Protein AF-A0A9P7U8S9-F1 (afdb_monomer_lite)

Structure (mmCIF, N/CA/C/O backbone):
data_AF-A0A9P7U8S9-F1
#
_entry.id   AF-A0A9P7U8S9-F1
#
loop_
_atom_site.group_PDB
_atom_site.id
_atom_site.type_symbol
_atom_site.label_atom_id
_atom_site.label_alt_id
_atom_site.label_comp_id
_atom_site.label_asym_id
_atom_site.label_entity_id
_atom_site.label_seq_id
_atom_site.pdbx_PDB_ins_code
_atom_site.Cartn_x
_atom_site.Cartn_y
_atom_site.Cartn_z
_atom_site.occupancy
_atom_site.B_iso_or_equiv
_atom_site.auth_seq_id
_atom_site.auth_comp_id
_atom_site.auth_asym_id
_atom_site.auth_atom_id
_atom_site.pdbx_PDB_model_num
ATOM 1 N N . MET A 1 1 ? -33.692 -39.526 -20.363 1.00 30.48 1 MET A N 1
ATOM 2 C CA . MET A 1 1 ? -33.691 -38.111 -20.797 1.00 30.48 1 MET A CA 1
ATOM 3 C C . MET A 1 1 ? -32.658 -37.377 -19.964 1.00 30.48 1 MET A C 1
ATOM 5 O O . MET A 1 1 ? -32.437 -37.771 -18.831 1.00 30.48 1 MET A O 1
ATOM 9 N N . ARG A 1 2 ? -31.960 -36.437 -20.600 1.00 28.38 2 ARG A N 1
ATOM 10 C CA . ARG A 1 2 ? -30.675 -35.831 -20.221 1.00 28.38 2 ARG A CA 1
ATOM 11 C C . ARG A 1 2 ? -30.671 -35.193 -18.822 1.00 28.38 2 ARG A C 1
ATOM 13 O O . ARG A 1 2 ? -31.485 -34.312 -18.577 1.00 28.38 2 ARG A O 1
ATOM 20 N N . SER A 1 3 ? -29.683 -35.543 -18.000 1.00 24.28 3 SER A N 1
ATOM 21 C CA . SER A 1 3 ? -29.198 -34.697 -16.903 1.00 24.28 3 SER A CA 1
ATOM 22 C C . SER A 1 3 ? -27.834 -34.163 -17.326 1.00 24.28 3 SER A C 1
ATOM 24 O O . SER A 1 3 ? -26.854 -34.904 -17.360 1.00 24.28 3 SER A O 1
ATOM 26 N N . ALA A 1 4 ? -27.807 -32.907 -17.765 1.00 25.34 4 ALA A N 1
ATOM 27 C CA . ALA A 1 4 ? -26.585 -32.183 -18.072 1.00 25.34 4 ALA A CA 1
ATOM 28 C C . ALA A 1 4 ? -25.946 -31.748 -16.746 1.00 25.34 4 ALA A C 1
ATOM 30 O O . ALA A 1 4 ? -26.486 -30.885 -16.058 1.00 25.34 4 ALA A O 1
ATOM 31 N N . GLY A 1 5 ? -24.830 -32.373 -16.373 1.00 25.77 5 GLY A N 1
ATOM 32 C CA . GLY A 1 5 ? -23.942 -31.833 -15.351 1.00 25.77 5 GLY A CA 1
ATOM 33 C C . GLY A 1 5 ? -23.186 -30.656 -15.953 1.00 25.77 5 GLY A C 1
ATOM 34 O O . GLY A 1 5 ? -22.409 -30.846 -16.889 1.00 25.77 5 GLY A O 1
ATOM 35 N N . LEU A 1 6 ? -23.451 -29.447 -15.458 1.00 26.16 6 LEU A N 1
ATOM 36 C CA . LEU A 1 6 ? -22.576 -28.305 -15.688 1.00 26.16 6 LEU A CA 1
ATOM 37 C C . LEU A 1 6 ? -21.214 -28.630 -15.068 1.00 26.16 6 LEU A C 1
ATOM 39 O O . LEU A 1 6 ? -21.082 -28.707 -13.849 1.00 26.16 6 LEU A O 1
ATOM 43 N N . ILE A 1 7 ? -20.209 -28.809 -15.916 1.00 27.00 7 ILE A N 1
ATOM 44 C CA . ILE A 1 7 ? -18.813 -28.663 -15.523 1.00 27.00 7 ILE A CA 1
ATOM 45 C C . ILE A 1 7 ? -18.611 -27.155 -15.345 1.00 27.00 7 ILE A C 1
ATOM 47 O O . ILE A 1 7 ? -18.515 -26.427 -16.333 1.00 27.00 7 ILE A O 1
ATOM 51 N N . LEU A 1 8 ? -18.617 -26.671 -14.100 1.00 26.03 8 LEU A N 1
ATOM 52 C CA . LEU A 1 8 ? -18.031 -25.368 -13.800 1.00 26.03 8 LEU A CA 1
ATOM 53 C C . LEU A 1 8 ? -16.528 -25.518 -14.044 1.00 26.03 8 LEU A C 1
ATOM 55 O O . LEU A 1 8 ? -15.816 -26.131 -13.250 1.00 26.03 8 LEU A O 1
ATOM 59 N N . ALA A 1 9 ? -16.052 -24.996 -15.170 1.00 24.78 9 ALA A N 1
ATOM 60 C CA . ALA A 1 9 ? -14.647 -24.675 -15.315 1.00 24.78 9 ALA A CA 1
ATOM 61 C C . ALA A 1 9 ? -14.346 -23.590 -14.276 1.00 24.78 9 ALA A C 1
ATOM 63 O O . ALA A 1 9 ? -14.748 -22.440 -14.444 1.00 24.78 9 ALA A O 1
ATOM 64 N N . ALA A 1 10 ? -13.704 -23.969 -13.171 1.00 24.03 10 ALA A N 1
ATOM 65 C CA . ALA A 1 10 ? -13.055 -23.007 -12.300 1.00 24.03 10 ALA A CA 1
ATOM 66 C C . ALA A 1 10 ? -11.969 -22.331 -13.145 1.00 24.03 10 ALA A C 1
ATOM 68 O O . ALA A 1 10 ? -10.931 -22.925 -13.435 1.00 24.03 10 ALA A O 1
ATOM 69 N N . ALA A 1 11 ? -12.257 -21.123 -13.627 1.00 23.42 11 ALA A N 1
ATOM 70 C CA . ALA A 1 11 ? -11.249 -20.257 -14.201 1.00 23.42 11 ALA A CA 1
ATOM 71 C C . ALA A 1 11 ? -10.262 -19.939 -13.074 1.00 23.42 11 ALA A C 1
ATOM 73 O O . ALA A 1 11 ? -10.564 -19.143 -12.188 1.00 23.42 11 ALA A O 1
ATOM 74 N N . ALA A 1 12 ? -9.117 -20.622 -13.065 1.00 23.94 12 ALA A N 1
ATOM 75 C CA . ALA A 1 12 ? -7.994 -20.213 -12.243 1.00 23.94 12 ALA A CA 1
ATOM 76 C C . ALA A 1 12 ? -7.646 -18.777 -12.652 1.00 23.94 12 ALA A C 1
ATOM 78 O O . ALA A 1 12 ? -7.358 -18.515 -13.823 1.00 23.94 12 ALA A O 1
ATOM 79 N N . SER A 1 13 ? -7.745 -17.844 -11.708 1.00 26.05 13 SER A N 1
ATOM 80 C CA . SER A 1 13 ? -7.310 -16.471 -11.911 1.00 26.05 13 SER A CA 1
ATOM 81 C C . SER A 1 13 ? -5.835 -16.484 -12.304 1.00 26.05 13 SER A C 1
ATOM 83 O O . SER A 1 13 ? -5.005 -17.133 -11.665 1.00 26.05 13 SER A O 1
ATOM 85 N N . VAL A 1 14 ? -5.503 -15.791 -13.392 1.00 31.30 14 VAL A N 1
ATOM 86 C CA . VAL A 1 14 ? -4.113 -15.537 -13.772 1.00 31.30 14 VAL A CA 1
ATOM 87 C C . VAL A 1 14 ? -3.509 -14.686 -12.650 1.00 31.30 14 VAL A C 1
ATOM 89 O O . VAL A 1 14 ? -3.779 -13.491 -12.555 1.00 31.30 14 VAL A O 1
ATOM 92 N N . ARG A 1 15 ? -2.772 -15.320 -11.727 1.00 36.66 15 ARG A N 1
ATOM 93 C CA . ARG A 1 15 ? -2.004 -14.623 -10.684 1.00 36.66 15 ARG A CA 1
ATOM 94 C C . ARG A 1 15 ? -0.980 -13.706 -11.359 1.00 36.66 15 ARG A C 1
ATOM 96 O O . ARG A 1 15 ? -0.396 -14.085 -12.374 1.00 36.66 15 ARG A O 1
ATOM 103 N N . ALA A 1 16 ? -0.763 -12.524 -10.780 1.00 42.53 16 ALA A N 1
ATOM 104 C CA . ALA A 1 16 ? 0.280 -11.595 -11.210 1.00 42.53 16 ALA A CA 1
ATOM 105 C C . ALA A 1 16 ? 1.638 -12.301 -11.318 1.00 42.53 16 ALA A C 1
ATOM 107 O O . ALA A 1 16 ? 1.977 -13.123 -10.465 1.00 42.53 16 ALA A O 1
ATOM 108 N N . ALA A 1 17 ? 2.431 -11.953 -12.333 1.00 53.47 17 ALA A N 1
ATOM 109 C CA . ALA A 1 17 ? 3.779 -12.493 -12.504 1.00 53.47 17 ALA A CA 1
ATOM 110 C C . ALA A 1 17 ? 4.745 -12.078 -11.369 1.00 53.47 17 ALA A C 1
ATOM 112 O O . ALA A 1 17 ? 5.824 -12.659 -11.246 1.00 53.47 17 ALA A O 1
ATOM 113 N N . CYS A 1 18 ? 4.365 -11.084 -10.550 1.00 68.81 18 CYS A N 1
ATOM 114 C CA . CYS A 1 18 ? 5.243 -10.376 -9.621 1.00 68.81 18 CYS A CA 1
ATOM 115 C C . CYS A 1 18 ? 4.547 -10.022 -8.297 1.00 68.81 18 CYS A C 1
ATOM 117 O O . CYS A 1 18 ? 3.346 -9.752 -8.268 1.00 68.81 18 CYS A O 1
ATOM 119 N N . SER A 1 19 ? 5.314 -9.993 -7.203 1.00 81.31 19 SER A N 1
ATOM 120 C CA . SER A 1 19 ? 4.889 -9.428 -5.916 1.00 81.31 19 SER A CA 1
ATOM 121 C C . SER A 1 19 ? 5.216 -7.937 -5.862 1.00 81.31 19 SER A C 1
ATOM 123 O O . SER A 1 19 ? 6.341 -7.555 -6.190 1.00 81.31 19 SER A O 1
ATOM 125 N N . TRP A 1 20 ? 4.267 -7.122 -5.410 1.00 90.31 20 TRP A N 1
ATOM 126 C CA . TRP A 1 20 ? 4.418 -5.673 -5.274 1.00 90.31 20 TRP A CA 1
ATOM 127 C C . TRP A 1 20 ? 4.599 -5.282 -3.808 1.00 90.31 20 TRP A C 1
ATOM 129 O O . TRP A 1 20 ? 3.991 -5.886 -2.924 1.00 90.31 20 TRP A O 1
ATOM 139 N N . LYS A 1 21 ? 5.448 -4.285 -3.564 1.00 91.56 21 LYS A N 1
ATOM 140 C CA . LYS A 1 21 ? 5.676 -3.662 -2.252 1.00 91.56 21 LYS A CA 1
ATOM 141 C C . LYS A 1 21 ? 5.685 -2.149 -2.404 1.00 91.56 21 LYS A C 1
ATOM 143 O O . LYS A 1 21 ? 5.786 -1.649 -3.521 1.00 91.56 21 LYS A O 1
ATOM 148 N N . ASN A 1 22 ? 5.621 -1.421 -1.298 1.00 95.12 22 ASN A N 1
ATOM 149 C CA . ASN A 1 22 ? 5.856 0.016 -1.301 1.00 95.12 22 ASN A CA 1
ATOM 150 C C . ASN A 1 22 ? 7.327 0.362 -1.084 1.00 95.12 22 ASN A C 1
ATOM 152 O O . ASN A 1 22 ? 8.010 -0.305 -0.314 1.00 95.12 22 ASN A O 1
ATOM 156 N N . VAL A 1 23 ? 7.774 1.450 -1.712 1.00 97.38 23 VAL A N 1
ATOM 157 C CA . VAL A 1 23 ? 8.944 2.200 -1.245 1.00 97.38 23 VAL A CA 1
ATOM 158 C C . VAL A 1 23 ? 8.620 2.727 0.149 1.00 97.38 23 VAL A C 1
ATOM 160 O O . VAL A 1 23 ? 7.564 3.326 0.353 1.00 97.38 23 VAL A O 1
ATOM 163 N N . HIS A 1 24 ? 9.511 2.482 1.099 1.00 95.75 24 HIS A N 1
ATOM 164 C CA . HIS A 1 24 ? 9.264 2.711 2.510 1.00 95.75 24 HIS A CA 1
ATOM 165 C C . HIS A 1 24 ? 9.544 4.166 2.903 1.00 95.75 24 HIS A C 1
ATOM 167 O O . HIS A 1 24 ? 10.698 4.584 2.991 1.00 95.75 24 HIS A O 1
ATOM 173 N N . THR A 1 25 ? 8.493 4.932 3.203 1.00 95.69 25 THR A N 1
ATOM 174 C CA . THR A 1 25 ? 8.615 6.262 3.828 1.00 95.69 25 THR A CA 1
ATOM 175 C C . THR A 1 25 ? 8.411 6.204 5.342 1.00 95.69 25 THR A C 1
ATOM 177 O O . THR A 1 25 ? 8.881 7.090 6.060 1.00 95.69 25 THR A O 1
ATOM 180 N N . GLY A 1 26 ? 7.724 5.162 5.826 1.00 89.44 26 GLY A N 1
ATOM 181 C CA . GLY A 1 26 ? 7.593 4.801 7.241 1.00 89.44 26 GLY A CA 1
ATOM 182 C C . GLY A 1 26 ? 6.595 5.625 8.063 1.00 89.44 26 GLY A C 1
ATOM 183 O O . GLY A 1 26 ? 6.438 5.363 9.257 1.00 89.44 26 GLY A O 1
ATOM 184 N N . GLY A 1 27 ? 5.921 6.617 7.468 1.00 83.69 27 GLY A N 1
ATOM 185 C CA . GLY A 1 27 ? 5.197 7.648 8.223 1.00 83.69 27 GLY A CA 1
ATOM 186 C C . GLY A 1 27 ? 3.850 8.106 7.666 1.00 83.69 27 GLY A C 1
ATOM 187 O O . GLY A 1 27 ? 3.391 9.167 8.079 1.00 83.69 27 GLY A O 1
ATOM 188 N N . GLY A 1 28 ? 3.212 7.375 6.748 1.00 90.50 28 GLY A N 1
ATOM 189 C CA . GLY A 1 28 ? 1.942 7.796 6.148 1.00 90.50 28 GLY A CA 1
ATOM 190 C C . GLY A 1 28 ? 2.132 8.778 4.990 1.00 90.50 28 GLY A C 1
ATOM 191 O O . GLY A 1 28 ? 2.250 8.370 3.836 1.00 90.50 28 GLY A O 1
ATOM 192 N N . GLY A 1 29 ? 2.134 10.077 5.293 1.00 95.44 29 GLY A N 1
ATOM 193 C CA . GLY A 1 29 ? 2.211 11.169 4.319 1.00 95.44 29 GLY A CA 1
ATOM 194 C C . GLY A 1 29 ? 0.863 11.672 3.786 1.00 95.44 29 GLY A C 1
ATOM 195 O O . GLY A 1 29 ? 0.858 12.455 2.839 1.00 95.44 29 GLY A O 1
ATOM 196 N N . GLY A 1 30 ? -0.257 11.244 4.369 1.00 97.25 30 GLY A N 1
ATOM 197 C CA . GLY A 1 30 ? -1.613 11.626 3.960 1.00 97.25 30 GLY A CA 1
ATOM 198 C C . GLY A 1 30 ? -2.580 11.714 5.141 1.00 97.25 30 GLY A C 1
ATOM 199 O O . GLY A 1 30 ? -2.155 11.747 6.301 1.00 97.25 30 GLY A O 1
ATOM 200 N N . PHE A 1 31 ? -3.880 11.820 4.848 1.00 98.75 31 PHE A N 1
ATOM 201 C CA . PHE A 1 31 ? -4.898 12.068 5.861 1.00 98.75 31 PHE A CA 1
ATOM 202 C C . PHE A 1 31 ? -5.607 10.783 6.292 1.00 98.75 31 PHE A C 1
ATOM 204 O O . PHE A 1 31 ? -6.346 10.170 5.529 1.00 98.75 31 PHE A O 1
ATOM 211 N N . VAL A 1 32 ? -5.516 10.474 7.589 1.00 98.81 32 VAL A N 1
ATOM 212 C CA . VAL A 1 32 ? -6.261 9.372 8.219 1.00 98.81 32 VAL A CA 1
ATOM 213 C C . VAL A 1 32 ? -7.530 9.901 8.923 1.00 98.81 32 VAL A C 1
ATOM 215 O O . VAL A 1 32 ? -7.489 10.220 10.116 1.00 98.81 32 VAL A O 1
ATOM 218 N N . PRO A 1 33 ? -8.688 10.011 8.236 1.00 98.44 33 PRO A N 1
ATOM 219 C CA . PRO A 1 33 ? -9.922 10.569 8.792 1.00 98.44 33 PRO A CA 1
ATOM 220 C C . PRO A 1 33 ? -10.562 9.733 9.901 1.00 98.44 33 PRO A C 1
ATOM 222 O O . PRO A 1 33 ? -11.353 10.277 10.679 1.00 98.44 33 PRO A O 1
ATOM 225 N N . SER A 1 34 ? -10.282 8.426 9.981 1.00 98.12 34 SER A N 1
ATOM 226 C CA . SER A 1 34 ? -10.847 7.578 11.036 1.00 98.12 34 SER A CA 1
ATOM 227 C C . SER A 1 34 ? -10.071 6.294 11.299 1.00 98.12 34 SER A C 1
ATOM 229 O O . SER A 1 34 ? -9.495 5.693 10.393 1.00 98.12 34 SER A O 1
ATOM 231 N N . ILE A 1 35 ? -10.103 5.874 12.562 1.00 98.62 35 ILE A N 1
ATOM 232 C CA . ILE A 1 35 ? -9.511 4.651 13.095 1.00 98.62 35 ILE A CA 1
ATOM 233 C C . ILE A 1 35 ? -10.600 3.962 13.916 1.00 98.62 35 ILE A C 1
ATOM 235 O O . ILE A 1 35 ? -11.214 4.595 14.772 1.00 98.62 35 ILE A O 1
ATOM 239 N N . VAL A 1 36 ? -10.849 2.680 13.661 1.00 98.75 36 VAL A N 1
ATOM 240 C CA . VAL A 1 36 ? -11.890 1.900 14.343 1.00 98.75 36 VAL A CA 1
ATOM 241 C C . VAL A 1 36 ? -11.262 0.645 14.933 1.00 98.75 36 VAL A C 1
ATOM 243 O O . VAL A 1 36 ? -10.803 -0.230 14.200 1.00 98.75 36 VAL A O 1
ATOM 246 N N . PHE A 1 37 ? -11.250 0.557 16.262 1.00 98.75 37 PHE A N 1
ATOM 247 C CA . PHE A 1 37 ? -10.904 -0.666 16.985 1.00 98.75 37 PHE A CA 1
ATOM 248 C C . PHE A 1 37 ? -12.094 -1.626 17.024 1.00 98.75 37 PHE A C 1
ATOM 250 O O . PHE A 1 37 ? -13.245 -1.197 17.124 1.00 98.75 37 PHE A O 1
ATOM 257 N N . HIS A 1 38 ? -11.816 -2.928 17.017 1.00 98.44 38 HIS A N 1
ATOM 258 C CA . HIS A 1 38 ? -12.820 -3.919 17.376 1.00 98.44 38 HIS A CA 1
ATOM 259 C C . HIS A 1 38 ? -13.217 -3.736 18.849 1.00 98.44 38 HIS A C 1
ATOM 261 O O . HIS A 1 38 ? -12.331 -3.627 19.698 1.00 98.44 38 HIS A O 1
ATOM 267 N N . PRO A 1 39 ? -14.517 -3.718 19.195 1.00 96.94 39 PRO A N 1
ATOM 268 C CA . PRO A 1 39 ? -14.962 -3.376 20.548 1.00 96.94 39 PRO A CA 1
ATOM 269 C C . PRO A 1 39 ? -14.501 -4.370 21.623 1.00 96.94 39 PRO A C 1
ATOM 271 O O . PRO A 1 39 ? -14.413 -4.008 22.794 1.00 96.94 39 PRO A O 1
ATOM 274 N N . THR A 1 40 ? -14.214 -5.619 21.246 1.00 94.44 40 THR A N 1
ATOM 275 C CA . THR A 1 40 ? -13.927 -6.710 22.195 1.00 94.44 40 THR A CA 1
ATOM 276 C C . THR A 1 40 ? -12.666 -7.520 21.887 1.00 94.44 40 THR A C 1
ATOM 278 O O . THR A 1 40 ? -12.184 -8.227 22.770 1.00 94.44 40 THR A O 1
ATOM 281 N N . GLU A 1 41 ? -12.104 -7.415 20.677 1.00 97.25 41 GLU A N 1
ATOM 282 C CA . GLU A 1 41 ? -10.998 -8.274 20.227 1.00 97.25 41 GLU A CA 1
ATOM 283 C C . GLU A 1 41 ? -9.707 -7.468 20.254 1.00 97.25 41 GLU A C 1
ATOM 285 O O . GLU A 1 41 ? -9.602 -6.413 19.626 1.00 97.25 41 GLU A O 1
ATOM 290 N N . LYS A 1 42 ? -8.719 -7.963 20.998 1.00 95.44 42 LYS A N 1
ATOM 291 C CA . LYS A 1 42 ? -7.452 -7.258 21.191 1.00 95.44 42 LYS A CA 1
ATOM 292 C C . LYS A 1 42 ? -6.655 -7.220 19.893 1.00 95.44 42 LYS A C 1
ATOM 294 O O . LYS A 1 42 ? -6.548 -8.221 19.194 1.00 95.44 42 LYS A O 1
ATOM 299 N N . GLY A 1 43 ? -6.039 -6.075 19.608 1.00 92.94 43 GLY A N 1
ATOM 300 C CA . GLY A 1 43 ? -5.135 -5.930 18.462 1.00 92.94 43 GLY A CA 1
ATOM 301 C C . GLY A 1 43 ? -5.823 -5.923 17.094 1.00 92.94 43 GLY A C 1
ATOM 302 O O . GLY A 1 43 ? -5.131 -5.948 16.083 1.00 92.94 43 GLY A O 1
ATOM 303 N N . VAL A 1 44 ? -7.157 -5.864 17.033 1.00 97.69 44 VAL A N 1
ATOM 304 C CA . VAL A 1 44 ? -7.890 -5.685 15.774 1.00 97.69 44 VAL A CA 1
ATOM 305 C C . VAL A 1 44 ? -8.329 -4.232 15.665 1.00 97.69 44 VAL A C 1
ATOM 307 O O . VAL A 1 44 ? -9.178 -3.766 16.423 1.00 97.69 44 VAL A O 1
ATOM 310 N N . ALA A 1 45 ? -7.756 -3.514 14.705 1.00 98.62 45 ALA A N 1
ATOM 311 C CA . ALA A 1 45 ? -8.176 -2.170 14.344 1.00 98.62 45 ALA A CA 1
ATOM 312 C C . ALA A 1 45 ? -7.969 -1.929 12.853 1.00 98.62 45 ALA A C 1
ATOM 314 O O . ALA A 1 45 ? -7.155 -2.597 12.212 1.00 98.62 45 ALA A O 1
ATOM 315 N N . TYR A 1 46 ? -8.687 -0.944 12.327 1.00 98.88 46 TYR A N 1
ATOM 316 C CA . TYR A 1 46 ? -8.573 -0.527 10.941 1.00 98.88 46 TYR A CA 1
ATOM 317 C C . TYR A 1 46 ? -8.465 0.992 10.843 1.00 98.88 46 TYR A C 1
ATOM 319 O O . TYR A 1 46 ? -9.135 1.709 11.587 1.00 98.88 46 TYR A O 1
ATOM 327 N N . ALA A 1 47 ? -7.647 1.475 9.914 1.00 98.75 47 ALA A N 1
ATOM 328 C CA . ALA A 1 47 ? -7.498 2.888 9.593 1.00 98.75 47 ALA A CA 1
ATOM 329 C C . ALA A 1 47 ? -7.964 3.115 8.154 1.00 98.75 47 ALA A C 1
ATOM 331 O O . ALA A 1 47 ? -7.442 2.496 7.223 1.00 98.75 47 ALA A O 1
ATOM 332 N N . ARG A 1 48 ? -8.973 3.972 7.977 1.00 98.56 48 ARG A N 1
ATOM 333 C CA . ARG A 1 48 ? -9.457 4.362 6.648 1.00 98.56 48 ARG A CA 1
ATOM 334 C C . ARG A 1 48 ? -8.815 5.673 6.222 1.00 98.56 48 ARG A C 1
ATOM 336 O O . ARG A 1 48 ? -8.658 6.571 7.048 1.00 98.56 48 ARG A O 1
ATOM 343 N N . THR A 1 49 ? -8.507 5.768 4.938 1.00 98.81 49 THR A N 1
ATOM 344 C CA . THR A 1 49 ? -7.892 6.941 4.309 1.00 98.81 49 THR A CA 1
ATOM 345 C C . THR A 1 49 ? -8.827 7.559 3.272 1.00 98.81 49 THR A C 1
ATOM 347 O O . THR A 1 49 ? -9.820 6.937 2.874 1.00 98.81 49 THR A O 1
ATOM 350 N N . ASP A 1 50 ? -8.561 8.802 2.871 1.00 98.62 50 ASP A N 1
ATOM 351 C CA . ASP A 1 50 ? -9.430 9.507 1.925 1.00 98.62 50 ASP A CA 1
ATOM 352 C C . ASP A 1 50 ? -9.136 9.172 0.454 1.00 98.62 50 ASP A C 1
ATOM 354 O O . ASP A 1 50 ? -10.067 9.170 -0.358 1.00 98.62 50 ASP A O 1
ATOM 358 N N . ILE A 1 51 ? -7.889 8.817 0.125 1.00 98.12 51 ILE A N 1
ATOM 359 C CA . ILE A 1 51 ? -7.463 8.424 -1.230 1.00 98.12 51 ILE A CA 1
ATOM 360 C C . ILE A 1 51 ? -6.671 7.112 -1.306 1.00 98.12 51 ILE A C 1
ATOM 362 O O . ILE A 1 51 ? -6.413 6.638 -2.410 1.00 98.12 51 ILE A O 1
ATOM 366 N N . GLY A 1 52 ? -6.282 6.528 -0.170 1.00 96.81 52 GLY A N 1
ATOM 367 C CA . GLY A 1 52 ? -5.298 5.443 -0.083 1.00 96.81 52 GLY A CA 1
ATOM 368 C C . GLY A 1 52 ? -5.817 4.102 0.428 1.00 96.81 52 GLY A C 1
ATOM 369 O O . GLY A 1 52 ? -5.034 3.275 0.892 1.00 96.81 52 GLY A O 1
ATOM 370 N N . GLY A 1 53 ? -7.131 3.880 0.404 1.00 97.81 53 GLY A N 1
ATOM 371 C CA . GLY A 1 53 ? -7.738 2.625 0.826 1.00 97.81 53 GLY A CA 1
ATOM 372 C C . GLY A 1 53 ? -7.830 2.410 2.341 1.00 97.81 53 GLY A C 1
ATOM 373 O O . GLY A 1 53 ? -7.963 3.347 3.137 1.00 97.81 53 GLY A O 1
ATOM 374 N N . LEU A 1 54 ? -7.848 1.134 2.733 1.00 98.62 54 LEU A N 1
ATOM 375 C CA . LEU A 1 54 ? -8.037 0.685 4.113 1.00 98.62 54 LEU A CA 1
ATOM 376 C C . LEU A 1 54 ? -6.815 -0.101 4.592 1.00 98.62 54 LEU A C 1
ATOM 378 O O . LEU A 1 54 ? -6.282 -0.936 3.858 1.00 98.62 54 LEU A O 1
ATOM 382 N N . TYR A 1 55 ? -6.439 0.113 5.850 1.00 98.81 55 TYR A N 1
ATOM 383 C CA . TYR A 1 55 ? -5.337 -0.581 6.502 1.00 98.81 55 TYR A CA 1
ATOM 384 C C . TYR A 1 55 ? -5.808 -1.338 7.740 1.00 98.81 55 TYR A C 1
ATOM 386 O O . TYR A 1 55 ? -6.674 -0.854 8.468 1.00 98.81 55 TYR A O 1
ATOM 394 N N . ARG A 1 56 ? -5.205 -2.498 8.004 1.00 98.62 56 ARG A N 1
ATOM 395 C CA . ARG A 1 56 ? -5.400 -3.302 9.218 1.00 98.62 56 ARG A CA 1
ATOM 396 C C . ARG A 1 56 ? -4.178 -3.200 10.129 1.00 98.62 56 ARG A C 1
ATOM 398 O O . ARG A 1 56 ? -3.055 -3.308 9.646 1.00 98.62 56 ARG A O 1
ATOM 405 N N . LEU A 1 57 ? -4.410 -3.041 11.429 1.00 98.50 57 LEU A N 1
ATOM 406 C CA . LEU A 1 57 ? -3.371 -3.028 12.459 1.00 98.50 57 LEU A CA 1
ATOM 407 C C . LEU A 1 57 ? -2.714 -4.410 12.603 1.00 98.50 57 LEU A C 1
ATOM 409 O O . LEU A 1 57 ? -3.402 -5.431 12.667 1.00 98.50 57 LEU A O 1
ATOM 413 N N . ASN A 1 58 ? -1.389 -4.425 12.700 1.00 96.25 58 ASN A N 1
ATOM 414 C CA . ASN A 1 58 ? -0.575 -5.601 12.981 1.00 96.25 58 ASN A CA 1
ATOM 415 C C . ASN A 1 58 ? -0.185 -5.659 14.471 1.00 96.25 58 ASN A C 1
ATOM 417 O O . ASN A 1 58 ? -0.328 -4.694 15.220 1.00 96.25 58 ASN A O 1
ATOM 421 N N . ALA A 1 59 ? 0.324 -6.808 14.920 1.00 91.69 59 ALA A N 1
ATOM 422 C CA . ALA A 1 59 ? 0.672 -7.028 16.328 1.00 91.69 59 ALA A CA 1
ATOM 423 C C . ALA A 1 59 ? 1.818 -6.131 16.844 1.00 91.69 59 ALA A C 1
ATOM 425 O O . ALA A 1 59 ? 1.939 -5.933 18.051 1.00 91.69 59 ALA A O 1
ATOM 426 N N . ASP A 1 60 ? 2.648 -5.608 15.942 1.00 91.25 60 ASP A N 1
ATOM 427 C CA . ASP A 1 60 ? 3.776 -4.709 16.208 1.00 91.25 60 ASP A CA 1
ATOM 428 C C . ASP A 1 60 ? 3.423 -3.219 16.033 1.00 91.25 60 ASP A C 1
ATOM 430 O O . ASP A 1 60 ? 4.315 -2.375 15.992 1.00 91.25 60 ASP A O 1
ATOM 434 N N . ASP A 1 61 ? 2.131 -2.895 15.925 1.00 93.12 61 ASP A N 1
ATOM 435 C CA . ASP A 1 61 ? 1.595 -1.558 15.645 1.00 93.12 61 ASP A CA 1
ATOM 436 C C . ASP A 1 61 ? 1.939 -0.983 14.256 1.00 93.12 61 ASP A C 1
ATOM 438 O O . ASP A 1 61 ? 1.689 0.196 13.997 1.00 93.12 61 ASP A O 1
ATOM 442 N N . SER A 1 62 ? 2.446 -1.810 13.334 1.00 95.94 62 SER A N 1
ATOM 443 C CA . SER A 1 62 ? 2.473 -1.486 11.903 1.00 95.94 62 SER A CA 1
ATOM 444 C C . SER A 1 62 ? 1.116 -1.749 11.234 1.00 95.94 62 SER A C 1
ATOM 446 O O . SER A 1 62 ? 0.185 -2.278 11.848 1.00 95.94 62 SER A O 1
ATOM 448 N N . TRP A 1 63 ? 0.992 -1.385 9.959 1.00 98.31 63 TRP A N 1
ATOM 449 C CA . TRP A 1 63 ? -0.257 -1.454 9.208 1.00 98.31 63 TRP A CA 1
ATOM 450 C C . TRP A 1 63 ? -0.102 -2.209 7.891 1.00 98.31 63 TRP A C 1
ATOM 452 O O . TRP A 1 63 ? 0.864 -2.020 7.158 1.00 98.31 63 TRP A O 1
ATOM 462 N N . THR A 1 64 ? -1.097 -3.029 7.561 1.00 96.38 64 THR A N 1
ATOM 463 C CA . THR A 1 64 ? -1.165 -3.764 6.292 1.00 96.38 64 THR A CA 1
ATOM 464 C C . THR A 1 64 ? -2.270 -3.181 5.405 1.00 96.38 64 THR A C 1
ATOM 466 O O . THR A 1 64 ? -3.417 -3.143 5.861 1.00 96.38 64 THR A O 1
ATOM 469 N N . PRO A 1 65 ? -1.987 -2.753 4.159 1.00 97.00 65 PRO A N 1
ATOM 470 C CA . PRO A 1 65 ? -3.021 -2.348 3.208 1.00 97.00 65 PRO A CA 1
ATOM 471 C C . PRO A 1 65 ? -3.854 -3.564 2.783 1.00 97.00 65 PRO A C 1
ATOM 473 O O . PRO A 1 65 ? -3.311 -4.597 2.399 1.00 97.00 65 PRO A O 1
ATOM 476 N N . ILE A 1 66 ? -5.178 -3.441 2.819 1.00 96.94 66 ILE A N 1
ATOM 477 C CA . ILE A 1 66 ? -6.115 -4.552 2.555 1.00 96.94 66 ILE A CA 1
ATOM 478 C C . ILE A 1 66 ? -7.076 -4.255 1.394 1.00 96.94 66 ILE A C 1
ATOM 480 O O . ILE A 1 66 ? -8.116 -4.887 1.242 1.00 96.94 66 ILE A O 1
ATOM 484 N N . THR A 1 67 ? -6.731 -3.284 0.545 1.00 96.69 67 THR A N 1
ATOM 485 C CA . THR A 1 67 ? -7.527 -2.875 -0.633 1.00 96.69 67 THR A CA 1
ATOM 486 C C . THR A 1 67 ? -6.737 -2.868 -1.945 1.00 96.69 67 THR A C 1
ATOM 488 O O . THR A 1 67 ? -7.253 -2.424 -2.970 1.00 96.69 67 THR A O 1
ATOM 491 N N . ASP A 1 68 ? -5.497 -3.363 -1.933 1.00 92.06 68 ASP A N 1
ATOM 492 C CA . ASP A 1 68 ? -4.592 -3.299 -3.090 1.00 92.06 68 ASP A CA 1
ATOM 493 C C . ASP A 1 68 ? -4.603 -4.571 -3.943 1.00 92.06 68 ASP A C 1
ATOM 495 O O . ASP A 1 68 ? -4.216 -4.548 -5.108 1.00 92.06 68 ASP A O 1
ATOM 499 N N . ALA A 1 69 ? -5.040 -5.697 -3.383 1.00 85.56 69 ALA A N 1
ATOM 500 C CA . ALA A 1 69 ? -4.975 -6.995 -4.040 1.00 85.56 69 ALA A CA 1
ATOM 501 C C . ALA A 1 69 ? -6.306 -7.396 -4.700 1.00 85.56 69 ALA A C 1
ATOM 503 O O . ALA A 1 69 ? -7.339 -6.736 -4.565 1.00 85.56 69 ALA A O 1
ATOM 504 N N . ASN A 1 70 ? -6.273 -8.528 -5.410 1.00 84.50 70 ASN A N 1
ATOM 505 C CA . ASN A 1 70 ? -7.450 -9.226 -5.939 1.00 84.50 70 ASN A CA 1
ATOM 506 C C . ASN A 1 70 ? -8.365 -8.371 -6.842 1.00 84.50 70 ASN A C 1
ATOM 508 O O . ASN A 1 70 ? -9.555 -8.652 -6.964 1.00 84.50 70 ASN A O 1
ATOM 512 N N . GLY A 1 71 ? -7.816 -7.336 -7.488 1.00 84.12 71 GLY A N 1
ATOM 513 C CA . GLY A 1 71 ? -8.561 -6.442 -8.375 1.00 84.12 71 GLY A CA 1
ATOM 514 C C . GLY A 1 71 ? -9.598 -5.571 -7.659 1.00 84.12 71 GLY A C 1
ATOM 515 O O . GLY A 1 71 ? -10.530 -5.099 -8.305 1.00 84.12 71 GLY A O 1
ATOM 516 N N . PHE A 1 72 ? -9.477 -5.362 -6.340 1.00 93.31 72 PHE A N 1
ATOM 517 C CA . PHE A 1 72 ? -10.490 -4.627 -5.578 1.00 93.31 72 PHE A CA 1
ATOM 518 C C . PHE A 1 72 ? -10.658 -3.182 -6.064 1.00 93.31 72 PHE A C 1
ATOM 520 O O . PHE A 1 72 ? -11.790 -2.777 -6.329 1.00 93.31 72 PHE A O 1
ATOM 527 N N . ALA A 1 73 ? -9.558 -2.438 -6.220 1.00 94.31 73 ALA A N 1
ATOM 528 C CA . ALA A 1 73 ? -9.539 -1.025 -6.612 1.00 94.31 73 ALA A CA 1
ATOM 529 C C . ALA A 1 73 ? -8.782 -0.770 -7.934 1.00 94.31 73 ALA A C 1
ATOM 531 O O . ALA A 1 73 ? -8.041 0.201 -8.023 1.00 94.31 73 ALA A O 1
ATOM 532 N N . ASP A 1 74 ? -8.913 -1.661 -8.925 1.00 92.38 74 ASP A N 1
ATOM 533 C CA . ASP A 1 74 ? -8.239 -1.575 -10.238 1.00 92.38 74 ASP A CA 1
ATOM 534 C C . ASP A 1 74 ? -8.523 -0.274 -11.028 1.00 92.38 74 ASP A C 1
ATOM 536 O O . ASP A 1 74 ? -9.314 0.558 -10.599 1.00 92.38 74 ASP A O 1
ATOM 540 N N . ASP A 1 75 ? -7.924 -0.094 -12.214 1.00 94.19 75 ASP A N 1
ATOM 541 C CA . ASP A 1 75 ? -8.105 1.125 -13.034 1.00 94.19 75 ASP A CA 1
ATOM 542 C C . ASP A 1 75 ? -9.574 1.488 -13.264 1.00 94.19 75 ASP A C 1
ATOM 544 O O . ASP A 1 75 ? -9.949 2.656 -13.217 1.00 94.19 75 ASP A O 1
ATOM 548 N N . ALA A 1 76 ? -10.437 0.493 -13.468 1.00 93.75 76 ALA A N 1
ATOM 549 C CA . ALA A 1 76 ? -11.852 0.751 -13.648 1.00 93.75 76 ALA A CA 1
ATOM 550 C C . ALA A 1 76 ? -12.505 1.201 -12.334 1.00 93.75 76 ALA A C 1
ATOM 552 O O . ALA A 1 76 ? -13.432 2.009 -12.365 1.00 93.75 76 ALA A O 1
ATOM 553 N N . ASN A 1 77 ? -12.090 0.663 -11.190 1.00 95.88 77 ASN A N 1
ATOM 554 C CA . ASN A 1 77 ? -12.707 0.873 -9.881 1.00 95.88 77 ASN A CA 1
ATOM 555 C C . ASN A 1 77 ? -11.789 1.618 -8.897 1.00 95.88 77 ASN A C 1
ATOM 557 O O . ASN A 1 77 ? -11.883 1.416 -7.686 1.00 95.88 77 ASN A O 1
ATOM 561 N N . TRP A 1 78 ? -10.935 2.502 -9.415 1.00 96.19 78 TRP A N 1
ATOM 562 C CA . TRP A 1 78 ? -9.946 3.279 -8.661 1.00 96.19 78 TRP A CA 1
ATOM 563 C C . TRP A 1 78 ? -10.556 4.062 -7.495 1.00 96.19 78 TRP A C 1
ATOM 565 O O . TRP A 1 78 ? -9.937 4.241 -6.448 1.00 96.19 78 TRP A O 1
ATOM 575 N N . ASN A 1 79 ? -11.810 4.492 -7.652 1.00 97.38 79 ASN A N 1
ATOM 576 C CA . ASN A 1 79 ? -12.538 5.248 -6.645 1.00 97.38 79 ASN A CA 1
ATOM 577 C C . ASN A 1 79 ? -12.782 4.463 -5.346 1.00 97.38 79 ASN A C 1
ATOM 579 O O . ASN A 1 79 ? -13.127 5.061 -4.327 1.00 97.38 79 ASN A O 1
ATOM 583 N N . ARG A 1 80 ? -12.575 3.140 -5.352 1.00 98.06 80 ARG A N 1
ATOM 584 C CA . ARG A 1 80 ? -12.711 2.284 -4.171 1.00 98.06 80 ARG A CA 1
ATOM 585 C C . ARG A 1 80 ? -11.602 2.465 -3.139 1.00 98.06 80 ARG A C 1
ATOM 587 O O . ARG A 1 80 ? -11.785 2.003 -2.018 1.00 98.06 80 ARG A O 1
ATOM 594 N N . TRP A 1 81 ? -10.503 3.146 -3.468 1.00 97.81 81 TRP A N 1
ATOM 595 C CA . TRP A 1 81 ? -9.550 3.606 -2.454 1.00 97.81 81 TRP A CA 1
ATOM 596 C C . TRP A 1 81 ? -10.076 4.786 -1.625 1.00 97.81 81 TRP A C 1
ATOM 598 O O . TRP A 1 81 ? -9.577 5.019 -0.529 1.00 97.81 81 TRP A O 1
ATOM 608 N N . GLY A 1 82 ? -11.109 5.501 -2.085 1.00 98.56 82 GLY A N 1
ATOM 609 C CA . GLY A 1 82 ? -11.784 6.496 -1.256 1.00 98.56 82 GLY A CA 1
ATOM 610 C C . GLY A 1 82 ? -12.723 5.823 -0.262 1.00 98.56 82 GLY A C 1
ATOM 611 O O . GLY A 1 82 ? -13.788 5.352 -0.662 1.00 98.56 82 GLY A O 1
ATOM 612 N N . ILE A 1 83 ? -12.350 5.774 1.021 1.00 98.69 83 ILE A N 1
ATOM 613 C CA . ILE A 1 83 ? -13.124 5.094 2.070 1.00 98.69 83 ILE A CA 1
ATOM 614 C C . ILE A 1 83 ? -13.859 6.122 2.944 1.00 98.69 83 ILE A C 1
ATOM 616 O O . ILE A 1 83 ? -13.296 6.752 3.843 1.00 98.69 83 ILE A O 1
ATOM 620 N N . ASP A 1 84 ? -15.159 6.282 2.701 1.00 98.69 84 ASP A N 1
ATOM 621 C CA . ASP A 1 84 ? -15.991 7.300 3.364 1.00 98.69 84 ASP A CA 1
ATOM 622 C C . ASP A 1 84 ? -16.566 6.823 4.706 1.00 98.69 84 ASP A C 1
ATOM 624 O O . ASP A 1 84 ? -16.865 7.629 5.590 1.00 98.69 84 ASP A O 1
ATOM 628 N N . ALA A 1 85 ? -16.735 5.507 4.862 1.00 98.69 85 ALA A N 1
ATOM 629 C CA . ALA A 1 85 ? -17.251 4.906 6.086 1.00 98.69 85 ALA A CA 1
ATOM 630 C C . ALA A 1 85 ? -16.715 3.488 6.302 1.00 98.69 85 ALA A C 1
ATOM 632 O O . ALA A 1 85 ? -16.512 2.744 5.340 1.00 98.69 85 ALA A O 1
ATOM 633 N N . LEU A 1 86 ? -16.544 3.120 7.568 1.00 98.69 86 LEU A N 1
ATOM 634 C CA . LEU A 1 86 ? -16.005 1.848 8.037 1.00 98.69 86 LEU A CA 1
ATOM 635 C C . LEU A 1 86 ? -16.815 1.354 9.240 1.00 98.69 86 LEU A C 1
ATOM 637 O O . LEU A 1 86 ? -17.138 2.129 10.135 1.00 98.69 86 LEU A O 1
ATOM 641 N N . ALA A 1 87 ? -17.102 0.056 9.288 1.00 98.69 87 ALA A N 1
ATOM 642 C CA . ALA A 1 87 ? -17.682 -0.596 10.454 1.00 98.69 87 ALA A CA 1
ATOM 643 C C . ALA A 1 87 ? -17.075 -1.986 10.665 1.00 98.69 87 ALA A C 1
ATOM 645 O O . ALA A 1 87 ? -16.735 -2.685 9.710 1.00 98.69 87 ALA A O 1
ATOM 646 N N . VAL A 1 88 ? -16.986 -2.394 11.926 1.00 98.44 88 VAL A N 1
ATOM 647 C CA . VAL A 1 88 ? -16.590 -3.743 12.348 1.00 98.44 88 VAL A CA 1
ATOM 648 C C . VAL A 1 88 ? -17.775 -4.422 13.022 1.00 98.44 88 VAL A C 1
ATOM 650 O O . VAL A 1 88 ? -18.615 -3.755 13.629 1.00 98.44 88 VAL A O 1
ATOM 653 N N . ASP A 1 89 ? -17.862 -5.740 12.900 1.00 98.44 89 ASP A N 1
ATOM 654 C CA . ASP A 1 89 ? -18.922 -6.516 13.538 1.00 98.44 89 ASP A CA 1
ATOM 655 C C . ASP A 1 89 ? -18.549 -6.847 14.983 1.00 98.44 89 ASP A C 1
ATOM 657 O O . ASP A 1 89 ? -17.650 -7.643 15.211 1.00 98.44 89 ASP A O 1
ATOM 661 N N . ALA A 1 90 ? -19.254 -6.289 15.969 1.00 96.69 90 ALA A N 1
ATOM 662 C CA . ALA A 1 90 ? -18.951 -6.530 17.383 1.00 96.69 90 ALA A CA 1
ATOM 663 C C . ALA A 1 90 ? -19.027 -8.015 17.802 1.00 96.69 90 ALA A C 1
ATOM 665 O O . ALA A 1 90 ? -18.468 -8.388 18.837 1.00 96.69 90 ALA A O 1
ATOM 666 N N . GLN A 1 91 ? -19.734 -8.846 17.027 1.00 97.06 91 GLN A N 1
ATOM 667 C CA . GLN A 1 91 ? -19.935 -10.270 17.299 1.00 97.06 91 GLN A CA 1
ATOM 668 C C . GLN A 1 91 ? -18.938 -11.171 16.552 1.00 97.06 91 GLN A C 1
ATOM 670 O O . GLN A 1 91 ? -18.825 -12.348 16.897 1.00 97.06 91 GLN A O 1
ATOM 675 N N . ASP A 1 92 ? -18.213 -10.651 15.555 1.00 97.56 92 ASP A N 1
ATOM 676 C CA . ASP A 1 92 ? -17.261 -11.418 14.745 1.00 97.56 92 ASP A CA 1
ATOM 677 C C . ASP A 1 92 ? -16.101 -10.538 14.262 1.00 97.56 92 ASP A C 1
ATOM 679 O O . ASP A 1 92 ? -16.199 -9.814 13.270 1.00 97.56 92 ASP A O 1
ATOM 683 N N . ALA A 1 93 ? -14.949 -10.678 14.919 1.00 96.81 93 ALA A N 1
ATOM 684 C CA . ALA A 1 93 ? -13.758 -9.891 14.622 1.00 96.81 93 ALA A CA 1
ATOM 685 C C . ALA A 1 93 ? -13.150 -10.141 13.230 1.00 96.81 93 ALA A C 1
ATOM 687 O O . ALA A 1 93 ? -12.216 -9.432 12.843 1.00 96.81 93 ALA A O 1
ATOM 688 N N . ASN A 1 94 ? -13.637 -11.133 12.476 1.00 97.25 94 ASN A N 1
ATOM 689 C CA . ASN A 1 94 ? -13.232 -11.338 11.086 1.00 97.25 94 ASN A CA 1
ATOM 690 C C . ASN A 1 94 ? -14.013 -10.461 10.103 1.00 97.25 94 ASN A C 1
ATOM 692 O O . ASN A 1 94 ? -13.568 -10.267 8.968 1.00 97.25 94 ASN A O 1
ATOM 696 N N . LYS A 1 95 ? -15.161 -9.917 10.516 1.00 98.38 95 LYS A N 1
ATOM 697 C CA . LYS A 1 95 ? -16.036 -9.153 9.634 1.00 98.38 95 LYS A CA 1
ATOM 698 C C . LYS A 1 95 ? -15.758 -7.659 9.699 1.00 98.38 95 LYS A C 1
ATOM 700 O O . LYS A 1 95 ? -15.773 -7.033 10.760 1.00 98.38 95 LYS A O 1
ATOM 705 N N . VAL A 1 96 ? -15.546 -7.081 8.523 1.00 98.75 96 VAL A N 1
ATOM 706 C CA . VAL A 1 96 ? -15.332 -5.646 8.326 1.00 98.75 96 VAL A CA 1
ATOM 707 C C . VAL A 1 96 ? -16.085 -5.187 7.083 1.00 98.75 96 VAL A C 1
ATOM 709 O O . VAL A 1 96 ? -16.163 -5.901 6.081 1.00 98.75 96 VAL A O 1
ATOM 712 N N . TYR A 1 97 ? -16.663 -3.994 7.167 1.00 98.81 97 TYR A N 1
ATOM 713 C CA . TYR A 1 97 ? -17.529 -3.414 6.149 1.00 98.81 97 TYR A CA 1
ATOM 714 C C . TYR A 1 97 ? -17.081 -1.993 5.829 1.00 98.81 97 TYR A C 1
ATOM 716 O O . TYR A 1 97 ? -16.741 -1.231 6.735 1.00 98.81 97 TYR A O 1
ATOM 724 N N . ILE A 1 98 ? -17.128 -1.617 4.554 1.00 98.88 98 ILE A N 1
ATOM 725 C CA . ILE A 1 98 ? -16.746 -0.282 4.086 1.00 98.88 98 ILE A CA 1
ATOM 726 C C . ILE A 1 98 ? -17.717 0.252 3.036 1.00 98.88 98 ILE A C 1
ATOM 728 O O . ILE A 1 98 ? -18.268 -0.500 2.232 1.00 98.88 98 ILE A O 1
ATOM 732 N N . ALA A 1 99 ? -17.893 1.571 3.020 1.00 98.81 99 ALA A N 1
ATOM 733 C CA . ALA A 1 99 ? -18.519 2.292 1.917 1.00 98.81 99 ALA A CA 1
ATOM 734 C C . ALA A 1 99 ? -17.440 3.065 1.153 1.00 98.81 99 ALA A C 1
ATOM 736 O O . ALA A 1 99 ? -16.742 3.902 1.730 1.00 98.81 99 ALA A O 1
ATOM 737 N N . THR A 1 100 ? -17.312 2.776 -0.139 1.00 98.69 100 THR A N 1
ATOM 738 C CA . THR A 1 100 ? -16.222 3.261 -0.984 1.00 98.69 100 THR A CA 1
ATOM 739 C C . THR A 1 100 ? -16.719 4.052 -2.192 1.00 98.69 100 THR A C 1
ATOM 741 O O . THR A 1 100 ? -17.823 3.833 -2.697 1.00 98.69 100 THR A O 1
ATOM 744 N N . GLY A 1 101 ? -15.900 4.998 -2.636 1.00 98.44 101 GLY A N 1
ATOM 745 C CA . GLY A 1 101 ? -16.162 5.986 -3.684 1.00 98.44 101 GLY A CA 1
ATOM 746 C C . GLY A 1 101 ? -15.465 7.286 -3.298 1.00 98.44 101 GLY A C 1
ATOM 747 O O . GLY A 1 101 ? -15.455 7.638 -2.119 1.00 98.44 101 GLY A O 1
ATOM 748 N N . MET A 1 102 ? -14.846 7.986 -4.249 1.00 98.31 102 MET A N 1
ATOM 749 C CA . MET A 1 102 ? -13.910 9.062 -3.903 1.00 98.31 102 MET A CA 1
ATOM 750 C C . MET A 1 102 ? -14.569 10.441 -3.931 1.00 98.31 102 MET A C 1
ATOM 752 O O . MET A 1 102 ? -14.356 11.238 -3.015 1.00 98.31 102 MET A O 1
ATOM 756 N N . TYR A 1 103 ? -15.418 10.705 -4.926 1.00 98.69 103 TYR A N 1
ATOM 757 C CA . TYR A 1 103 ? -16.070 12.002 -5.106 1.00 98.69 103 TYR A CA 1
ATOM 758 C C . TYR A 1 103 ? -17.564 11.851 -5.399 1.00 98.69 103 TYR A C 1
ATOM 760 O O . TYR A 1 103 ? -18.004 10.896 -6.032 1.00 98.69 103 TYR A O 1
ATOM 768 N N . THR A 1 104 ? -18.364 12.837 -4.986 1.00 98.50 104 THR A N 1
ATOM 769 C CA . THR A 1 104 ? -19.805 12.882 -5.304 1.00 98.50 104 THR A CA 1
ATOM 770 C C . THR A 1 104 ? -20.137 13.768 -6.508 1.00 98.50 104 THR A C 1
ATOM 772 O O . THR A 1 104 ? -21.295 13.850 -6.919 1.00 98.50 104 THR A O 1
ATOM 775 N N . ASN A 1 105 ? -19.127 14.390 -7.117 1.00 97.88 105 ASN A N 1
ATOM 776 C CA . ASN A 1 105 ? -19.236 15.194 -8.333 1.00 97.88 105 ASN A CA 1
ATOM 777 C C . ASN A 1 105 ? -18.760 14.413 -9.573 1.00 97.88 105 ASN A C 1
ATOM 779 O O . ASN A 1 105 ? -18.542 13.205 -9.511 1.00 97.88 105 ASN A O 1
ATOM 783 N N . ASP A 1 106 ? -18.610 15.088 -10.711 1.00 96.75 106 ASP A N 1
ATOM 784 C CA . ASP A 1 106 ? -18.246 14.455 -11.986 1.00 96.75 106 ASP A CA 1
ATOM 785 C C . ASP A 1 106 ? -16.772 14.028 -12.101 1.00 96.75 106 ASP A C 1
ATOM 787 O O . ASP A 1 106 ? -16.400 13.430 -13.108 1.00 96.75 106 ASP A O 1
ATOM 791 N N . TRP A 1 107 ? -15.932 14.281 -11.088 1.00 97.06 107 TRP A N 1
ATOM 792 C CA . TRP A 1 107 ? -14.565 13.740 -11.053 1.00 97.06 107 TRP A CA 1
ATOM 793 C C . TRP A 1 107 ? -14.554 12.224 -10.860 1.00 97.06 107 TRP A C 1
ATOM 795 O O . TRP A 1 107 ? -13.676 11.544 -11.383 1.00 97.06 107 TRP A O 1
ATOM 805 N N . ASP A 1 108 ? -15.544 11.693 -10.142 1.00 97.44 108 ASP A N 1
ATOM 806 C CA . ASP A 1 108 ? -15.801 10.260 -10.064 1.00 97.44 108 ASP A CA 1
ATOM 807 C C . ASP A 1 108 ? -16.993 9.922 -10.974 1.00 97.44 108 ASP A C 1
ATOM 809 O O . ASP A 1 108 ? -18.128 10.319 -10.685 1.00 97.44 108 ASP A O 1
ATOM 813 N N . PRO A 1 109 ? -16.787 9.219 -12.099 1.00 95.69 109 PRO A N 1
ATOM 814 C CA . PRO A 1 109 ? -17.872 8.896 -13.018 1.00 95.69 109 PRO A CA 1
ATOM 815 C C . PRO A 1 109 ? -18.786 7.779 -12.494 1.00 95.69 109 PRO A C 1
ATOM 817 O O . PRO A 1 109 ? -19.835 7.528 -13.092 1.00 95.69 109 PRO A O 1
ATOM 820 N N . LYS A 1 110 ? -18.409 7.082 -11.413 1.00 97.06 110 LYS A N 1
ATOM 821 C CA . LYS A 1 110 ? -19.118 5.904 -10.909 1.00 97.06 110 LYS A CA 1
ATOM 822 C C . LYS A 1 110 ? -19.886 6.205 -9.629 1.00 97.06 110 LYS A C 1
ATOM 824 O O . LYS A 1 110 ? -19.562 7.100 -8.858 1.00 97.06 110 LYS A O 1
ATOM 829 N N . ASN A 1 111 ? -20.924 5.407 -9.397 1.00 98.38 111 ASN A N 1
ATOM 830 C CA . ASN A 1 111 ? -21.539 5.317 -8.080 1.00 98.38 111 ASN A CA 1
ATOM 831 C C . ASN A 1 111 ? -20.594 4.633 -7.084 1.00 98.38 111 ASN A C 1
ATOM 833 O O . ASN A 1 111 ? -19.670 3.913 -7.469 1.00 98.38 111 ASN A O 1
ATOM 837 N N . GLY A 1 112 ? -20.875 4.827 -5.797 1.00 98.38 112 GLY A N 1
ATOM 838 C CA . GLY A 1 112 ? -20.141 4.176 -4.726 1.00 98.38 112 GLY A CA 1
ATOM 839 C C . GLY A 1 112 ? -20.436 2.681 -4.627 1.00 98.38 112 GLY A C 1
ATOM 840 O O . GLY A 1 112 ? -21.373 2.144 -5.227 1.00 98.38 112 GLY A O 1
ATOM 841 N N . THR A 1 113 ? -19.621 2.001 -3.836 1.00 98.38 113 THR A N 1
ATOM 842 C CA . THR A 1 113 ? -19.696 0.564 -3.588 1.00 98.38 113 THR A CA 1
ATOM 843 C C . THR A 1 113 ? -19.733 0.317 -2.086 1.00 98.38 113 THR A C 1
ATOM 845 O O . THR A 1 113 ? -18.930 0.863 -1.341 1.00 98.38 113 THR A O 1
ATOM 848 N N . PHE A 1 114 ? -20.652 -0.522 -1.628 1.00 98.75 114 PHE A N 1
ATOM 849 C CA . PHE A 1 114 ? -20.535 -1.152 -0.320 1.00 98.75 114 PHE A CA 1
ATOM 850 C C . PHE A 1 114 ? -19.696 -2.422 -0.467 1.00 98.75 114 PHE A C 1
ATOM 852 O O . PHE A 1 114 ? -19.930 -3.194 -1.398 1.00 98.75 114 PHE A O 1
ATOM 859 N N . ALA A 1 115 ? -18.734 -2.647 0.422 1.00 98.56 115 ALA A N 1
ATOM 860 C CA . ALA A 1 115 ? -17.937 -3.865 0.433 1.00 98.56 115 ALA A CA 1
ATOM 861 C C . ALA A 1 115 ? -17.925 -4.512 1.818 1.00 98.56 115 ALA A C 1
ATOM 863 O O . ALA A 1 115 ? -17.917 -3.824 2.840 1.00 98.56 115 ALA A O 1
ATOM 864 N N . ARG A 1 116 ? -17.911 -5.844 1.832 1.00 98.31 116 ARG A N 1
ATOM 865 C CA . ARG A 1 116 ? -17.851 -6.661 3.043 1.00 98.31 116 ARG A CA 1
ATOM 866 C C . ARG A 1 116 ? -16.765 -7.715 2.926 1.00 98.31 116 ARG A C 1
ATOM 868 O O . ARG A 1 116 ? -16.597 -8.320 1.870 1.00 98.31 116 ARG A O 1
ATOM 875 N N . SER A 1 117 ? -16.080 -7.945 4.030 1.00 98.50 117 SER A N 1
ATOM 876 C CA . SER A 1 117 ? -15.080 -8.991 4.197 1.00 98.50 117 SER A CA 1
ATOM 877 C C . SER A 1 117 ? -15.488 -9.872 5.372 1.00 98.50 117 SER A C 1
ATOM 879 O O . SER A 1 117 ? -16.030 -9.365 6.353 1.00 98.50 117 SER A O 1
ATOM 881 N N . SER A 1 118 ? -15.171 -11.165 5.296 1.00 97.25 118 SER A N 1
ATOM 882 C CA . SER A 1 118 ? -15.299 -12.117 6.413 1.00 97.25 118 SER A CA 1
ATOM 883 C C . SER A 1 118 ? -13.951 -12.697 6.862 1.00 97.25 118 SER A C 1
ATOM 885 O O . SER A 1 118 ? -13.923 -13.699 7.570 1.00 97.25 118 SER A O 1
ATOM 887 N N . ASP A 1 119 ? -12.837 -12.095 6.440 1.00 95.38 119 ASP A N 1
ATOM 888 C CA . ASP A 1 119 ? -11.469 -12.564 6.687 1.00 95.38 119 ASP A CA 1
ATOM 889 C C . ASP A 1 119 ? -10.506 -11.415 7.049 1.00 95.38 119 ASP A C 1
ATOM 891 O O . ASP A 1 119 ? -9.312 -11.469 6.771 1.00 95.38 119 ASP A O 1
ATOM 895 N N . LYS A 1 120 ? -11.015 -10.366 7.707 1.00 95.00 120 LYS A N 1
ATOM 896 C CA . LYS A 1 120 ? -10.255 -9.164 8.105 1.00 95.00 120 LYS A CA 1
ATOM 897 C C . LYS A 1 120 ? -9.660 -8.362 6.937 1.00 95.00 120 LYS A C 1
ATOM 899 O O . LYS A 1 120 ? -8.640 -7.691 7.112 1.00 95.00 120 LYS A O 1
ATOM 904 N N . GLY A 1 121 ? -10.312 -8.400 5.779 1.00 95.38 121 GLY A N 1
ATOM 905 C CA . GLY A 1 121 ? -10.031 -7.569 4.612 1.00 95.38 121 GLY A CA 1
ATOM 906 C C . GLY A 1 121 ? -9.154 -8.230 3.557 1.00 95.38 121 GLY A C 1
ATOM 907 O O . GLY A 1 121 ? -8.769 -7.560 2.605 1.00 95.38 121 GLY A O 1
ATOM 908 N N . GLU A 1 122 ? -8.831 -9.515 3.696 1.00 90.38 122 GLU A N 1
ATOM 909 C CA . GLU A 1 122 ? -8.028 -10.229 2.696 1.00 90.38 122 GLU A CA 1
ATOM 910 C C . GLU A 1 122 ? -8.819 -10.413 1.387 1.00 90.38 122 GLU A C 1
ATOM 912 O O . GLU A 1 122 ? -8.265 -10.309 0.285 1.00 90.38 122 GLU A O 1
ATOM 917 N N . THR A 1 123 ? -10.136 -10.632 1.488 1.00 90.12 123 THR A N 1
ATOM 918 C CA . THR A 1 123 ? -11.046 -10.710 0.340 1.00 90.12 123 THR A CA 1
ATOM 919 C C . THR A 1 123 ? -12.329 -9.907 0.550 1.00 90.12 123 THR A C 1
ATOM 921 O O . THR A 1 123 ? -12.824 -9.742 1.662 1.00 90.12 123 THR A O 1
ATOM 924 N N . TRP A 1 124 ? -12.888 -9.392 -0.551 1.00 96.44 124 TRP A N 1
ATOM 925 C CA . TRP A 1 124 ? -14.043 -8.496 -0.520 1.00 96.44 124 TRP A CA 1
ATOM 926 C C . TRP A 1 124 ? -15.153 -8.950 -1.462 1.00 96.44 124 TRP A C 1
ATOM 928 O O . TRP A 1 124 ? -14.936 -9.159 -2.657 1.00 96.44 124 TRP A O 1
ATOM 938 N N . GLU A 1 125 ? -16.375 -8.988 -0.942 1.00 97.00 125 GLU A N 1
ATOM 939 C CA . GLU A 1 125 ? -17.599 -9.001 -1.740 1.00 97.00 125 GLU A CA 1
ATOM 940 C C . GLU A 1 125 ? -18.133 -7.574 -1.874 1.00 97.00 125 GLU A C 1
ATOM 942 O O . GLU A 1 125 ? -18.040 -6.783 -0.934 1.00 97.00 125 GLU A O 1
ATOM 947 N N . THR A 1 126 ? -18.702 -7.228 -3.034 1.00 97.38 126 THR A N 1
ATOM 948 C CA . THR A 1 126 ? -19.117 -5.848 -3.332 1.00 97.38 126 THR A CA 1
ATOM 949 C C . THR A 1 126 ? -20.559 -5.745 -3.818 1.00 97.38 126 THR A C 1
ATOM 951 O O . THR A 1 126 ? -21.018 -6.564 -4.612 1.00 97.38 126 THR A O 1
ATOM 954 N N . THR A 1 127 ? -21.239 -4.680 -3.392 1.00 96.69 127 THR A N 1
ATOM 955 C CA . THR A 1 127 ? -22.589 -4.292 -3.811 1.00 96.69 127 THR A CA 1
ATOM 956 C C . THR A 1 127 ? -22.567 -2.838 -4.274 1.00 96.69 127 THR A C 1
ATOM 958 O O . THR A 1 127 ? -22.234 -1.930 -3.513 1.00 96.69 127 THR A O 1
ATOM 961 N N . THR A 1 128 ? -22.924 -2.585 -5.534 1.00 97.00 128 THR A N 1
ATOM 962 C CA . THR A 1 128 ? -23.008 -1.218 -6.070 1.00 97.00 128 THR A CA 1
ATOM 963 C C . THR A 1 128 ? -24.177 -0.461 -5.446 1.00 97.00 128 THR A C 1
ATOM 965 O O . THR A 1 128 ? -25.307 -0.951 -5.420 1.00 97.00 128 THR A O 1
ATOM 968 N N . LEU A 1 129 ? -23.919 0.761 -4.985 1.00 98.25 129 LEU A N 1
ATOM 969 C CA . LEU A 1 129 ? -24.943 1.658 -4.462 1.00 98.25 129 LEU A CA 1
ATOM 970 C C . LEU A 1 129 ? -25.599 2.451 -5.609 1.00 98.25 129 LEU A C 1
ATOM 972 O O . LEU A 1 129 ? -24.967 2.719 -6.633 1.00 98.25 129 LEU A O 1
ATOM 976 N N . PRO A 1 130 ? -26.865 2.881 -5.471 1.00 97.94 130 PRO A N 1
ATOM 977 C CA . PRO A 1 130 ? -27.539 3.669 -6.504 1.00 97.94 130 PRO A CA 1
ATOM 978 C C . PRO A 1 130 ? -27.142 5.161 -6.508 1.00 97.94 130 PRO A C 1
ATOM 980 O O . PRO A 1 130 ? -27.801 5.962 -7.164 1.00 97.94 130 PRO A O 1
ATOM 983 N N . PHE A 1 131 ? -26.084 5.540 -5.786 1.00 98.62 131 PHE A N 1
ATOM 984 C CA . PHE A 1 131 ? -25.574 6.908 -5.650 1.00 98.62 131 PHE A CA 1
ATOM 985 C C . PHE A 1 131 ? -24.056 6.905 -5.396 1.00 98.62 131 PHE A C 1
ATOM 987 O O . PHE A 1 131 ? -23.470 5.864 -5.094 1.00 98.62 131 PHE A O 1
ATOM 994 N N . LYS A 1 132 ? -23.414 8.072 -5.519 1.00 98.75 132 LYS A N 1
ATOM 995 C CA . LYS A 1 132 ? -21.974 8.261 -5.275 1.00 98.75 132 LYS A CA 1
ATOM 996 C C . LYS A 1 132 ? -21.635 8.327 -3.780 1.00 98.75 132 LYS A C 1
ATOM 998 O O . LYS A 1 132 ? -22.459 8.739 -2.967 1.00 98.75 132 LYS A O 1
ATOM 1003 N N . VAL A 1 133 ? -20.408 7.946 -3.437 1.00 98.75 133 VAL A N 1
ATOM 1004 C CA . VAL A 1 133 ? -19.828 7.999 -2.082 1.00 98.75 133 VAL A CA 1
ATOM 1005 C C . VAL A 1 133 ? -18.623 8.945 -2.112 1.00 98.75 133 VAL A C 1
ATOM 1007 O O . VAL A 1 133 ? -18.024 9.124 -3.168 1.00 98.75 133 VAL A O 1
ATOM 1010 N N . GLY A 1 134 ? -18.320 9.618 -0.997 1.00 98.38 134 GLY A N 1
ATOM 1011 C CA . GLY A 1 134 ? -17.429 10.783 -0.983 1.00 98.38 134 GLY A CA 1
ATOM 1012 C C . GLY A 1 134 ? -16.247 10.661 -0.031 1.00 98.38 134 GLY A C 1
ATOM 1013 O O . GLY A 1 134 ? -16.093 11.515 0.842 1.00 98.38 134 GLY A O 1
ATOM 1014 N N . GLY A 1 135 ? -15.418 9.631 -0.204 1.00 98.50 135 GLY A N 1
ATOM 1015 C CA . GLY A 1 135 ? -14.234 9.362 0.614 1.00 98.50 135 GLY A CA 1
ATOM 1016 C C . GLY A 1 135 ? -13.260 10.535 0.685 1.00 98.50 135 GLY A C 1
ATOM 1017 O O . GLY A 1 135 ? -12.733 10.796 1.758 1.00 98.50 135 GLY A O 1
ATOM 1018 N N . ASN A 1 136 ? -13.128 11.314 -0.397 1.00 98.62 136 ASN A N 1
ATOM 1019 C CA . ASN A 1 136 ? -12.310 12.527 -0.467 1.00 98.62 136 ASN A CA 1
ATOM 1020 C C . ASN A 1 136 ? -13.145 13.808 -0.681 1.00 98.62 136 ASN A C 1
ATOM 1022 O O . ASN A 1 136 ? -12.708 14.757 -1.325 1.00 98.62 136 ASN A O 1
ATOM 1026 N N . MET A 1 137 ? -14.377 13.850 -0.168 1.00 98.62 137 MET A N 1
ATOM 1027 C CA . MET A 1 137 ? -15.196 15.073 -0.140 1.00 98.62 137 MET A CA 1
ATOM 1028 C C . MET A 1 137 ? -14.965 15.857 1.169 1.00 98.62 137 MET A C 1
ATOM 1030 O O . MET A 1 137 ? -14.393 15.317 2.128 1.00 98.62 137 MET A O 1
ATOM 1034 N N . PRO A 1 138 ? -15.424 17.122 1.286 1.00 98.62 138 PRO A N 1
ATOM 1035 C CA . PRO A 1 138 ? -15.574 17.766 2.593 1.00 98.62 138 PRO A CA 1
ATOM 1036 C C . PRO A 1 138 ? -16.396 16.878 3.546 1.00 98.62 138 PRO A C 1
ATOM 1038 O O . PRO A 1 138 ? -17.166 16.024 3.097 1.00 98.62 138 PRO A O 1
ATOM 1041 N N . GLY A 1 139 ? -16.217 17.010 4.861 1.00 98.19 139 GLY A N 1
ATOM 1042 C CA . GLY A 1 139 ? -16.998 16.227 5.829 1.00 98.19 139 GLY A CA 1
ATOM 1043 C C . GLY A 1 139 ? -16.577 14.774 6.046 1.00 98.19 139 GLY A C 1
ATOM 1044 O O . GLY A 1 139 ? -17.217 14.069 6.828 1.00 98.19 139 GLY A O 1
ATOM 1045 N N . ARG A 1 140 ? -15.534 14.296 5.360 1.00 98.56 140 ARG A N 1
ATOM 1046 C CA . ARG A 1 140 ? -15.045 12.902 5.425 1.00 98.56 140 ARG A CA 1
ATOM 1047 C C . ARG A 1 140 ? -14.488 12.456 6.781 1.00 98.56 140 ARG A C 1
ATOM 1049 O O . ARG A 1 140 ? -14.401 11.255 7.035 1.00 98.56 140 ARG A O 1
ATOM 1056 N N . GLY A 1 141 ? -14.159 13.402 7.660 1.00 98.12 141 GLY A N 1
ATOM 1057 C CA . GLY A 1 141 ? -13.764 13.124 9.042 1.00 98.12 141 GLY A CA 1
ATOM 1058 C C . GLY A 1 141 ? -14.933 12.827 9.989 1.00 98.12 141 GLY A C 1
ATOM 1059 O O . GLY A 1 141 ? -14.780 12.037 10.925 1.00 98.12 141 GLY A O 1
ATOM 1060 N N . MET A 1 142 ? -16.128 13.367 9.714 1.00 98.62 142 MET A N 1
ATOM 1061 C CA . MET A 1 142 ? -17.341 13.026 10.468 1.00 98.62 142 MET A CA 1
ATOM 1062 C C . MET A 1 142 ? -17.647 11.532 10.316 1.00 98.62 142 MET A C 1
ATOM 1064 O O . MET A 1 142 ? -17.481 10.987 9.221 1.00 98.62 142 MET A O 1
ATOM 1068 N N . GLY A 1 143 ? -18.072 10.859 11.386 1.00 97.56 143 GLY A N 1
ATOM 1069 C CA . GLY A 1 143 ? -18.320 9.421 11.320 1.00 97.56 143 GLY A CA 1
ATOM 1070 C C . GLY A 1 143 ? -18.395 8.685 12.661 1.00 97.56 143 GLY A C 1
ATOM 1071 O O . GLY A 1 143 ? -18.266 9.282 13.725 1.00 97.56 143 GLY A O 1
ATOM 1072 N N . GLU A 1 144 ? -18.570 7.364 12.634 1.00 98.69 144 GLU A N 1
ATOM 1073 C CA . GLU A 1 144 ? -18.723 6.551 11.413 1.00 98.69 144 GLU A CA 1
ATOM 1074 C C . GLU A 1 144 ? -20.150 6.595 10.853 1.00 98.69 144 GLU A C 1
ATOM 1076 O O . GLU A 1 144 ? -21.134 6.469 11.581 1.00 98.69 144 GLU A O 1
ATOM 1081 N N . ARG A 1 145 ? -20.271 6.789 9.530 1.00 98.75 145 ARG A N 1
ATOM 1082 C CA . ARG A 1 145 ? -21.567 6.790 8.816 1.00 98.75 145 ARG A CA 1
ATOM 1083 C C . ARG A 1 145 ? -22.154 5.390 8.664 1.00 98.75 145 ARG A C 1
ATOM 1085 O O . ARG A 1 145 ? -23.324 5.263 8.309 1.00 98.75 145 ARG A O 1
ATOM 1092 N N . LEU A 1 146 ? -21.338 4.365 8.875 1.00 98.75 146 LEU A N 1
ATOM 1093 C CA . LEU A 1 146 ? -21.695 2.963 8.763 1.00 98.75 146 LEU A CA 1
ATOM 1094 C C . LEU A 1 146 ? -21.670 2.335 10.158 1.00 98.75 146 LEU A C 1
ATOM 1096 O O . LEU A 1 146 ? -20.721 2.551 10.904 1.00 98.75 146 LEU A O 1
ATOM 1100 N N . ALA A 1 147 ? -22.695 1.557 10.501 1.00 98.81 147 ALA A N 1
ATOM 1101 C CA . ALA A 1 147 ? -22.756 0.852 11.777 1.00 98.81 147 ALA A CA 1
ATOM 1102 C C . ALA A 1 147 ? -23.453 -0.503 11.633 1.00 98.81 147 ALA A C 1
ATOM 1104 O O . ALA A 1 147 ? -24.495 -0.607 10.980 1.00 98.81 147 ALA A O 1
ATOM 1105 N N . VAL A 1 148 ? -22.889 -1.521 12.283 1.00 98.88 148 VAL A N 1
ATOM 1106 C CA . VAL A 1 148 ? -23.473 -2.861 12.431 1.00 98.88 148 VAL A CA 1
ATOM 1107 C C . VAL A 1 148 ? -24.214 -2.912 13.764 1.00 98.88 148 VAL A C 1
ATOM 1109 O O . VAL A 1 148 ? -23.716 -2.394 14.764 1.00 98.88 148 VAL A O 1
ATOM 1112 N N . ASP A 1 149 ? -25.407 -3.502 13.790 1.00 98.75 149 ASP A N 1
ATOM 1113 C CA . ASP A 1 149 ? -26.162 -3.677 15.029 1.00 98.75 149 ASP A CA 1
ATOM 1114 C C . ASP A 1 149 ? -25.401 -4.637 15.969 1.00 98.75 149 ASP A C 1
ATOM 1116 O O . ASP A 1 149 ? -25.189 -5.803 15.621 1.00 98.75 149 ASP A O 1
ATOM 1120 N N . PRO A 1 150 ? -25.011 -4.194 17.181 1.00 97.69 150 PRO A N 1
ATOM 1121 C CA . PRO A 1 150 ? -24.189 -4.990 18.094 1.00 97.69 150 PRO A CA 1
ATOM 1122 C C . PRO A 1 150 ? -24.899 -6.249 18.616 1.00 97.69 150 PRO A C 1
ATOM 1124 O O . PRO A 1 150 ? -24.252 -7.125 19.186 1.00 97.69 150 PRO A O 1
ATOM 1127 N N . LYS A 1 151 ? -26.223 -6.354 18.437 1.00 97.19 151 LYS A N 1
ATOM 1128 C CA . LYS A 1 151 ? -27.033 -7.517 18.834 1.00 97.19 151 LYS A CA 1
ATOM 1129 C C . LYS A 1 151 ? -27.523 -8.342 17.647 1.00 97.19 151 LYS A C 1
ATOM 1131 O O . LYS A 1 151 ? -28.148 -9.380 17.862 1.00 97.19 151 LYS A O 1
ATOM 1136 N N . ASN A 1 152 ? -27.270 -7.901 16.412 1.00 98.06 152 ASN A N 1
ATOM 1137 C CA . ASN A 1 152 ? -27.644 -8.622 15.199 1.00 98.06 152 ASN A CA 1
ATOM 1138 C C . ASN A 1 152 ? -26.767 -8.222 13.998 1.00 98.06 152 ASN A C 1
ATOM 1140 O O . ASN A 1 152 ? -27.071 -7.265 13.291 1.00 98.06 152 ASN A O 1
ATOM 1144 N N . SER A 1 153 ? -25.740 -9.022 13.713 1.00 97.69 153 SER A N 1
ATOM 1145 C CA . SER A 1 153 ? -24.782 -8.819 12.617 1.00 97.69 153 SER A CA 1
ATOM 1146 C C . SER A 1 153 ? -25.399 -8.692 11.220 1.00 97.69 153 SER A C 1
ATOM 1148 O O . SER A 1 153 ? -24.762 -8.166 10.310 1.00 97.69 153 SER A O 1
ATOM 1150 N N . GLU A 1 154 ? -26.641 -9.145 11.025 1.00 98.12 154 GLU A N 1
ATOM 1151 C CA . GLU A 1 154 ? -27.331 -9.017 9.739 1.00 98.12 154 GLU A CA 1
ATOM 1152 C C . GLU A 1 154 ? -27.830 -7.590 9.478 1.00 98.12 154 GLU A C 1
ATOM 1154 O O . GLU A 1 154 ? -28.116 -7.237 8.333 1.00 98.12 154 GLU A O 1
ATOM 1159 N N . ILE A 1 155 ? -27.958 -6.762 10.520 1.00 98.69 155 ILE A N 1
ATOM 1160 C CA . ILE A 1 155 ? -28.508 -5.413 10.418 1.00 98.69 155 ILE A CA 1
ATOM 1161 C C . ILE A 1 155 ? -27.378 -4.396 10.339 1.00 98.69 155 ILE A C 1
ATOM 1163 O O . ILE A 1 155 ? -26.608 -4.216 11.279 1.00 98.69 155 ILE A O 1
ATOM 1167 N N . ILE A 1 156 ? -27.336 -3.672 9.224 1.00 98.81 156 ILE A N 1
ATOM 1168 C CA . ILE A 1 156 ? -26.344 -2.625 8.973 1.00 98.81 156 ILE A CA 1
ATOM 1169 C C . ILE A 1 156 ? -27.069 -1.359 8.537 1.00 98.81 156 ILE A C 1
ATOM 1171 O O . ILE A 1 156 ? -27.936 -1.409 7.662 1.00 98.81 156 ILE A O 1
ATOM 1175 N N . PHE A 1 157 ? -26.707 -0.219 9.117 1.00 98.88 157 PHE A N 1
ATOM 1176 C CA . PHE A 1 157 ? -27.184 1.092 8.686 1.00 98.88 157 PHE A CA 1
ATOM 1177 C C . PHE A 1 157 ? -26.057 1.906 8.063 1.00 98.88 157 PHE A C 1
ATOM 1179 O O . PHE A 1 157 ? -24.936 1.906 8.564 1.00 98.88 157 PHE A O 1
ATOM 1186 N N . PHE A 1 158 ? -26.386 2.636 6.999 1.00 98.88 158 PHE A N 1
ATOM 1187 C CA . PHE A 1 158 ? -25.482 3.546 6.307 1.00 98.88 158 PHE A CA 1
ATOM 1188 C C . PHE A 1 158 ? -26.136 4.917 6.109 1.00 98.88 158 PHE A C 1
ATOM 1190 O O . PHE A 1 158 ? -27.177 5.041 5.459 1.00 98.88 158 PHE A O 1
ATOM 1197 N N . GLY A 1 159 ? -25.521 5.956 6.670 1.00 98.81 159 GLY A N 1
ATOM 1198 C CA . GLY A 1 159 ? -25.896 7.346 6.450 1.00 98.81 159 GLY A CA 1
ATOM 1199 C C . GLY A 1 159 ? -25.231 7.915 5.198 1.00 98.81 159 GLY A C 1
ATOM 1200 O O . GLY A 1 159 ? -24.027 8.150 5.193 1.00 98.81 159 GLY A O 1
ATOM 1201 N N . ALA A 1 160 ? -26.006 8.163 4.143 1.00 98.75 160 ALA A N 1
ATOM 1202 C CA . ALA A 1 160 ? -25.468 8.597 2.857 1.00 98.75 160 ALA A CA 1
ATOM 1203 C C . ALA A 1 160 ? -25.353 10.130 2.714 1.00 98.75 160 ALA A C 1
ATOM 1205 O O . ALA A 1 160 ? -26.054 10.908 3.372 1.00 98.75 160 ALA A O 1
ATOM 1206 N N . ARG A 1 161 ? -24.488 10.551 1.782 1.00 98.69 161 ARG A N 1
ATOM 1207 C CA . ARG A 1 161 ? -24.302 11.942 1.331 1.00 98.69 161 ARG A CA 1
ATOM 1208 C C . ARG A 1 161 ? -25.359 12.368 0.305 1.00 98.69 161 ARG A C 1
ATOM 1210 O O . ARG A 1 161 ? -26.238 11.588 -0.075 1.00 98.69 161 ARG A O 1
ATOM 1217 N N . SER A 1 162 ? -25.273 13.618 -0.148 1.00 98.31 162 SER A N 1
ATOM 1218 C CA . SER A 1 162 ? -25.982 14.133 -1.332 1.00 98.31 162 SER A CA 1
ATOM 1219 C C . SER A 1 162 ? -27.515 14.060 -1.237 1.00 98.31 162 SER A C 1
ATOM 1221 O O . SER A 1 162 ? -28.215 13.970 -2.243 1.00 98.31 162 SER A O 1
ATOM 1223 N N . GLY A 1 163 ? -28.062 14.069 -0.016 1.00 98.00 163 GLY A N 1
ATOM 1224 C CA . GLY A 1 163 ? -29.504 13.953 0.225 1.00 98.00 163 GLY A CA 1
ATOM 1225 C C . GLY A 1 163 ? -30.076 12.541 0.028 1.00 98.00 163 GLY A C 1
ATOM 1226 O O . GLY A 1 163 ? -31.297 12.365 0.005 1.00 98.00 163 GLY A O 1
ATOM 1227 N N . ASN A 1 164 ? -29.229 11.511 -0.097 1.00 98.62 164 ASN A N 1
ATOM 1228 C CA . ASN A 1 164 ? -29.689 10.131 -0.286 1.00 98.62 164 ASN A CA 1
ATOM 1229 C C . ASN A 1 164 ? -30.314 9.520 0.977 1.00 98.62 164 ASN A C 1
ATOM 1231 O O . ASN A 1 164 ? -31.101 8.578 0.851 1.00 98.62 164 ASN A O 1
ATOM 1235 N N . GLY A 1 165 ? -30.052 10.096 2.153 1.00 98.56 165 GLY A N 1
ATOM 1236 C CA . GLY A 1 165 ? -30.683 9.730 3.421 1.00 98.56 165 GLY A CA 1
ATOM 1237 C C . GLY A 1 165 ? -30.103 8.470 4.061 1.00 98.56 165 GLY A C 1
ATOM 1238 O O . GLY A 1 165 ? -28.956 8.104 3.813 1.00 98.56 165 GLY A O 1
ATOM 1239 N N . LEU A 1 166 ? -30.898 7.823 4.912 1.00 98.94 166 LEU A N 1
ATOM 1240 C CA . LEU A 1 166 ? -30.499 6.630 5.654 1.00 98.94 166 LEU A CA 1
ATOM 1241 C C . LEU A 1 166 ? -30.819 5.353 4.865 1.00 98.94 166 LEU A C 1
ATOM 1243 O O . LEU A 1 166 ? -31.905 5.220 4.296 1.00 98.94 166 LEU A O 1
ATOM 1247 N N . TRP A 1 167 ? -29.891 4.400 4.864 1.00 98.81 167 TRP A N 1
ATOM 1248 C CA . TRP A 1 167 ? -30.024 3.095 4.218 1.00 98.81 167 TRP A CA 1
ATOM 1249 C C . TRP A 1 167 ? -29.835 1.971 5.231 1.00 98.81 167 TRP A C 1
ATOM 1251 O O . TRP A 1 167 ? -29.076 2.118 6.186 1.00 98.81 167 TRP A O 1
ATOM 1261 N N . LYS A 1 168 ? -30.534 0.854 5.020 1.00 98.56 168 LYS A N 1
ATOM 1262 C CA . LYS A 1 168 ? -30.525 -0.319 5.897 1.00 98.56 168 LYS A CA 1
ATOM 1263 C C . LYS A 1 168 ? -30.357 -1.602 5.086 1.00 98.56 168 LYS A C 1
ATOM 1265 O O . LYS A 1 168 ? -31.038 -1.787 4.075 1.00 98.56 168 LYS A O 1
ATOM 1270 N N . SER A 1 169 ? -29.498 -2.485 5.576 1.00 98.69 169 SER A N 1
ATOM 1271 C CA . SER A 1 169 ? -29.426 -3.899 5.212 1.00 98.69 169 SER A CA 1
ATOM 1272 C C . SER A 1 169 ? -29.973 -4.754 6.360 1.00 98.69 169 SER A C 1
ATOM 1274 O O . SER A 1 169 ? -29.930 -4.349 7.525 1.00 98.69 169 SER A O 1
ATOM 1276 N N . THR A 1 170 ? -30.521 -5.917 6.013 1.00 98.00 170 THR A N 1
ATOM 1277 C CA . THR A 1 170 ? -30.962 -6.968 6.948 1.00 98.00 170 THR A CA 1
ATOM 1278 C C . THR A 1 170 ? -30.410 -8.344 6.550 1.00 98.00 170 THR A C 1
ATOM 1280 O O . THR A 1 170 ? -31.015 -9.362 6.876 1.00 98.00 170 THR A O 1
ATOM 1283 N N . ASP A 1 171 ? -29.338 -8.358 5.758 1.00 97.62 171 ASP A N 1
ATOM 1284 C CA . ASP A 1 171 ? -28.680 -9.532 5.169 1.00 97.62 171 ASP A CA 1
ATOM 1285 C C . ASP A 1 171 ? -27.145 -9.359 5.143 1.00 97.62 171 ASP A C 1
ATOM 1287 O O . ASP A 1 171 ? -26.466 -9.673 4.155 1.00 97.62 171 ASP A O 1
ATOM 1291 N N . ALA A 1 172 ? -26.612 -8.769 6.221 1.00 96.12 172 ALA A N 1
ATOM 1292 C CA . ALA A 1 172 ? -25.188 -8.502 6.433 1.00 96.12 172 ALA A CA 1
ATOM 1293 C C . ALA A 1 172 ? -24.545 -7.744 5.256 1.00 96.12 172 ALA A C 1
ATOM 1295 O O . ALA A 1 172 ? -23.454 -8.063 4.771 1.00 96.12 172 ALA A O 1
ATOM 1296 N N . GLY A 1 173 ? -25.267 -6.750 4.739 1.00 96.31 173 GLY A N 1
ATOM 1297 C CA . GLY A 1 173 ? -24.809 -5.853 3.686 1.00 96.31 173 GLY A CA 1
ATOM 1298 C C . GLY A 1 173 ? -24.854 -6.421 2.267 1.00 96.31 173 GLY A C 1
ATOM 1299 O O . GLY A 1 173 ? -24.325 -5.776 1.362 1.00 96.31 173 GLY A O 1
ATOM 1300 N N . ALA A 1 174 ? -25.476 -7.587 2.033 1.00 95.94 174 ALA A N 1
ATOM 1301 C CA . ALA A 1 174 ? -25.653 -8.101 0.669 1.00 95.94 174 ALA A CA 1
ATOM 1302 C C . ALA A 1 174 ? -26.525 -7.146 -0.152 1.00 95.94 174 ALA A C 1
ATOM 1304 O O . ALA A 1 174 ? -26.193 -6.822 -1.294 1.00 95.94 174 ALA A O 1
ATOM 1305 N N . THR A 1 175 ? -27.617 -6.661 0.438 1.00 97.06 175 THR A N 1
ATOM 1306 C CA . THR A 1 175 ? -28.516 -5.695 -0.185 1.00 97.06 175 THR A CA 1
ATOM 1307 C C . THR A 1 175 ? -28.844 -4.545 0.760 1.00 97.06 175 THR A C 1
ATOM 1309 O O . THR A 1 175 ? -28.859 -4.685 1.981 1.00 97.06 175 THR A O 1
ATOM 1312 N N . PHE A 1 176 ? -29.116 -3.374 0.182 1.00 98.06 176 PHE A N 1
ATOM 1313 C CA . PHE A 1 176 ? -29.507 -2.181 0.924 1.00 98.06 176 PHE A CA 1
ATOM 1314 C C . PHE A 1 176 ? -30.824 -1.622 0.402 1.00 98.06 176 PHE A C 1
ATOM 1316 O O . PHE A 1 176 ? -31.084 -1.580 -0.802 1.00 98.06 176 PHE A O 1
ATOM 1323 N N . SER A 1 177 ? -31.634 -1.124 1.329 1.00 98.12 177 SER A N 1
ATOM 1324 C CA . SER A 1 177 ? -32.881 -0.420 1.049 1.00 98.12 177 SER A CA 1
ATOM 1325 C C . SER A 1 177 ? -32.892 0.936 1.746 1.00 98.12 177 SER A C 1
ATOM 1327 O O . SER A 1 177 ? -32.354 1.094 2.844 1.00 98.12 177 SER A O 1
ATOM 1329 N N . LYS A 1 178 ? -33.487 1.940 1.097 1.00 98.56 178 LYS A N 1
ATOM 1330 C CA . LYS A 1 178 ? -33.637 3.269 1.693 1.00 98.56 178 LYS A CA 1
ATOM 1331 C C . LYS A 1 178 ? -34.659 3.208 2.827 1.00 98.56 178 LYS A C 1
ATOM 1333 O O . LYS A 1 178 ? -35.766 2.706 2.640 1.00 98.56 178 LYS A O 1
ATOM 1338 N N . VAL A 1 179 ? -34.317 3.780 3.975 1.00 98.69 179 VAL A N 1
ATOM 1339 C CA . VAL A 1 179 ? -35.217 3.924 5.123 1.00 98.69 179 VAL A CA 1
ATOM 1340 C C . VAL A 1 179 ? -36.109 5.135 4.871 1.00 98.69 179 VAL A C 1
ATOM 1342 O O . VAL A 1 179 ? -35.789 6.258 5.248 1.00 98.69 179 VAL A O 1
ATOM 1345 N N . SER A 1 180 ? -37.226 4.924 4.174 1.00 97.69 180 SER A N 1
ATOM 1346 C CA . SER A 1 180 ? -38.110 6.014 3.735 1.00 97.69 180 SER A CA 1
ATOM 1347 C C . SER A 1 180 ? -38.754 6.799 4.879 1.00 97.69 180 SER A C 1
ATOM 1349 O O . SER A 1 180 ? -39.218 7.907 4.652 1.00 97.69 180 SER A O 1
ATOM 1351 N N . THR A 1 181 ? -38.799 6.237 6.089 1.00 98.19 181 THR A N 1
ATOM 1352 C CA . THR A 1 181 ? -39.309 6.911 7.292 1.00 98.19 181 THR A CA 1
ATOM 1353 C C . THR A 1 181 ? -38.304 7.891 7.907 1.00 98.19 181 THR A C 1
ATOM 1355 O O . THR A 1 181 ? -38.667 8.627 8.821 1.00 98.19 181 THR A O 1
ATOM 1358 N N . PHE A 1 182 ? -37.059 7.931 7.418 1.00 98.50 182 PHE A N 1
ATOM 1359 C CA . PHE A 1 182 ? -36.053 8.916 7.810 1.00 98.50 182 PHE A CA 1
ATOM 1360 C C . PHE A 1 182 ? -35.968 10.040 6.766 1.00 98.50 182 PHE A C 1
ATOM 1362 O O . PHE A 1 182 ? -35.326 9.898 5.723 1.00 98.50 182 PHE A O 1
ATOM 1369 N N . GLU A 1 183 ? -36.615 11.173 7.040 1.00 97.31 183 GLU A N 1
ATOM 1370 C CA . GLU A 1 183 ? -36.727 12.293 6.087 1.00 97.31 183 GLU A CA 1
ATOM 1371 C C . GLU A 1 183 ? -35.646 13.377 6.269 1.00 97.31 183 GLU A C 1
ATOM 1373 O O . GLU A 1 183 ? -35.436 14.208 5.385 1.00 97.31 183 GLU A O 1
ATOM 1378 N N . ALA A 1 184 ? -34.922 13.364 7.391 1.00 97.38 184 ALA A N 1
ATOM 1379 C CA . ALA A 1 184 ? -33.930 14.379 7.744 1.00 97.38 184 ALA A CA 1
ATOM 1380 C C . ALA A 1 184 ? -32.578 14.153 7.046 1.00 97.38 184 ALA A C 1
ATOM 1382 O O . ALA A 1 184 ? -31.581 13.798 7.662 1.00 97.38 184 ALA A O 1
ATOM 1383 N N . VAL A 1 185 ? -32.514 14.354 5.732 1.00 97.19 185 VAL A N 1
ATOM 1384 C CA . VAL A 1 185 ? -31.333 13.994 4.923 1.00 97.19 185 VAL A CA 1
ATOM 1385 C C . VAL A 1 185 ? -30.130 14.950 5.035 1.00 97.19 185 VAL A C 1
ATOM 1387 O O . VAL A 1 185 ? -29.164 14.783 4.294 1.00 97.19 185 VAL A O 1
ATOM 1390 N N . GLY A 1 186 ? -30.172 15.934 5.939 1.00 96.56 186 GLY A N 1
ATOM 1391 C CA . GLY A 1 186 ? -29.181 17.010 6.060 1.00 96.56 186 GLY A CA 1
ATOM 1392 C C . GLY A 1 186 ? -29.400 18.138 5.044 1.00 96.56 186 GLY A C 1
ATOM 1393 O O . GLY A 1 186 ? -29.825 17.907 3.912 1.00 96.56 186 GLY A O 1
ATOM 1394 N N . THR A 1 187 ? -29.120 19.376 5.452 1.00 95.50 187 THR A N 1
ATOM 1395 C CA . THR A 1 187 ? -29.401 20.591 4.660 1.00 95.50 187 THR A CA 1
ATOM 1396 C C . THR A 1 187 ? -28.148 21.398 4.319 1.00 95.50 187 THR A C 1
ATOM 1398 O O . THR A 1 187 ? -28.202 22.276 3.456 1.00 95.50 187 THR A O 1
ATOM 1401 N N . PHE A 1 188 ? -27.009 21.089 4.943 1.00 97.38 188 PHE A N 1
ATOM 1402 C CA . PHE A 1 188 ? -25.779 21.857 4.797 1.00 97.38 188 PHE A CA 1
ATOM 1403 C C . PHE A 1 188 ? -24.926 21.454 3.584 1.00 97.38 188 PHE A C 1
ATOM 1405 O O . PHE A 1 188 ? -24.730 20.269 3.293 1.00 97.38 188 PHE A O 1
ATOM 1412 N N . ARG A 1 189 ? -24.369 22.475 2.923 1.00 96.31 189 ARG A N 1
ATOM 1413 C CA . ARG A 1 189 ? -23.348 22.404 1.868 1.00 96.31 189 ARG A CA 1
ATOM 1414 C C . ARG A 1 189 ? -22.250 23.424 2.225 1.00 96.31 189 ARG A C 1
ATOM 1416 O O . ARG A 1 189 ? -22.618 24.553 2.554 1.00 96.31 189 ARG A O 1
ATOM 1423 N N . PRO A 1 190 ? -20.948 23.083 2.168 1.00 95.69 190 PRO A N 1
ATOM 1424 C CA . PRO A 1 190 ? -19.874 24.027 2.499 1.00 95.69 190 PRO A CA 1
ATOM 1425 C C . PRO A 1 190 ? -19.814 25.250 1.572 1.00 95.69 190 PRO A C 1
ATOM 1427 O O . PRO A 1 190 ? -19.438 26.339 1.998 1.00 95.69 190 PRO A O 1
ATOM 1430 N N . GLY A 1 191 ? -20.187 25.074 0.303 1.00 95.81 191 GLY A N 1
ATOM 1431 C CA . GLY A 1 191 ? -20.207 26.115 -0.719 1.00 95.81 191 GLY A CA 1
ATOM 1432 C C . GLY A 1 191 ? -21.582 26.301 -1.356 1.00 95.81 191 GLY A C 1
ATOM 1433 O O . GLY A 1 191 ? -22.565 25.636 -1.023 1.00 95.81 191 GLY A O 1
ATOM 1434 N N . ALA A 1 192 ? -21.655 27.226 -2.316 1.00 96.56 192 ALA A N 1
ATOM 1435 C CA . ALA A 1 192 ? -22.859 27.416 -3.119 1.00 96.56 192 ALA A CA 1
ATOM 1436 C C . ALA A 1 192 ? -23.193 26.136 -3.904 1.00 96.56 192 ALA A C 1
ATOM 1438 O O . ALA A 1 192 ? -22.294 25.439 -4.357 1.00 96.56 192 ALA A O 1
ATOM 1439 N N . ALA A 1 193 ? -24.477 25.857 -4.148 1.00 95.69 193 ALA A N 1
ATOM 1440 C CA . ALA A 1 193 ? -24.907 24.641 -4.853 1.00 95.69 193 ALA A CA 1
ATOM 1441 C C . ALA A 1 193 ? -24.338 24.488 -6.283 1.00 95.69 193 ALA A C 1
ATOM 1443 O O . ALA A 1 193 ? -24.374 23.397 -6.839 1.00 95.69 193 ALA A O 1
ATOM 1444 N N . SER A 1 194 ? -23.843 25.572 -6.888 1.00 95.31 194 SER A N 1
ATOM 1445 C CA . SER A 1 194 ? -23.168 25.565 -8.192 1.00 95.31 194 SER A CA 1
ATOM 1446 C C . SER A 1 194 ? -21.674 25.226 -8.124 1.00 95.31 194 SER A C 1
ATOM 1448 O O . SER A 1 194 ? -21.051 25.077 -9.171 1.00 95.31 194 SER A O 1
ATOM 1450 N N . ASP A 1 195 ? -21.076 25.186 -6.932 1.00 97.44 195 ASP A N 1
ATOM 1451 C CA . ASP A 1 195 ? -19.676 24.804 -6.745 1.00 97.44 195 ASP A CA 1
ATOM 1452 C C . ASP A 1 195 ? -19.523 23.297 -6.995 1.00 97.44 195 ASP A C 1
ATOM 1454 O O . ASP A 1 195 ? -20.230 22.483 -6.402 1.00 97.44 195 ASP A O 1
ATOM 1458 N N . ALA A 1 196 ? -18.600 22.923 -7.881 1.00 95.06 196 ALA A N 1
ATOM 1459 C CA . ALA A 1 196 ? -18.430 21.536 -8.299 1.00 95.06 196 ALA A CA 1
ATOM 1460 C C . ALA A 1 196 ? -17.957 20.606 -7.170 1.00 95.06 196 ALA A C 1
ATOM 1462 O O . ALA A 1 196 ? -18.193 19.407 -7.253 1.00 95.06 196 ALA A O 1
ATOM 1463 N N . TYR A 1 197 ? -17.281 21.114 -6.138 1.00 97.75 197 TYR A N 1
ATOM 1464 C CA . TYR A 1 197 ? -16.697 20.305 -5.063 1.00 97.75 197 TYR A CA 1
ATOM 1465 C C . TYR A 1 197 ? -17.344 20.601 -3.704 1.00 97.75 197 TYR A C 1
ATOM 1467 O O . TYR A 1 197 ? -17.750 19.689 -2.988 1.00 97.75 197 TYR A O 1
ATOM 1475 N N . ASN A 1 198 ? -17.527 21.876 -3.366 1.00 97.81 198 ASN A N 1
ATOM 1476 C CA . ASN A 1 198 ? -18.135 22.302 -2.102 1.00 97.81 198 ASN A CA 1
ATOM 1477 C C . ASN A 1 198 ? -19.664 22.395 -2.170 1.00 97.81 198 ASN A C 1
ATOM 1479 O O . ASN A 1 198 ? -20.318 22.625 -1.153 1.00 97.81 198 ASN A O 1
ATOM 1483 N N . GLY A 1 199 ? -20.247 22.259 -3.359 1.00 97.38 199 GLY A N 1
ATOM 1484 C CA . GLY A 1 199 ? -21.667 22.470 -3.583 1.00 97.38 199 GLY A CA 1
ATOM 1485 C C . GLY A 1 199 ? -22.543 21.256 -3.325 1.00 97.38 199 GLY A C 1
ATOM 1486 O O . GLY A 1 199 ? -23.721 21.347 -3.645 1.00 97.38 199 GLY A O 1
ATOM 1487 N N . ASP A 1 200 ? -22.044 20.143 -2.771 1.00 98.06 200 ASP A N 1
ATOM 1488 C CA . ASP A 1 200 ? -22.852 18.955 -2.440 1.00 98.06 200 ASP A CA 1
ATOM 1489 C C . ASP A 1 200 ? -23.356 18.936 -0.978 1.00 98.06 200 ASP A C 1
ATOM 1491 O O . ASP A 1 200 ? -22.701 19.463 -0.075 1.00 98.06 200 ASP A O 1
ATOM 1495 N N . LEU A 1 201 ? -24.527 18.324 -0.733 1.00 98.31 201 LEU A N 1
ATOM 1496 C CA . LEU A 1 201 ? -25.040 18.089 0.623 1.00 98.31 201 LEU A CA 1
ATOM 1497 C C . LEU A 1 201 ? -24.136 17.109 1.353 1.00 98.31 201 LEU A C 1
ATOM 1499 O O . LEU A 1 201 ? -23.903 15.992 0.891 1.00 98.31 201 LEU A O 1
ATOM 1503 N N . GLN A 1 202 ? -23.728 17.496 2.557 1.00 98.12 202 GLN A N 1
ATOM 1504 C CA . GLN A 1 202 ? -22.904 16.651 3.419 1.00 98.12 202 GLN A CA 1
ATOM 1505 C C . GLN A 1 202 ? -23.657 15.410 3.917 1.00 98.12 202 GLN A C 1
ATOM 1507 O O . GLN A 1 202 ? -23.043 14.373 4.155 1.00 98.12 202 GLN A O 1
ATOM 1512 N N . GLY A 1 203 ? -24.988 15.485 3.992 1.00 98.50 203 GLY A N 1
ATOM 1513 C CA . GLY A 1 203 ? -25.846 14.347 4.297 1.00 98.50 203 GLY A CA 1
ATOM 1514 C C . GLY A 1 203 ? -25.830 13.949 5.769 1.00 98.50 203 GLY A C 1
ATOM 1515 O O . GLY A 1 203 ? -25.837 14.799 6.663 1.00 98.50 203 GLY A O 1
ATOM 1516 N N . LEU A 1 204 ? -25.847 12.641 6.015 1.00 98.75 204 LEU A N 1
ATOM 1517 C CA . LEU A 1 204 ? -25.791 12.068 7.358 1.00 98.75 204 LEU A CA 1
ATOM 1518 C C . LEU A 1 204 ? -24.333 11.982 7.838 1.00 98.75 204 LEU A C 1
ATOM 1520 O O . LEU A 1 204 ? -23.419 11.790 7.034 1.00 98.75 204 LEU A O 1
ATOM 1524 N N . THR A 1 205 ? -24.110 12.154 9.142 1.00 98.38 205 THR A N 1
ATOM 1525 C CA . THR A 1 205 ? -22.759 12.297 9.716 1.00 98.38 205 THR A CA 1
ATOM 1526 C C . THR A 1 205 ? -22.292 11.061 10.476 1.00 98.38 205 THR A C 1
ATOM 1528 O O . THR A 1 205 ? -21.138 10.681 10.321 1.00 98.38 205 THR A O 1
ATOM 1531 N N . PHE A 1 206 ? -23.168 10.400 11.237 1.00 98.81 206 PHE A N 1
ATOM 1532 C CA . PHE A 1 206 ? -22.860 9.161 11.960 1.00 98.81 206 PHE A CA 1
ATOM 1533 C C . PHE A 1 206 ? -24.109 8.287 12.157 1.00 98.81 206 PHE A C 1
ATOM 1535 O O . PHE A 1 206 ? -25.238 8.784 12.074 1.00 98.81 206 PHE A O 1
ATOM 1542 N N . VAL A 1 207 ? -23.900 7.010 12.493 1.00 98.88 207 VAL A N 1
ATOM 1543 C CA . VAL A 1 207 ? -24.921 6.116 13.065 1.00 98.88 207 VAL A CA 1
ATOM 1544 C C . VAL A 1 207 ? -24.366 5.450 14.328 1.00 98.88 207 VAL A C 1
ATOM 1546 O O . VAL A 1 207 ? -23.300 4.847 14.284 1.00 98.88 207 VAL A O 1
ATOM 1549 N N . THR A 1 208 ? -25.095 5.522 15.445 1.00 98.81 208 THR A N 1
ATOM 1550 C CA . THR A 1 208 ? -24.676 4.948 16.737 1.00 98.81 208 THR A CA 1
ATOM 1551 C C . THR A 1 208 ? -25.820 4.150 17.354 1.00 98.81 208 THR A C 1
ATOM 1553 O O . THR A 1 208 ? -26.895 4.689 17.626 1.00 98.81 208 THR A O 1
ATOM 1556 N N . PHE A 1 209 ? -25.594 2.862 17.605 1.00 98.81 209 PHE A N 1
ATOM 1557 C CA . PHE A 1 209 ? -26.534 2.009 18.333 1.00 98.81 209 PHE A CA 1
ATOM 1558 C C . PHE A 1 209 ? -26.402 2.200 19.846 1.00 98.81 209 PHE A C 1
ATOM 1560 O O . PHE A 1 209 ? -25.298 2.337 20.365 1.00 98.81 209 PHE A O 1
ATOM 1567 N N . ASP A 1 210 ? -27.526 2.152 20.564 1.00 98.50 210 ASP A N 1
ATOM 1568 C CA . ASP A 1 210 ? -27.533 1.998 22.019 1.00 98.50 210 ASP A CA 1
ATOM 1569 C C . ASP A 1 210 ? -27.593 0.510 22.372 1.00 98.50 210 ASP A C 1
ATOM 1571 O O . ASP A 1 210 ? -28.673 -0.065 22.534 1.00 98.50 210 ASP A O 1
ATOM 1575 N N . GLU A 1 211 ? -26.430 -0.124 22.515 1.00 96.62 211 GLU A N 1
ATOM 1576 C CA . GLU A 1 211 ? -26.337 -1.545 22.875 1.00 96.62 211 GLU A CA 1
ATOM 1577 C C . GLU A 1 211 ? -26.922 -1.864 24.263 1.00 96.62 211 GLU A C 1
ATOM 1579 O O . GLU A 1 211 ? -27.179 -3.024 24.589 1.00 96.62 211 GLU A O 1
ATOM 1584 N N . THR A 1 212 ? -27.199 -0.852 25.087 1.00 97.44 212 THR A N 1
ATOM 1585 C CA . THR A 1 212 ? -27.841 -1.035 26.394 1.00 97.44 212 THR A CA 1
ATOM 1586 C C . THR A 1 212 ? -29.367 -1.093 26.298 1.00 97.44 212 THR A C 1
ATOM 1588 O O . THR A 1 212 ? -30.022 -1.479 27.268 1.00 97.44 212 THR A O 1
ATOM 1591 N N . SER A 1 213 ? -29.937 -0.744 25.138 1.00 97.88 213 SER A N 1
ATOM 1592 C CA . SER A 1 213 ? -31.380 -0.764 24.887 1.00 97.88 213 SER A CA 1
ATOM 1593 C C . SER A 1 213 ? -31.918 -2.173 24.628 1.00 97.88 213 SER A C 1
ATOM 1595 O O . SER A 1 213 ? -31.176 -3.090 24.270 1.00 97.88 213 SER A O 1
ATOM 1597 N N . ASP A 1 214 ? -33.224 -2.366 24.804 1.00 96.56 214 ASP A N 1
ATOM 1598 C CA . ASP A 1 214 ? -33.867 -3.659 24.571 1.00 96.56 214 ASP A CA 1
ATOM 1599 C C . ASP A 1 214 ? -33.786 -4.086 23.100 1.00 96.56 214 ASP A C 1
ATOM 1601 O O . ASP A 1 214 ? -33.597 -3.267 22.198 1.00 96.56 214 ASP A O 1
ATOM 1605 N N . VAL A 1 215 ? -33.965 -5.383 22.853 1.00 97.38 215 VAL A N 1
ATOM 1606 C CA . VAL A 1 215 ? -34.130 -5.917 21.499 1.00 97.38 215 VAL A CA 1
ATOM 1607 C C . VAL A 1 215 ? -35.611 -5.876 21.126 1.00 97.38 215 VAL A C 1
ATOM 1609 O O . VAL A 1 215 ? -36.451 -6.415 21.845 1.00 97.38 215 VAL A O 1
ATOM 1612 N N . VAL A 1 216 ? -35.934 -5.288 19.977 1.00 96.62 216 VAL A N 1
ATOM 1613 C CA . VAL A 1 216 ? -37.279 -5.272 19.392 1.00 96.62 216 VAL A CA 1
ATOM 1614 C C . VAL A 1 216 ? -37.210 -5.958 18.035 1.00 96.62 216 VAL A C 1
ATOM 1616 O O . VAL A 1 216 ? -36.441 -5.557 17.168 1.00 96.62 216 VAL A O 1
ATOM 1619 N N . ASN A 1 217 ? -38.001 -7.019 17.854 1.00 91.81 217 ASN A N 1
ATOM 1620 C CA . ASN A 1 217 ? -38.037 -7.813 16.618 1.00 91.81 217 ASN A CA 1
ATOM 1621 C C . ASN A 1 217 ? -36.648 -8.298 16.145 1.00 91.81 217 ASN A C 1
ATOM 1623 O O . ASN A 1 217 ? -36.371 -8.324 14.950 1.00 91.81 217 ASN A O 1
ATOM 1627 N N . GLY A 1 218 ? -35.776 -8.676 17.086 1.00 93.94 218 GLY A N 1
ATOM 1628 C CA . GLY A 1 218 ? -34.431 -9.178 16.783 1.00 93.94 218 GLY A CA 1
ATOM 1629 C C . GLY A 1 218 ? -33.394 -8.100 16.453 1.00 93.94 218 GLY A C 1
ATOM 1630 O O . GLY A 1 218 ? -32.323 -8.449 15.974 1.00 93.94 218 GLY A O 1
ATOM 1631 N N . ALA A 1 219 ? -33.689 -6.821 16.693 1.00 96.94 219 ALA A N 1
ATOM 1632 C CA . ALA A 1 219 ? -32.786 -5.694 16.462 1.00 96.94 219 ALA A CA 1
ATOM 1633 C C . ALA A 1 219 ? -32.660 -4.807 17.709 1.00 96.94 219 ALA A C 1
ATOM 1635 O O . ALA A 1 219 ? -33.593 -4.731 18.513 1.00 96.94 219 ALA A O 1
ATOM 1636 N N . THR A 1 220 ? -31.542 -4.102 17.860 1.00 98.38 220 THR A N 1
ATOM 1637 C CA . THR A 1 220 ? -31.362 -3.082 18.900 1.00 98.38 220 THR A CA 1
ATOM 1638 C C . THR A 1 220 ? -32.413 -1.982 18.732 1.00 98.38 220 THR A C 1
ATOM 1640 O O . THR A 1 220 ? -32.556 -1.387 17.662 1.00 98.38 220 THR A O 1
ATOM 1643 N N . SER A 1 221 ? -33.199 -1.730 19.783 1.00 98.19 221 SER A N 1
ATOM 1644 C CA . SER A 1 221 ? -34.374 -0.854 19.694 1.00 98.19 221 SER A CA 1
ATOM 1645 C C . SER A 1 221 ? -34.023 0.614 19.516 1.00 98.19 221 SER A C 1
ATOM 1647 O O . SER A 1 221 ? -34.730 1.310 18.784 1.00 98.19 221 SER A O 1
ATOM 1649 N N . ARG A 1 222 ? -32.958 1.094 20.169 1.00 98.62 222 ARG A N 1
ATOM 1650 C CA . ARG A 1 222 ? -32.589 2.507 20.143 1.00 98.62 222 ARG A CA 1
ATOM 1651 C C . ARG A 1 222 ? -31.369 2.772 19.264 1.00 98.62 222 ARG A C 1
ATOM 1653 O O . ARG A 1 222 ? -30.299 2.205 19.475 1.00 98.62 222 ARG A O 1
ATOM 1660 N N . ILE A 1 223 ? -31.543 3.664 18.289 1.00 98.81 223 ILE A N 1
ATOM 1661 C CA . ILE A 1 223 ? -30.547 3.989 17.259 1.00 98.81 223 ILE A CA 1
ATOM 1662 C C . ILE A 1 223 ? -30.494 5.505 17.095 1.00 98.81 223 ILE A C 1
ATOM 1664 O O . ILE A 1 223 ? -31.543 6.130 16.941 1.00 98.81 223 ILE A O 1
ATOM 1668 N N . PHE A 1 224 ? -29.297 6.086 17.098 1.00 98.88 224 PHE A N 1
ATOM 1669 C CA . PHE A 1 224 ? -29.064 7.513 16.888 1.00 98.88 224 PHE A CA 1
ATOM 1670 C C . PHE A 1 224 ? -28.421 7.764 15.527 1.00 98.88 224 PHE A C 1
ATOM 1672 O O . PHE A 1 224 ? -27.519 7.035 15.119 1.00 98.88 224 PHE A O 1
ATOM 1679 N N . VAL A 1 225 ? -28.866 8.812 14.838 1.00 98.88 225 VAL A N 1
ATOM 1680 C CA . VAL A 1 225 ? -28.353 9.219 13.524 1.00 98.88 225 VAL A CA 1
ATOM 1681 C C . VAL A 1 225 ? -28.061 10.712 13.531 1.00 98.88 225 VAL A C 1
ATOM 1683 O O . VAL A 1 225 ? -28.922 11.518 13.890 1.00 98.88 225 VAL A O 1
ATOM 1686 N N . GLY A 1 226 ? -26.848 11.073 13.122 1.00 98.50 226 GLY A N 1
ATOM 1687 C CA . GLY A 1 226 ? -26.427 12.458 12.938 1.00 98.50 226 GLY A CA 1
ATOM 1688 C C . GLY A 1 226 ? -26.721 12.978 11.535 1.00 98.50 226 GLY A C 1
ATOM 1689 O O . GLY A 1 226 ? -26.617 12.240 10.553 1.00 98.50 226 GLY A O 1
ATOM 1690 N N . THR A 1 227 ? -27.049 14.260 11.421 1.00 97.81 227 THR A N 1
ATOM 1691 C CA . THR A 1 227 ? -27.323 14.943 10.152 1.00 97.81 227 THR A CA 1
ATOM 1692 C C . THR A 1 227 ? -26.555 16.256 10.087 1.00 97.81 227 THR A C 1
ATOM 1694 O O . THR A 1 227 ? -26.514 17.002 11.068 1.00 97.81 227 THR A O 1
ATOM 1697 N N . ALA A 1 228 ? -25.995 16.584 8.922 1.00 97.31 228 ALA A N 1
ATOM 1698 C CA . ALA A 1 228 ? -25.373 17.880 8.676 1.00 97.31 228 ALA A CA 1
ATOM 1699 C C . ALA A 1 228 ? -26.458 18.960 8.493 1.00 97.31 228 ALA A C 1
ATOM 1701 O O . ALA A 1 228 ? -26.780 19.383 7.380 1.00 97.31 228 ALA A O 1
ATOM 1702 N N . ASP A 1 229 ? -27.076 19.353 9.605 1.00 95.06 229 ASP A N 1
ATOM 1703 C CA . ASP A 1 229 ? -28.079 20.410 9.715 1.00 95.06 229 ASP A CA 1
ATOM 1704 C C . ASP A 1 229 ? -27.876 21.139 11.050 1.00 95.06 229 ASP A C 1
ATOM 1706 O O . ASP A 1 229 ? -27.994 20.544 12.115 1.00 95.06 229 ASP A O 1
ATOM 1710 N N . ASN A 1 230 ? -27.560 22.429 10.997 1.00 89.38 230 ASN A N 1
ATOM 1711 C CA . ASN A 1 230 ? -27.364 23.292 12.165 1.00 89.38 230 ASN A CA 1
ATOM 1712 C C . ASN A 1 230 ? -28.460 24.368 12.277 1.00 89.38 230 ASN A C 1
ATOM 1714 O O . ASN A 1 230 ? -28.245 25.442 12.837 1.00 89.38 230 ASN A O 1
ATOM 1718 N N . THR A 1 231 ? -29.628 24.106 11.692 1.00 88.25 231 THR A N 1
ATOM 1719 C CA . THR A 1 231 ? -30.767 25.031 11.647 1.00 88.25 231 THR A CA 1
ATOM 1720 C C . THR A 1 231 ? -32.028 24.432 12.260 1.00 88.25 231 THR A C 1
ATOM 1722 O O . THR A 1 231 ? -32.754 25.134 12.966 1.00 88.25 231 THR A O 1
ATOM 1725 N N . THR A 1 232 ? -32.287 23.141 12.031 1.00 89.31 232 THR A N 1
ATOM 1726 C CA . THR A 1 232 ? -33.492 22.444 12.494 1.00 89.31 232 THR A CA 1
ATOM 1727 C C . THR A 1 232 ? -33.185 21.524 13.681 1.00 89.31 232 THR A C 1
ATOM 1729 O O . THR A 1 232 ? -33.514 21.856 14.825 1.00 89.31 232 THR A O 1
ATOM 1732 N N . ALA A 1 233 ? -32.532 20.396 13.412 1.00 94.69 233 ALA A N 1
ATOM 1733 C CA . ALA A 1 233 ? -32.033 19.399 14.349 1.00 94.69 233 ALA A CA 1
ATOM 1734 C C . ALA A 1 233 ? -30.911 18.603 13.666 1.00 94.69 233 ALA A C 1
ATOM 1736 O O . ALA A 1 233 ? -31.007 18.307 12.478 1.00 94.69 233 ALA A O 1
ATOM 1737 N N . SER A 1 234 ? -29.879 18.243 14.424 1.00 96.69 234 SER A N 1
ATOM 1738 C CA . SER A 1 234 ? -28.678 17.555 13.950 1.00 96.69 234 SER A CA 1
ATOM 1739 C C . SER A 1 234 ? -28.561 16.103 14.427 1.00 96.69 234 SER A C 1
ATOM 1741 O O . SER A 1 234 ? -27.731 15.361 13.910 1.00 96.69 234 SER A O 1
ATOM 1743 N N . VAL A 1 235 ? -29.382 15.676 15.393 1.00 98.56 235 VAL A N 1
ATOM 1744 C CA . VAL A 1 235 ? -29.407 14.312 15.939 1.00 98.56 235 VAL A CA 1
ATOM 1745 C C . VAL A 1 235 ? -30.841 13.793 16.003 1.00 98.56 235 VAL A C 1
ATOM 1747 O O . VAL A 1 235 ? -31.729 14.415 16.594 1.00 98.56 235 VAL A O 1
ATOM 1750 N N . TYR A 1 236 ? -31.054 12.616 15.431 1.00 98.69 236 TYR A N 1
ATOM 1751 C CA . TYR A 1 236 ? -32.328 11.907 15.402 1.00 98.69 236 TYR A CA 1
ATOM 1752 C C . TYR A 1 236 ? -32.200 10.566 16.115 1.00 98.69 236 TYR A C 1
ATOM 1754 O O . TYR A 1 236 ? -31.120 9.981 16.158 1.00 98.69 236 TYR A O 1
ATOM 1762 N N . VAL A 1 237 ? -33.305 10.078 16.669 1.00 98.75 237 VAL A N 1
ATOM 1763 C CA . VAL A 1 237 ? -33.381 8.802 17.376 1.00 98.75 237 VAL A CA 1
ATOM 1764 C C . VAL A 1 237 ? -34.591 8.000 16.915 1.00 98.75 237 VAL A C 1
ATOM 1766 O O . VAL A 1 237 ? -35.672 8.548 16.691 1.00 98.75 237 VAL A O 1
ATOM 1769 N N . SER A 1 238 ? -34.401 6.693 16.792 1.00 98.69 238 SER A N 1
ATOM 1770 C CA . SER A 1 238 ? -35.473 5.701 16.790 1.00 98.69 238 SER A CA 1
ATOM 1771 C C . SER A 1 238 ? -35.459 4.966 18.126 1.00 98.69 238 SER A C 1
ATOM 1773 O O . SER A 1 238 ? -34.386 4.739 18.680 1.00 98.69 238 SER A O 1
ATOM 1775 N N . THR A 1 239 ? -36.630 4.592 18.644 1.00 97.56 239 THR A N 1
ATOM 1776 C CA . THR A 1 239 ? -36.779 3.712 19.822 1.00 97.56 239 THR A CA 1
ATOM 1777 C C . THR A 1 239 ? -37.530 2.417 19.496 1.00 97.56 239 THR A C 1
ATOM 1779 O O . THR A 1 239 ? -37.964 1.705 20.398 1.00 97.56 239 THR A O 1
ATOM 1782 N N . ASP A 1 240 ? -37.726 2.132 18.209 1.00 97.50 240 ASP A N 1
ATOM 1783 C CA . ASP A 1 240 ? -38.494 1.004 17.679 1.00 97.50 240 ASP A CA 1
ATOM 1784 C C . ASP A 1 240 ? -37.738 0.266 16.555 1.00 97.50 240 ASP A C 1
ATOM 1786 O O . ASP A 1 240 ? -38.334 -0.216 15.591 1.00 97.50 240 ASP A O 1
ATOM 1790 N N . ALA A 1 241 ? -36.411 0.164 16.696 1.00 97.19 241 ALA A N 1
ATOM 1791 C CA . ALA A 1 241 ? -35.505 -0.528 15.772 1.00 97.19 241 ALA A CA 1
ATOM 1792 C C . ALA A 1 241 ? -35.506 0.030 14.330 1.00 97.19 241 ALA A C 1
ATOM 1794 O O . ALA A 1 241 ? -35.334 -0.692 13.335 1.00 97.19 241 ALA A O 1
ATOM 1795 N N . GLY A 1 242 ? -35.675 1.347 14.219 1.00 97.25 242 GLY A N 1
ATOM 1796 C CA . GLY A 1 242 ? -35.606 2.109 12.976 1.00 97.25 242 GLY A CA 1
ATOM 1797 C C . GLY A 1 242 ? -36.921 2.198 12.203 1.00 97.25 242 GLY A C 1
ATOM 1798 O O . GLY A 1 242 ? -36.886 2.572 11.028 1.00 97.25 242 GLY A O 1
ATOM 1799 N N . ALA A 1 243 ? -38.062 1.851 12.810 1.00 97.00 243 ALA A N 1
ATOM 1800 C CA . ALA A 1 243 ? -39.361 1.976 12.153 1.00 97.00 243 ALA A CA 1
ATOM 1801 C C . ALA A 1 243 ? -39.820 3.442 12.093 1.00 97.00 243 ALA A C 1
ATOM 1803 O O . ALA A 1 243 ? -40.239 3.907 11.029 1.00 97.00 243 ALA A O 1
ATOM 1804 N N . THR A 1 244 ? -39.673 4.188 13.189 1.00 98.12 244 THR A N 1
ATOM 1805 C CA . THR A 1 244 ? -39.952 5.628 13.266 1.00 98.12 244 THR A CA 1
ATOM 1806 C C . THR A 1 244 ? -38.758 6.408 13.808 1.00 98.12 244 THR A C 1
ATOM 1808 O O . THR A 1 244 ? -37.905 5.868 14.514 1.00 98.12 244 THR A O 1
ATOM 1811 N N . TRP A 1 245 ? -38.687 7.690 13.443 1.00 98.69 245 TRP A N 1
ATOM 1812 C CA . TRP A 1 245 ? -37.569 8.574 13.761 1.00 98.69 245 TRP A CA 1
ATOM 1813 C C . TRP A 1 245 ? -38.079 9.942 14.206 1.00 98.69 245 TRP A C 1
ATOM 1815 O O . TRP A 1 245 ? -39.017 10.482 13.621 1.00 98.69 245 TRP A O 1
ATOM 1825 N N . GLY A 1 246 ? -37.440 10.518 15.221 1.00 98.19 246 GLY A N 1
ATOM 1826 C CA . GLY A 1 246 ? -37.708 11.878 15.684 1.00 98.19 246 GLY A CA 1
ATOM 1827 C C . GLY A 1 246 ? -36.426 12.582 16.133 1.00 98.19 246 GLY A C 1
ATOM 1828 O O . GLY A 1 246 ? -35.440 11.907 16.433 1.00 98.19 246 GLY A O 1
ATOM 1829 N N . PRO A 1 247 ? -36.397 13.925 16.159 1.00 97.81 247 PRO A N 1
ATOM 1830 C CA . PRO A 1 247 ? -35.251 14.655 16.689 1.00 97.81 247 PRO A CA 1
ATOM 1831 C C . PRO A 1 247 ? -35.076 14.346 18.181 1.00 97.81 247 PRO A C 1
ATOM 1833 O O . PRO A 1 247 ? -36.056 14.231 18.915 1.00 97.81 247 PRO A O 1
ATOM 1836 N N . VAL A 1 248 ? -33.833 14.242 18.653 1.00 98.25 248 VAL A N 1
ATOM 1837 C CA . VAL A 1 248 ? -33.566 14.116 20.093 1.00 98.25 248 VAL A CA 1
ATOM 1838 C C . VAL A 1 248 ? -33.908 15.434 20.787 1.00 98.25 248 VAL A C 1
ATOM 1840 O O . VAL A 1 248 ? -33.337 16.482 20.470 1.00 98.25 248 VAL A O 1
ATOM 1843 N N . ASP A 1 249 ? -34.818 15.393 21.753 1.00 96.12 249 ASP A N 1
ATOM 1844 C CA . ASP A 1 249 ? -35.238 16.584 22.487 1.00 96.12 249 ASP A CA 1
ATOM 1845 C C . ASP A 1 249 ? -34.074 17.235 23.248 1.00 96.12 249 ASP A C 1
ATOM 1847 O O . ASP A 1 249 ? -33.223 16.570 23.840 1.00 96.12 249 ASP A O 1
ATOM 1851 N N . GLY A 1 250 ? -34.036 18.571 23.234 1.00 94.31 250 GLY A N 1
ATOM 1852 C CA . GLY A 1 250 ? -33.038 19.364 23.962 1.00 94.31 250 GLY A CA 1
ATOM 1853 C C . GLY A 1 250 ? -31.625 19.370 23.364 1.00 94.31 250 GLY A C 1
ATOM 1854 O O . GLY A 1 250 ? -30.726 19.919 23.996 1.00 94.31 250 GLY A O 1
ATOM 1855 N N . GLN A 1 251 ? -31.427 18.791 22.175 1.00 95.44 251 GLN A N 1
ATOM 1856 C CA . GLN A 1 251 ? -30.123 18.744 21.509 1.00 95.44 251 GLN A CA 1
ATOM 1857 C C . GLN A 1 251 ? -29.534 20.138 21.194 1.00 95.44 251 GLN A C 1
ATOM 1859 O O . GLN A 1 251 ? -30.290 21.103 21.000 1.00 95.44 251 GLN A O 1
ATOM 1864 N N . PRO A 1 252 ? -28.198 20.259 21.077 1.00 90.75 252 PRO A N 1
ATOM 1865 C CA . PRO A 1 252 ? -27.540 21.478 20.605 1.00 90.75 252 PRO A CA 1
ATOM 1866 C C . PRO A 1 252 ? -27.954 21.825 19.167 1.00 90.75 252 PRO A C 1
ATOM 1868 O O . PRO A 1 252 ? -28.050 20.948 18.316 1.00 90.75 252 PRO A O 1
ATOM 1871 N N . LYS A 1 253 ? -28.173 23.115 18.875 1.00 85.31 253 LYS A N 1
ATOM 1872 C CA . LYS A 1 253 ? -28.712 23.568 17.572 1.00 85.31 253 LYS A CA 1
ATOM 1873 C C . LYS A 1 253 ? -27.740 24.354 16.692 1.00 85.31 253 LYS A C 1
ATOM 1875 O O . LYS A 1 253 ? -28.131 24.769 15.615 1.00 85.31 253 LYS A O 1
ATOM 1880 N N . LYS A 1 254 ? -26.518 24.635 17.153 1.00 86.94 254 LYS A N 1
ATOM 1881 C CA . LYS A 1 254 ? -25.612 25.601 16.495 1.00 86.94 254 LYS A CA 1
ATOM 1882 C C . LYS A 1 254 ? -24.577 24.955 15.566 1.00 86.94 254 LYS A C 1
ATOM 1884 O O . LYS A 1 254 ? -24.016 25.634 14.714 1.00 86.94 254 LYS A O 1
ATOM 1889 N N . PHE A 1 255 ? -24.314 23.667 15.741 1.00 95.44 255 PHE A N 1
ATOM 1890 C CA . PHE A 1 255 ? -23.126 23.003 15.213 1.00 95.44 255 PHE A CA 1
ATOM 1891 C C . PHE A 1 255 ? -23.476 21.650 14.590 1.00 95.44 255 PHE A C 1
ATOM 1893 O O . PHE A 1 255 ? -24.522 21.073 14.897 1.00 95.44 255 PHE A O 1
ATOM 1900 N N . PHE A 1 256 ? -22.575 21.130 13.763 1.00 97.81 256 PHE A N 1
ATOM 1901 C CA . PHE A 1 256 ? -22.655 19.799 13.175 1.00 97.81 256 PHE A CA 1
ATOM 1902 C C . PHE A 1 256 ? -21.990 18.774 14.097 1.00 97.81 256 PHE A C 1
ATOM 1904 O O . PHE A 1 256 ? -20.898 19.046 14.599 1.00 97.81 256 PHE A O 1
ATOM 1911 N N . PRO A 1 257 ? -22.620 17.619 14.359 1.00 97.75 257 PRO A N 1
ATOM 1912 C CA . PRO A 1 257 ? -22.012 16.575 15.163 1.00 97.75 257 PRO A CA 1
ATOM 1913 C C . PRO A 1 257 ? -21.009 15.784 14.322 1.00 97.75 257 PRO A C 1
ATOM 1915 O O . PRO A 1 257 ? -21.383 15.149 13.330 1.00 97.75 257 PRO A O 1
ATOM 1918 N N . HIS A 1 258 ? -19.748 15.806 14.748 1.00 98.69 258 HIS A N 1
ATOM 1919 C CA . HIS A 1 258 ? -18.651 15.100 14.089 1.00 98.69 258 HIS A CA 1
ATOM 1920 C C . HIS A 1 258 ? -18.578 13.638 14.519 1.00 98.69 258 HIS A C 1
ATOM 1922 O O . HIS A 1 258 ? -18.508 12.757 13.660 1.00 98.69 258 HIS A O 1
ATOM 1928 N N . LYS A 1 259 ? -18.627 13.379 15.832 1.00 98.69 259 LYS A N 1
ATOM 1929 C CA . LYS A 1 259 ? -18.581 12.035 16.425 1.00 98.69 259 LYS A CA 1
ATOM 1930 C C . LYS A 1 259 ? -19.692 11.854 17.456 1.00 98.69 259 LYS A C 1
ATOM 1932 O O . LYS A 1 259 ? -20.080 12.811 18.129 1.00 98.69 259 LYS A O 1
ATOM 1937 N N . ALA A 1 260 ? -20.152 10.614 17.609 1.00 98.56 260 ALA A N 1
ATOM 1938 C CA . ALA A 1 260 ? -21.089 10.194 18.648 1.00 98.56 260 ALA A CA 1
ATOM 1939 C C . ALA A 1 260 ? -20.715 8.798 19.163 1.00 98.56 260 ALA A C 1
ATOM 1941 O O . ALA A 1 260 ? -20.913 7.800 18.469 1.00 98.56 260 ALA A O 1
ATOM 1942 N N . VAL A 1 261 ? -20.171 8.719 20.378 1.00 98.62 261 VAL A N 1
ATOM 1943 C CA . VAL A 1 261 ? -19.635 7.468 20.942 1.00 98.62 261 VAL A CA 1
ATOM 1944 C C . VAL A 1 261 ? -20.345 7.134 22.251 1.00 98.62 261 VAL A C 1
ATOM 1946 O O . VAL A 1 261 ? -20.416 7.960 23.162 1.00 98.62 261 VAL A O 1
ATOM 1949 N N . LEU A 1 262 ? -20.888 5.919 22.334 1.00 98.62 262 LEU A N 1
ATOM 1950 C CA . LEU A 1 262 ? -21.567 5.390 23.515 1.00 98.62 262 LEU A CA 1
ATOM 1951 C C . LEU A 1 262 ? -20.553 4.882 24.546 1.00 98.62 262 LEU A C 1
ATOM 1953 O O . LEU A 1 262 ? -19.675 4.100 24.206 1.00 98.62 262 LEU A O 1
ATOM 1957 N N . GLN A 1 263 ? -20.739 5.249 25.813 1.00 98.50 263 GLN A N 1
ATOM 1958 C CA . GLN A 1 263 ? -20.166 4.544 26.955 1.00 98.50 263 GLN A CA 1
ATOM 1959 C C . GLN A 1 263 ? -21.266 3.690 27.615 1.00 98.50 263 GLN A C 1
ATOM 1961 O O . GLN A 1 263 ? -22.096 4.230 28.362 1.00 98.50 263 GLN A O 1
ATOM 1966 N N . PRO A 1 264 ? -21.317 2.372 27.349 1.00 97.75 264 PRO A N 1
ATOM 1967 C CA . PRO A 1 264 ? -22.426 1.516 27.772 1.00 97.75 264 PRO A CA 1
ATOM 1968 C C . PRO A 1 264 ? -22.584 1.428 29.293 1.00 97.75 264 PRO A C 1
ATOM 1970 O O . PRO A 1 264 ? -23.708 1.385 29.793 1.00 97.75 264 PRO A O 1
ATOM 1973 N N . ALA A 1 265 ? -21.486 1.467 30.053 1.00 98.06 265 ALA A N 1
ATOM 1974 C CA . ALA A 1 265 ? -21.551 1.393 31.512 1.00 98.06 265 ALA A CA 1
ATOM 1975 C C . ALA A 1 265 ? -22.179 2.649 32.143 1.00 98.06 265 ALA A C 1
ATOM 1977 O O . ALA A 1 265 ? -22.880 2.550 33.149 1.00 98.06 265 ALA A O 1
ATOM 1978 N N . GLU A 1 266 ? -21.961 3.824 31.542 1.00 98.19 266 GLU A N 1
ATOM 1979 C CA . GLU A 1 266 ? -22.590 5.079 31.977 1.00 98.19 266 GLU A CA 1
ATOM 1980 C C . GLU A 1 266 ? -24.004 5.247 31.419 1.00 98.19 266 GLU A C 1
ATOM 1982 O O . GLU A 1 266 ? -24.775 6.043 31.950 1.00 98.19 266 GLU A O 1
ATOM 1987 N N . LYS A 1 267 ? -24.338 4.524 30.340 1.00 98.38 267 LYS A N 1
ATOM 1988 C CA . LYS A 1 267 ? -25.509 4.794 29.495 1.00 98.38 267 LYS A CA 1
ATOM 1989 C C . LYS A 1 267 ? -25.520 6.249 29.020 1.00 98.38 267 LYS A C 1
ATOM 1991 O O . LYS A 1 267 ? -26.525 6.953 29.121 1.00 98.38 267 LYS A O 1
ATOM 1996 N N . VAL A 1 268 ? -24.375 6.699 28.515 1.00 98.69 268 VAL A N 1
ATOM 1997 C CA . VAL A 1 268 ? -24.162 8.064 28.023 1.00 98.69 268 VAL A CA 1
ATOM 1998 C C . VAL A 1 268 ? -23.583 8.018 26.618 1.00 98.69 268 VAL A C 1
ATOM 2000 O O . VAL A 1 268 ? -22.664 7.247 26.360 1.00 98.69 268 VAL A O 1
ATOM 2003 N N . ILE A 1 269 ? -24.077 8.876 25.725 1.00 98.88 269 ILE A N 1
ATOM 2004 C CA . ILE A 1 269 ? -23.428 9.145 24.437 1.00 98.88 269 ILE A CA 1
ATOM 2005 C C . ILE A 1 269 ? -22.694 10.479 24.531 1.00 98.88 269 ILE A C 1
ATOM 2007 O O . ILE A 1 269 ? -23.286 11.497 24.900 1.00 98.88 269 ILE A O 1
ATOM 2011 N N . TYR A 1 270 ? -21.410 10.469 24.192 1.00 98.94 270 TYR A N 1
ATOM 2012 C CA . TYR A 1 270 ? -20.578 11.660 24.073 1.00 98.94 270 TYR A CA 1
ATOM 2013 C C . TYR A 1 270 ? -20.556 12.142 22.628 1.00 98.94 270 TYR A C 1
ATOM 2015 O O . TYR A 1 270 ? -20.493 11.333 21.704 1.00 98.94 270 TYR A O 1
ATOM 2023 N N . PHE A 1 271 ? -20.585 13.458 22.444 1.00 98.81 271 PHE A N 1
ATOM 2024 C CA . PHE A 1 271 ? -20.625 14.105 21.140 1.00 98.81 271 PHE A CA 1
ATOM 2025 C C . PHE A 1 271 ? -19.572 15.200 21.037 1.00 98.81 271 PHE A C 1
ATOM 2027 O O . PHE A 1 271 ? -19.428 16.012 21.955 1.00 98.81 271 PHE A O 1
ATOM 2034 N N . THR A 1 272 ? -18.922 15.277 19.881 1.00 98.75 272 THR A N 1
ATOM 2035 C CA . THR A 1 272 ? -18.124 16.435 19.463 1.00 98.75 272 THR A CA 1
ATOM 2036 C C . THR A 1 272 ? -18.836 17.183 18.346 1.00 98.75 272 THR A C 1
ATOM 2038 O O . THR A 1 272 ? -19.486 16.586 17.486 1.00 98.75 272 THR A O 1
ATOM 2041 N N . TYR A 1 273 ? -18.741 18.508 18.390 1.00 98.56 273 TYR A N 1
ATOM 2042 C CA . TYR A 1 273 ? -19.419 19.411 17.474 1.00 98.56 273 TYR A CA 1
ATOM 2043 C C . TYR A 1 273 ? -18.464 20.472 16.922 1.00 98.56 273 TYR A C 1
ATOM 2045 O O . TYR A 1 273 ? -17.614 20.985 17.655 1.00 98.56 273 TYR A O 1
ATOM 2053 N N . SER A 1 274 ? -18.685 20.871 15.670 1.00 98.19 274 SER A N 1
ATOM 2054 C CA . SER A 1 274 ? -18.003 21.982 14.993 1.00 98.19 274 SER A CA 1
ATOM 2055 C C . SER A 1 274 ? -18.994 22.811 14.165 1.00 98.19 274 SER A C 1
ATOM 2057 O O . SER A 1 274 ? -20.052 22.323 13.768 1.00 98.19 274 SER A O 1
ATOM 2059 N N . ASP A 1 275 ? -18.698 24.086 13.931 1.00 96.25 275 ASP A N 1
ATOM 2060 C CA . ASP A 1 275 ? -19.459 24.962 13.031 1.00 96.25 275 ASP A CA 1
ATOM 2061 C C . ASP A 1 275 ? -19.096 24.788 11.548 1.00 96.25 275 ASP A C 1
ATOM 2063 O O . ASP A 1 275 ? -19.862 25.220 10.686 1.00 96.25 275 ASP A O 1
ATOM 2067 N N . GLY A 1 276 ? -17.972 24.133 11.261 1.00 96.44 276 GLY A N 1
ATOM 2068 C CA . GLY A 1 276 ? -17.616 23.590 9.950 1.00 96.44 276 GLY A CA 1
ATOM 2069 C C . GLY A 1 276 ? -17.801 22.076 9.917 1.00 96.44 276 GLY A C 1
ATOM 2070 O O . GLY A 1 276 ? -17.966 21.457 10.962 1.00 96.44 276 GLY A O 1
ATOM 2071 N N . THR A 1 277 ? -17.782 21.469 8.730 1.00 96.69 277 THR A N 1
ATOM 2072 C CA . THR A 1 277 ? -17.851 19.999 8.597 1.00 96.69 277 THR A CA 1
ATOM 2073 C C . THR A 1 277 ? -16.480 19.340 8.477 1.00 96.69 277 THR A C 1
ATOM 2075 O O . THR A 1 277 ? -16.403 18.122 8.387 1.00 96.69 277 THR A O 1
ATOM 2078 N N . GLY A 1 278 ? -15.393 20.109 8.463 1.00 97.69 278 GLY A N 1
ATOM 2079 C CA . GLY A 1 278 ? -14.040 19.589 8.340 1.00 97.69 278 GLY A CA 1
ATOM 2080 C C . GLY A 1 278 ? -13.672 19.104 6.925 1.00 97.69 278 GLY A C 1
ATOM 2081 O O . GLY A 1 278 ? -14.483 19.147 5.990 1.00 97.69 278 GLY A O 1
ATOM 2082 N N . PRO A 1 279 ? -12.428 18.622 6.746 1.00 98.06 279 PRO A N 1
ATOM 2083 C CA . PRO A 1 279 ? -11.419 18.489 7.802 1.00 98.06 279 PRO A CA 1
ATOM 2084 C C . PRO A 1 279 ? -10.588 19.762 8.033 1.00 98.06 279 PRO A C 1
ATOM 2086 O O . PRO A 1 279 ? -9.843 19.818 9.003 1.00 98.06 279 PRO A O 1
ATOM 2089 N N . TYR A 1 280 ? -10.688 20.774 7.164 1.00 98.12 280 TYR A N 1
ATOM 2090 C CA . TYR A 1 280 ? -9.780 21.935 7.164 1.00 98.12 280 TYR A CA 1
ATOM 2091 C C . TYR A 1 280 ? -10.273 23.143 7.983 1.00 98.12 280 TYR A C 1
ATOM 2093 O O . TYR A 1 280 ? -9.483 24.024 8.328 1.00 98.12 280 TYR A O 1
ATOM 2101 N N . ASP A 1 281 ? -11.573 23.214 8.269 1.00 97.12 281 ASP A N 1
ATOM 2102 C CA . ASP A 1 281 ? -12.232 24.343 8.931 1.00 97.12 281 ASP A CA 1
ATOM 2103 C C . ASP A 1 281 ? -12.609 24.019 10.392 1.00 97.12 281 ASP A C 1
ATOM 2105 O O . ASP A 1 281 ? -12.009 23.136 11.010 1.00 97.12 281 ASP A O 1
ATOM 2109 N N . GLY A 1 282 ? -13.546 24.789 10.956 1.00 95.94 282 GLY A N 1
ATOM 2110 C CA . GLY A 1 282 ? -14.013 24.690 12.338 1.00 95.94 282 GLY A CA 1
ATOM 2111 C C . GLY A 1 282 ? -13.435 25.794 13.219 1.00 95.94 282 GLY A C 1
ATOM 2112 O O . GLY A 1 282 ? -12.288 25.724 13.656 1.00 95.94 282 GLY A O 1
ATOM 2113 N N . THR A 1 283 ? -14.244 26.822 13.475 1.00 96.56 283 THR A N 1
ATOM 2114 C CA . THR A 1 283 ? -13.882 28.018 14.257 1.00 96.56 283 THR A CA 1
ATOM 2115 C C . THR A 1 283 ? -14.636 28.135 15.576 1.00 96.56 283 THR A C 1
ATOM 2117 O O . THR A 1 283 ? -14.257 28.919 16.442 1.00 96.56 283 THR A O 1
ATOM 2120 N N . GLN A 1 284 ? -15.700 27.359 15.759 1.00 96.62 284 GLN A N 1
ATOM 2121 C CA . GLN A 1 284 ? -16.430 27.213 17.014 1.00 96.62 284 GLN A CA 1
ATOM 2122 C C . GLN A 1 284 ? -16.992 25.796 17.104 1.00 96.62 284 GLN A C 1
ATOM 2124 O O . GLN A 1 284 ? -17.216 25.132 16.098 1.00 96.62 284 GLN A O 1
ATOM 2129 N N . GLY A 1 285 ? -17.287 25.337 18.314 1.00 96.88 285 GLY A N 1
ATOM 2130 C CA . GLY A 1 285 ? -17.882 24.025 18.507 1.00 96.88 285 GLY A CA 1
ATOM 2131 C C . GLY A 1 285 ? -18.267 23.772 19.948 1.00 96.88 285 GLY A C 1
ATOM 2132 O O . GLY A 1 285 ? -18.412 24.703 20.741 1.00 96.88 285 GLY A O 1
ATOM 2133 N N . GLY A 1 286 ? -18.434 22.501 20.287 1.00 97.62 286 GLY A N 1
ATOM 2134 C CA . GLY A 1 286 ? -18.699 22.098 21.658 1.00 97.62 286 GLY A CA 1
ATOM 2135 C C . GLY A 1 286 ? -18.536 20.605 21.874 1.00 97.62 286 GLY A C 1
ATOM 2136 O O . GLY A 1 286 ? -18.456 19.824 20.926 1.00 97.62 286 GLY A O 1
ATOM 2137 N N . VAL A 1 287 ? -18.529 20.215 23.142 1.00 98.81 287 VAL A N 1
ATOM 2138 C CA . VAL A 1 287 ? -18.546 18.815 23.562 1.00 98.81 287 VAL A CA 1
ATOM 2139 C C . VAL A 1 287 ? -19.745 18.624 24.469 1.00 98.81 287 VAL A C 1
ATOM 2141 O O . VAL A 1 287 ? -19.961 19.396 25.402 1.00 98.81 287 VAL A O 1
ATOM 2144 N N . TRP A 1 288 ? -20.549 17.612 24.179 1.00 98.75 288 TRP A N 1
ATOM 2145 C CA . TRP A 1 288 ? -21.804 17.368 24.878 1.00 98.75 288 TRP A CA 1
ATOM 2146 C C . TRP A 1 288 ? -21.904 15.914 25.295 1.00 98.75 288 TRP A C 1
ATOM 2148 O O . TRP A 1 288 ? -21.370 15.028 24.631 1.00 98.75 288 TRP A O 1
ATOM 2158 N N . LYS A 1 289 ? -22.644 15.662 26.371 1.00 98.56 289 LYS A N 1
ATOM 2159 C CA . LYS A 1 289 ? -23.080 14.312 26.719 1.00 98.56 289 LYS A CA 1
ATOM 2160 C C . LYS A 1 289 ? -24.594 14.221 26.793 1.00 98.56 289 LYS A C 1
ATOM 2162 O O . LYS A 1 289 ? -25.251 15.156 27.259 1.00 98.56 289 LYS A O 1
ATOM 2167 N N . TYR A 1 290 ? -25.126 13.087 26.360 1.00 98.75 290 TYR A N 1
ATOM 2168 C CA . TYR A 1 290 ? -26.537 12.743 26.444 1.00 98.75 290 TYR A CA 1
ATOM 2169 C C . TYR A 1 290 ? -26.717 11.515 27.331 1.00 98.75 290 TYR A C 1
ATOM 2171 O O . TYR A 1 290 ? -26.221 10.436 27.011 1.00 98.75 290 TYR A O 1
ATOM 2179 N N . ASP A 1 291 ? -27.413 11.688 28.450 1.00 98.38 291 ASP A N 1
ATOM 2180 C CA . ASP A 1 291 ? -27.754 10.606 29.374 1.00 98.38 291 ASP A CA 1
ATOM 2181 C C . ASP A 1 291 ? -28.995 9.862 28.866 1.00 98.38 291 ASP A C 1
ATOM 2183 O O . ASP A 1 291 ? -30.082 10.435 28.769 1.00 98.38 291 ASP A O 1
ATOM 2187 N N . LEU A 1 292 ? -28.833 8.575 28.560 1.00 98.25 292 LEU A N 1
ATOM 2188 C CA . LEU A 1 292 ? -29.869 7.713 27.986 1.00 98.25 292 LEU A CA 1
ATOM 2189 C C . LEU A 1 292 ? -30.945 7.289 28.996 1.00 98.25 292 LEU A C 1
ATOM 2191 O O . LEU A 1 292 ? -32.001 6.794 28.598 1.00 98.25 292 LEU A O 1
ATOM 2195 N N . THR A 1 293 ? -30.685 7.455 30.293 1.00 96.56 293 THR A N 1
ATOM 2196 C CA . THR A 1 293 ? -31.628 7.147 31.376 1.00 96.56 293 THR A CA 1
ATOM 2197 C C . THR A 1 293 ? -32.517 8.349 31.668 1.00 96.56 293 THR A C 1
ATOM 2199 O O . THR A 1 293 ? -33.729 8.205 31.817 1.00 96.56 293 THR A O 1
ATOM 2202 N N . THR A 1 294 ? -31.927 9.544 31.737 1.00 97.06 294 THR A N 1
ATOM 2203 C CA . THR A 1 294 ? -32.654 10.787 32.047 1.00 97.06 294 THR A CA 1
ATOM 2204 C C . THR A 1 294 ? -33.091 11.567 30.809 1.00 97.06 294 THR A C 1
ATOM 2206 O O . THR A 1 294 ? -33.854 12.523 30.938 1.00 97.06 294 THR A O 1
ATOM 2209 N N . SER A 1 295 ? -32.646 11.156 29.615 1.00 96.81 295 SER A N 1
ATOM 2210 C CA . SER A 1 295 ? -32.883 11.844 28.337 1.00 96.81 295 SER A CA 1
ATOM 2211 C C . SER A 1 295 ? -32.427 13.307 28.358 1.00 96.81 295 SER A C 1
ATOM 2213 O O . SER A 1 295 ? -33.090 14.188 27.809 1.00 96.81 295 SER A O 1
ATOM 2215 N N . LYS A 1 296 ? -31.300 13.586 29.029 1.00 97.62 296 LYS A N 1
ATOM 2216 C CA . LYS A 1 296 ? -30.818 14.947 29.290 1.00 97.62 296 LYS A CA 1
ATOM 2217 C C . LYS A 1 296 ? -29.473 15.218 28.622 1.00 97.62 296 LYS A C 1
ATOM 2219 O O . LYS A 1 296 ? -28.506 14.485 28.818 1.00 97.62 296 LYS A O 1
ATOM 2224 N N . TRP A 1 297 ? -29.400 16.348 27.922 1.00 98.50 297 TRP A N 1
ATOM 2225 C CA . TRP A 1 297 ? -28.159 16.922 27.406 1.00 98.50 297 TRP A CA 1
ATOM 2226 C C . TRP A 1 297 ? -27.423 17.737 28.472 1.00 98.50 297 TRP A C 1
ATOM 2228 O O . TRP A 1 297 ? -28.037 18.493 29.230 1.00 98.50 297 TRP A O 1
ATOM 2238 N N . THR A 1 298 ? -26.098 17.606 28.514 1.00 98.50 298 THR A N 1
ATOM 2239 C CA . THR A 1 298 ? -25.209 18.431 29.343 1.00 98.50 298 THR A CA 1
ATOM 2240 C C . THR A 1 298 ? -24.052 18.944 28.496 1.00 98.50 298 THR A C 1
ATOM 2242 O O . THR A 1 298 ? -23.364 18.146 27.858 1.00 98.50 298 THR A O 1
ATOM 2245 N N . ASP A 1 299 ? -23.850 20.263 28.506 1.00 98.31 299 ASP A N 1
ATOM 2246 C CA . ASP A 1 299 ? -22.672 20.898 27.917 1.00 98.31 299 ASP A CA 1
ATOM 2247 C C . ASP A 1 299 ? -21.460 20.580 28.793 1.00 98.31 299 ASP A C 1
ATOM 2249 O O . ASP A 1 299 ? -21.470 20.846 29.998 1.00 98.31 299 ASP A O 1
ATOM 2253 N N . ILE A 1 300 ? -20.448 19.972 28.190 1.00 98.69 300 ILE A N 1
ATOM 2254 C CA . ILE A 1 300 ? -19.185 19.605 28.829 1.00 98.69 300 ILE A CA 1
ATOM 2255 C C . ILE A 1 300 ? -18.004 20.187 28.044 1.00 98.69 300 ILE A C 1
ATOM 2257 O O . ILE A 1 300 ? -16.910 19.631 28.071 1.00 98.69 300 ILE A O 1
ATOM 2261 N N . THR A 1 301 ? -18.214 21.284 27.312 1.00 98.62 301 THR A N 1
ATOM 2262 C CA . THR A 1 301 ? -17.187 21.888 26.458 1.00 98.62 301 THR A CA 1
ATOM 2263 C C . THR A 1 301 ? -15.959 22.317 27.287 1.00 98.62 301 THR A C 1
ATOM 2265 O O . THR A 1 301 ? -16.115 23.070 28.251 1.00 98.62 301 THR A O 1
ATOM 2268 N N . PRO A 1 302 ? -14.727 21.884 26.931 1.00 97.94 302 PRO A N 1
ATOM 2269 C CA . PRO A 1 302 ? -13.524 22.156 27.729 1.00 97.94 302 PRO A CA 1
ATOM 2270 C C . PRO A 1 302 ? -13.117 23.633 27.839 1.00 97.94 302 PRO A C 1
ATOM 2272 O O . PRO A 1 302 ? -12.376 24.000 28.751 1.00 97.94 302 PRO A O 1
ATOM 2275 N N . THR A 1 303 ? -1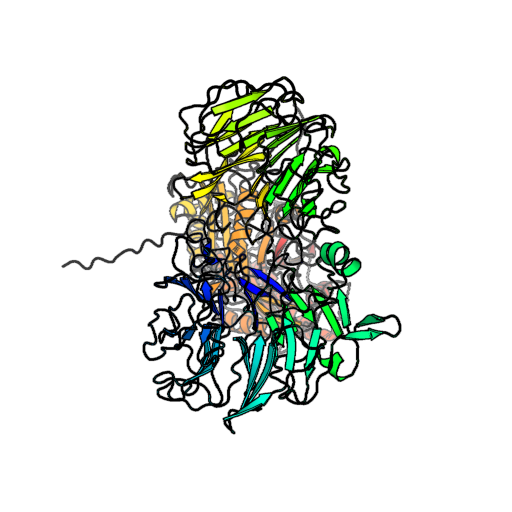3.542 24.475 26.894 1.00 95.25 303 THR A N 1
ATOM 2276 C CA . THR A 1 303 ? -13.151 25.890 26.788 1.00 95.25 303 THR A CA 1
ATOM 2277 C C . THR A 1 303 ? -14.356 26.785 26.506 1.00 95.25 303 THR A C 1
ATOM 2279 O O . THR A 1 303 ? -15.370 26.343 25.971 1.00 95.25 303 THR A O 1
ATOM 2282 N N . THR A 1 304 ? -14.278 28.060 26.900 1.00 93.19 304 THR A N 1
ATOM 2283 C CA . THR A 1 304 ? -15.371 29.037 26.736 1.00 93.19 304 THR A CA 1
ATOM 2284 C C . THR A 1 304 ? -14.826 30.424 26.387 1.00 93.19 304 THR A C 1
ATOM 2286 O O . THR A 1 304 ? -13.634 30.693 26.528 1.00 93.19 304 THR A O 1
ATOM 2289 N N . GLY A 1 305 ? -15.701 31.332 25.942 1.00 94.00 305 GLY A N 1
ATOM 2290 C CA . GLY A 1 305 ? -15.325 32.718 25.650 1.00 94.00 305 GLY A CA 1
ATOM 2291 C C . GLY A 1 305 ? -14.338 32.828 24.485 1.00 94.00 305 GLY A C 1
ATOM 2292 O O . GLY A 1 305 ? -14.492 32.146 23.478 1.00 94.00 305 GLY A O 1
ATOM 2293 N N . SER A 1 306 ? -13.330 33.694 24.618 1.00 92.44 306 SER A N 1
ATOM 2294 C CA . SER A 1 306 ? -12.301 33.908 23.588 1.00 92.44 306 SER A CA 1
ATOM 2295 C C . SER A 1 306 ? -11.349 32.725 23.396 1.00 92.44 306 SER A C 1
ATOM 2297 O O . SER A 1 306 ? -10.658 32.674 22.383 1.00 92.44 306 SER A O 1
ATOM 2299 N N . ASP A 1 307 ? -11.307 31.784 24.342 1.00 92.12 307 ASP A N 1
ATOM 2300 C CA . ASP A 1 307 ? -10.434 30.605 24.270 1.00 92.12 307 ASP A CA 1
ATOM 2301 C C . ASP A 1 307 ? -11.014 29.493 23.377 1.00 92.12 307 ASP A C 1
ATOM 2303 O O . ASP A 1 307 ? -10.321 28.515 23.080 1.00 92.12 307 ASP A O 1
ATOM 2307 N N . LEU A 1 308 ? -12.273 29.642 22.945 1.00 96.69 308 LEU A N 1
ATOM 2308 C CA . LEU A 1 308 ? -12.962 28.761 22.005 1.00 96.69 308 LEU A CA 1
ATOM 2309 C C . LEU A 1 308 ? -12.983 29.403 20.608 1.00 96.69 308 LEU A C 1
ATOM 2311 O O . LEU A 1 308 ? -13.868 30.197 20.290 1.00 96.69 308 LEU A O 1
ATOM 2315 N N . TYR A 1 309 ? -11.998 29.047 19.786 1.00 97.06 309 TYR A N 1
ATOM 2316 C CA . TYR A 1 309 ? -11.826 29.520 18.401 1.00 97.06 309 TYR A CA 1
ATOM 2317 C C . TYR A 1 309 ? -11.659 28.362 17.401 1.00 97.06 309 TYR A C 1
ATOM 2319 O O . TYR A 1 309 ? -11.130 28.537 16.305 1.00 97.06 309 TYR A O 1
ATOM 2327 N N . TYR A 1 310 ? -12.106 27.172 17.796 1.00 98.06 310 TYR A N 1
ATOM 2328 C CA . TYR A 1 310 ? -12.048 25.928 17.037 1.00 98.06 310 TYR A CA 1
ATOM 2329 C C . TYR A 1 310 ? -13.313 25.102 17.294 1.00 98.06 310 TYR A C 1
ATOM 2331 O O . TYR A 1 310 ? -13.995 25.285 18.308 1.00 98.06 310 TYR A O 1
ATOM 2339 N N . GLY A 1 311 ? -13.612 24.179 16.385 1.00 98.25 311 GLY A N 1
ATOM 2340 C CA . GLY A 1 311 ? -14.535 23.077 16.629 1.00 98.25 311 GLY A CA 1
ATOM 2341 C C . GLY A 1 311 ? -13.871 21.900 17.345 1.00 98.25 311 GLY A C 1
ATOM 2342 O O . GLY A 1 311 ? -12.696 21.960 17.724 1.00 98.25 311 GLY A O 1
ATOM 2343 N N . PHE A 1 312 ? -14.619 20.810 17.517 1.00 98.69 312 PHE A N 1
ATOM 2344 C CA . PHE A 1 312 ? -14.107 19.538 18.031 1.00 98.69 312 PHE A CA 1
ATOM 2345 C C . PHE A 1 312 ? -14.398 18.410 17.039 1.00 98.69 312 PHE A C 1
ATOM 2347 O O . PHE A 1 312 ? -15.538 18.253 16.602 1.00 98.69 312 PHE A O 1
ATOM 2354 N N . GLY A 1 313 ? -13.363 17.631 16.717 1.00 97.50 313 GLY A N 1
ATOM 2355 C CA . GLY A 1 313 ? -13.428 16.463 15.836 1.00 97.50 313 GLY A CA 1
ATOM 2356 C C . GLY A 1 313 ? -13.250 15.180 16.642 1.00 97.50 313 GLY A C 1
ATOM 2357 O O . GLY A 1 313 ? -14.223 14.639 17.172 1.00 97.50 313 GLY A O 1
ATOM 2358 N N . GLY A 1 314 ? -11.998 14.729 16.775 1.00 97.62 314 GLY A N 1
ATOM 2359 C CA . GLY A 1 314 ? -11.621 13.486 17.451 1.00 97.62 314 GLY A CA 1
ATOM 2360 C C . GLY A 1 314 ? -12.231 13.318 18.844 1.00 97.62 314 GLY A C 1
ATOM 2361 O O . GLY A 1 314 ? -12.186 14.236 19.666 1.00 97.62 314 GLY A O 1
ATOM 2362 N N . LEU A 1 315 ? -12.774 12.125 19.106 1.00 98.81 315 LEU A N 1
ATOM 2363 C CA . LEU A 1 315 ? -13.434 11.735 20.352 1.00 98.81 315 LEU A CA 1
ATOM 2364 C C . LEU A 1 315 ? -13.078 10.286 20.708 1.00 98.81 315 LEU A C 1
ATOM 2366 O O . LEU A 1 315 ? -13.599 9.350 20.108 1.00 98.81 315 LEU A O 1
ATOM 2370 N N . GLY A 1 316 ? -12.244 10.113 21.728 1.00 98.62 316 GLY A N 1
ATOM 2371 C CA . GLY A 1 316 ? -11.923 8.820 22.323 1.00 98.62 316 GLY A CA 1
ATOM 2372 C C . GLY A 1 316 ? -12.667 8.627 23.637 1.00 98.62 316 GLY A C 1
ATOM 2373 O O . GLY A 1 316 ? -12.619 9.493 24.510 1.00 98.62 316 GLY A O 1
ATOM 2374 N N . VAL A 1 317 ? -13.322 7.480 23.795 1.00 98.88 317 VAL A N 1
ATOM 2375 C CA . VAL A 1 317 ? -14.024 7.079 25.021 1.00 98.88 317 VAL A CA 1
ATOM 2376 C C . VAL A 1 317 ? -13.372 5.805 25.545 1.00 98.88 317 VAL A C 1
ATOM 2378 O O . VAL A 1 317 ? -13.225 4.838 24.805 1.00 98.88 317 VAL A O 1
ATOM 2381 N N . ASP A 1 318 ? -12.957 5.804 26.809 1.00 98.75 318 ASP A N 1
ATOM 2382 C CA . ASP A 1 318 ? -12.297 4.653 27.430 1.00 98.75 318 ASP A CA 1
ATOM 2383 C C . ASP A 1 318 ? -13.345 3.633 27.892 1.00 98.75 318 ASP A C 1
ATOM 2385 O O . ASP A 1 318 ? -14.065 3.862 28.868 1.00 98.75 318 ASP A O 1
ATOM 2389 N N . MET A 1 319 ? -13.431 2.497 27.197 1.00 98.19 319 MET A N 1
ATOM 2390 C CA . MET A 1 319 ? -14.412 1.449 27.507 1.00 98.19 319 MET A CA 1
ATOM 2391 C C . MET A 1 319 ? -14.118 0.705 28.815 1.00 98.19 319 MET A C 1
ATOM 2393 O O . MET A 1 319 ? -15.033 0.137 29.410 1.00 98.19 319 MET A O 1
ATOM 2397 N N . GLN A 1 320 ? -12.879 0.743 29.314 1.00 98.19 320 GLN A N 1
ATOM 2398 C CA . GLN A 1 320 ? -12.500 0.082 30.567 1.00 98.19 320 GLN A CA 1
ATOM 2399 C C . GLN A 1 320 ? -12.695 0.987 31.788 1.00 98.19 320 GLN A C 1
ATOM 2401 O O . GLN A 1 320 ? -12.844 0.489 32.908 1.00 98.19 320 GLN A O 1
ATOM 2406 N N . LYS A 1 321 ? -12.692 2.312 31.593 1.00 98.12 321 LYS A N 1
ATOM 2407 C CA . LYS A 1 321 ? -12.846 3.312 32.660 1.00 98.12 321 LYS A CA 1
ATOM 2408 C C . LYS A 1 321 ? -13.962 4.311 32.334 1.00 98.12 321 LYS A C 1
ATOM 2410 O O . LYS A 1 321 ? -13.678 5.422 31.878 1.00 98.12 321 LYS A O 1
ATOM 2415 N N . PRO A 1 322 ? -15.223 3.952 32.637 1.00 98.00 322 PRO A N 1
ATOM 2416 C CA . PRO A 1 322 ? -16.378 4.836 32.493 1.00 98.00 322 PRO A CA 1
ATOM 2417 C C . PRO A 1 322 ? -16.119 6.230 33.086 1.00 98.00 322 PRO A C 1
ATOM 2419 O O . PRO A 1 322 ? -15.552 6.352 34.172 1.00 98.00 322 PRO A O 1
ATOM 2422 N N . GLY A 1 323 ? -16.505 7.278 32.360 1.00 98.00 323 GLY A N 1
ATOM 2423 C CA . GLY A 1 323 ? -16.228 8.678 32.685 1.00 98.00 323 GLY A CA 1
ATOM 2424 C C . GLY A 1 323 ? -14.907 9.219 32.133 1.00 98.00 323 GLY A C 1
ATOM 2425 O O . GLY A 1 323 ? -14.654 10.417 32.251 1.00 98.00 323 GLY A O 1
ATOM 2426 N N . THR A 1 324 ? -14.073 8.383 31.507 1.00 98.81 324 THR A N 1
ATOM 2427 C CA . THR A 1 324 ? -12.811 8.818 30.894 1.00 98.81 324 THR A CA 1
ATOM 2428 C C . THR A 1 324 ? -12.957 9.044 29.392 1.00 98.81 324 THR A C 1
ATOM 2430 O O . THR A 1 324 ? -13.283 8.123 28.644 1.00 98.81 324 THR A O 1
ATOM 2433 N N . ILE A 1 325 ? -12.687 10.274 28.947 1.00 98.81 325 ILE A N 1
ATOM 2434 C CA . ILE A 1 325 ? -12.795 10.694 27.544 1.00 98.81 325 ILE A CA 1
ATOM 2435 C C . ILE A 1 325 ? -11.641 11.618 27.140 1.00 98.81 325 ILE A C 1
ATOM 2437 O O . ILE A 1 325 ? -11.108 12.369 27.962 1.00 98.81 325 ILE A O 1
ATOM 2441 N N . VAL A 1 326 ? -11.275 11.582 25.859 1.00 98.88 326 VAL A N 1
ATOM 2442 C CA . VAL A 1 326 ? -10.311 12.491 25.227 1.00 98.88 326 VAL A CA 1
ATOM 2443 C C . VAL A 1 326 ? -10.950 13.123 23.995 1.00 98.88 326 VAL A C 1
ATOM 2445 O O . VAL A 1 326 ? -11.554 12.422 23.190 1.00 98.88 326 VAL A O 1
ATOM 2448 N N . VAL A 1 327 ? -10.806 14.437 23.832 1.00 98.88 327 VAL A N 1
ATOM 2449 C CA . VAL A 1 327 ? -11.293 15.173 22.654 1.00 98.88 327 VAL A CA 1
ATOM 2450 C C . VAL A 1 327 ? -10.191 16.014 22.027 1.00 98.88 327 VAL A C 1
ATOM 2452 O O . VAL A 1 327 ? -9.309 16.508 22.734 1.00 98.88 327 VAL A O 1
ATOM 2455 N N . ALA A 1 328 ? -10.259 16.195 20.710 1.00 98.75 328 ALA A N 1
ATOM 2456 C CA . ALA A 1 328 ? -9.309 16.983 19.934 1.00 98.75 328 ALA A CA 1
ATOM 2457 C C . ALA A 1 328 ? -9.975 18.193 19.264 1.00 98.75 328 ALA A C 1
ATOM 2459 O O . ALA A 1 328 ? -11.131 18.138 18.837 1.00 98.75 328 ALA A O 1
ATOM 2460 N N . THR A 1 329 ? -9.226 19.288 19.148 1.00 98.69 329 THR A N 1
ATOM 2461 C CA . THR A 1 329 ? -9.642 20.482 18.396 1.00 98.69 329 THR A CA 1
ATOM 2462 C C . THR A 1 329 ? -9.632 20.254 16.886 1.00 98.69 329 THR A C 1
ATOM 2464 O O . THR A 1 329 ? -8.678 19.678 16.370 1.00 98.69 329 THR A O 1
ATOM 2467 N N . LEU A 1 330 ? -10.607 20.832 16.183 1.00 98.38 330 LEU A N 1
ATOM 2468 C CA . LEU A 1 330 ? -10.744 20.839 14.725 1.00 98.38 330 LEU A CA 1
ATOM 2469 C C . LEU A 1 330 ? -11.188 22.244 14.253 1.00 98.38 330 LEU A C 1
ATOM 2471 O O . LEU A 1 330 ? -12.364 22.569 14.350 1.00 98.38 330 LEU A O 1
ATOM 2475 N N . ASN A 1 331 ? -10.303 23.147 13.834 1.00 97.75 331 ASN A N 1
ATOM 2476 C CA . ASN A 1 331 ? -8.848 23.062 13.953 1.00 97.75 331 ASN A CA 1
ATOM 2477 C C . ASN A 1 331 ? -8.299 24.227 14.776 1.00 97.75 331 ASN A C 1
ATOM 2479 O O . ASN A 1 331 ? -8.564 25.393 14.496 1.00 97.75 331 ASN A O 1
ATOM 2483 N N . SER A 1 332 ? -7.446 23.909 15.749 1.00 97.25 332 SER A N 1
ATOM 2484 C CA . SER A 1 332 ? -6.543 24.887 16.353 1.00 97.25 332 SER A CA 1
ATOM 2485 C C . SER A 1 332 ? -5.261 24.941 15.519 1.00 97.25 332 SER A C 1
ATOM 2487 O O . SER A 1 332 ? -4.313 24.204 15.769 1.00 97.25 332 SER A O 1
ATOM 2489 N N . TRP A 1 333 ? -5.242 25.791 14.489 1.00 96.38 333 TRP A N 1
ATOM 2490 C CA . TRP A 1 333 ? -4.088 25.927 13.587 1.00 96.38 333 TRP A CA 1
ATOM 2491 C C . TRP A 1 333 ? -2.868 26.603 14.233 1.00 96.38 333 TRP A C 1
ATOM 2493 O O . TRP A 1 333 ? -1.760 26.490 13.713 1.00 96.38 333 TRP A O 1
ATOM 2503 N N . TYR A 1 334 ? -3.048 27.326 15.341 1.00 94.31 334 TYR A N 1
ATOM 2504 C CA . TYR A 1 334 ? -1.959 27.975 16.067 1.00 94.31 334 TYR A CA 1
ATOM 2505 C C . TYR A 1 334 ? -2.238 28.006 17.579 1.00 94.31 334 TYR A C 1
ATOM 2507 O O . TYR A 1 334 ? -3.352 28.350 17.967 1.00 94.31 334 TYR A O 1
ATOM 2515 N N . PRO A 1 335 ? -1.235 27.753 18.444 1.00 93.94 335 PRO A N 1
ATOM 2516 C CA . PRO A 1 335 ? 0.132 27.340 18.102 1.00 93.94 335 PRO A CA 1
ATOM 2517 C C . PRO A 1 335 ? 0.236 25.874 17.654 1.00 93.94 335 PRO A C 1
ATOM 2519 O O . PRO A 1 335 ? 1.187 25.539 16.952 1.00 93.94 335 PRO A O 1
ATOM 2522 N N . ASP A 1 336 ? -0.730 25.043 18.049 1.00 97.44 336 ASP A N 1
ATOM 2523 C CA . ASP A 1 336 ? -0.834 23.607 17.769 1.00 97.44 336 ASP A CA 1
ATOM 2524 C C . ASP A 1 336 ? -2.277 23.138 18.045 1.00 97.44 336 ASP A C 1
ATOM 2526 O O . ASP A 1 336 ? -3.059 23.871 18.675 1.00 97.44 336 ASP A O 1
ATOM 2530 N N . ALA A 1 337 ? -2.619 21.911 17.651 1.00 97.69 337 ALA A N 1
ATOM 2531 C CA . ALA A 1 337 ? -3.825 21.240 18.120 1.00 97.69 337 ALA A CA 1
ATOM 2532 C C . ALA A 1 337 ? -3.820 21.083 19.651 1.00 97.69 337 ALA A C 1
ATOM 2534 O O . ALA A 1 337 ? -2.775 21.090 20.307 1.00 97.69 337 ALA A O 1
ATOM 2535 N N . ILE A 1 338 ? -5.002 20.932 20.251 1.00 98.06 338 ILE A N 1
ATOM 2536 C CA . ILE A 1 338 ? -5.136 20.674 21.688 1.00 98.06 338 ILE A CA 1
ATOM 2537 C C . ILE A 1 338 ? -5.897 19.367 21.884 1.00 98.06 338 ILE A C 1
ATOM 2539 O O . ILE A 1 338 ? -7.023 19.219 21.412 1.00 98.06 338 ILE A O 1
ATOM 2543 N N . LEU A 1 339 ? -5.294 18.446 22.636 1.00 98.62 339 LEU A N 1
ATOM 2544 C CA . LEU A 1 339 ? -6.005 17.312 23.213 1.00 98.62 339 LEU A CA 1
ATOM 2545 C C . LEU A 1 339 ? -6.461 17.686 24.629 1.00 98.62 339 LEU A C 1
ATOM 2547 O O . LEU A 1 339 ? -5.679 18.220 25.427 1.00 98.62 339 LEU A O 1
ATOM 2551 N N . PHE A 1 340 ? -7.719 17.392 24.944 1.00 98.75 340 PHE A N 1
ATOM 2552 C CA . PHE A 1 340 ? -8.298 17.549 26.275 1.00 98.75 340 PHE A CA 1
ATOM 2553 C C . PHE A 1 340 ? -8.700 16.188 26.819 1.00 98.75 340 PHE A C 1
ATOM 2555 O O . PHE A 1 340 ? -9.324 15.411 26.106 1.00 98.75 340 PHE A O 1
ATOM 2562 N N . ARG A 1 341 ? -8.397 15.919 28.089 1.00 98.56 341 ARG A N 1
ATOM 2563 C CA . ARG A 1 341 ? -8.761 14.676 28.774 1.00 98.56 341 ARG A CA 1
ATOM 2564 C C . ARG A 1 341 ? -9.607 14.957 30.010 1.00 98.56 341 ARG A C 1
ATOM 2566 O O . ARG A 1 341 ? -9.252 15.820 30.811 1.00 98.56 341 ARG A O 1
ATOM 2573 N N . SER A 1 342 ? -10.689 14.207 30.173 1.00 98.81 342 SER A N 1
ATOM 2574 C CA . SER A 1 342 ? -11.526 14.168 31.376 1.00 98.81 342 SER A CA 1
ATOM 2575 C C . SER A 1 342 ? -11.565 12.741 31.921 1.00 98.81 342 SER A C 1
ATOM 2577 O O . SER A 1 342 ? -11.468 11.788 31.152 1.00 98.81 342 SER A O 1
ATOM 2579 N N . THR A 1 343 ? -11.693 12.601 33.242 1.00 98.56 343 THR A N 1
ATOM 2580 C CA . THR A 1 343 ? -11.882 11.319 33.953 1.00 98.56 343 THR A CA 1
ATOM 2581 C C . THR A 1 343 ? -13.134 11.335 34.839 1.00 98.56 343 THR A C 1
ATOM 2583 O O . THR A 1 343 ? -13.260 10.531 35.760 1.00 98.56 343 THR A O 1
ATOM 2586 N N . ASP A 1 344 ? -14.018 12.311 34.629 1.00 98.38 344 ASP A N 1
ATOM 2587 C CA . ASP A 1 344 ? -15.229 12.574 35.414 1.00 98.38 344 ASP A CA 1
ATOM 2588 C C . ASP A 1 344 ? -16.419 12.947 34.512 1.00 98.38 344 ASP A C 1
ATOM 2590 O O . ASP A 1 344 ? -17.252 13.804 34.829 1.00 98.38 344 ASP A O 1
ATOM 2594 N N . SER A 1 345 ? -16.492 12.283 33.357 1.00 98.25 345 SER A N 1
ATOM 2595 C CA . SER A 1 345 ? -17.583 12.398 32.387 1.00 98.25 345 SER A CA 1
ATOM 2596 C C . SER A 1 345 ? -17.761 13.834 31.873 1.00 98.25 345 SER A C 1
ATOM 2598 O O . SER A 1 345 ? -18.893 14.311 31.716 1.00 98.25 345 SER A O 1
ATOM 2600 N N . GLY A 1 346 ? -16.645 14.538 31.659 1.00 98.50 346 GLY A N 1
ATOM 2601 C CA . GLY A 1 346 ? -16.582 15.899 31.125 1.00 98.50 346 GLY A CA 1
ATOM 2602 C C . GLY A 1 346 ? -16.857 17.016 32.134 1.00 98.50 346 GLY A C 1
ATOM 2603 O O . GLY A 1 346 ? -17.031 18.162 31.724 1.00 98.50 346 GLY A O 1
ATOM 2604 N N . ALA A 1 347 ? -16.931 16.721 33.437 1.00 98.25 347 ALA A N 1
ATOM 2605 C CA . ALA A 1 347 ? -17.139 17.759 34.448 1.00 98.25 347 ALA A CA 1
ATOM 2606 C C . ALA A 1 347 ? -15.894 18.646 34.622 1.00 98.25 347 ALA A C 1
ATOM 2608 O O . ALA A 1 347 ? -16.020 19.858 34.810 1.00 98.25 347 ALA A O 1
ATOM 2609 N N . THR A 1 348 ? -14.700 18.060 34.527 1.00 98.31 348 THR A N 1
ATOM 2610 C CA . THR A 1 348 ? -13.421 18.773 34.507 1.00 98.31 348 THR A CA 1
ATOM 2611 C C . THR A 1 348 ? -12.507 18.246 33.403 1.00 98.31 348 THR A C 1
ATOM 2613 O O . THR A 1 348 ? -12.622 17.102 32.959 1.00 98.31 348 THR A O 1
ATOM 2616 N N . TRP A 1 349 ? -11.585 19.099 32.947 1.00 98.50 349 TRP A N 1
ATOM 2617 C CA . TRP A 1 349 ? -10.695 18.807 31.824 1.00 98.50 349 TRP A CA 1
ATOM 2618 C C . TRP A 1 349 ? -9.247 19.179 32.131 1.00 98.50 349 TRP A C 1
ATOM 2620 O O . TRP A 1 349 ? -8.965 20.236 32.698 1.00 98.50 349 TRP A O 1
ATOM 2630 N N . LYS A 1 350 ? -8.318 18.335 31.679 1.00 97.44 350 LYS A N 1
ATOM 2631 C CA . LYS A 1 350 ? -6.890 18.641 31.566 1.00 97.44 350 LYS A CA 1
ATOM 2632 C C . LYS A 1 350 ? -6.532 18.870 30.102 1.00 97.44 350 LYS A C 1
ATOM 2634 O O . LYS A 1 350 ? -6.960 18.114 29.236 1.00 97.44 350 LYS A O 1
ATOM 2639 N N . ARG A 1 351 ? -5.713 19.886 29.834 1.00 96.50 351 ARG A N 1
ATOM 2640 C CA . ARG A 1 351 ? -5.100 20.127 28.518 1.00 96.50 351 ARG A CA 1
ATOM 2641 C C . ARG A 1 351 ? -3.771 19.392 28.425 1.00 96.50 351 ARG A C 1
ATOM 2643 O O . ARG A 1 351 ? -3.071 19.291 29.428 1.00 96.50 351 ARG A O 1
ATOM 2650 N N . ILE A 1 352 ? -3.422 18.906 27.235 1.00 97.19 352 ILE A N 1
ATOM 2651 C CA . ILE A 1 352 ? -2.164 18.169 27.038 1.00 97.19 352 ILE A CA 1
ATOM 2652 C C . ILE A 1 352 ? -0.940 19.091 27.051 1.00 97.19 352 ILE A C 1
ATOM 2654 O O . ILE A 1 352 ? 0.189 18.638 27.199 1.00 97.19 352 ILE A O 1
ATOM 2658 N N . TRP A 1 353 ? -1.157 20.396 26.906 1.00 96.31 353 TRP A N 1
ATOM 2659 C CA . TRP A 1 353 ? -0.135 21.422 27.029 1.00 96.31 353 TRP A CA 1
ATOM 2660 C C . TRP A 1 353 ? -0.740 22.727 27.561 1.00 96.31 353 TRP A C 1
ATOM 2662 O O . TRP A 1 353 ? -1.943 22.981 27.432 1.00 96.31 353 TRP A O 1
ATOM 2672 N N . GLY A 1 354 ? 0.110 23.561 28.157 1.00 93.81 354 GLY A N 1
ATOM 2673 C CA . GLY A 1 354 ? -0.189 24.946 28.532 1.00 93.81 354 GLY A CA 1
ATOM 2674 C C . GLY A 1 354 ? 0.906 25.890 28.035 1.00 93.81 354 GLY A C 1
ATOM 2675 O O . GLY A 1 354 ? 1.834 25.451 27.363 1.00 93.81 354 GLY A O 1
ATOM 2676 N N . TYR A 1 355 ? 0.823 27.178 28.362 1.00 94.12 355 TYR A N 1
ATOM 2677 C CA . TYR A 1 355 ? 1.928 28.107 28.107 1.00 94.12 355 TYR A CA 1
ATOM 2678 C C . TYR A 1 355 ? 2.878 28.155 29.306 1.00 94.12 355 TYR A C 1
ATOM 2680 O O . TYR A 1 355 ? 2.437 28.271 30.452 1.00 94.12 355 TYR A O 1
ATOM 2688 N N . GLY A 1 356 ? 4.180 28.071 29.039 1.00 92.38 356 GLY A N 1
ATOM 2689 C CA . GLY A 1 356 ? 5.231 28.321 30.019 1.00 92.38 356 GLY A CA 1
ATOM 2690 C C . GLY A 1 356 ? 5.372 29.809 30.354 1.00 92.38 356 GLY A C 1
ATOM 2691 O O . GLY A 1 356 ? 4.764 30.677 29.727 1.00 92.38 356 GLY A O 1
ATOM 2692 N N . ALA A 1 357 ? 6.221 30.123 31.337 1.00 93.19 357 ALA A N 1
ATOM 2693 C CA . ALA A 1 357 ? 6.503 31.508 31.734 1.00 93.19 357 ALA A CA 1
ATOM 2694 C C . ALA A 1 357 ? 7.170 32.343 30.619 1.00 93.19 357 ALA A C 1
ATOM 2696 O O . ALA A 1 357 ? 7.133 33.569 30.660 1.00 93.19 357 ALA A O 1
ATOM 2697 N N . ASP A 1 358 ? 7.770 31.683 29.628 1.00 91.19 358 ASP A N 1
ATOM 2698 C CA . ASP A 1 358 ? 8.378 32.277 28.436 1.00 91.19 358 ASP A CA 1
ATOM 2699 C C . ASP A 1 358 ? 7.382 32.481 27.278 1.00 91.19 358 ASP A C 1
ATOM 2701 O O . ASP A 1 358 ? 7.772 32.931 26.200 1.00 91.19 358 ASP A O 1
ATOM 2705 N N . GLY A 1 359 ? 6.102 32.150 27.486 1.00 89.50 359 GLY A N 1
ATOM 2706 C CA . GLY A 1 359 ? 5.048 32.255 26.479 1.00 89.50 359 GLY A CA 1
ATOM 2707 C C . GLY A 1 359 ? 5.079 31.158 25.411 1.00 89.50 359 GLY A C 1
ATOM 2708 O O . GLY A 1 359 ? 4.298 31.227 24.463 1.00 89.50 359 GLY A O 1
ATOM 2709 N N . LYS A 1 360 ? 5.947 30.145 25.540 1.00 88.75 360 LYS A N 1
ATOM 2710 C CA . LYS A 1 360 ? 5.999 28.998 24.623 1.00 88.75 360 LYS A CA 1
ATOM 2711 C C . LYS A 1 360 ? 5.104 27.861 25.104 1.00 88.75 360 LYS A C 1
ATOM 2713 O O . LYS A 1 360 ? 4.722 27.806 26.271 1.00 88.75 360 LYS A O 1
ATOM 2718 N N . VAL A 1 361 ? 4.773 26.943 24.198 1.00 92.56 361 VAL A N 1
ATOM 2719 C CA . VAL A 1 361 ? 4.052 25.711 24.540 1.00 92.56 361 VAL A CA 1
ATOM 2720 C C . VAL A 1 361 ? 4.913 24.874 25.493 1.00 92.56 361 VAL A C 1
ATOM 2722 O O . VAL A 1 361 ? 6.054 24.542 25.182 1.00 92.56 361 VAL A O 1
ATOM 2725 N N . ALA A 1 362 ? 4.355 24.541 26.654 1.00 93.62 362 ALA A N 1
ATOM 2726 C CA . ALA A 1 362 ? 4.907 23.634 27.649 1.00 93.62 362 ALA A CA 1
ATOM 2727 C C . ALA A 1 362 ? 4.093 22.323 27.616 1.00 93.62 362 ALA A C 1
ATOM 2729 O O . ALA A 1 362 ? 3.000 22.268 28.198 1.00 93.62 362 ALA A O 1
ATOM 2730 N N . PRO A 1 363 ? 4.565 21.294 26.886 1.00 94.88 363 PRO A N 1
ATOM 2731 C CA . PRO A 1 363 ? 3.821 20.057 26.688 1.00 94.88 363 PRO A CA 1
ATOM 2732 C C . PRO A 1 363 ? 3.880 19.134 27.910 1.00 94.88 363 PRO A C 1
ATOM 2734 O O . PRO A 1 363 ? 4.904 19.020 28.579 1.00 94.88 363 PRO A O 1
ATOM 2737 N N . GLN A 1 364 ? 2.787 18.412 28.159 1.00 94.69 364 GLN A N 1
ATOM 2738 C CA . GLN A 1 364 ? 2.724 17.253 29.056 1.00 94.69 364 GLN A CA 1
ATOM 2739 C C . GLN A 1 364 ? 2.944 15.937 28.280 1.00 94.69 364 GLN A C 1
ATOM 2741 O O . GLN A 1 364 ? 2.466 14.870 28.666 1.00 94.69 364 GLN A O 1
ATOM 2746 N N . TYR A 1 365 ? 3.662 16.014 27.162 1.00 97.56 365 TYR A N 1
ATOM 2747 C CA . TYR A 1 365 ? 3.961 14.892 26.288 1.00 97.56 365 TYR A CA 1
ATOM 2748 C C . TYR A 1 365 ? 5.380 15.010 25.715 1.00 97.56 365 TYR A C 1
ATOM 2750 O O . TYR A 1 365 ? 5.937 16.106 25.631 1.00 97.56 365 TYR A O 1
ATOM 2758 N N . THR A 1 366 ? 5.956 13.880 25.318 1.00 98.00 366 THR A N 1
ATOM 2759 C CA . THR A 1 366 ? 7.020 13.807 24.312 1.00 98.00 366 THR A CA 1
ATOM 2760 C C . THR A 1 366 ? 6.413 13.329 23.003 1.00 98.00 366 THR A C 1
ATOM 2762 O O . THR A 1 366 ? 5.408 12.621 23.008 1.00 98.00 366 THR A O 1
ATOM 2765 N N . ILE A 1 367 ? 6.996 13.737 21.881 1.00 98.06 367 ILE A N 1
ATOM 2766 C CA . ILE A 1 367 ? 6.573 13.300 20.553 1.00 98.06 367 ILE A CA 1
ATOM 2767 C C . ILE A 1 367 ? 7.798 12.973 19.711 1.00 98.06 367 ILE A C 1
ATOM 2769 O O . ILE A 1 367 ? 8.791 13.693 19.810 1.00 98.06 367 ILE A O 1
ATOM 2773 N N . SER A 1 368 ? 7.741 11.890 18.939 1.00 97.62 368 SER A N 1
ATOM 2774 C CA . SER A 1 368 ? 8.804 11.510 18.004 1.00 97.62 368 SER A CA 1
ATOM 2775 C C . SER A 1 368 ? 8.284 10.699 16.814 1.00 97.62 368 SER A C 1
ATOM 2777 O O . SER A 1 368 ? 7.157 10.196 16.820 1.00 97.62 368 SER A O 1
ATOM 2779 N N . ALA A 1 369 ? 9.109 10.543 15.782 1.00 97.50 369 ALA A N 1
ATOM 2780 C CA . ALA A 1 369 ? 8.816 9.719 14.610 1.00 97.50 369 ALA A CA 1
ATOM 2781 C C . ALA A 1 369 ? 9.985 8.768 14.276 1.00 97.50 369 ALA A C 1
ATOM 2783 O O . ALA A 1 369 ? 10.634 8.920 13.242 1.00 97.50 369 ALA A O 1
ATOM 2784 N N . PRO A 1 370 ? 10.275 7.761 15.126 1.00 94.44 370 PRO A N 1
ATOM 2785 C CA . PRO A 1 370 ? 11.483 6.940 14.990 1.00 94.44 370 PRO A CA 1
ATOM 2786 C C . PRO A 1 370 ? 11.546 6.143 13.677 1.00 94.44 370 PRO A C 1
ATOM 2788 O O . PRO A 1 370 ? 12.634 5.942 13.144 1.00 94.44 370 PRO A O 1
ATOM 2791 N N . ASN A 1 371 ? 10.392 5.738 13.138 1.00 95.31 371 ASN A N 1
ATOM 2792 C CA . ASN A 1 371 ? 10.294 4.999 11.875 1.00 95.31 371 ASN A CA 1
ATOM 2793 C C . ASN A 1 371 ? 10.115 5.912 10.649 1.00 95.31 371 ASN A C 1
ATOM 2795 O O . ASN A 1 371 ? 10.081 5.419 9.531 1.00 95.31 371 ASN A O 1
ATOM 2799 N N . ALA A 1 372 ? 10.019 7.233 10.840 1.00 97.25 372 ALA A N 1
ATOM 2800 C CA . ALA A 1 372 ? 9.877 8.216 9.767 1.00 97.25 372 ALA A CA 1
ATOM 2801 C C . ALA A 1 372 ? 10.732 9.463 10.062 1.00 97.25 372 ALA A C 1
ATOM 2803 O O . ALA A 1 372 ? 10.192 10.515 10.412 1.00 97.25 372 ALA A O 1
ATOM 2804 N N . PRO A 1 373 ? 12.071 9.382 9.943 1.00 97.06 373 PRO A N 1
ATOM 2805 C CA . PRO A 1 373 ? 12.963 10.458 10.386 1.00 97.06 373 PRO A CA 1
ATOM 2806 C C . PRO A 1 373 ? 12.767 11.791 9.643 1.00 97.06 373 PRO A C 1
ATOM 2808 O O . PRO A 1 373 ? 13.050 12.856 10.192 1.00 97.06 373 PRO A O 1
ATOM 2811 N N . TRP A 1 374 ? 12.224 11.761 8.424 1.00 96.94 374 TRP A N 1
ATOM 2812 C CA . TRP A 1 374 ? 11.808 12.968 7.708 1.00 96.94 374 TRP A CA 1
ATOM 2813 C C . TRP A 1 374 ? 10.663 13.720 8.411 1.00 96.94 374 TRP A C 1
ATOM 2815 O O . TRP A 1 374 ? 10.625 14.945 8.352 1.00 96.94 374 TRP A O 1
ATOM 2825 N N . ILE A 1 375 ? 9.767 13.042 9.141 1.00 97.69 375 ILE A N 1
ATOM 2826 C CA . ILE A 1 375 ? 8.752 13.715 9.970 1.00 97.69 375 ILE A CA 1
ATOM 2827 C C . ILE A 1 375 ? 9.426 14.456 11.128 1.00 97.69 375 ILE A C 1
ATOM 2829 O O . ILE A 1 375 ? 9.070 15.599 11.420 1.00 97.69 375 ILE A O 1
ATOM 2833 N N . GLU A 1 376 ? 10.426 13.837 11.761 1.00 96.31 376 GLU A N 1
ATOM 2834 C CA . GLU A 1 376 ? 11.201 14.478 12.827 1.00 96.31 376 GLU A CA 1
ATOM 2835 C C . GLU A 1 376 ? 11.872 15.756 12.298 1.00 96.31 376 GLU A C 1
ATOM 2837 O O . GLU A 1 376 ? 11.591 16.860 12.765 1.00 96.31 376 GLU A O 1
ATOM 2842 N N . THR A 1 377 ? 12.659 15.609 11.231 1.00 96.06 377 THR A N 1
ATOM 2843 C CA . THR A 1 377 ? 13.484 16.680 10.660 1.00 96.06 377 THR A CA 1
ATOM 2844 C C . THR A 1 377 ? 12.656 17.806 10.035 1.00 96.06 377 THR A C 1
ATOM 2846 O O . THR A 1 377 ? 12.993 18.983 10.176 1.00 96.06 377 THR A O 1
ATOM 2849 N N . ASN A 1 378 ? 11.595 17.471 9.293 1.00 94.69 378 ASN A N 1
ATOM 2850 C CA . ASN A 1 378 ? 10.874 18.438 8.460 1.00 94.69 378 ASN A CA 1
ATOM 2851 C C . ASN A 1 378 ? 9.584 18.966 9.090 1.00 94.69 378 ASN A C 1
ATOM 2853 O O . ASN A 1 378 ? 9.030 19.930 8.569 1.00 94.69 378 ASN A O 1
ATOM 2857 N N . PHE A 1 379 ? 9.121 18.388 10.201 1.00 95.06 379 PHE A N 1
ATOM 2858 C CA . PHE A 1 379 ? 7.898 18.835 10.869 1.00 95.06 379 PHE A CA 1
ATOM 2859 C C . PHE A 1 379 ? 8.115 19.038 12.369 1.00 95.06 379 PHE A C 1
ATOM 2861 O O . PHE A 1 379 ? 7.919 20.149 12.858 1.00 95.06 379 PHE A O 1
ATOM 2868 N N . LEU A 1 380 ? 8.576 18.027 13.111 1.00 96.44 380 LEU A N 1
ATOM 2869 C CA . LEU A 1 380 ? 8.675 18.131 14.574 1.00 96.44 380 LEU A CA 1
ATOM 2870 C C . LEU A 1 380 ? 9.777 19.087 15.050 1.00 96.44 380 LEU A C 1
ATOM 2872 O O . LEU A 1 380 ? 9.587 19.768 16.063 1.00 96.44 380 LEU A O 1
ATOM 2876 N N . ASP A 1 381 ? 10.901 19.170 14.341 1.00 95.62 381 ASP A N 1
ATOM 2877 C CA . ASP A 1 381 ? 12.027 20.039 14.704 1.00 95.62 381 ASP A CA 1
ATOM 2878 C C . ASP A 1 381 ? 11.811 21.509 14.323 1.00 95.62 381 ASP A C 1
ATOM 2880 O O . ASP A 1 381 ? 12.412 22.399 14.935 1.00 95.62 381 ASP A O 1
ATOM 2884 N N . ILE A 1 382 ? 10.948 21.781 13.337 1.00 93.25 382 ILE A N 1
ATOM 2885 C CA . ILE A 1 382 ? 10.826 23.115 12.731 1.00 93.25 382 ILE A CA 1
ATOM 2886 C C . ILE A 1 382 ? 9.431 23.751 12.828 1.00 93.25 382 ILE A C 1
ATOM 2888 O O . ILE A 1 382 ? 9.340 24.977 12.737 1.00 93.25 382 ILE A O 1
ATOM 2892 N N . ASP A 1 383 ? 8.358 22.978 13.032 1.00 90.12 383 ASP A N 1
ATOM 2893 C CA . ASP A 1 383 ? 6.988 23.489 13.198 1.00 90.12 383 ASP A CA 1
ATOM 2894 C C . ASP A 1 383 ? 6.581 23.521 14.686 1.00 90.12 383 ASP A C 1
ATOM 2896 O O . ASP A 1 383 ? 7.025 22.734 15.527 1.00 90.12 383 ASP A O 1
ATOM 2900 N N . THR A 1 384 ? 5.710 24.466 15.033 1.00 88.50 384 THR A N 1
ATOM 2901 C CA . THR A 1 384 ? 5.044 24.530 16.336 1.00 88.50 384 THR A CA 1
ATOM 2902 C C . THR A 1 384 ? 3.862 23.565 16.437 1.00 88.50 384 THR A C 1
ATOM 2904 O O . THR A 1 384 ? 3.499 23.197 17.552 1.00 88.50 384 THR A O 1
ATOM 2907 N N . LYS A 1 385 ? 3.274 23.154 15.304 1.00 92.38 385 LYS A N 1
ATOM 2908 C CA . LYS A 1 385 ? 2.129 22.234 15.209 1.00 92.38 385 LYS A CA 1
ATOM 2909 C C . LYS A 1 385 ? 2.561 20.770 15.341 1.00 92.38 385 LYS A C 1
ATOM 2911 O O . LYS A 1 385 ? 2.450 19.997 14.392 1.00 92.38 385 LYS A O 1
ATOM 2916 N N . LYS A 1 386 ? 3.118 20.399 16.495 1.00 95.81 386 LYS A N 1
ATOM 2917 C CA . LYS A 1 386 ? 3.716 19.073 16.708 1.00 95.81 386 LYS A CA 1
ATOM 2918 C C . LYS A 1 386 ? 2.678 17.966 16.864 1.00 95.81 386 LYS A C 1
ATOM 2920 O O . LYS A 1 386 ? 2.882 16.883 16.334 1.00 95.81 386 LYS A O 1
ATOM 2925 N N . LEU A 1 387 ? 1.573 18.223 17.568 1.00 97.38 387 LEU A N 1
ATOM 2926 C CA . LEU A 1 387 ? 0.457 17.272 17.670 1.00 97.38 387 LEU A CA 1
ATOM 2927 C C . LEU A 1 387 ? -0.257 17.088 16.327 1.00 97.38 387 LEU A C 1
ATOM 2929 O O . LEU A 1 387 ? -0.929 16.085 16.124 1.00 97.38 387 LEU A O 1
ATOM 2933 N N . GLY A 1 388 ? -0.111 18.041 15.410 1.00 96.88 388 GLY A N 1
ATOM 2934 C CA . GLY A 1 388 ? -0.625 17.955 14.051 1.00 96.88 388 GLY A CA 1
ATOM 2935 C C . GLY A 1 388 ? -1.933 18.717 13.858 1.00 96.88 388 GLY A C 1
ATOM 2936 O O . GLY A 1 388 ? -2.275 19.635 14.602 1.00 96.88 388 GLY A O 1
ATOM 2937 N N . TRP A 1 389 ? -2.656 18.366 12.800 1.00 98.25 389 TRP A N 1
ATOM 2938 C CA . TRP A 1 389 ? -3.849 19.069 12.328 1.00 98.25 389 TRP A CA 1
ATOM 2939 C C . TRP A 1 389 ? -4.838 18.100 11.683 1.00 98.25 389 TRP A C 1
ATOM 2941 O O . TRP A 1 389 ? -4.490 16.953 11.404 1.00 98.25 389 TRP A O 1
ATOM 2951 N N . MET A 1 390 ? -6.064 18.568 11.425 1.00 98.62 390 MET A N 1
ATOM 2952 C CA . MET A 1 390 ? -7.159 17.758 10.879 1.00 98.62 390 MET A CA 1
ATOM 2953 C C . MET A 1 390 ? -7.493 16.553 11.775 1.00 98.62 390 MET A C 1
ATOM 2955 O O . MET A 1 390 ? -7.827 15.483 11.275 1.00 98.62 390 MET A O 1
ATOM 2959 N N . ILE A 1 391 ? -7.403 16.705 13.105 1.00 98.75 391 ILE A N 1
ATOM 2960 C CA . ILE A 1 391 ? -7.633 15.609 14.064 1.00 98.75 391 ILE A CA 1
ATOM 2961 C C . ILE A 1 391 ? -9.135 15.320 14.195 1.00 98.75 391 ILE A C 1
ATOM 2963 O O . ILE A 1 391 ? -9.805 15.690 15.161 1.00 98.75 391 ILE A O 1
ATOM 2967 N N . GLU A 1 392 ? -9.666 14.654 13.178 1.00 98.50 392 GLU A N 1
ATOM 2968 C CA . GLU A 1 392 ? -11.023 14.111 13.118 1.00 98.50 392 GLU A CA 1
ATOM 2969 C C . GLU A 1 392 ? -11.095 12.739 13.786 1.00 98.50 392 GLU A C 1
ATOM 2971 O O . GLU A 1 392 ? -12.082 12.405 14.435 1.00 98.50 392 GLU A O 1
ATOM 2976 N N . SER A 1 393 ? -10.033 11.945 13.660 1.00 96.62 393 SER A N 1
ATOM 2977 C CA . SER A 1 393 ? -9.933 10.620 14.259 1.00 96.62 393 SER A CA 1
ATOM 2978 C C . SER A 1 393 ? -9.186 10.674 15.580 1.00 96.62 393 SER A C 1
ATOM 2980 O O . SER A 1 393 ? -8.037 11.104 15.611 1.00 96.62 393 SER A O 1
ATOM 2982 N N . LEU A 1 394 ? -9.803 10.187 16.653 1.00 98.62 394 LEU A N 1
ATOM 2983 C CA . LEU A 1 394 ? -9.129 9.869 17.910 1.00 98.62 394 LEU A CA 1
ATOM 2984 C C . LEU A 1 394 ? -9.870 8.698 18.545 1.00 98.62 394 LEU A C 1
ATOM 2986 O O . LEU A 1 394 ? -11.088 8.754 18.679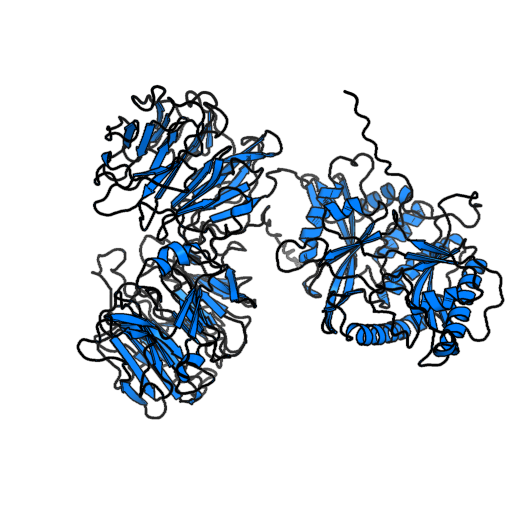 1.00 98.62 394 LEU A O 1
ATOM 2990 N N . SER A 1 395 ? -9.167 7.633 18.914 1.00 98.19 395 SER A N 1
ATOM 2991 C CA . SER A 1 395 ? -9.771 6.439 19.510 1.00 98.19 395 SER A CA 1
ATOM 2992 C C . SER A 1 395 ? -8.859 5.828 20.561 1.00 98.19 395 SER A C 1
ATOM 2994 O O . SER A 1 395 ? -7.664 5.654 20.329 1.00 98.19 395 SER A O 1
ATOM 2996 N N . ILE A 1 396 ? -9.440 5.506 21.716 1.00 98.81 396 ILE A N 1
ATOM 2997 C CA . ILE A 1 396 ? -8.796 4.731 22.781 1.00 98.81 396 ILE A CA 1
ATOM 2998 C C . ILE A 1 396 ? -9.119 3.263 22.508 1.00 98.81 396 ILE A C 1
ATOM 3000 O O . ILE A 1 396 ? -10.265 2.947 22.188 1.00 98.81 396 ILE A O 1
ATOM 3004 N N . ASP A 1 397 ? -8.126 2.383 22.615 1.00 98.62 397 ASP A N 1
ATOM 3005 C CA . ASP A 1 397 ? -8.333 0.945 22.469 1.00 98.62 397 ASP A CA 1
ATOM 3006 C C . ASP A 1 397 ? -9.338 0.477 23.544 1.00 98.62 397 ASP A C 1
ATOM 3008 O O . ASP A 1 397 ? -9.079 0.624 24.745 1.00 98.62 397 ASP A O 1
ATOM 3012 N N . PRO A 1 398 ? -10.491 -0.096 23.156 1.00 98.44 398 PRO A N 1
ATOM 3013 C CA . PRO A 1 398 ? -11.526 -0.513 24.100 1.00 98.44 398 PRO A CA 1
ATOM 3014 C C . PRO A 1 398 ? -11.058 -1.633 25.044 1.00 98.44 398 PRO A C 1
ATOM 3016 O O . PRO A 1 398 ? -11.671 -1.877 26.085 1.00 98.44 398 PRO A O 1
ATOM 3019 N N . THR A 1 399 ? -9.950 -2.297 24.715 1.00 97.56 399 THR A N 1
ATOM 3020 C CA . THR A 1 399 ? -9.341 -3.373 25.497 1.00 97.56 399 THR A CA 1
ATOM 3021 C C . THR A 1 399 ? -8.096 -2.939 26.280 1.00 97.56 399 THR A C 1
ATOM 3023 O O . THR A 1 399 ? -7.562 -3.745 27.057 1.00 97.56 399 THR A O 1
ATOM 3026 N N . ASN A 1 400 ? -7.648 -1.687 26.116 1.00 98.19 400 ASN A N 1
ATOM 3027 C CA . ASN A 1 400 ? -6.462 -1.141 26.770 1.00 98.19 400 ASN A CA 1
ATOM 3028 C C . ASN A 1 400 ? -6.533 0.394 26.940 1.00 98.19 400 ASN A C 1
ATOM 3030 O O . ASN A 1 400 ? -6.184 1.140 26.029 1.00 98.19 400 ASN A O 1
ATOM 3034 N N . SER A 1 401 ? -6.861 0.871 28.149 1.00 98.50 401 SER A N 1
ATOM 3035 C CA . SER A 1 401 ? -6.912 2.309 28.490 1.00 98.50 401 SER A CA 1
ATOM 3036 C C . SER A 1 401 ? -5.621 3.106 28.231 1.00 98.50 401 SER A C 1
ATOM 3038 O O . SER A 1 401 ? -5.667 4.337 28.207 1.00 98.50 401 SER A O 1
ATOM 3040 N N . ASP A 1 402 ? -4.460 2.449 28.135 1.00 98.38 402 ASP A N 1
ATOM 3041 C CA . ASP A 1 402 ? -3.179 3.115 27.870 1.00 98.38 402 ASP A CA 1
ATOM 3042 C C . ASP A 1 402 ? -2.903 3.303 26.371 1.00 98.38 402 ASP A C 1
ATOM 3044 O O . ASP A 1 402 ? -2.107 4.173 26.012 1.00 98.38 402 ASP A O 1
ATOM 3048 N N . LYS A 1 403 ? -3.572 2.537 25.502 1.00 98.44 403 LYS A N 1
ATOM 3049 C CA . LYS A 1 403 ? -3.354 2.575 24.057 1.00 98.44 403 LYS A CA 1
ATOM 3050 C C . LYS A 1 403 ? -4.371 3.472 23.367 1.00 98.44 403 LYS A C 1
ATOM 3052 O O . LYS A 1 403 ? -5.577 3.311 23.537 1.00 98.44 403 LYS A O 1
ATOM 3057 N N . PHE A 1 404 ? -3.892 4.412 22.560 1.00 98.19 404 PHE A N 1
ATOM 3058 C CA . PHE A 1 404 ? -4.760 5.224 21.710 1.00 98.19 404 PHE A CA 1
ATOM 3059 C C . PHE A 1 404 ? -4.070 5.620 20.412 1.00 98.19 404 PHE A C 1
ATOM 3061 O O . PHE A 1 404 ? -2.845 5.746 20.362 1.00 98.19 404 PHE A O 1
ATOM 3068 N N . PHE A 1 405 ? -4.886 5.872 19.393 1.00 98.69 405 PHE A N 1
ATOM 3069 C CA . PHE A 1 405 ? -4.457 6.399 18.105 1.00 98.69 405 PHE A CA 1
ATOM 3070 C C . PHE A 1 405 ? -5.257 7.647 17.740 1.00 98.69 405 PHE A C 1
ATOM 3072 O O . PHE A 1 405 ? -6.420 7.794 18.125 1.00 98.69 405 PHE A O 1
ATOM 3079 N N . TYR A 1 406 ? -4.642 8.538 16.972 1.00 98.81 406 TYR A N 1
ATOM 3080 C CA . TYR A 1 406 ? -5.317 9.651 16.326 1.00 98.81 406 TYR A CA 1
ATOM 3081 C C . TYR A 1 406 ? -4.689 9.942 14.963 1.00 98.81 406 TYR A C 1
ATOM 3083 O O . TYR A 1 406 ? -3.477 9.840 14.775 1.00 98.81 406 TYR A O 1
ATOM 3091 N N . GLY A 1 407 ? -5.541 10.266 13.999 1.00 98.62 407 GLY A N 1
ATOM 3092 C CA . GLY A 1 407 ? -5.129 10.591 12.638 1.00 98.62 407 GLY A CA 1
ATOM 3093 C C . GLY A 1 407 ? -4.901 12.089 12.474 1.00 98.62 407 GLY A C 1
ATOM 3094 O O . GLY A 1 407 ? -5.568 12.899 13.118 1.00 98.62 407 GLY A O 1
ATOM 3095 N N . THR A 1 408 ? -3.969 12.452 11.601 1.00 98.81 408 THR A N 1
ATOM 3096 C CA . THR A 1 408 ? -3.693 13.835 11.190 1.00 98.81 408 THR A CA 1
ATOM 3097 C C . THR A 1 408 ? -3.638 13.914 9.668 1.00 98.81 408 THR A C 1
ATOM 3099 O O . THR A 1 408 ? -3.660 12.881 9.004 1.00 98.81 408 THR A O 1
ATOM 3102 N N . GLY A 1 409 ? -3.521 15.119 9.108 1.00 97.94 409 GLY A N 1
ATOM 3103 C CA . GLY A 1 409 ? -3.263 15.311 7.673 1.00 97.94 409 GLY A CA 1
ATOM 3104 C C . GLY A 1 409 ? -1.845 14.947 7.199 1.00 97.94 409 GLY A C 1
ATOM 3105 O O . GLY A 1 409 ? -1.511 15.276 6.068 1.00 97.94 409 GLY A O 1
ATOM 3106 N N . LEU A 1 410 ? -1.005 14.358 8.058 1.00 97.44 410 LEU A N 1
ATOM 3107 C CA . LEU A 1 410 ? 0.377 13.962 7.753 1.00 97.44 410 LEU A CA 1
ATOM 3108 C C . LEU A 1 410 ? 0.640 12.487 8.082 1.00 97.44 410 LEU A C 1
ATOM 3110 O O . LEU A 1 410 ? 1.270 11.778 7.307 1.00 97.44 410 LEU A O 1
ATOM 3114 N N . THR A 1 411 ? 0.221 12.043 9.266 1.00 98.44 411 THR A N 1
ATOM 3115 C CA . THR A 1 411 ? 0.502 10.708 9.812 1.00 98.44 411 THR A CA 1
ATOM 3116 C C . THR A 1 411 ? -0.598 10.249 10.779 1.00 98.44 411 THR A C 1
ATOM 3118 O O . THR A 1 411 ? -1.487 11.018 11.160 1.00 98.44 411 THR A O 1
ATOM 3121 N N . LEU A 1 412 ? -0.503 8.999 11.227 1.00 98.56 412 LEU A N 1
ATOM 3122 C CA . LEU A 1 412 ? -1.193 8.464 12.393 1.00 98.56 412 LEU A CA 1
ATOM 3123 C C . LEU A 1 412 ? -0.248 8.511 13.598 1.00 98.56 412 LEU A C 1
ATOM 3125 O O . LEU A 1 412 ? 0.804 7.871 13.613 1.00 98.56 412 LEU A O 1
ATOM 3129 N N . TYR A 1 413 ? -0.648 9.246 14.632 1.00 98.75 413 TYR A N 1
ATOM 3130 C CA . TYR A 1 413 ? 0.049 9.291 15.912 1.00 98.75 413 TYR A CA 1
ATOM 3131 C C . TYR A 1 413 ? -0.639 8.393 16.941 1.00 98.75 413 TYR A C 1
ATOM 3133 O O . TYR A 1 413 ? -1.842 8.135 16.882 1.00 98.75 413 TYR A O 1
ATOM 3141 N N . GLY A 1 414 ? 0.116 7.953 17.941 1.00 97.62 414 GLY A N 1
ATOM 3142 C CA . GLY A 1 414 ? -0.436 7.193 19.050 1.00 97.62 414 GLY A CA 1
ATOM 3143 C C . GLY A 1 414 ? 0.480 7.088 20.249 1.00 97.62 414 GLY A C 1
ATOM 3144 O O . GLY A 1 414 ? 1.566 7.660 20.279 1.00 97.62 414 GLY A O 1
ATOM 3145 N N . SER A 1 415 ? 0.011 6.354 21.248 1.00 96.88 415 SER A N 1
ATOM 3146 C CA . SER A 1 415 ? 0.710 6.115 22.506 1.00 96.88 415 SER A CA 1
ATOM 3147 C C . SER A 1 415 ? 0.273 4.785 23.103 1.00 96.88 415 SER A C 1
ATOM 3149 O O . SER A 1 415 ? -0.836 4.324 22.836 1.00 96.88 415 SER A O 1
ATOM 3151 N N . ASN A 1 416 ? 1.129 4.228 23.958 1.00 97.00 416 ASN A N 1
ATOM 3152 C CA . ASN A 1 416 ? 0.860 3.059 24.792 1.00 97.00 416 ASN A CA 1
ATOM 3153 C C . ASN A 1 416 ? 0.960 3.390 26.299 1.00 97.00 416 ASN A C 1
ATOM 3155 O O . ASN A 1 416 ? 1.164 2.492 27.115 1.00 97.00 416 ASN A O 1
ATOM 3159 N N . ASP A 1 417 ? 0.873 4.670 26.683 1.00 97.88 417 ASP A N 1
ATOM 3160 C CA . ASP A 1 417 ? 0.962 5.120 28.078 1.00 97.88 417 ASP A CA 1
ATOM 3161 C C . ASP A 1 417 ? -0.007 6.269 28.435 1.00 97.88 417 ASP A C 1
ATOM 3163 O O . ASP A 1 417 ? 0.272 7.080 29.325 1.00 97.88 417 ASP A O 1
ATOM 3167 N N . LEU A 1 418 ? -1.179 6.330 27.788 1.00 98.06 418 LEU A N 1
ATOM 3168 C CA . LEU A 1 418 ? -2.164 7.414 27.938 1.00 98.06 418 LEU A CA 1
ATOM 3169 C C . LEU A 1 418 ? -2.555 7.718 29.397 1.00 98.06 418 LEU A C 1
ATOM 3171 O O . LEU A 1 418 ? -2.745 8.885 29.758 1.00 98.06 418 LEU A O 1
ATOM 3175 N N . THR A 1 419 ? -2.642 6.716 30.281 1.00 97.81 419 THR A N 1
ATOM 3176 C CA . THR A 1 419 ? -3.038 6.937 31.687 1.00 97.81 419 THR A CA 1
ATOM 3177 C C . THR A 1 419 ? -1.963 7.645 32.518 1.00 97.81 419 THR A C 1
ATOM 3179 O O . THR A 1 419 ? -2.206 8.021 33.672 1.00 97.81 419 THR A O 1
ATOM 3182 N N . ASN A 1 420 ? -0.765 7.875 31.970 1.00 97.69 420 ASN A N 1
ATOM 3183 C CA . ASN A 1 420 ? 0.229 8.756 32.586 1.00 97.69 420 ASN A CA 1
ATOM 3184 C C . ASN A 1 420 ? -0.292 10.191 32.739 1.00 97.69 420 ASN A C 1
ATOM 3186 O O . ASN A 1 420 ? 0.039 10.850 33.731 1.00 97.69 420 ASN A O 1
ATOM 3190 N N . TRP A 1 421 ? -1.192 10.636 31.857 1.00 96.50 421 TRP A N 1
ATOM 3191 C CA . TRP A 1 421 ? -1.836 11.947 31.956 1.00 96.50 421 TRP A CA 1
ATOM 3192 C C . TRP A 1 421 ? -2.585 12.135 33.284 1.00 96.50 421 TRP A C 1
ATOM 3194 O O . TRP A 1 421 ? -2.482 13.176 33.944 1.00 96.50 421 TRP A O 1
ATOM 3204 N N . ASP A 1 422 ? -3.294 11.097 33.731 1.00 95.38 422 ASP A N 1
ATOM 3205 C CA . ASP A 1 422 ? -4.087 11.116 34.967 1.00 95.38 422 ASP A CA 1
ATOM 3206 C C . ASP A 1 422 ? -3.186 11.335 36.185 1.00 95.38 422 ASP A C 1
ATOM 3208 O O . ASP A 1 422 ? -3.525 12.078 37.110 1.00 95.38 422 ASP A O 1
ATOM 3212 N N . LYS A 1 423 ? -1.979 10.764 36.117 1.00 94.69 423 LYS A N 1
ATOM 3213 C CA . LYS A 1 423 ? -0.927 10.804 37.138 1.00 94.69 423 LYS A CA 1
ATOM 3214 C C . LYS A 1 423 ? -0.067 12.075 37.063 1.00 94.69 423 LYS A C 1
ATOM 3216 O O . LYS A 1 423 ? 0.935 12.151 37.771 1.00 94.69 423 LYS A O 1
ATOM 3221 N N . ASN A 1 424 ? -0.424 13.046 36.213 1.00 92.31 424 ASN A N 1
ATOM 3222 C CA . ASN A 1 424 ? 0.381 14.236 35.900 1.00 92.31 424 ASN A CA 1
ATOM 3223 C C . ASN A 1 424 ? 1.813 13.893 35.448 1.00 92.31 424 ASN A C 1
ATOM 3225 O O . ASN A 1 424 ? 2.756 14.636 35.713 1.00 92.31 424 ASN A O 1
ATOM 3229 N N . LYS A 1 425 ? 1.978 12.737 34.801 1.00 95.38 425 LYS A N 1
ATOM 3230 C CA . LYS A 1 425 ? 3.226 12.325 34.163 1.00 95.38 425 LYS A CA 1
ATOM 3231 C C . LYS A 1 425 ? 3.184 12.695 32.683 1.00 95.38 425 LYS A C 1
ATOM 3233 O O . LYS A 1 425 ? 2.110 12.937 32.128 1.00 95.38 425 LYS A O 1
ATOM 3238 N N . THR A 1 426 ? 4.362 12.752 32.076 1.00 96.19 426 THR A N 1
ATOM 3239 C CA . THR A 1 426 ? 4.529 12.932 30.634 1.00 96.19 426 THR A CA 1
ATOM 3240 C C . THR A 1 426 ? 4.029 11.694 29.892 1.00 96.19 426 THR A C 1
ATOM 3242 O O . THR A 1 426 ? 4.312 10.577 30.323 1.00 96.19 426 THR A O 1
ATOM 3245 N N . ILE A 1 427 ? 3.283 11.908 28.811 1.00 97.38 427 ILE A N 1
ATOM 3246 C CA . ILE A 1 427 ? 2.809 10.866 27.885 1.00 97.38 427 ILE A CA 1
ATOM 3247 C C . ILE A 1 427 ? 3.793 10.757 26.723 1.00 97.38 427 ILE A C 1
ATOM 3249 O O . ILE A 1 427 ? 4.327 11.773 26.283 1.00 97.38 427 ILE A O 1
ATOM 3253 N N . THR A 1 428 ? 3.998 9.561 26.193 1.00 98.00 428 THR A N 1
ATOM 3254 C CA . THR A 1 428 ? 4.822 9.344 25.002 1.00 98.00 428 THR A CA 1
ATOM 3255 C C . THR A 1 428 ? 3.931 9.233 23.771 1.00 98.00 428 THR A C 1
ATOM 3257 O O . THR A 1 428 ? 3.110 8.324 23.695 1.00 98.00 428 THR A O 1
ATOM 3260 N N . ILE A 1 429 ? 4.091 10.138 22.806 1.00 98.56 429 ILE A N 1
ATOM 3261 C CA . ILE A 1 429 ? 3.412 10.102 21.506 1.00 98.56 429 ILE A CA 1
ATOM 3262 C C . ILE A 1 429 ? 4.425 9.726 20.423 1.00 98.56 429 ILE A C 1
ATOM 3264 O O . ILE A 1 429 ? 5.546 10.229 20.415 1.00 98.56 429 ILE A O 1
ATOM 3268 N N . GLN A 1 430 ? 4.047 8.847 19.500 1.00 98.00 430 GLN A N 1
ATOM 3269 C CA . GLN A 1 430 ? 4.893 8.448 18.376 1.00 98.00 430 GLN A CA 1
ATOM 3270 C C . GLN A 1 430 ? 4.105 8.389 17.076 1.00 98.00 430 GLN A C 1
ATOM 3272 O O . GLN A 1 430 ? 2.914 8.079 17.095 1.00 98.00 430 GLN A O 1
ATOM 3277 N N . SER A 1 431 ? 4.763 8.695 15.954 1.00 98.06 431 SER A N 1
ATOM 3278 C CA . SER A 1 431 ? 4.238 8.349 14.628 1.00 98.06 431 SER A CA 1
ATOM 3279 C C . SER A 1 431 ? 4.208 6.824 14.519 1.00 98.06 431 SER A C 1
ATOM 3281 O O . SER A 1 431 ? 5.258 6.182 14.561 1.00 98.06 431 SER A O 1
ATOM 3283 N N . LEU A 1 432 ? 3.008 6.253 14.417 1.00 97.38 432 LEU A N 1
ATOM 3284 C CA . LEU A 1 432 ? 2.742 4.811 14.368 1.00 97.38 432 LEU A CA 1
ATOM 3285 C C . LEU A 1 432 ? 2.068 4.438 13.043 1.00 97.38 432 LEU A C 1
ATOM 3287 O O . LEU A 1 432 ? 1.172 3.604 12.994 1.00 97.38 432 LEU A O 1
ATOM 3291 N N . ALA A 1 433 ? 2.488 5.095 11.962 1.00 98.00 433 ALA A N 1
ATOM 3292 C CA . ALA A 1 433 ? 1.964 4.909 10.611 1.00 98.00 433 ALA A CA 1
ATOM 3293 C C . ALA A 1 433 ? 2.849 4.005 9.737 1.00 98.00 433 ALA A C 1
ATOM 3295 O O . ALA A 1 433 ? 2.710 4.007 8.519 1.00 98.00 433 ALA A O 1
ATOM 3296 N N . SER A 1 434 ? 3.774 3.238 10.327 1.00 96.75 434 SER A N 1
ATOM 3297 C CA . SER A 1 434 ? 4.607 2.310 9.553 1.00 96.75 434 SER A CA 1
ATOM 3298 C C . SER A 1 434 ? 3.721 1.313 8.799 1.00 96.75 434 SER A C 1
ATOM 3300 O O . SER A 1 434 ? 2.846 0.692 9.399 1.00 96.75 434 SER A O 1
ATOM 3302 N N . GLY A 1 435 ? 3.923 1.190 7.486 1.00 95.81 435 GLY A N 1
ATOM 3303 C CA . GLY A 1 435 ? 3.084 0.391 6.586 1.00 95.81 435 GLY A CA 1
ATOM 3304 C C . GLY A 1 435 ? 1.912 1.153 5.947 1.00 95.81 435 GLY A C 1
ATOM 3305 O O . GLY A 1 435 ? 1.395 0.712 4.921 1.00 95.81 435 GLY A O 1
ATOM 3306 N N . ILE A 1 436 ? 1.540 2.326 6.476 1.00 98.19 436 ILE A N 1
ATOM 3307 C CA . ILE A 1 436 ? 0.674 3.285 5.779 1.00 98.19 436 ILE A CA 1
ATOM 3308 C C . ILE A 1 436 ? 1.549 4.105 4.831 1.00 98.19 436 ILE A C 1
ATOM 3310 O O . ILE A 1 436 ? 2.491 4.767 5.260 1.00 98.19 436 ILE A O 1
ATOM 3314 N N . GLU A 1 437 ? 1.215 4.080 3.545 1.00 97.62 437 GLU A N 1
ATOM 3315 C CA . GLU A 1 437 ? 1.858 4.901 2.517 1.00 97.62 437 GLU A CA 1
ATOM 3316 C C . GLU A 1 437 ? 0.734 5.590 1.749 1.00 97.62 437 GLU A C 1
ATOM 3318 O O . GLU A 1 437 ? 0.020 4.926 1.004 1.00 97.62 437 GLU A O 1
ATOM 3323 N N . GLU A 1 438 ? 0.520 6.886 1.980 1.00 98.06 438 GLU A N 1
ATOM 3324 C CA . GLU A 1 438 ? -0.690 7.592 1.521 1.00 98.06 438 GLU A CA 1
ATOM 3325 C C . GLU A 1 438 ? -0.396 8.814 0.636 1.00 98.06 438 GLU A C 1
ATOM 3327 O O . GLU A 1 438 ? -1.279 9.579 0.259 1.00 98.06 438 GLU A O 1
ATOM 3332 N N . MET A 1 439 ? 0.869 9.012 0.270 1.00 97.31 439 MET A N 1
ATOM 3333 C CA . MET A 1 439 ? 1.263 10.144 -0.563 1.00 97.31 439 MET A CA 1
ATOM 3334 C C . MET A 1 439 ? 0.702 10.020 -1.985 1.00 97.31 439 MET A C 1
ATOM 3336 O O . MET A 1 439 ? 0.701 8.939 -2.585 1.00 97.31 439 MET A O 1
ATOM 3340 N N . ALA A 1 440 ? 0.301 11.155 -2.558 1.00 97.56 440 ALA A N 1
ATOM 3341 C CA . ALA A 1 440 ? 0.062 11.288 -3.990 1.00 97.56 440 ALA A CA 1
ATOM 3342 C C . ALA A 1 440 ? 1.371 11.646 -4.709 1.00 97.56 440 ALA A C 1
ATOM 3344 O O . ALA A 1 440 ? 2.021 12.650 -4.395 1.00 97.56 440 ALA A O 1
ATOM 3345 N N . VAL A 1 441 ? 1.769 10.816 -5.670 1.00 97.88 441 VAL A N 1
ATOM 3346 C CA . VAL A 1 441 ? 3.036 10.963 -6.393 1.00 97.88 441 VAL A CA 1
ATOM 3347 C C . VAL A 1 441 ? 2.855 11.877 -7.602 1.00 97.88 441 VAL A C 1
ATOM 3349 O O . VAL A 1 441 ? 1.996 11.629 -8.442 1.00 97.88 441 VAL A O 1
ATOM 3352 N N . GLY A 1 442 ? 3.669 12.931 -7.693 1.00 95.62 442 GLY A N 1
ATOM 3353 C CA . GLY A 1 442 ? 3.673 13.848 -8.837 1.00 95.62 442 GLY A CA 1
ATOM 3354 C C . GLY A 1 442 ? 4.478 13.297 -10.012 1.00 95.62 442 GLY A C 1
ATOM 3355 O O . GLY A 1 442 ? 3.965 13.191 -11.123 1.00 95.62 442 GLY A O 1
ATOM 3356 N N . ALA A 1 443 ? 5.725 12.903 -9.750 1.00 97.31 443 ALA A N 1
ATOM 3357 C CA . ALA A 1 443 ? 6.630 12.355 -10.756 1.00 97.31 443 ALA A CA 1
ATOM 3358 C C . ALA A 1 443 ? 7.721 11.490 -10.123 1.00 97.31 443 ALA A C 1
ATOM 3360 O O . ALA A 1 443 ? 8.050 11.643 -8.942 1.00 97.31 443 ALA A O 1
ATOM 3361 N N . LEU A 1 444 ? 8.308 10.618 -10.943 1.00 98.56 444 LEU A N 1
ATOM 3362 C CA . LEU A 1 444 ? 9.431 9.761 -10.582 1.00 98.56 444 LEU A CA 1
ATOM 3363 C C . LEU A 1 444 ? 10.528 9.838 -11.643 1.00 98.56 444 LEU A C 1
ATOM 3365 O O . LEU A 1 444 ? 10.234 9.891 -12.836 1.00 98.56 444 LEU A O 1
ATOM 3369 N N . ALA A 1 445 ? 11.785 9.754 -11.213 1.00 98.25 445 ALA A N 1
ATOM 3370 C CA . ALA A 1 445 ? 12.930 9.623 -12.110 1.00 98.25 445 ALA A CA 1
ATOM 3371 C C . ALA A 1 445 ? 13.996 8.692 -11.513 1.00 98.25 445 ALA A C 1
ATOM 3373 O O . ALA A 1 445 ? 14.184 8.666 -10.299 1.00 98.25 445 ALA A O 1
ATOM 3374 N N . SER A 1 446 ? 14.709 7.959 -12.371 1.00 98.12 446 SER A N 1
ATOM 3375 C CA . SER A 1 446 ? 15.840 7.097 -12.002 1.00 98.12 446 SER A CA 1
ATOM 3376 C C . SER A 1 446 ? 17.049 7.472 -12.854 1.00 98.12 446 SER A C 1
ATOM 3378 O O . SER A 1 446 ? 16.977 7.425 -14.085 1.00 98.12 446 SER A O 1
ATOM 3380 N N . ALA A 1 447 ? 18.144 7.896 -12.217 1.00 96.81 447 ALA A N 1
ATOM 3381 C CA . ALA A 1 447 ? 19.323 8.376 -12.925 1.00 96.81 447 ALA A CA 1
ATOM 3382 C C . ALA A 1 447 ? 20.346 7.254 -13.120 1.00 96.81 447 ALA A C 1
ATOM 3384 O O . ALA A 1 447 ? 20.878 6.713 -12.151 1.00 96.81 447 ALA A O 1
ATOM 3385 N N . ALA A 1 448 ? 20.660 6.936 -14.381 1.00 94.06 448 ALA A N 1
ATOM 3386 C CA . ALA A 1 448 ? 21.719 5.984 -14.709 1.00 94.06 448 ALA A CA 1
ATOM 3387 C C . ALA A 1 448 ? 23.054 6.451 -14.113 1.00 94.06 448 ALA A C 1
ATOM 3389 O O . ALA A 1 448 ? 23.473 7.582 -14.363 1.00 94.06 448 ALA A O 1
ATOM 3390 N N . GLU A 1 449 ? 23.720 5.573 -13.361 1.00 92.38 449 GLU A N 1
ATOM 3391 C CA . GLU A 1 449 ? 24.988 5.856 -12.667 1.00 92.38 449 GLU A CA 1
ATOM 3392 C C . GLU A 1 449 ? 24.882 6.962 -11.591 1.00 92.38 449 GLU A C 1
ATOM 3394 O O . GLU A 1 449 ? 25.896 7.518 -11.164 1.00 92.38 449 GLU A O 1
ATOM 3399 N N . GLY A 1 450 ? 23.667 7.284 -11.139 1.00 95.25 450 GLY A N 1
ATOM 3400 C CA . GLY A 1 450 ? 23.391 8.265 -10.088 1.00 95.25 450 GLY A CA 1
ATOM 3401 C C . GLY A 1 450 ? 22.340 7.773 -9.092 1.00 95.25 450 GLY A C 1
ATOM 3402 O O . GLY A 1 450 ? 22.239 6.565 -8.876 1.00 95.25 450 GLY A O 1
ATOM 3403 N N . PRO A 1 451 ? 21.576 8.689 -8.461 1.00 97.62 451 PRO A N 1
ATOM 3404 C CA . PRO A 1 451 ? 20.519 8.310 -7.533 1.00 97.62 451 PRO A CA 1
ATOM 3405 C C . PRO A 1 451 ? 19.480 7.386 -8.169 1.00 97.62 451 PRO A C 1
ATOM 3407 O O . PRO A 1 451 ? 19.012 7.618 -9.288 1.00 97.62 451 PRO A O 1
ATOM 3410 N N . GLU A 1 452 ? 19.108 6.353 -7.422 1.00 98.06 452 GLU A N 1
ATOM 3411 C CA . GLU A 1 452 ? 18.184 5.328 -7.884 1.00 98.06 452 GLU A CA 1
ATOM 3412 C C . GLU A 1 452 ? 16.774 5.856 -8.129 1.00 98.06 452 GLU A C 1
ATOM 3414 O O . GLU A 1 452 ? 16.172 5.519 -9.148 1.00 98.06 452 GLU A O 1
ATOM 3419 N N . LEU A 1 453 ? 16.246 6.658 -7.202 1.00 98.62 453 LEU A N 1
ATOM 3420 C CA . LEU A 1 453 ? 14.873 7.139 -7.276 1.00 98.62 453 LEU A CA 1
ATOM 3421 C C . LEU A 1 453 ? 14.755 8.562 -6.734 1.00 98.62 453 LEU A C 1
ATOM 3423 O O . LEU A 1 453 ? 15.010 8.830 -5.559 1.00 98.62 453 LEU A O 1
ATOM 3427 N N . PHE A 1 454 ? 14.283 9.462 -7.588 1.00 98.62 454 PHE A N 1
ATOM 3428 C CA . PHE A 1 454 ? 13.703 10.736 -7.192 1.00 98.62 454 PHE A CA 1
ATOM 3429 C C . PHE A 1 454 ? 12.194 10.572 -7.072 1.00 98.62 454 PHE A C 1
ATOM 3431 O O . PHE A 1 454 ? 11.543 10.092 -8.000 1.00 98.62 454 PHE A O 1
ATOM 3438 N N . PHE A 1 455 ? 11.649 10.980 -5.933 1.00 96.81 455 PHE A N 1
ATOM 3439 C CA . PHE A 1 455 ? 10.256 10.791 -5.565 1.00 96.81 455 PHE A CA 1
ATOM 3440 C C . PHE A 1 455 ? 9.612 12.155 -5.297 1.00 96.81 455 PHE A C 1
ATOM 3442 O O . PHE A 1 455 ? 9.660 12.644 -4.174 1.00 96.81 455 PHE A O 1
ATOM 3449 N N . ALA A 1 456 ? 9.019 12.784 -6.317 1.00 97.88 456 ALA A N 1
ATOM 3450 C CA . ALA A 1 456 ? 8.286 14.038 -6.144 1.00 97.88 456 ALA A CA 1
ATOM 3451 C C . ALA A 1 456 ? 6.866 13.762 -5.622 1.00 97.88 456 ALA A C 1
ATOM 3453 O O . ALA A 1 456 ? 6.126 12.969 -6.208 1.00 97.88 456 ALA A O 1
ATOM 3454 N N . THR A 1 457 ? 6.474 14.427 -4.535 1.00 96.50 457 THR A N 1
ATOM 3455 C CA . THR A 1 457 ? 5.195 14.188 -3.847 1.00 96.50 457 THR A CA 1
ATOM 3456 C C . THR A 1 457 ? 4.371 15.454 -3.723 1.00 96.50 457 THR A C 1
ATOM 3458 O O . THR A 1 457 ? 4.901 16.551 -3.515 1.00 96.50 457 THR A O 1
ATOM 3461 N N . LEU A 1 458 ? 3.054 15.283 -3.720 1.00 95.12 458 LEU A N 1
ATOM 3462 C CA . LEU A 1 458 ? 2.148 16.292 -3.192 1.00 95.12 458 LEU A CA 1
ATOM 3463 C C . LEU A 1 458 ? 2.166 16.262 -1.650 1.00 95.12 458 LEU A C 1
ATOM 3465 O O . LEU A 1 458 ? 2.537 15.255 -1.051 1.00 95.12 458 LEU A O 1
ATOM 3469 N N . ASP A 1 459 ? 1.845 17.400 -1.036 1.00 93.94 459 ASP A N 1
ATOM 3470 C CA . ASP A 1 459 ? 1.840 17.697 0.415 1.00 93.94 459 ASP A CA 1
ATOM 3471 C C . ASP A 1 459 ? 3.155 17.553 1.217 1.00 93.94 459 ASP A C 1
ATOM 3473 O O . ASP A 1 459 ? 3.363 18.307 2.172 1.00 93.94 459 ASP A O 1
ATOM 3477 N N . ASN A 1 460 ? 4.092 16.705 0.781 1.00 94.62 460 ASN A N 1
ATOM 3478 C CA . ASN A 1 460 ? 5.350 16.421 1.488 1.00 94.62 460 ASN A CA 1
ATOM 3479 C C . ASN A 1 460 ? 6.616 16.719 0.667 1.00 94.62 460 ASN A C 1
ATOM 3481 O O . ASN A 1 460 ? 7.702 16.232 0.980 1.00 94.62 460 ASN A O 1
ATOM 3485 N N . ASN A 1 461 ? 6.487 17.550 -0.372 1.00 94.44 461 ASN A N 1
ATOM 3486 C CA . ASN A 1 461 ? 7.569 17.967 -1.266 1.00 94.44 461 ASN A CA 1
ATOM 3487 C C . ASN A 1 461 ? 8.193 16.831 -2.107 1.00 94.44 461 ASN A C 1
ATOM 3489 O O . ASN A 1 461 ? 7.886 16.727 -3.293 1.00 94.44 461 ASN A O 1
ATOM 3493 N N . GLY A 1 462 ? 9.061 16.000 -1.532 1.00 96.44 462 GLY A N 1
ATOM 3494 C CA . GLY A 1 462 ? 9.667 14.858 -2.219 1.00 96.44 462 GLY A CA 1
ATOM 3495 C C . GLY A 1 462 ? 10.958 14.346 -1.579 1.00 96.44 462 GLY A C 1
ATOM 3496 O O . GLY A 1 462 ? 11.458 14.930 -0.618 1.00 96.44 462 GLY A O 1
ATOM 3497 N N . PHE A 1 463 ? 11.500 13.252 -2.117 1.00 97.88 463 PHE A N 1
ATOM 3498 C CA . PHE A 1 463 ? 12.608 12.491 -1.530 1.00 97.88 463 PHE A CA 1
ATOM 3499 C C . PHE A 1 463 ? 13.605 11.990 -2.579 1.00 97.88 463 PHE A C 1
ATOM 3501 O O . PHE A 1 463 ? 13.263 11.786 -3.744 1.00 97.88 463 PHE A O 1
ATOM 3508 N N . THR A 1 464 ? 14.836 11.730 -2.139 1.00 98.00 464 THR A N 1
ATOM 3509 C CA . THR A 1 464 ? 15.860 11.039 -2.933 1.00 98.00 464 THR A CA 1
ATOM 3510 C C . THR A 1 464 ? 16.247 9.734 -2.246 1.00 98.00 464 THR A C 1
ATOM 3512 O O . THR A 1 464 ? 16.692 9.752 -1.098 1.00 98.00 464 THR A O 1
ATOM 3515 N N . TYR A 1 465 ? 16.191 8.631 -2.988 1.00 98.00 465 TYR A N 1
ATOM 3516 C CA . TYR A 1 465 ? 16.827 7.365 -2.636 1.00 98.00 465 TYR A CA 1
ATOM 3517 C C . TYR A 1 465 ? 18.072 7.195 -3.495 1.00 98.00 465 TYR A C 1
ATOM 3519 O O . TYR A 1 465 ? 17.998 7.166 -4.725 1.00 98.00 465 TYR A O 1
ATOM 3527 N N . LYS A 1 466 ? 19.241 7.135 -2.851 1.00 96.44 466 LYS A N 1
ATOM 3528 C CA . LYS A 1 466 ? 20.521 7.104 -3.568 1.00 96.44 466 LYS A CA 1
ATOM 3529 C C . LYS A 1 466 ? 20.750 5.759 -4.243 1.00 96.44 466 LYS A C 1
ATOM 3531 O O . LYS A 1 466 ? 21.255 5.728 -5.357 1.00 96.44 466 LYS A O 1
ATOM 3536 N N . THR A 1 467 ? 20.376 4.668 -3.583 1.00 95.94 467 THR A N 1
ATOM 3537 C CA . THR A 1 467 ? 20.541 3.302 -4.090 1.00 95.94 467 THR A CA 1
ATOM 3538 C C . THR A 1 467 ? 19.233 2.522 -4.000 1.00 95.94 467 THR A C 1
ATOM 3540 O O . THR A 1 467 ? 18.357 2.868 -3.210 1.00 95.94 467 THR A O 1
ATOM 3543 N N . ALA A 1 468 ? 19.107 1.430 -4.758 1.00 91.81 468 ALA A N 1
ATOM 3544 C CA . ALA A 1 468 ? 17.934 0.557 -4.675 1.00 91.81 468 ALA A CA 1
ATOM 3545 C C . ALA A 1 468 ? 17.752 -0.081 -3.298 1.00 91.81 468 ALA A C 1
ATOM 3547 O O . ALA A 1 468 ? 16.628 -0.265 -2.864 1.00 91.81 468 ALA A O 1
ATOM 3548 N N . ALA A 1 469 ? 18.831 -0.334 -2.556 1.00 91.56 469 ALA A N 1
ATOM 3549 C CA . ALA A 1 469 ? 18.731 -0.831 -1.184 1.00 91.56 469 ALA A CA 1
ATOM 3550 C C . ALA A 1 469 ? 18.201 0.219 -0.187 1.00 91.56 469 ALA A C 1
ATOM 3552 O O . ALA A 1 469 ? 17.884 -0.121 0.954 1.00 91.56 469 ALA A O 1
ATOM 3553 N N . ASP A 1 470 ? 18.153 1.499 -0.569 1.00 95.12 470 ASP A N 1
ATOM 3554 C CA . ASP A 1 470 ? 17.607 2.551 0.287 1.00 95.12 470 ASP A CA 1
ATOM 3555 C C . ASP A 1 470 ? 16.085 2.646 0.180 1.00 95.12 470 ASP A C 1
ATOM 3557 O O . ASP A 1 470 ? 15.475 3.194 1.090 1.00 95.12 470 ASP A O 1
ATOM 3561 N N . VAL A 1 471 ? 15.459 2.103 -0.873 1.00 95.44 471 VAL A N 1
ATOM 3562 C CA . VAL A 1 471 ? 13.997 2.187 -1.066 1.00 95.44 471 VAL A CA 1
ATOM 3563 C C . VAL A 1 471 ? 13.206 1.428 0.003 1.00 95.44 471 VAL A C 1
ATOM 3565 O O . VAL A 1 471 ? 12.024 1.692 0.179 1.00 95.44 471 VAL A O 1
ATOM 3568 N N . ASP A 1 472 ? 13.862 0.543 0.756 1.00 93.38 472 ASP A N 1
ATOM 3569 C CA . ASP A 1 472 ? 13.295 -0.168 1.908 1.00 93.38 472 ASP A CA 1
ATOM 3570 C C . ASP A 1 472 ? 13.542 0.563 3.245 1.00 93.38 472 ASP A C 1
ATOM 3572 O O . ASP A 1 472 ? 13.280 0.022 4.320 1.00 93.38 472 ASP A O 1
ATOM 3576 N N . LYS A 1 473 ? 14.071 1.795 3.216 1.00 94.81 473 LYS A N 1
ATOM 3577 C CA . LYS A 1 473 ? 14.398 2.587 4.410 1.00 94.81 473 LYS A CA 1
ATOM 3578 C C . LYS A 1 473 ? 13.756 3.964 4.348 1.00 94.81 473 LYS A C 1
ATOM 3580 O O . LYS A 1 473 ? 13.905 4.677 3.364 1.00 94.81 473 LYS A O 1
ATOM 3585 N N . ALA A 1 474 ? 13.174 4.396 5.464 1.00 96.38 474 ALA A N 1
ATOM 3586 C CA . ALA A 1 474 ? 12.619 5.736 5.566 1.00 96.38 474 ALA A CA 1
ATOM 3587 C C . ALA A 1 474 ? 13.705 6.818 5.351 1.00 96.38 474 ALA A C 1
ATOM 3589 O O . ALA A 1 474 ? 14.782 6.758 5.967 1.00 96.38 474 ALA A O 1
ATOM 3590 N N . PRO A 1 475 ? 13.439 7.834 4.510 1.00 96.06 475 PRO A N 1
ATOM 3591 C CA . PRO A 1 475 ? 14.392 8.899 4.240 1.00 96.06 475 PRO A CA 1
ATOM 3592 C C . PRO A 1 475 ? 14.618 9.763 5.484 1.00 96.06 475 PRO A C 1
ATOM 3594 O O . PRO A 1 475 ? 13.732 9.946 6.320 1.00 96.06 475 PRO A O 1
ATOM 3597 N N . GLN A 1 476 ? 15.824 10.324 5.596 1.00 95.50 476 GLN A N 1
ATOM 3598 C CA . GLN A 1 476 ? 16.192 11.175 6.733 1.00 95.50 476 GLN A CA 1
ATOM 3599 C C . GLN A 1 476 ? 15.543 12.561 6.677 1.00 95.50 476 GLN A C 1
ATOM 3601 O O . GLN A 1 476 ? 15.240 13.148 7.708 1.00 95.50 476 GLN A O 1
ATOM 3606 N N . SER A 1 477 ? 15.335 13.082 5.470 1.00 95.44 477 SER A N 1
ATOM 3607 C CA . SER A 1 477 ? 14.698 14.371 5.223 1.00 95.44 477 SER A CA 1
ATOM 3608 C C . SER A 1 477 ? 14.020 14.337 3.859 1.00 95.44 477 SER A C 1
ATOM 3610 O O . SER A 1 477 ? 14.541 13.744 2.914 1.00 95.44 477 SER A O 1
ATOM 3612 N N . ALA A 1 478 ? 12.897 15.033 3.745 1.00 95.88 478 ALA A N 1
ATOM 3613 C CA . ALA A 1 478 ? 12.351 15.488 2.477 1.00 95.88 478 ALA A CA 1
ATOM 3614 C C . ALA A 1 478 ? 13.244 16.580 1.858 1.00 95.88 478 ALA A C 1
ATOM 3616 O O . ALA A 1 478 ? 14.131 17.145 2.513 1.00 95.88 478 ALA A O 1
ATOM 3617 N N . TRP A 1 479 ? 13.008 16.907 0.589 1.00 96.88 479 TRP A N 1
ATOM 3618 C CA . TRP A 1 479 ? 13.679 18.009 -0.090 1.00 96.88 479 TRP A CA 1
ATOM 3619 C C . TRP A 1 479 ? 13.364 19.337 0.603 1.00 96.88 479 TRP A C 1
ATOM 3621 O O . TRP A 1 479 ? 12.212 19.700 0.827 1.00 96.88 479 TRP A O 1
ATOM 3631 N N . THR A 1 480 ? 14.402 20.103 0.922 1.00 92.56 480 THR A N 1
ATOM 3632 C CA . THR A 1 480 ? 14.287 21.418 1.570 1.00 92.56 480 THR A CA 1
ATOM 3633 C C . THR A 1 480 ? 15.100 22.460 0.805 1.00 92.56 480 THR A C 1
ATOM 3635 O O . THR A 1 480 ? 15.849 22.121 -0.108 1.00 92.56 480 THR A O 1
ATOM 3638 N N . ASN A 1 481 ? 14.944 23.742 1.160 1.00 90.56 481 ASN A N 1
ATOM 3639 C CA . ASN A 1 481 ? 15.704 24.868 0.597 1.00 90.56 481 ASN A CA 1
ATOM 3640 C C . ASN A 1 481 ? 15.656 24.973 -0.948 1.00 90.56 481 ASN A C 1
ATOM 3642 O O . ASN A 1 481 ? 16.689 24.899 -1.607 1.00 90.56 481 ASN A O 1
ATOM 3646 N N . PRO A 1 482 ? 14.480 25.201 -1.562 1.00 92.88 482 PRO A N 1
ATOM 3647 C CA . PRO A 1 482 ? 13.239 25.659 -0.932 1.00 92.88 482 PRO A CA 1
ATOM 3648 C C . PRO A 1 482 ? 12.323 24.517 -0.470 1.00 92.88 482 PRO A C 1
ATOM 3650 O O . PRO A 1 482 ? 12.288 23.442 -1.076 1.00 92.88 482 PRO A O 1
ATOM 3653 N N . TRP A 1 483 ? 11.561 24.782 0.596 1.00 92.62 483 TRP A N 1
ATOM 3654 C CA . TRP A 1 483 ? 10.408 23.966 0.972 1.00 92.62 483 TRP A CA 1
ATOM 3655 C C . TRP A 1 483 ? 9.175 24.432 0.199 1.00 92.62 483 TRP A C 1
ATOM 3657 O O . TRP A 1 483 ? 8.793 25.601 0.277 1.00 92.62 483 TRP A O 1
ATOM 3667 N N . TRP A 1 484 ? 8.547 23.501 -0.508 1.00 93.12 484 TRP A N 1
ATOM 3668 C CA . TRP A 1 484 ? 7.217 23.662 -1.079 1.00 93.12 484 TRP A CA 1
ATOM 3669 C C . TRP A 1 484 ? 6.342 22.549 -0.533 1.00 93.12 484 TRP A C 1
ATOM 3671 O O . TRP A 1 484 ? 6.826 21.433 -0.380 1.00 93.12 484 TRP A O 1
ATOM 3681 N N . ALA A 1 485 ? 5.060 22.826 -0.287 1.00 91.00 485 ALA A N 1
ATOM 3682 C CA . ALA A 1 485 ? 4.139 21.769 0.126 1.00 91.00 485 ALA A CA 1
ATOM 3683 C C . ALA A 1 485 ? 4.121 20.634 -0.910 1.00 91.00 485 ALA A C 1
ATOM 3685 O O . ALA A 1 485 ? 4.089 19.470 -0.560 1.00 91.00 485 ALA A O 1
ATOM 3686 N N . SER A 1 486 ? 4.225 20.936 -2.204 1.00 95.62 486 SER A N 1
ATOM 3687 C CA . SER A 1 486 ? 4.258 19.907 -3.247 1.00 95.62 486 SER A CA 1
ATOM 3688 C C . SER A 1 486 ? 5.394 20.133 -4.230 1.00 95.62 486 SER A C 1
ATOM 3690 O O . SER A 1 486 ? 5.644 21.282 -4.601 1.00 95.62 486 SER A O 1
ATOM 3692 N N . SER A 1 487 ? 6.005 19.050 -4.712 1.00 96.50 487 SER A N 1
ATOM 3693 C CA . SER A 1 487 ? 6.729 19.041 -5.988 1.00 96.50 487 SER A CA 1
ATOM 3694 C C . SER A 1 487 ? 5.939 18.252 -7.028 1.00 96.50 487 SER A C 1
ATOM 3696 O O . SER A 1 487 ? 5.353 17.217 -6.719 1.00 96.50 487 SER A O 1
ATOM 3698 N N . VAL A 1 488 ? 5.888 18.772 -8.254 1.00 96.06 488 VAL A N 1
ATOM 3699 C CA . VAL A 1 488 ? 5.087 18.199 -9.350 1.00 96.06 488 VAL A CA 1
ATOM 3700 C C . VAL A 1 488 ? 5.913 17.434 -10.360 1.00 96.06 488 VAL A C 1
ATOM 3702 O O . VAL A 1 488 ? 5.377 16.521 -10.972 1.00 96.06 488 VAL A O 1
ATOM 3705 N N . ASP A 1 489 ? 7.186 17.794 -10.528 1.00 98.06 489 ASP A N 1
ATOM 3706 C CA . ASP A 1 489 ? 8.056 17.121 -11.483 1.00 98.06 489 ASP A CA 1
ATOM 3707 C C . ASP A 1 489 ? 9.538 17.220 -11.107 1.00 98.06 489 ASP A C 1
ATOM 3709 O O . ASP A 1 489 ? 9.951 18.136 -10.382 1.00 98.06 489 ASP A O 1
ATOM 3713 N N . VAL A 1 490 ? 10.332 16.268 -11.596 1.00 98.56 490 VAL A N 1
ATOM 3714 C CA . VAL A 1 490 ? 11.771 16.156 -11.344 1.00 98.56 490 VAL A CA 1
ATOM 3715 C C . VAL A 1 490 ? 12.478 15.493 -12.526 1.00 98.56 490 VAL A C 1
ATOM 3717 O O . VAL A 1 490 ? 12.020 14.480 -13.042 1.00 98.56 490 VAL A O 1
ATOM 3720 N N . ASP A 1 491 ? 13.629 16.033 -12.924 1.00 98.62 491 ASP A N 1
ATOM 3721 C CA . ASP A 1 491 ? 14.476 15.447 -13.964 1.00 98.62 491 ASP A CA 1
ATOM 3722 C C . ASP A 1 491 ? 15.971 15.650 -13.670 1.00 98.62 491 ASP A C 1
ATOM 3724 O O . ASP A 1 491 ? 16.370 16.508 -12.880 1.00 98.62 491 ASP A O 1
ATOM 3728 N N . PHE A 1 492 ? 16.822 14.859 -14.318 1.00 98.44 492 PHE A N 1
ATOM 3729 C CA . PHE A 1 492 ? 18.268 14.837 -14.111 1.00 98.44 492 PHE A CA 1
ATOM 3730 C C . PHE A 1 492 ? 19.053 14.997 -15.419 1.00 98.44 492 PHE A C 1
ATOM 3732 O O . PHE A 1 492 ? 18.583 14.673 -16.516 1.00 98.44 492 PHE A O 1
ATOM 3739 N N . ALA A 1 493 ? 20.297 15.456 -15.285 1.00 98.50 493 ALA A N 1
ATOM 3740 C CA . ALA A 1 493 ? 21.249 15.577 -16.383 1.00 98.50 493 ALA A CA 1
ATOM 3741 C C . ALA A 1 493 ? 21.992 14.248 -16.620 1.00 98.50 493 ALA A C 1
ATOM 3743 O O . ALA A 1 493 ? 22.758 13.797 -15.772 1.00 98.50 493 ALA A O 1
ATOM 3744 N N . GLY A 1 494 ? 21.802 13.590 -17.765 1.00 97.50 494 GLY A N 1
ATOM 3745 C CA . GLY A 1 494 ? 22.284 12.210 -17.958 1.00 97.50 494 GLY A CA 1
ATOM 3746 C C . GLY A 1 494 ? 23.804 11.998 -18.140 1.00 97.50 494 GLY A C 1
ATOM 3747 O O . GLY A 1 494 ? 24.278 10.872 -17.975 1.00 97.50 494 GLY A O 1
ATOM 3748 N N . ASN A 1 495 ? 24.588 13.046 -18.425 1.00 97.88 495 ASN A N 1
ATOM 3749 C CA . ASN A 1 495 ? 26.064 13.033 -18.382 1.00 97.88 495 ASN A CA 1
ATOM 3750 C C . ASN A 1 495 ? 26.613 13.531 -17.032 1.00 97.88 495 ASN A C 1
ATOM 3752 O O . ASN A 1 495 ? 27.824 13.563 -16.812 1.00 97.88 495 ASN A O 1
ATOM 3756 N N . SER A 1 496 ? 25.744 13.983 -16.130 1.00 97.12 496 SER A N 1
ATOM 3757 C CA . SER A 1 496 ? 26.098 14.472 -14.798 1.00 97.12 496 SER A CA 1
ATOM 3758 C C . SER A 1 496 ? 24.940 14.188 -13.840 1.00 97.12 496 SER A C 1
ATOM 3760 O O . SER A 1 496 ? 24.294 15.132 -13.393 1.00 97.12 496 SER A O 1
ATOM 3762 N N . PRO A 1 497 ? 24.660 12.911 -13.519 1.00 96.00 497 PRO A N 1
ATOM 3763 C CA . PRO A 1 497 ? 23.395 12.485 -12.907 1.00 96.00 497 PRO A CA 1
ATOM 3764 C C . PRO A 1 497 ? 23.134 13.047 -11.498 1.00 96.00 497 PRO A C 1
ATOM 3766 O O . PRO A 1 497 ? 22.006 13.008 -11.018 1.00 96.00 497 PRO A O 1
ATOM 3769 N N . ASN A 1 498 ? 24.143 13.646 -10.858 1.00 97.31 498 ASN A N 1
ATOM 3770 C CA . ASN A 1 498 ? 23.981 14.404 -9.613 1.00 97.31 498 ASN A CA 1
ATOM 3771 C C . ASN A 1 498 ? 23.425 15.825 -9.822 1.00 97.31 498 ASN A C 1
ATOM 3773 O O . ASN A 1 498 ? 23.047 16.484 -8.856 1.00 97.31 498 ASN A O 1
ATOM 3777 N N . LYS A 1 499 ? 23.380 16.329 -11.058 1.00 98.44 499 LYS A N 1
ATOM 3778 C CA . LYS A 1 499 ? 22.676 17.565 -11.386 1.00 98.44 499 LYS A CA 1
ATOM 3779 C C . LYS A 1 499 ? 21.205 17.253 -11.624 1.00 98.44 499 LYS A C 1
ATOM 3781 O O . LYS A 1 499 ? 20.859 16.569 -12.586 1.00 98.44 499 LYS A O 1
ATOM 3786 N N . VAL A 1 500 ? 20.350 17.807 -10.775 1.00 98.56 500 VAL A N 1
ATOM 3787 C CA . VAL A 1 500 ? 18.910 17.523 -10.760 1.00 98.56 500 VAL A CA 1
ATOM 3788 C C . VAL A 1 500 ? 18.142 18.835 -10.786 1.00 98.56 500 VAL A C 1
ATOM 3790 O O . VAL A 1 500 ? 18.567 19.810 -10.168 1.00 98.56 500 VAL A O 1
ATOM 3793 N N . ALA A 1 501 ? 17.020 18.864 -11.492 1.00 98.44 501 ALA A N 1
ATOM 3794 C CA . ALA A 1 501 ? 16.066 19.959 -11.498 1.00 98.44 501 ALA A CA 1
ATOM 3795 C C . ALA A 1 501 ? 14.713 19.454 -10.998 1.00 98.44 501 ALA A C 1
ATOM 3797 O O . ALA A 1 501 ? 14.287 18.366 -11.370 1.00 98.44 501 ALA A O 1
ATOM 3798 N N . ARG A 1 502 ? 14.023 20.243 -10.173 1.00 97.81 502 ARG A N 1
ATOM 3799 C CA . ARG A 1 502 ? 12.655 19.940 -9.731 1.00 97.81 502 ARG A CA 1
ATOM 3800 C C . ARG A 1 502 ? 11.765 21.172 -9.760 1.00 97.81 502 ARG A C 1
ATOM 3802 O O . ARG A 1 502 ? 12.256 22.291 -9.568 1.00 97.81 502 ARG A O 1
ATOM 3809 N N . ILE A 1 503 ? 10.466 20.944 -9.942 1.00 97.12 503 ILE A N 1
ATOM 3810 C CA . ILE A 1 503 ? 9.431 21.978 -9.905 1.00 97.12 503 ILE A CA 1
ATOM 3811 C C . ILE A 1 503 ? 8.524 21.789 -8.687 1.00 97.12 503 ILE A C 1
ATOM 3813 O O . ILE A 1 503 ? 8.011 20.697 -8.442 1.00 97.12 503 ILE A O 1
ATOM 3817 N N . GLY A 1 504 ? 8.296 22.874 -7.951 1.00 94.88 504 GLY A N 1
ATOM 3818 C CA . GLY A 1 504 ? 7.374 22.961 -6.820 1.00 94.88 504 GLY A CA 1
ATOM 3819 C C . GLY A 1 504 ? 5.989 23.504 -7.141 1.00 94.88 504 GLY A C 1
ATOM 3820 O O . GLY A 1 504 ? 5.726 23.969 -8.243 1.00 94.88 504 GLY A O 1
ATOM 3821 N N . LYS A 1 505 ? 5.130 23.564 -6.120 1.00 91.88 505 LYS A N 1
ATOM 3822 C CA . LYS A 1 505 ? 3.950 24.438 -6.074 1.00 91.88 505 LYS A CA 1
ATOM 3823 C C . LYS A 1 505 ? 4.114 25.479 -4.977 1.00 91.88 505 LYS A C 1
ATOM 3825 O O . LYS A 1 505 ? 4.282 25.137 -3.807 1.00 91.88 505 LYS A O 1
ATOM 3830 N N . ALA A 1 506 ? 4.011 26.750 -5.347 1.00 85.81 506 ALA A N 1
ATOM 3831 C CA . ALA A 1 506 ? 4.054 27.858 -4.403 1.00 85.81 506 ALA A CA 1
ATOM 3832 C C . ALA A 1 506 ? 3.275 29.073 -4.905 1.00 85.81 506 ALA A C 1
ATOM 3834 O O . ALA A 1 506 ? 3.255 29.355 -6.102 1.00 85.81 506 ALA A O 1
ATOM 3835 N N . THR A 1 507 ? 2.701 29.836 -3.981 1.00 80.31 507 THR A N 1
ATOM 3836 C CA . THR A 1 507 ? 2.141 31.158 -4.275 1.00 80.31 507 THR A CA 1
ATOM 3837 C C . THR A 1 507 ? 3.258 32.197 -4.146 1.00 80.31 507 THR A C 1
ATOM 3839 O O . THR A 1 507 ? 4.012 32.177 -3.175 1.00 80.31 507 THR A O 1
ATOM 3842 N N . ASP A 1 508 ? 3.401 33.074 -5.140 1.00 84.88 508 ASP A N 1
ATOM 3843 C CA . ASP A 1 508 ? 4.291 34.246 -5.121 1.00 84.88 508 ASP A CA 1
ATOM 3844 C C . ASP A 1 508 ? 5.806 33.995 -4.950 1.00 84.88 508 ASP A C 1
ATOM 3846 O O . ASP A 1 508 ? 6.551 34.934 -4.660 1.00 84.88 508 ASP A O 1
ATOM 3850 N N . SER A 1 509 ? 6.316 32.786 -5.214 1.00 91.19 509 SER A N 1
ATOM 3851 C CA . SER A 1 509 ? 7.763 32.493 -5.204 1.00 91.19 509 SER A CA 1
ATOM 3852 C C . SER A 1 509 ? 8.214 31.676 -6.423 1.00 91.19 509 SER A C 1
ATOM 3854 O O . SER A 1 509 ? 7.376 31.039 -7.066 1.00 91.19 509 SER A O 1
ATOM 3856 N N . PRO A 1 510 ? 9.516 31.694 -6.779 1.00 94.62 510 PRO A N 1
ATOM 3857 C CA . PRO A 1 510 ? 10.036 30.838 -7.838 1.00 94.62 510 PRO A CA 1
ATOM 3858 C C . PRO A 1 510 ? 9.816 29.360 -7.528 1.00 94.62 510 PRO A C 1
ATOM 3860 O O . PRO A 1 510 ? 10.036 28.927 -6.398 1.00 94.62 510 PRO A O 1
ATOM 3863 N N . GLN A 1 511 ? 9.407 28.597 -8.543 1.00 96.06 511 GLN A N 1
ATOM 3864 C CA . GLN A 1 511 ? 9.052 27.180 -8.406 1.00 96.06 511 GLN A CA 1
ATOM 3865 C C . GLN A 1 511 ? 10.103 26.220 -8.979 1.00 96.06 511 GLN A C 1
ATOM 3867 O O . GLN A 1 511 ? 9.884 25.020 -8.938 1.00 96.06 511 GLN A O 1
ATOM 3872 N N . LEU A 1 512 ? 11.241 26.707 -9.484 1.00 97.62 512 LEU A N 1
ATOM 3873 C CA . LEU A 1 512 ? 12.327 25.865 -9.997 1.00 97.62 512 LEU A CA 1
ATOM 3874 C C . LEU A 1 512 ? 13.494 25.823 -9.007 1.00 97.62 512 LEU A C 1
ATOM 3876 O O . LEU A 1 512 ? 13.967 26.870 -8.554 1.00 97.62 512 LEU A O 1
ATOM 3880 N N . ALA A 1 513 ? 13.986 24.624 -8.697 1.00 98.00 513 ALA A N 1
ATOM 3881 C CA . ALA A 1 513 ? 15.175 24.425 -7.875 1.00 98.00 513 ALA A CA 1
ATOM 3882 C C . ALA A 1 513 ? 16.126 23.411 -8.508 1.00 98.00 513 ALA A C 1
ATOM 3884 O O . ALA A 1 513 ? 15.690 22.457 -9.152 1.00 98.00 513 ALA A O 1
ATOM 3885 N N . LEU A 1 514 ? 17.425 23.624 -8.295 1.00 98.38 514 LEU A N 1
ATOM 3886 C CA . LEU A 1 514 ? 18.493 22.765 -8.796 1.00 98.38 514 LEU A CA 1
ATOM 3887 C C . LEU A 1 514 ? 19.291 22.158 -7.649 1.00 98.38 514 LEU A C 1
ATOM 3889 O O . LEU A 1 514 ? 19.510 22.811 -6.630 1.00 98.38 514 LEU A O 1
ATOM 3893 N N . SER A 1 515 ? 19.762 20.939 -7.859 1.00 98.38 515 SER A N 1
ATOM 3894 C CA . SER A 1 515 ? 20.753 20.257 -7.033 1.00 98.38 515 SER A CA 1
ATOM 3895 C C . SER A 1 515 ? 21.980 19.923 -7.882 1.00 98.38 515 SER A C 1
ATOM 3897 O O . SER A 1 515 ? 21.872 19.753 -9.098 1.00 98.38 515 SER A O 1
ATOM 3899 N N . THR A 1 516 ? 23.148 19.841 -7.245 1.00 97.38 516 THR A N 1
ATOM 3900 C CA . THR A 1 516 ? 24.407 19.379 -7.857 1.00 97.38 516 THR A CA 1
ATOM 3901 C C . THR A 1 516 ? 24.993 18.145 -7.166 1.00 97.38 516 THR A C 1
ATOM 3903 O O . THR A 1 516 ? 26.086 17.707 -7.522 1.00 97.38 516 THR A O 1
ATOM 3906 N N . ASP A 1 517 ? 24.296 17.607 -6.168 1.00 96.88 517 ASP A N 1
ATOM 3907 C CA . ASP A 1 517 ? 24.719 16.500 -5.305 1.00 96.88 517 ASP A CA 1
ATOM 3908 C C . ASP A 1 517 ? 23.691 15.357 -5.274 1.00 96.88 517 ASP A C 1
ATOM 3910 O O . ASP A 1 517 ? 23.627 14.590 -4.322 1.00 96.88 517 ASP A O 1
ATOM 3914 N N . GLY A 1 518 ? 22.886 15.224 -6.330 1.00 96.06 518 GLY A N 1
ATOM 3915 C CA . GLY A 1 518 ? 21.921 14.135 -6.461 1.00 96.06 518 GLY A CA 1
ATOM 3916 C C . GLY A 1 518 ? 20.660 14.343 -5.627 1.00 96.06 518 GLY A C 1
ATOM 3917 O O . GLY A 1 518 ? 20.033 13.378 -5.213 1.00 96.06 518 GLY A O 1
ATOM 3918 N N . GLY A 1 519 ? 20.265 15.590 -5.378 1.00 96.06 519 GLY A N 1
ATOM 3919 C CA . GLY A 1 519 ? 19.047 15.943 -4.649 1.00 96.06 519 GLY A CA 1
ATOM 3920 C C . GLY A 1 519 ? 19.193 15.970 -3.126 1.00 96.06 519 GLY A C 1
ATOM 3921 O O . GLY A 1 519 ? 18.174 16.018 -2.436 1.00 96.06 519 GLY A O 1
ATOM 3922 N N . GLU A 1 520 ? 20.421 15.959 -2.597 1.00 94.25 520 GLU A N 1
ATOM 3923 C CA . GLU A 1 520 ? 20.679 16.119 -1.158 1.00 94.25 520 GLU A CA 1
ATOM 3924 C C . GLU A 1 520 ? 20.493 17.577 -0.725 1.00 94.25 520 GLU A C 1
ATOM 3926 O O . GLU A 1 520 ? 19.817 17.857 0.267 1.00 94.25 520 GLU A O 1
ATOM 3931 N N . THR A 1 521 ? 21.049 18.517 -1.492 1.00 96.38 521 THR A N 1
ATOM 3932 C CA . THR A 1 521 ? 20.869 19.954 -1.286 1.00 96.38 521 THR A CA 1
ATOM 3933 C C . THR A 1 521 ? 20.307 20.626 -2.530 1.00 96.38 521 THR A C 1
ATOM 3935 O O . THR A 1 521 ? 20.547 20.208 -3.664 1.00 96.38 521 THR A O 1
ATOM 3938 N N . TRP A 1 522 ? 19.527 21.686 -2.310 1.00 97.44 522 TRP A N 1
ATOM 3939 C CA . TRP A 1 522 ? 18.813 22.398 -3.363 1.00 97.44 522 TRP A CA 1
ATOM 3940 C C . TRP A 1 522 ? 19.104 23.896 -3.327 1.00 97.44 522 TRP A C 1
ATOM 3942 O O . TRP A 1 522 ? 19.495 24.469 -2.309 1.00 97.44 522 TRP A O 1
ATOM 3952 N N . SER A 1 523 ? 18.936 24.539 -4.477 1.00 96.62 523 SER A N 1
ATOM 3953 C CA . SER A 1 523 ? 19.036 25.984 -4.650 1.00 96.62 523 SER A CA 1
ATOM 3954 C C . SER A 1 523 ? 17.933 26.472 -5.578 1.00 96.62 523 SER A C 1
ATOM 3956 O O . SER A 1 523 ? 17.805 26.003 -6.708 1.00 96.62 523 SER A O 1
ATOM 3958 N N . VAL A 1 524 ? 17.136 27.428 -5.101 1.00 96.50 524 VAL A N 1
ATOM 3959 C CA . VAL A 1 524 ? 16.065 28.050 -5.890 1.00 96.50 524 VAL A CA 1
ATOM 3960 C C . VAL A 1 524 ? 16.632 28.896 -7.037 1.00 96.50 524 VAL A C 1
ATOM 3962 O O . VAL A 1 524 ? 17.595 29.648 -6.864 1.00 96.50 524 VAL A O 1
ATOM 3965 N N . VAL A 1 525 ? 16.009 28.817 -8.211 1.00 96.69 525 VAL A N 1
ATOM 3966 C CA . VAL A 1 525 ? 16.389 29.586 -9.402 1.00 96.69 525 VAL A CA 1
ATOM 3967 C C . VAL A 1 525 ? 15.606 30.900 -9.441 1.00 96.69 525 VAL A C 1
ATOM 3969 O O . VAL A 1 525 ? 14.586 31.030 -10.104 1.00 96.69 525 VAL A O 1
ATOM 3972 N N . ASN A 1 526 ? 16.084 31.916 -8.719 1.00 95.56 526 ASN A N 1
ATOM 3973 C CA . ASN A 1 526 ? 15.370 33.199 -8.574 1.00 95.56 526 ASN A CA 1
ATOM 3974 C C . ASN A 1 526 ? 15.117 33.953 -9.891 1.00 95.56 526 ASN A C 1
ATOM 3976 O O . ASN A 1 526 ? 14.196 34.764 -9.986 1.00 95.56 526 ASN A O 1
ATOM 3980 N N . SER A 1 527 ? 15.939 33.710 -10.908 1.00 95.62 527 SER A N 1
ATOM 3981 C CA . SER A 1 527 ? 15.826 34.322 -12.234 1.00 95.62 527 SER A CA 1
ATOM 3982 C C . SER A 1 527 ? 14.553 33.924 -12.986 1.00 95.62 527 SER A C 1
ATOM 3984 O O . SER A 1 527 ? 14.179 34.653 -13.907 1.00 95.62 527 SER A O 1
ATOM 3986 N N . THR A 1 528 ? 13.862 32.843 -12.590 1.00 94.75 528 THR A N 1
ATOM 3987 C CA . THR A 1 528 ? 12.572 32.458 -13.187 1.00 94.75 528 THR A CA 1
ATOM 3988 C C . THR A 1 528 ? 11.407 33.339 -12.748 1.00 94.75 528 THR A C 1
ATOM 3990 O O . THR A 1 528 ? 10.340 33.270 -13.349 1.00 94.75 528 THR A O 1
ATOM 3993 N N . GLY A 1 529 ? 11.581 34.169 -11.712 1.00 93.00 529 GLY A N 1
ATOM 3994 C CA . GLY A 1 529 ? 10.469 34.906 -11.111 1.00 93.00 529 GLY A CA 1
ATOM 3995 C C . GLY A 1 529 ? 9.409 33.965 -10.527 1.00 93.00 529 GLY A C 1
ATOM 3996 O O . GLY A 1 529 ? 9.689 32.795 -10.284 1.00 93.00 529 GLY A O 1
ATOM 3997 N N . ASN A 1 530 ? 8.203 34.482 -10.288 1.00 93.50 530 ASN A N 1
ATOM 3998 C CA . ASN A 1 530 ? 7.108 33.776 -9.609 1.00 93.50 530 ASN A CA 1
ATOM 3999 C C . ASN A 1 530 ? 5.825 33.627 -10.456 1.00 93.50 530 ASN A C 1
ATOM 4001 O O . ASN A 1 530 ? 4.791 33.237 -9.922 1.00 93.50 530 ASN A O 1
ATOM 4005 N N . THR A 1 531 ? 5.872 33.937 -11.758 1.00 92.62 531 THR A N 1
ATOM 4006 C CA . THR A 1 531 ? 4.716 33.825 -12.673 1.00 92.62 531 THR A CA 1
ATOM 4007 C C . THR A 1 531 ? 4.651 32.483 -13.403 1.00 92.62 531 THR A C 1
ATOM 4009 O O . THR A 1 531 ? 3.569 32.041 -13.785 1.00 92.62 531 THR A O 1
ATOM 4012 N N . ILE A 1 532 ? 5.792 31.810 -13.581 1.00 94.19 532 ILE A N 1
ATOM 4013 C CA . ILE A 1 532 ? 5.875 30.482 -14.199 1.00 94.19 532 ILE A CA 1
ATOM 4014 C C . ILE A 1 532 ? 5.570 29.439 -13.126 1.00 94.19 532 ILE A C 1
ATOM 4016 O O . ILE A 1 532 ? 6.246 29.390 -12.096 1.00 94.19 532 ILE A O 1
ATOM 4020 N N . THR A 1 533 ? 4.536 28.632 -13.358 1.00 94.31 533 THR A N 1
ATOM 4021 C CA . THR A 1 533 ? 3.980 27.734 -12.341 1.00 94.31 533 THR A CA 1
ATOM 4022 C C . THR A 1 533 ? 3.637 26.352 -12.884 1.00 94.31 533 THR A C 1
ATOM 4024 O O . THR A 1 533 ? 3.130 26.239 -14.006 1.00 94.31 533 THR A O 1
ATOM 4027 N N . ASP A 1 534 ? 3.851 25.329 -12.043 1.00 93.06 534 ASP A N 1
ATOM 4028 C CA . ASP A 1 534 ? 3.463 23.926 -12.270 1.00 93.06 534 ASP A CA 1
ATOM 4029 C C . ASP A 1 534 ? 4.020 23.377 -13.613 1.00 93.06 534 ASP A C 1
ATOM 4031 O O . ASP A 1 534 ? 4.872 23.997 -14.255 1.00 93.06 534 ASP A O 1
ATOM 4035 N N . GLY A 1 535 ? 3.562 22.210 -14.060 1.00 95.31 535 GLY A N 1
ATOM 4036 C CA . GLY A 1 535 ? 3.949 21.604 -15.332 1.00 95.31 535 GLY A CA 1
ATOM 4037 C C . GLY A 1 535 ? 5.079 20.586 -15.201 1.00 95.31 535 GLY A C 1
ATOM 4038 O O . GLY A 1 535 ? 5.177 19.917 -14.178 1.00 95.31 535 GLY A O 1
ATOM 4039 N N . SER A 1 536 ? 5.896 20.455 -16.248 1.00 97.31 536 SER A N 1
ATOM 4040 C CA . SER A 1 536 ? 6.986 19.468 -16.326 1.00 97.31 536 SER A CA 1
ATOM 4041 C C . SER A 1 536 ? 8.336 20.081 -16.693 1.00 97.31 536 SER A C 1
ATOM 4043 O O . SER A 1 536 ? 8.395 21.168 -17.280 1.00 97.31 536 SER A O 1
ATOM 4045 N N . VAL A 1 537 ? 9.423 19.384 -16.358 1.00 98.38 537 VAL A N 1
ATOM 4046 C CA . VAL A 1 537 ? 10.811 19.797 -16.582 1.00 98.38 537 VAL A CA 1
ATOM 4047 C C . VAL A 1 537 ? 11.597 18.733 -17.345 1.00 98.38 537 VAL A C 1
ATOM 4049 O O . VAL A 1 537 ? 11.510 17.549 -17.054 1.00 98.38 537 VAL A O 1
ATOM 4052 N N . ALA A 1 538 ? 12.420 19.167 -18.299 1.00 98.75 538 ALA A N 1
ATOM 4053 C CA . ALA A 1 538 ? 13.453 18.345 -18.918 1.00 98.75 538 ALA A CA 1
ATOM 4054 C C . ALA A 1 538 ? 14.816 19.040 -18.795 1.00 98.75 538 ALA A C 1
ATOM 4056 O O . ALA A 1 538 ? 14.959 20.209 -19.169 1.00 98.75 538 ALA A O 1
ATOM 4057 N N . TYR A 1 539 ? 15.824 18.331 -18.288 1.00 98.62 539 TYR A N 1
ATOM 4058 C CA . TYR A 1 539 ? 17.161 18.864 -18.029 1.00 98.62 539 TYR A CA 1
ATOM 4059 C C . TYR A 1 539 ? 18.181 18.280 -19.012 1.00 98.62 539 TYR A C 1
ATOM 4061 O O . TYR A 1 539 ? 18.247 17.063 -19.192 1.00 98.62 539 TYR A O 1
ATOM 4069 N N . SER A 1 540 ? 18.950 19.135 -19.691 1.00 98.75 540 SER A N 1
ATOM 4070 C CA . SER A 1 540 ? 19.936 18.720 -20.697 1.00 98.75 540 SER A CA 1
ATOM 4071 C C . SER A 1 540 ? 20.970 17.740 -20.141 1.00 98.75 540 SER A C 1
ATOM 4073 O O . SER A 1 540 ? 21.244 17.727 -18.940 1.00 98.75 540 SER A O 1
ATOM 4075 N N . ALA A 1 541 ? 21.576 16.931 -21.015 1.00 98.50 541 ALA A N 1
ATOM 4076 C CA . ALA A 1 541 ? 22.527 15.895 -20.610 1.00 98.50 541 ALA A CA 1
ATOM 4077 C C . ALA A 1 541 ? 23.671 16.421 -19.717 1.00 98.50 541 ALA A C 1
ATOM 4079 O O . ALA A 1 541 ? 24.036 15.752 -18.754 1.00 98.50 541 ALA A O 1
ATOM 4080 N N . ASP A 1 542 ? 24.200 17.619 -19.977 1.00 98.25 542 ASP A N 1
ATOM 4081 C CA . ASP A 1 542 ? 25.303 18.226 -19.215 1.00 98.25 542 ASP A CA 1
ATOM 4082 C C . ASP A 1 542 ? 24.807 19.130 -18.066 1.00 98.25 542 ASP A C 1
ATOM 4084 O O . ASP A 1 542 ? 25.599 19.625 -17.250 1.00 98.25 542 ASP A O 1
ATOM 4088 N N . GLY A 1 543 ? 23.492 19.335 -17.966 1.00 97.88 543 GLY A N 1
ATOM 4089 C CA . GLY A 1 543 ? 22.845 20.107 -16.915 1.00 97.88 543 GLY A CA 1
ATOM 4090 C C . GLY A 1 543 ? 23.140 21.603 -17.012 1.00 97.88 543 GLY A C 1
ATOM 4091 O O . GLY A 1 543 ? 23.645 22.202 -16.059 1.00 97.88 543 GLY A O 1
ATOM 4092 N N . ASP A 1 544 ? 22.891 22.183 -18.184 1.00 97.88 544 ASP A N 1
ATOM 4093 C CA . ASP A 1 544 ? 23.092 23.602 -18.508 1.00 97.88 544 ASP A CA 1
ATOM 4094 C C . ASP A 1 544 ? 21.887 24.250 -19.221 1.00 97.88 544 ASP A C 1
ATOM 4096 O O . ASP A 1 544 ? 21.799 25.479 -19.286 1.00 97.88 544 ASP A O 1
ATOM 4100 N N . VAL A 1 545 ? 20.922 23.457 -19.699 1.00 98.62 545 VAL A N 1
ATOM 4101 C CA . VAL A 1 545 ? 19.684 23.925 -20.334 1.00 98.62 545 VAL A CA 1
ATOM 4102 C C . VAL A 1 545 ? 18.490 23.184 -19.750 1.00 98.62 545 VAL A C 1
ATOM 4104 O O . VAL A 1 545 ? 18.464 21.958 -19.716 1.00 98.62 545 VAL A O 1
ATOM 4107 N N . ILE A 1 546 ? 17.483 23.935 -19.321 1.00 98.75 546 ILE A N 1
ATOM 4108 C CA . ILE A 1 546 ? 16.219 23.415 -18.807 1.00 98.75 546 ILE A CA 1
ATOM 4109 C C . ILE A 1 546 ? 15.113 23.809 -19.774 1.00 98.75 546 ILE A C 1
ATOM 4111 O O . ILE A 1 546 ? 14.978 24.984 -20.121 1.00 98.75 546 ILE A O 1
ATOM 4115 N N . LEU A 1 547 ? 14.315 22.832 -20.180 1.00 98.62 547 LEU A N 1
ATOM 4116 C CA . LEU A 1 547 ? 13.054 23.041 -20.872 1.00 98.62 547 LEU A CA 1
ATOM 4117 C C . LEU A 1 547 ? 11.933 22.842 -19.850 1.00 98.62 547 LEU A C 1
ATOM 4119 O O . LEU A 1 547 ? 11.865 21.796 -19.214 1.00 98.62 547 LEU A O 1
ATOM 4123 N N . TRP A 1 548 ? 11.080 23.842 -19.660 1.00 98.44 548 TRP A N 1
ATOM 4124 C CA . TRP A 1 548 ? 9.987 23.810 -18.688 1.00 98.44 548 TRP A CA 1
ATOM 4125 C C . TRP A 1 548 ? 8.656 24.023 -19.406 1.00 98.44 548 TRP A C 1
ATOM 4127 O O . TRP A 1 548 ? 8.367 25.118 -19.883 1.00 98.44 548 TRP A O 1
ATOM 4137 N N . SER A 1 549 ? 7.831 22.979 -19.484 1.00 98.19 549 SER A N 1
ATOM 4138 C CA . SER A 1 549 ? 6.465 23.058 -20.010 1.00 98.19 549 SER A CA 1
ATOM 4139 C C . SER A 1 549 ? 5.514 23.470 -18.888 1.00 98.19 549 SER A C 1
ATOM 4141 O O . SER A 1 549 ? 4.988 22.621 -18.172 1.00 98.19 549 SER A O 1
ATOM 4143 N N . SER A 1 550 ? 5.355 24.780 -18.678 1.00 96.56 550 SER A N 1
ATOM 4144 C CA . SER A 1 550 ? 4.584 25.335 -17.555 1.00 96.56 550 SER A CA 1
ATOM 4145 C C . SER A 1 550 ? 3.081 25.407 -17.836 1.00 96.56 550 SER A C 1
ATOM 4147 O O . SER A 1 550 ? 2.652 25.462 -18.994 1.00 96.56 550 SER A O 1
ATOM 4149 N N . LYS A 1 551 ? 2.259 25.469 -16.777 1.00 94.12 551 LYS A N 1
ATOM 4150 C CA . LYS A 1 551 ? 0.805 25.671 -16.921 1.00 94.12 551 LYS A CA 1
ATOM 4151 C C . LYS A 1 551 ? 0.414 27.128 -17.176 1.00 94.12 551 LYS A C 1
ATOM 4153 O O . LYS A 1 551 ? -0.637 27.362 -17.768 1.00 94.12 551 LYS A O 1
ATOM 4158 N N . SER A 1 552 ? 1.217 28.095 -16.727 1.00 94.06 552 SER A N 1
ATOM 4159 C CA . SER A 1 552 ? 0.859 29.522 -16.764 1.00 94.06 552 SER A CA 1
ATOM 4160 C C . SER A 1 552 ? 1.478 30.311 -17.918 1.00 94.06 552 SER A C 1
ATOM 4162 O O . SER A 1 552 ? 0.835 31.227 -18.417 1.00 94.06 552 SER A O 1
ATOM 4164 N N . GLU A 1 553 ? 2.685 29.959 -18.369 1.00 95.50 553 GLU A N 1
ATOM 4165 C CA . GLU A 1 553 ? 3.463 30.768 -19.325 1.00 95.50 553 GLU A CA 1
ATOM 4166 C C . GLU A 1 553 ? 3.921 29.950 -20.550 1.00 95.50 553 GLU A C 1
ATOM 4168 O O . GLU A 1 553 ? 4.861 30.315 -21.251 1.00 95.50 553 GLU A O 1
ATOM 4173 N N . GLY A 1 554 ? 3.283 28.809 -20.830 1.00 96.50 554 GLY A N 1
ATOM 4174 C CA . GLY A 1 554 ? 3.676 27.929 -21.935 1.00 96.50 554 GLY A CA 1
ATOM 4175 C C . GLY A 1 554 ? 5.047 27.275 -21.721 1.00 96.50 554 GLY A C 1
ATOM 4176 O O . GLY A 1 554 ? 5.462 27.043 -20.583 1.00 96.50 554 GLY A O 1
ATOM 4177 N N . VAL A 1 555 ? 5.741 26.937 -22.813 1.00 98.44 555 VAL A N 1
ATOM 4178 C CA . VAL A 1 555 ? 7.039 26.244 -22.754 1.00 98.44 555 VAL A CA 1
ATOM 4179 C C . VAL A 1 555 ? 8.189 27.252 -22.713 1.00 98.44 555 VAL A C 1
ATOM 4181 O O . VAL A 1 555 ? 8.321 28.092 -23.602 1.00 98.44 555 VAL A O 1
ATOM 4184 N N . GLN A 1 556 ? 9.038 27.135 -21.698 1.00 98.12 556 GLN A N 1
ATOM 4185 C CA . GLN A 1 556 ? 10.145 28.038 -21.396 1.00 98.12 556 GLN A CA 1
ATOM 4186 C C . GLN A 1 556 ? 11.491 27.325 -21.533 1.00 98.12 556 GLN A C 1
ATOM 4188 O O . GLN A 1 556 ? 11.620 26.156 -21.177 1.00 98.12 556 GLN A O 1
ATOM 4193 N N . VAL A 1 557 ? 12.507 28.040 -22.005 1.00 98.38 557 VAL A N 1
ATOM 4194 C CA . VAL A 1 557 ? 13.902 27.596 -22.062 1.00 98.38 557 VAL A CA 1
ATOM 4195 C C . VAL A 1 557 ? 14.707 28.422 -21.069 1.00 98.38 557 VAL A C 1
ATOM 4197 O O . VAL A 1 557 ? 14.670 29.649 -21.096 1.00 98.38 557 VAL A O 1
ATOM 4200 N N . ILE A 1 558 ? 15.444 27.762 -20.183 1.00 98.31 558 ILE A N 1
ATOM 4201 C CA . ILE A 1 558 ? 16.283 28.407 -19.171 1.00 98.31 558 ILE A CA 1
ATOM 4202 C C . ILE A 1 558 ? 17.714 27.909 -19.339 1.00 98.31 558 ILE A C 1
ATOM 4204 O O . ILE A 1 558 ? 17.987 26.717 -19.219 1.00 98.31 558 ILE A O 1
ATOM 4208 N N . ARG A 1 559 ? 18.651 28.824 -19.601 1.00 97.75 559 ARG A N 1
ATOM 4209 C CA . ARG A 1 559 ? 20.072 28.497 -19.801 1.00 97.75 559 ARG A CA 1
ATOM 4210 C C . ARG A 1 559 ? 20.892 28.901 -18.596 1.00 97.75 559 ARG A C 1
ATOM 4212 O O . ARG A 1 559 ? 20.819 30.056 -18.186 1.00 97.75 559 ARG A O 1
ATOM 4219 N N . ASN A 1 560 ? 21.693 27.984 -18.060 1.00 95.25 560 ASN A N 1
ATOM 4220 C CA . ASN A 1 560 ? 22.593 28.221 -16.930 1.00 95.25 560 ASN A CA 1
ATOM 4221 C C . ASN A 1 560 ? 21.892 28.917 -15.748 1.00 95.25 560 ASN A C 1
ATOM 4223 O O . ASN A 1 560 ? 22.419 29.884 -15.201 1.00 95.25 560 ASN A O 1
ATOM 4227 N N . ALA A 1 561 ? 20.672 28.477 -15.406 1.00 93.38 561 ALA A N 1
ATOM 4228 C CA . ALA A 1 561 ? 19.837 29.114 -14.380 1.00 93.38 561 ALA A CA 1
ATOM 4229 C C . ALA A 1 561 ? 19.601 30.630 -14.621 1.00 93.38 561 ALA A C 1
ATOM 4231 O O . ALA A 1 561 ? 19.445 31.413 -13.684 1.00 93.38 561 ALA A O 1
ATOM 4232 N N . GLY A 1 562 ? 19.610 31.065 -15.884 1.00 95.12 562 GLY A N 1
ATOM 4233 C CA . GLY A 1 562 ? 19.363 32.436 -16.328 1.00 95.12 562 GLY A CA 1
ATOM 4234 C C . GLY A 1 562 ? 17.877 32.785 -16.428 1.00 95.12 562 GLY A C 1
ATOM 4235 O O . GLY A 1 562 ? 17.020 32.106 -15.869 1.00 95.12 562 GLY A O 1
ATOM 4236 N N . LYS A 1 563 ? 17.560 33.878 -17.129 1.00 95.75 563 LYS A N 1
ATOM 4237 C CA . LYS A 1 563 ? 16.162 34.279 -17.341 1.00 95.75 563 LYS A CA 1
ATOM 4238 C C . LYS A 1 563 ? 15.453 33.296 -18.290 1.00 95.75 563 LYS A C 1
ATOM 4240 O O . LYS A 1 563 ? 16.091 32.861 -19.246 1.00 95.75 563 LYS A O 1
ATOM 4245 N N . PRO A 1 564 ? 14.166 32.991 -18.059 1.00 96.88 564 PRO A N 1
ATOM 4246 C CA . PRO A 1 564 ? 13.354 32.209 -18.984 1.00 96.88 564 PRO A CA 1
ATOM 4247 C C . PRO A 1 564 ? 13.183 32.893 -20.342 1.00 96.88 564 PRO A C 1
ATOM 4249 O O . PRO A 1 564 ? 12.993 34.110 -20.418 1.00 96.88 564 PRO A O 1
ATOM 4252 N N . GLU A 1 565 ? 13.228 32.092 -21.401 1.00 97.12 565 GLU A N 1
ATOM 4253 C CA . GLU A 1 565 ? 12.978 32.480 -22.786 1.00 97.12 565 GLU A CA 1
ATOM 4254 C C . GLU A 1 565 ? 11.818 31.650 -23.350 1.00 97.12 565 GLU A C 1
ATOM 4256 O O . GLU A 1 565 ? 11.776 30.434 -23.176 1.00 97.12 565 GLU A O 1
ATOM 4261 N N . ASN A 1 566 ? 10.886 32.285 -24.064 1.00 96.38 566 ASN A N 1
ATOM 4262 C CA . ASN A 1 566 ? 9.763 31.570 -24.672 1.00 96.38 566 ASN A CA 1
ATOM 4263 C C . ASN A 1 566 ? 10.250 30.610 -25.767 1.00 96.38 566 ASN A C 1
ATOM 4265 O O . ASN A 1 566 ? 10.939 31.026 -26.702 1.00 96.38 566 ASN A O 1
ATOM 4269 N N . SER A 1 567 ? 9.823 29.350 -25.694 1.00 96.50 567 SER A N 1
ATOM 4270 C CA . SER A 1 567 ? 9.984 28.384 -26.780 1.00 96.50 567 SER A CA 1
ATOM 4271 C C . SER A 1 567 ? 8.957 28.622 -27.893 1.00 96.50 567 SER A C 1
ATOM 4273 O O . SER A 1 567 ? 7.916 29.248 -27.699 1.00 96.50 567 SER A O 1
ATOM 4275 N N . THR A 1 568 ? 9.241 28.079 -29.077 1.00 93.62 568 THR A N 1
ATOM 4276 C CA . THR A 1 568 ? 8.297 28.026 -30.207 1.00 93.62 568 THR A CA 1
ATOM 4277 C C . THR A 1 568 ? 7.301 26.866 -30.104 1.00 93.62 568 THR A C 1
ATOM 4279 O O . THR A 1 568 ? 6.365 26.793 -30.899 1.00 93.62 568 THR A O 1
ATOM 4282 N N . LEU A 1 569 ? 7.485 25.968 -29.131 1.00 97.94 569 LEU A N 1
ATOM 4283 C CA . LEU A 1 569 ? 6.596 24.835 -28.893 1.00 97.94 569 LEU A CA 1
ATOM 4284 C C . LEU A 1 569 ? 5.202 25.280 -28.414 1.00 97.94 569 LEU A C 1
ATOM 4286 O O . LEU A 1 569 ? 5.087 26.254 -27.665 1.00 97.94 569 LEU A O 1
ATOM 4290 N N . PRO A 1 570 ? 4.135 24.540 -28.768 1.00 97.12 570 PRO A N 1
ATOM 4291 C CA . PRO A 1 570 ? 2.811 24.765 -28.199 1.00 97.12 570 PRO A CA 1
ATOM 4292 C C . PRO A 1 570 ? 2.805 24.646 -26.666 1.00 97.12 570 PRO A C 1
ATOM 4294 O O . PRO A 1 570 ? 3.529 23.830 -26.091 1.00 97.12 570 PRO A O 1
ATOM 4297 N N . ALA A 1 571 ? 1.944 25.414 -25.995 1.00 95.88 571 ALA A N 1
ATOM 4298 C CA . ALA A 1 571 ? 1.719 25.264 -24.557 1.00 95.88 571 ALA A CA 1
ATOM 4299 C C . ALA A 1 571 ? 1.262 23.835 -24.206 1.00 95.88 571 ALA A C 1
ATOM 4301 O O . ALA A 1 571 ? 0.600 23.176 -25.012 1.00 95.88 571 ALA A O 1
ATOM 4302 N N . SER A 1 572 ? 1.619 23.371 -23.004 1.00 94.00 572 SER A N 1
ATOM 4303 C CA . SER A 1 572 ? 1.326 22.012 -22.517 1.00 94.00 572 SER A CA 1
ATOM 4304 C C . SER A 1 572 ? 1.922 20.887 -23.376 1.00 94.00 572 SER A C 1
ATOM 4306 O O . SER A 1 572 ? 1.402 19.774 -23.375 1.00 94.00 572 SER A O 1
ATOM 4308 N N . SER A 1 573 ? 3.003 21.158 -24.116 1.00 98.00 573 SER A N 1
ATOM 4309 C CA . SER A 1 573 ? 3.744 20.100 -24.810 1.00 98.00 573 SER A CA 1
ATOM 4310 C C . SER A 1 573 ? 4.337 19.115 -23.799 1.00 98.00 573 SER A C 1
ATOM 4312 O O . SER A 1 573 ? 4.881 19.533 -22.775 1.00 98.00 573 SER A O 1
ATOM 4314 N N . VAL A 1 574 ? 4.269 17.822 -24.109 1.00 98.00 574 VAL A N 1
ATOM 4315 C CA . VAL A 1 574 ? 5.066 16.779 -23.450 1.00 98.00 574 VAL A CA 1
ATOM 4316 C C . VAL A 1 574 ? 6.517 17.003 -23.855 1.00 98.00 574 VAL A C 1
ATOM 4318 O O . VAL A 1 574 ? 6.773 17.251 -25.033 1.00 98.00 574 VAL A O 1
ATOM 4321 N N . ILE A 1 575 ? 7.459 16.949 -22.917 1.00 98.69 575 ILE A N 1
ATOM 4322 C CA . ILE A 1 575 ? 8.866 17.284 -23.164 1.00 98.69 575 ILE A CA 1
ATOM 4323 C C . ILE A 1 575 ? 9.804 16.212 -22.611 1.00 98.69 575 ILE A C 1
ATOM 4325 O O . ILE A 1 575 ? 9.491 15.561 -21.622 1.00 98.69 575 ILE A O 1
ATOM 4329 N N . ALA A 1 576 ? 10.961 16.049 -23.249 1.00 98.69 576 ALA A N 1
ATOM 4330 C CA . ALA A 1 576 ? 12.058 15.218 -22.762 1.00 98.69 576 ALA A CA 1
ATOM 4331 C C . ALA A 1 576 ? 13.405 15.748 -23.278 1.00 98.69 576 ALA A C 1
ATOM 4333 O O . ALA A 1 576 ? 13.472 16.439 -24.298 1.00 98.69 576 ALA A O 1
ATOM 4334 N N . SER A 1 577 ? 14.491 15.397 -22.595 1.00 98.62 577 SER A N 1
ATOM 4335 C CA . SER A 1 577 ? 15.863 15.645 -23.044 1.00 98.62 577 SER A CA 1
ATOM 4336 C C . SER A 1 577 ? 16.549 14.335 -23.414 1.00 98.62 577 SER A C 1
ATOM 4338 O O . SER A 1 577 ? 16.296 13.293 -22.806 1.00 98.62 577 SER A O 1
ATOM 4340 N N . ASP A 1 578 ? 17.441 14.376 -24.404 1.00 98.75 578 ASP A N 1
ATOM 4341 C CA . ASP A 1 578 ? 18.356 13.259 -24.615 1.00 98.75 578 ASP A CA 1
ATOM 4342 C C . ASP A 1 578 ? 19.334 13.172 -23.438 1.00 98.75 578 ASP A C 1
ATOM 4344 O O . ASP A 1 578 ? 19.918 14.174 -23.017 1.00 98.75 578 ASP A O 1
ATOM 4348 N N . LYS A 1 579 ? 19.518 11.971 -22.887 1.00 98.00 579 LYS A N 1
ATOM 4349 C CA . LYS A 1 579 ? 20.331 11.782 -21.679 1.00 98.00 579 LYS A CA 1
ATOM 4350 C C . LYS A 1 579 ? 21.829 11.687 -21.953 1.00 98.00 579 LYS A C 1
ATOM 4352 O O . LYS A 1 579 ? 22.606 11.712 -21.005 1.00 98.00 579 LYS A O 1
ATOM 4357 N N . LYS A 1 580 ? 22.262 11.627 -23.216 1.00 98.06 580 LYS A N 1
ATOM 4358 C CA . LYS A 1 580 ? 23.687 11.560 -23.584 1.00 98.06 580 LYS A CA 1
ATOM 4359 C C . LYS A 1 580 ? 24.133 12.694 -24.500 1.00 98.06 580 LYS A C 1
ATOM 4361 O O . LYS A 1 580 ? 25.301 13.085 -24.461 1.00 98.06 580 LYS A O 1
ATOM 4366 N N . LYS A 1 581 ? 23.230 13.265 -25.298 1.00 98.56 581 LYS A N 1
ATOM 4367 C CA . LYS A 1 581 ? 23.529 14.356 -26.226 1.00 98.56 581 LYS A CA 1
ATOM 4368 C C . LYS A 1 581 ? 22.920 15.682 -25.751 1.00 98.56 581 LYS A C 1
ATOM 4370 O O . LYS A 1 581 ? 21.732 15.925 -25.904 1.00 98.56 581 LYS A O 1
ATOM 4375 N N . ASN A 1 582 ? 23.770 16.570 -25.230 1.00 98.50 582 ASN A N 1
ATOM 4376 C CA . ASN A 1 582 ? 23.353 17.799 -24.539 1.00 98.50 582 ASN A CA 1
ATOM 4377 C C . ASN A 1 582 ? 22.491 18.779 -25.360 1.00 98.50 582 ASN A C 1
ATOM 4379 O O . ASN A 1 582 ? 21.651 19.481 -24.805 1.00 98.50 582 ASN A O 1
ATOM 4383 N N . ASP A 1 583 ? 22.705 18.847 -26.674 1.00 98.19 583 ASP A N 1
ATOM 4384 C CA . ASP A 1 583 ? 22.000 19.775 -27.565 1.00 98.19 583 ASP A CA 1
ATOM 4385 C C . ASP A 1 583 ? 20.659 19.222 -28.088 1.00 98.19 583 ASP A C 1
ATOM 4387 O O . ASP A 1 583 ? 19.980 19.929 -28.836 1.00 98.19 583 ASP A O 1
ATOM 4391 N N . VAL A 1 584 ? 20.248 18.009 -27.689 1.00 98.75 584 VAL A N 1
ATOM 4392 C CA . VAL A 1 584 ? 19.024 17.371 -28.191 1.00 98.75 584 VAL A CA 1
ATOM 4393 C C . VAL A 1 584 ? 17.886 17.387 -27.173 1.00 98.75 584 VAL A C 1
ATOM 4395 O O . VAL A 1 584 ? 18.014 16.905 -26.047 1.00 98.75 584 VAL A O 1
ATOM 4398 N N . PHE A 1 585 ? 16.732 17.881 -27.624 1.00 98.81 585 PHE A N 1
ATOM 4399 C CA . PHE A 1 585 ? 15.469 17.854 -26.890 1.00 98.81 585 PHE A CA 1
ATOM 4400 C C . PHE A 1 585 ? 14.339 17.338 -27.776 1.00 98.81 585 PHE A C 1
ATOM 4402 O O . PHE A 1 585 ? 14.323 17.560 -28.990 1.00 98.81 585 PHE A O 1
ATOM 4409 N N . TYR A 1 586 ? 13.361 16.708 -27.140 1.00 98.81 586 TYR A N 1
ATOM 4410 C CA . TYR A 1 586 ? 12.179 16.141 -27.768 1.00 98.81 586 TYR A CA 1
ATOM 4411 C C . TYR A 1 586 ? 10.930 16.798 -27.192 1.00 98.81 586 TYR A C 1
ATOM 4413 O O . TYR A 1 586 ? 10.877 17.109 -25.999 1.00 98.81 586 TYR A O 1
ATOM 4421 N N . ALA A 1 587 ? 9.911 16.987 -28.024 1.00 98.69 587 ALA A N 1
ATOM 4422 C CA . ALA A 1 587 ? 8.609 17.428 -27.553 1.00 98.69 587 ALA A CA 1
ATOM 4423 C C . ALA A 1 587 ? 7.463 16.840 -28.378 1.00 98.69 587 ALA A C 1
ATOM 4425 O O . ALA A 1 587 ? 7.633 16.478 -29.540 1.00 98.69 587 ALA A O 1
ATOM 4426 N N . GLY A 1 588 ? 6.279 16.765 -27.782 1.00 98.00 588 GLY A N 1
ATOM 4427 C CA . GLY A 1 588 ? 5.056 16.307 -28.430 1.00 98.00 588 GLY A CA 1
ATOM 4428 C C . GLY A 1 588 ? 3.878 17.196 -28.062 1.00 98.00 588 GLY A C 1
ATOM 4429 O O . GLY A 1 588 ? 3.696 17.546 -26.898 1.00 98.00 588 GLY A O 1
ATOM 4430 N N . SER A 1 589 ? 3.060 17.557 -29.047 1.00 96.75 589 SER A N 1
ATOM 4431 C CA . SER A 1 589 ? 1.804 18.272 -28.819 1.00 96.75 589 SER A CA 1
ATOM 4432 C C . SER A 1 589 ? 0.733 17.750 -29.762 1.00 96.75 589 SER A C 1
ATOM 4434 O O . SER A 1 589 ? 0.888 17.803 -30.984 1.00 96.75 589 SER A O 1
ATOM 4436 N N . LYS A 1 590 ? -0.372 17.243 -29.198 1.00 94.88 590 LYS A N 1
ATOM 4437 C CA . LYS A 1 590 ? -1.407 16.525 -29.961 1.00 94.88 590 LYS A CA 1
ATOM 4438 C C . LYS A 1 590 ? -0.747 15.417 -30.793 1.00 94.88 590 LYS A C 1
ATOM 4440 O O . LYS A 1 590 ? -0.064 14.579 -30.222 1.00 94.88 590 LYS A O 1
ATOM 4445 N N . ALA A 1 591 ? -0.906 15.419 -32.114 1.00 95.25 591 ALA A N 1
ATOM 4446 C CA . ALA A 1 591 ? -0.308 14.432 -33.010 1.00 95.25 591 ALA A CA 1
ATOM 4447 C C . ALA A 1 591 ? 1.122 14.772 -33.474 1.00 95.25 591 ALA A C 1
ATOM 4449 O O . ALA A 1 591 ? 1.759 13.947 -34.125 1.00 95.25 591 ALA A O 1
ATOM 4450 N N . THR A 1 592 ? 1.619 15.981 -33.197 1.00 97.31 592 THR A N 1
ATOM 4451 C CA . THR A 1 592 ? 2.873 16.473 -33.777 1.00 97.31 592 THR A CA 1
ATOM 4452 C C . THR A 1 592 ? 4.042 16.234 -32.831 1.00 97.31 592 THR A C 1
ATOM 4454 O O . THR A 1 592 ? 4.021 16.682 -31.683 1.00 97.31 592 THR A O 1
ATOM 4457 N N . PHE A 1 593 ? 5.075 15.555 -33.332 1.00 98.50 593 PHE A N 1
ATOM 4458 C CA . PHE A 1 593 ? 6.347 15.364 -32.642 1.00 98.50 593 PHE A CA 1
ATOM 4459 C C . PHE A 1 593 ? 7.371 16.400 -33.121 1.00 98.50 593 PHE A C 1
ATOM 4461 O O . PHE A 1 593 ? 7.409 16.751 -34.300 1.00 98.50 593 PHE A O 1
ATOM 4468 N N . TYR A 1 594 ? 8.207 16.884 -32.209 1.00 98.50 594 TYR A N 1
ATOM 4469 C CA . TYR A 1 594 ? 9.186 17.939 -32.436 1.00 98.50 594 TYR A CA 1
ATOM 4470 C C . TYR A 1 594 ? 10.564 17.515 -31.927 1.00 98.50 594 TYR A C 1
ATOM 4472 O O . TYR A 1 594 ? 10.684 16.906 -30.862 1.00 98.50 594 TYR A O 1
ATOM 4480 N N . VAL A 1 595 ? 11.610 17.904 -32.655 1.00 98.38 595 VAL A N 1
ATOM 4481 C CA . VAL A 1 595 ? 13.012 17.685 -32.272 1.00 98.38 595 VAL A CA 1
ATOM 4482 C C . VAL A 1 595 ? 13.770 19.005 -32.319 1.00 98.38 595 VAL A C 1
ATOM 4484 O O . VAL A 1 595 ? 13.642 19.770 -33.277 1.00 98.38 595 VAL A O 1
ATOM 4487 N N . SER A 1 596 ? 14.585 19.252 -31.300 1.00 98.38 596 SER A N 1
ATOM 4488 C CA . SER A 1 596 ? 15.636 20.268 -31.307 1.00 98.38 596 SER A CA 1
ATOM 4489 C C . SER A 1 596 ? 16.996 19.580 -31.292 1.00 98.38 596 SER A C 1
ATOM 4491 O O . SER A 1 596 ? 17.169 18.581 -30.601 1.00 98.38 596 SER A O 1
ATOM 4493 N N . THR A 1 597 ? 17.956 20.117 -32.045 1.00 97.69 597 THR A N 1
ATOM 4494 C CA . THR A 1 597 ? 19.367 19.682 -32.048 1.00 97.69 597 THR A CA 1
ATOM 4495 C C . THR A 1 597 ? 20.324 20.855 -31.808 1.00 97.69 597 THR A C 1
ATOM 4497 O O . THR A 1 597 ? 21.480 20.824 -32.225 1.00 97.69 597 THR A O 1
ATOM 4500 N N . ASP A 1 598 ? 19.813 21.945 -31.237 1.00 96.88 598 ASP A N 1
ATOM 4501 C CA . ASP A 1 598 ? 20.523 23.203 -30.990 1.00 96.88 598 ASP A CA 1
ATOM 4502 C C . ASP A 1 598 ? 20.328 23.692 -29.543 1.00 96.88 598 ASP A C 1
ATOM 4504 O O . ASP A 1 598 ? 20.372 24.888 -29.248 1.00 96.88 598 ASP A O 1
ATOM 4508 N N . GLY A 1 599 ? 20.108 22.748 -28.625 1.00 96.31 599 GLY A N 1
ATOM 4509 C CA . GLY A 1 599 ? 19.920 23.005 -27.203 1.00 96.31 599 GLY A CA 1
ATOM 4510 C C . GLY A 1 599 ? 18.597 23.702 -26.907 1.00 96.31 599 GLY A C 1
ATOM 4511 O O . GLY A 1 599 ? 18.589 24.667 -26.144 1.00 96.31 599 GLY A O 1
ATOM 4512 N N . ALA A 1 600 ? 17.498 23.259 -27.523 1.00 97.31 600 ALA A N 1
ATOM 4513 C CA . ALA A 1 600 ? 16.154 23.834 -27.403 1.00 97.31 600 ALA A CA 1
ATOM 4514 C C . ALA A 1 600 ? 16.011 25.276 -27.932 1.00 97.31 600 ALA A C 1
ATOM 4516 O O . ALA A 1 600 ? 15.072 25.971 -27.550 1.00 97.31 600 ALA A O 1
ATOM 4517 N N . ALA A 1 601 ? 16.917 25.757 -28.793 1.00 95.69 601 ALA A N 1
ATOM 4518 C CA . ALA A 1 601 ? 16.778 27.089 -29.391 1.00 95.69 601 ALA A CA 1
ATOM 4519 C C . ALA A 1 601 ? 15.704 27.103 -30.491 1.00 95.69 601 ALA A C 1
ATOM 4521 O O . ALA A 1 601 ? 14.904 28.037 -30.565 1.00 95.69 601 ALA A O 1
ATOM 4522 N N . THR A 1 602 ? 15.645 26.055 -31.314 1.00 96.75 602 THR A N 1
ATOM 4523 C CA . THR A 1 602 ? 14.589 25.849 -32.309 1.00 96.75 602 THR A CA 1
ATOM 4524 C C . THR A 1 602 ? 14.102 24.402 -32.309 1.00 96.75 602 THR A C 1
ATOM 4526 O O . THR A 1 602 ? 14.854 23.475 -32.009 1.00 96.75 602 THR A O 1
ATOM 4529 N N . PHE A 1 603 ? 12.823 24.207 -32.640 1.00 98.12 603 PHE A N 1
ATOM 4530 C CA . PHE A 1 603 ? 12.197 22.892 -32.768 1.00 98.12 603 PHE A CA 1
ATOM 4531 C C . PHE A 1 603 ? 11.664 22.709 -34.186 1.00 98.12 603 PHE A C 1
ATOM 4533 O O . PHE A 1 603 ? 11.014 23.599 -34.735 1.00 98.12 603 PHE A O 1
ATOM 4540 N N . THR A 1 604 ? 11.933 21.546 -34.773 1.00 97.25 604 THR A N 1
ATOM 4541 C CA . THR A 1 604 ? 11.428 21.162 -36.095 1.00 97.25 604 THR A CA 1
ATOM 4542 C C . THR A 1 604 ? 10.452 20.006 -35.947 1.00 97.25 604 THR A C 1
ATOM 4544 O O . THR A 1 604 ? 10.709 19.075 -35.184 1.00 97.25 604 THR A O 1
ATOM 4547 N N . GLU A 1 605 ? 9.338 20.064 -36.674 1.00 97.25 605 GLU A N 1
ATOM 4548 C CA . GLU A 1 605 ? 8.384 18.958 -36.745 1.00 97.25 605 GLU A CA 1
ATOM 4549 C C . GLU A 1 605 ? 9.037 17.725 -37.371 1.00 97.25 605 GLU A C 1
ATOM 4551 O O . GLU A 1 605 ? 9.736 17.814 -38.383 1.00 97.25 605 GLU A O 1
ATOM 4556 N N . SER A 1 606 ? 8.774 16.566 -36.780 1.00 95.00 606 SER A N 1
ATOM 4557 C CA . SER A 1 606 ? 9.196 15.274 -37.300 1.00 95.00 606 SER A CA 1
ATOM 4558 C C . SER A 1 606 ? 7.979 14.360 -37.446 1.00 95.00 606 SER A C 1
ATOM 4560 O O . SER A 1 606 ? 7.102 14.360 -36.575 1.00 95.00 606 SER A O 1
ATOM 4562 N N . PRO A 1 607 ? 7.876 13.597 -38.547 1.00 90.50 607 PRO A N 1
ATOM 4563 C CA . PRO A 1 607 ? 6.734 12.731 -38.779 1.00 90.50 607 PRO A CA 1
ATOM 4564 C C . PRO A 1 607 ? 6.694 11.593 -37.754 1.00 90.50 607 PRO A C 1
ATOM 4566 O O . PRO A 1 607 ? 7.486 10.653 -37.804 1.00 90.50 607 PRO A O 1
ATOM 4569 N N . LEU A 1 608 ? 5.710 11.653 -36.862 1.00 90.00 608 LEU A N 1
ATOM 4570 C CA . LEU A 1 608 ? 5.222 10.501 -36.113 1.00 90.00 608 LEU A CA 1
ATOM 4571 C C . LEU A 1 608 ? 4.111 9.833 -36.941 1.00 90.00 608 LEU A C 1
ATOM 4573 O O . LEU A 1 608 ? 3.485 10.491 -37.772 1.00 90.00 608 LEU A O 1
ATOM 4577 N N . GLY A 1 609 ? 3.903 8.522 -36.785 1.00 85.69 609 GLY A N 1
ATOM 4578 C CA . GLY A 1 609 ? 2.891 7.772 -37.541 1.00 85.69 609 GLY A CA 1
ATOM 4579 C C . GLY A 1 609 ? 1.455 8.303 -37.369 1.00 85.69 609 GLY A C 1
ATOM 4580 O O . GLY A 1 609 ? 1.215 9.367 -36.811 1.00 85.69 609 GLY A O 1
ATOM 4581 N N . ASN A 1 610 ? 0.451 7.553 -37.832 1.00 87.94 610 ASN A N 1
ATOM 4582 C CA . ASN A 1 610 ? -0.946 7.995 -37.726 1.00 87.94 610 ASN A CA 1
ATOM 4583 C C . ASN A 1 610 ? -1.460 7.943 -36.269 1.00 87.94 610 ASN A C 1
ATOM 4585 O O . ASN A 1 610 ? -1.982 6.920 -35.817 1.00 87.94 610 ASN A O 1
ATOM 4589 N N . VAL A 1 611 ? -1.297 9.049 -35.544 1.00 94.00 611 VAL A N 1
ATOM 4590 C CA . VAL A 1 611 ? -1.712 9.240 -34.147 1.00 94.00 611 VAL A CA 1
ATOM 4591 C C . VAL A 1 611 ? -2.520 10.527 -34.013 1.00 94.00 611 VAL A C 1
ATOM 4593 O O . VAL A 1 611 ? -2.431 11.415 -34.859 1.00 94.00 611 VAL A O 1
ATOM 4596 N N . THR A 1 612 ? -3.318 10.645 -32.955 1.00 94.94 612 THR A N 1
ATOM 4597 C CA . THR A 1 612 ? -4.058 11.882 -32.646 1.00 94.94 612 THR A CA 1
ATOM 4598 C C . THR A 1 612 ? -3.536 12.574 -31.392 1.00 94.94 612 THR A C 1
ATOM 4600 O O . THR A 1 612 ? -3.775 13.767 -31.210 1.00 94.94 612 THR A O 1
ATOM 4603 N N . GLU A 1 613 ? -2.816 11.843 -30.542 1.00 96.00 613 GLU A N 1
ATOM 4604 C CA . GLU A 1 613 ? -2.320 12.315 -29.256 1.00 96.00 613 GLU A CA 1
ATOM 4605 C C . GLU A 1 613 ? -1.026 11.590 -28.851 1.00 96.00 613 GLU A C 1
ATOM 4607 O O . GLU A 1 613 ? -0.985 10.360 -28.781 1.00 96.00 613 GLU A O 1
ATOM 4612 N N . ILE A 1 614 ? 0.010 12.371 -28.548 1.00 97.62 614 ILE A N 1
ATOM 4613 C CA . ILE A 1 614 ? 1.235 11.975 -27.850 1.00 97.62 614 ILE A CA 1
ATOM 4614 C C . ILE A 1 614 ? 1.029 12.217 -26.356 1.00 97.62 614 ILE A C 1
ATOM 4616 O O . ILE A 1 614 ? 0.594 13.302 -25.971 1.00 97.62 614 ILE A O 1
ATOM 4620 N N . ARG A 1 615 ? 1.365 11.226 -25.525 1.00 95.75 615 ARG A N 1
ATOM 4621 C CA . ARG A 1 615 ? 1.137 11.271 -24.072 1.00 95.75 615 ARG A CA 1
ATOM 4622 C C . ARG A 1 615 ? 2.420 11.326 -23.258 1.00 95.75 615 ARG A C 1
ATOM 4624 O O . ARG A 1 615 ? 2.495 12.100 -22.312 1.00 95.75 615 ARG A O 1
ATOM 4631 N N . PHE A 1 616 ? 3.430 10.548 -23.637 1.00 97.00 616 PHE A N 1
ATOM 4632 C CA . PHE A 1 616 ? 4.706 10.507 -22.927 1.00 97.00 616 PHE A CA 1
ATOM 4633 C C . PHE A 1 616 ? 5.879 10.261 -23.881 1.00 97.00 616 PHE A C 1
ATOM 4635 O O . PHE A 1 616 ? 5.719 9.614 -24.919 1.00 97.00 616 PHE A O 1
ATOM 4642 N N . ILE A 1 617 ? 7.061 10.770 -23.525 1.00 98.44 617 ILE A N 1
ATOM 4643 C CA . ILE A 1 617 ? 8.314 10.560 -24.261 1.00 98.44 617 ILE A CA 1
ATOM 4644 C C . ILE A 1 617 ? 9.358 10.024 -23.277 1.00 98.44 617 ILE A C 1
ATOM 4646 O O . ILE A 1 617 ? 9.761 10.730 -22.359 1.00 98.44 617 ILE A O 1
ATOM 4650 N N . ALA A 1 618 ? 9.822 8.795 -23.489 1.00 98.00 618 ALA A N 1
ATOM 4651 C CA . ALA A 1 618 ? 10.903 8.186 -22.722 1.00 98.00 618 ALA A CA 1
ATOM 4652 C C . ALA A 1 618 ? 12.182 8.147 -23.565 1.00 98.00 618 ALA A C 1
ATOM 4654 O O . ALA A 1 618 ? 12.311 7.320 -24.469 1.00 98.00 618 ALA A O 1
ATOM 4655 N N . ALA A 1 619 ? 13.126 9.045 -23.279 1.00 98.12 619 ALA A N 1
ATOM 4656 C CA . ALA A 1 619 ? 14.470 8.981 -23.849 1.00 98.12 619 ALA A CA 1
ATOM 4657 C C . ALA A 1 619 ? 15.284 7.879 -23.156 1.00 98.12 619 ALA A C 1
ATOM 4659 O O . ALA A 1 619 ? 15.227 7.734 -21.933 1.00 98.12 619 ALA A O 1
ATOM 4660 N N . HIS A 1 620 ? 16.056 7.109 -23.923 1.00 97.12 620 HIS A N 1
ATOM 4661 C CA . HIS A 1 620 ? 16.866 6.033 -23.370 1.00 97.12 620 HIS A CA 1
ATOM 4662 C C . HIS A 1 620 ? 17.969 6.614 -22.464 1.00 97.12 620 HIS A C 1
ATOM 4664 O O . HIS A 1 620 ? 18.769 7.439 -22.917 1.00 97.12 620 HIS A O 1
ATOM 4670 N N . PRO A 1 621 ? 18.083 6.184 -21.195 1.00 94.69 621 PRO A N 1
ATOM 4671 C CA . PRO A 1 621 ? 18.983 6.829 -20.235 1.00 94.69 621 PRO A CA 1
ATOM 4672 C C . PRO A 1 621 ? 20.472 6.611 -20.557 1.00 94.69 621 PRO A C 1
ATOM 4674 O O . PRO A 1 621 ? 21.322 7.391 -20.129 1.00 94.69 621 PRO A O 1
ATOM 4677 N N . ALA A 1 622 ? 20.799 5.572 -21.335 1.00 92.69 622 ALA A N 1
ATOM 4678 C CA . ALA A 1 622 ? 22.175 5.213 -21.692 1.00 92.69 622 ALA A CA 1
ATOM 4679 C C . ALA A 1 622 ? 22.531 5.326 -23.191 1.00 92.69 622 ALA A C 1
ATOM 4681 O O . ALA A 1 622 ? 23.709 5.209 -23.526 1.00 92.69 622 ALA A O 1
ATOM 4682 N N . THR A 1 623 ? 21.568 5.579 -24.087 1.00 95.88 623 THR A N 1
ATOM 4683 C CA . THR A 1 623 ? 21.772 5.476 -25.547 1.00 95.88 623 THR A CA 1
ATOM 4684 C C . THR A 1 623 ? 21.281 6.748 -26.224 1.00 95.88 623 THR A C 1
ATOM 4686 O O . THR A 1 623 ? 20.089 7.035 -26.222 1.00 95.88 623 THR A O 1
ATOM 4689 N N . ALA A 1 624 ? 22.201 7.521 -26.804 1.00 98.06 624 ALA A N 1
ATOM 4690 C CA . ALA A 1 624 ? 21.854 8.761 -27.496 1.00 98.06 624 ALA A CA 1
ATOM 4691 C C . ALA A 1 624 ? 20.960 8.487 -28.714 1.00 98.06 624 ALA A C 1
ATOM 4693 O O . ALA A 1 624 ? 21.264 7.608 -29.522 1.00 98.06 624 ALA A O 1
ATOM 4694 N N . GLY A 1 625 ? 19.906 9.283 -28.877 1.00 97.88 625 GLY A N 1
ATOM 4695 C CA . GLY A 1 625 ? 19.007 9.229 -30.027 1.00 97.88 625 GLY A CA 1
ATOM 4696 C C . GLY A 1 625 ? 18.021 8.067 -30.028 1.00 97.88 625 GLY A C 1
ATOM 4697 O O . GLY A 1 625 ? 17.243 7.958 -30.977 1.00 97.88 625 GLY A O 1
ATOM 4698 N N . GLU A 1 626 ? 18.032 7.226 -28.993 1.00 98.19 626 GLU A N 1
ATOM 4699 C CA . GLU A 1 626 ? 17.034 6.184 -28.789 1.00 98.19 626 GLU A CA 1
ATOM 4700 C C . GLU A 1 626 ? 15.927 6.673 -27.851 1.00 98.19 626 GLU A C 1
ATOM 4702 O O . GLU A 1 626 ? 16.196 7.200 -26.770 1.00 98.19 626 GLU A O 1
ATOM 4707 N N . LEU A 1 627 ? 14.669 6.525 -28.269 1.00 98.19 627 LEU A N 1
ATOM 4708 C CA . LEU A 1 627 ? 13.510 6.981 -27.509 1.00 98.19 627 LEU A CA 1
ATOM 4709 C C . LEU A 1 627 ? 12.233 6.216 -27.858 1.00 98.19 627 LEU A C 1
ATOM 4711 O O . LEU A 1 627 ? 12.077 5.674 -28.956 1.00 98.19 627 LEU A O 1
ATOM 4715 N N . PHE A 1 628 ? 11.289 6.264 -26.924 1.00 98.19 628 PHE A N 1
ATOM 4716 C CA . PHE A 1 628 ? 9.963 5.680 -27.042 1.00 98.19 628 PHE A CA 1
ATOM 4717 C C . PHE A 1 628 ? 8.898 6.746 -26.807 1.00 98.19 628 PHE A C 1
ATOM 4719 O O . PHE A 1 628 ? 9.021 7.574 -25.907 1.00 98.19 628 PHE A O 1
ATOM 4726 N N . VAL A 1 629 ? 7.843 6.723 -27.614 1.00 98.31 629 VAL A N 1
ATOM 4727 C CA . VAL A 1 629 ? 6.744 7.690 -27.556 1.00 98.31 629 VAL A CA 1
ATOM 4728 C C . VAL A 1 629 ? 5.445 6.928 -27.353 1.00 98.31 629 VAL A C 1
ATOM 4730 O O . VAL A 1 629 ? 5.047 6.148 -28.220 1.00 98.31 629 VAL A O 1
ATOM 4733 N N . SER A 1 630 ? 4.789 7.134 -26.210 1.00 97.31 630 SER A N 1
ATOM 4734 C CA . SER A 1 630 ? 3.459 6.580 -25.953 1.00 97.31 630 SER A CA 1
ATOM 4735 C C . SER A 1 630 ? 2.382 7.493 -26.537 1.00 97.31 630 SER A C 1
ATOM 4737 O O . SER A 1 630 ? 2.469 8.725 -26.490 1.00 97.31 630 SER A O 1
ATOM 4739 N N . THR A 1 631 ? 1.369 6.880 -27.142 1.00 97.19 631 THR A N 1
ATOM 4740 C CA . THR A 1 631 ? 0.310 7.572 -27.879 1.00 97.19 631 THR A CA 1
ATOM 4741 C C . THR A 1 631 ? -1.025 6.861 -27.697 1.00 97.19 631 THR A C 1
ATOM 4743 O O . THR A 1 631 ? -1.086 5.704 -27.266 1.00 97.19 631 THR A O 1
ATOM 4746 N N . ASN A 1 632 ? -2.105 7.498 -28.145 1.00 94.50 632 ASN A N 1
ATOM 4747 C CA . ASN A 1 632 ? -3.418 6.857 -28.223 1.00 94.50 632 ASN A CA 1
ATOM 4748 C C . ASN A 1 632 ? -3.444 5.598 -29.127 1.00 94.50 632 ASN A C 1
ATOM 4750 O O . ASN A 1 632 ? -4.338 4.768 -28.988 1.00 94.50 632 ASN A O 1
ATOM 4754 N N . SER A 1 633 ? -2.473 5.432 -30.033 1.00 94.44 633 SER A N 1
ATOM 4755 C CA . SER A 1 633 ? -2.370 4.276 -30.939 1.00 94.44 633 SER A CA 1
ATOM 4756 C C . SER A 1 633 ? -1.386 3.196 -30.458 1.00 94.44 633 SER A C 1
ATOM 4758 O O . SER A 1 633 ? -1.186 2.214 -31.167 1.00 94.44 633 SER A O 1
ATOM 4760 N N . GLY A 1 634 ? -0.767 3.354 -29.282 1.00 95.06 634 GLY A N 1
ATOM 4761 C CA . GLY A 1 634 ? 0.287 2.468 -28.767 1.00 95.06 634 GLY A CA 1
ATOM 4762 C C . GLY A 1 634 ? 1.649 3.162 -28.685 1.00 95.06 634 GLY A C 1
ATOM 4763 O O . GLY A 1 634 ? 1.717 4.392 -28.616 1.00 95.06 634 GLY A O 1
ATOM 4764 N N . VAL A 1 635 ? 2.735 2.385 -28.674 1.00 97.38 635 VAL A N 1
ATOM 4765 C CA . VAL A 1 635 ? 4.107 2.901 -28.513 1.00 97.38 635 VAL A CA 1
ATOM 4766 C C . VAL A 1 635 ? 4.847 2.943 -29.851 1.00 97.38 635 VAL A C 1
ATOM 4768 O O . VAL A 1 635 ? 4.739 2.031 -30.671 1.00 97.38 635 VAL A O 1
ATOM 4771 N N . PHE A 1 636 ? 5.625 4.002 -30.064 1.00 97.50 636 PHE A N 1
ATOM 4772 C CA . PHE A 1 636 ? 6.528 4.164 -31.201 1.00 97.50 636 PHE A CA 1
ATOM 4773 C C . PHE A 1 636 ? 7.976 4.244 -30.723 1.00 97.50 636 PHE A C 1
ATOM 4775 O O . PHE A 1 636 ? 8.254 4.892 -29.719 1.00 97.50 636 PHE A O 1
ATOM 4782 N N . HIS A 1 637 ? 8.895 3.620 -31.453 1.00 97.75 637 HIS A N 1
ATOM 4783 C CA . HIS A 1 637 ? 10.328 3.574 -31.155 1.00 97.75 637 HIS A CA 1
ATOM 4784 C C . HIS A 1 637 ? 11.127 4.266 -32.251 1.00 97.75 637 HIS A C 1
ATOM 4786 O O . HIS A 1 637 ? 10.856 4.081 -33.440 1.00 97.75 637 HIS A O 1
ATOM 4792 N N . SER A 1 638 ? 12.109 5.060 -31.845 1.00 98.12 638 SER A N 1
ATOM 4793 C CA . SER A 1 638 ? 13.097 5.677 -32.724 1.00 98.12 638 SER A CA 1
ATOM 4794 C C . SER A 1 638 ? 14.494 5.409 -32.179 1.00 98.12 638 SER A C 1
ATOM 4796 O O . SER A 1 638 ? 14.700 5.415 -30.969 1.00 98.12 638 SER A O 1
ATOM 4798 N N . THR A 1 639 ? 15.448 5.206 -33.085 1.00 97.56 639 THR A N 1
ATOM 4799 C CA . THR A 1 639 ? 16.882 5.041 -32.790 1.00 97.56 639 THR A CA 1
ATOM 4800 C C . THR A 1 639 ? 17.734 6.098 -33.503 1.00 97.56 639 THR A C 1
ATOM 4802 O O . THR A 1 639 ? 18.937 5.914 -33.687 1.00 97.56 639 THR A O 1
ATOM 4805 N N . ASP A 1 640 ? 17.108 7.159 -34.020 1.00 97.44 640 ASP A N 1
ATOM 4806 C CA . ASP A 1 640 ? 17.738 8.149 -34.897 1.00 97.44 640 ASP A CA 1
ATOM 4807 C C . ASP A 1 640 ? 17.408 9.600 -34.516 1.00 97.44 640 ASP A C 1
ATOM 4809 O O . ASP A 1 640 ? 17.377 10.485 -35.377 1.00 97.44 640 ASP A O 1
ATOM 4813 N N . PHE A 1 641 ? 17.242 9.849 -33.212 1.00 97.94 641 PHE A N 1
ATOM 4814 C CA . PHE A 1 641 ? 16.878 11.148 -32.636 1.00 97.94 641 PHE A CA 1
ATOM 4815 C C . PHE A 1 641 ? 15.482 11.613 -33.070 1.00 97.94 641 PHE A C 1
ATOM 4817 O O . PHE A 1 641 ? 15.258 12.798 -33.312 1.00 97.94 641 PHE A O 1
ATOM 4824 N N . GLY A 1 642 ? 14.540 10.676 -33.201 1.00 97.00 642 GLY A N 1
ATOM 4825 C CA . GLY A 1 642 ? 13.145 10.970 -33.512 1.00 97.00 642 GLY A CA 1
ATOM 4826 C C . GLY A 1 642 ? 12.917 11.415 -34.952 1.00 97.00 642 GLY A C 1
ATOM 4827 O O . GLY A 1 642 ? 11.913 12.071 -35.213 1.00 97.00 642 GLY A O 1
ATOM 4828 N N . LYS A 1 643 ? 13.828 11.106 -35.887 1.00 94.88 643 LYS A N 1
ATOM 4829 C CA . LYS A 1 643 ? 13.659 11.417 -37.321 1.00 94.88 643 LYS A CA 1
ATOM 4830 C C . LYS A 1 643 ? 12.733 10.419 -38.000 1.00 94.88 643 LYS A C 1
ATOM 4832 O O . LYS A 1 643 ? 11.977 10.792 -38.895 1.00 94.88 643 LYS A O 1
ATOM 4837 N N . THR A 1 644 ? 12.813 9.157 -37.593 1.00 95.50 644 THR A N 1
ATOM 4838 C CA . THR A 1 644 ? 11.915 8.096 -38.036 1.00 95.50 644 THR A CA 1
ATOM 4839 C C . THR A 1 644 ? 11.431 7.278 -36.847 1.00 95.50 644 THR A C 1
ATOM 4841 O O . THR A 1 644 ? 12.128 7.133 -35.843 1.00 95.50 644 THR A O 1
ATOM 4844 N N . PHE A 1 645 ? 10.211 6.753 -36.964 1.00 97.38 645 PHE A N 1
ATOM 4845 C CA . PHE A 1 645 ? 9.560 5.965 -35.924 1.00 97.38 645 PHE A CA 1
ATOM 4846 C C . PHE A 1 645 ? 9.027 4.650 -36.482 1.00 97.38 645 PHE A C 1
ATOM 4848 O O . PHE A 1 645 ? 8.421 4.615 -37.554 1.00 97.38 645 PHE A O 1
ATOM 4855 N N . THR A 1 646 ? 9.185 3.587 -35.699 1.00 95.06 646 THR A N 1
ATOM 4856 C CA . THR A 1 646 ? 8.550 2.288 -35.928 1.00 95.06 646 THR A CA 1
ATOM 4857 C C . THR A 1 646 ? 7.505 2.050 -34.845 1.00 95.06 646 THR A C 1
ATOM 4859 O O . THR A 1 646 ? 7.780 2.247 -33.665 1.00 95.06 646 THR A O 1
ATOM 4862 N N . SER A 1 647 ? 6.293 1.647 -35.229 1.00 94.19 647 SER A N 1
ATOM 4863 C CA . SER A 1 647 ? 5.267 1.255 -34.257 1.00 94.19 647 SER A CA 1
ATOM 4864 C C . SER A 1 647 ? 5.626 -0.092 -33.635 1.00 94.19 647 SER A C 1
ATOM 4866 O O . SER A 1 647 ? 5.983 -1.029 -34.351 1.00 94.19 647 SER A O 1
ATOM 4868 N N . ILE A 1 648 ? 5.514 -0.185 -32.313 1.00 93.19 648 ILE A N 1
ATOM 4869 C CA . ILE A 1 648 ? 5.679 -1.427 -31.567 1.00 93.19 648 ILE A CA 1
ATOM 4870 C C . ILE A 1 648 ? 4.321 -2.126 -31.464 1.00 93.19 648 ILE A C 1
ATOM 4872 O O . ILE A 1 648 ? 3.340 -1.543 -31.000 1.00 93.19 648 ILE A O 1
ATOM 4876 N N . SER A 1 649 ? 4.264 -3.396 -31.868 1.00 86.81 649 SER A N 1
ATOM 4877 C CA . SER A 1 649 ? 3.102 -4.252 -31.621 1.00 86.81 649 SER A CA 1
ATOM 4878 C C . SER A 1 649 ? 2.975 -4.543 -30.129 1.00 86.81 649 SER A C 1
ATOM 4880 O O . SER A 1 649 ? 3.951 -4.964 -29.516 1.00 86.81 649 SER A O 1
ATOM 4882 N N . GLY A 1 650 ? 1.796 -4.367 -29.537 1.00 87.81 650 GLY A N 1
ATOM 4883 C CA . GLY A 1 650 ? 1.636 -4.543 -28.096 1.00 87.81 650 GLY A CA 1
ATOM 4884 C C . GLY A 1 650 ? 0.467 -3.748 -27.528 1.00 87.81 650 GLY A C 1
ATOM 4885 O O . GLY A 1 650 ? -0.536 -3.588 -28.229 1.00 87.81 650 GLY A O 1
ATOM 4886 N N . PRO A 1 651 ? 0.593 -3.249 -26.283 1.00 92.56 651 PRO A N 1
ATOM 4887 C CA . PRO A 1 651 ? -0.426 -2.426 -25.657 1.00 92.56 651 PRO A CA 1
ATOM 4888 C C . PRO A 1 651 ? -0.773 -1.196 -26.508 1.00 92.56 651 PRO A C 1
ATOM 4890 O O . PRO A 1 651 ? 0.086 -0.368 -26.824 1.00 92.56 651 PRO A O 1
ATOM 4893 N N . SER A 1 652 ? -2.047 -1.078 -26.875 1.00 93.56 652 SER A N 1
ATOM 4894 C CA . SER A 1 652 ? -2.618 0.125 -27.484 1.00 93.56 652 SER A CA 1
ATOM 4895 C C . SER A 1 652 ? -2.964 1.161 -26.414 1.00 93.56 652 SER A C 1
ATOM 4897 O O . SER A 1 652 ? -2.850 0.872 -25.225 1.00 93.56 652 SER A O 1
ATOM 4899 N N . ASN A 1 653 ? -3.396 2.361 -26.818 1.00 94.06 653 ASN A N 1
ATOM 4900 C CA . ASN A 1 653 ? -3.808 3.419 -25.889 1.00 94.06 653 ASN A CA 1
ATOM 4901 C C . ASN A 1 653 ? -2.774 3.637 -24.761 1.00 94.06 653 ASN A C 1
ATOM 4903 O O . ASN A 1 653 ? -3.115 3.672 -23.584 1.00 94.06 653 ASN A O 1
ATOM 4907 N N . ALA A 1 654 ? -1.489 3.703 -25.116 1.00 95.44 654 ALA A N 1
ATOM 4908 C CA . ALA A 1 654 ? -0.398 3.708 -24.151 1.00 95.44 654 ALA A CA 1
ATOM 4909 C C . ALA A 1 654 ? -0.356 5.053 -23.405 1.00 95.44 654 ALA A C 1
ATOM 4911 O O . ALA A 1 654 ? -0.064 6.093 -23.995 1.00 95.44 654 ALA A O 1
ATOM 4912 N N . HIS A 1 655 ? -0.662 5.039 -22.109 1.00 94.38 655 HIS A N 1
ATOM 4913 C CA . HIS A 1 655 ? -0.729 6.224 -21.252 1.00 94.38 655 HIS A CA 1
ATOM 4914 C C . HIS A 1 655 ? 0.651 6.670 -20.773 1.00 94.38 655 HIS A C 1
ATOM 4916 O O . HIS A 1 655 ? 0.951 7.859 -20.794 1.00 94.38 655 HIS A O 1
ATOM 4922 N N . ALA A 1 656 ? 1.524 5.717 -20.453 1.00 96.06 656 ALA A N 1
ATOM 4923 C CA . ALA A 1 656 ? 2.908 5.974 -20.079 1.00 96.06 656 ALA A CA 1
ATOM 4924 C C . ALA A 1 656 ? 3.825 4.910 -20.684 1.00 96.06 656 ALA A C 1
ATOM 4926 O O . ALA A 1 656 ? 3.405 3.777 -20.927 1.00 96.06 656 ALA A O 1
ATOM 4927 N N . VAL A 1 657 ? 5.084 5.278 -20.904 1.00 97.56 657 VAL A N 1
ATOM 4928 C CA . VAL A 1 657 ? 6.156 4.362 -21.298 1.00 97.56 657 VAL A CA 1
ATOM 4929 C C . VAL A 1 657 ? 7.410 4.706 -20.510 1.00 97.56 657 VAL A C 1
ATOM 4931 O O . VAL A 1 657 ? 7.704 5.879 -20.295 1.00 97.56 657 VAL A O 1
ATOM 4934 N N . SER A 1 658 ? 8.151 3.687 -20.089 1.00 97.56 658 SER A N 1
ATOM 4935 C CA . SER A 1 658 ? 9.450 3.839 -1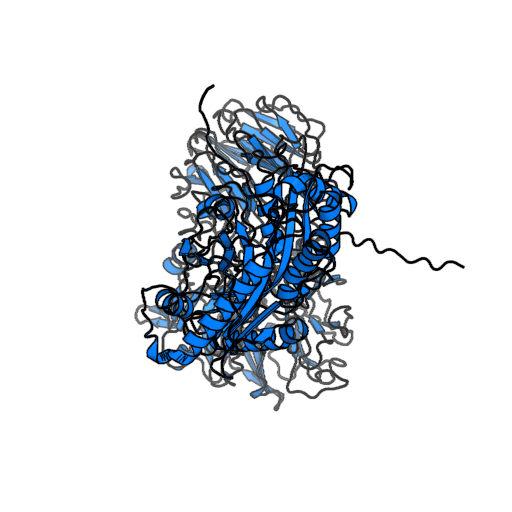9.446 1.00 97.56 658 SER A CA 1
ATOM 4936 C C . SER A 1 658 ? 10.423 2.756 -19.904 1.00 97.56 658 SER A C 1
ATOM 4938 O O . SER A 1 658 ? 10.014 1.674 -20.332 1.00 97.56 658 SER A O 1
ATOM 4940 N N . VAL A 1 659 ? 11.715 3.059 -19.799 1.00 96.94 659 VAL A N 1
ATOM 4941 C CA . VAL A 1 659 ? 12.824 2.167 -20.138 1.00 96.94 659 VAL A CA 1
ATOM 4942 C C . VAL A 1 659 ? 13.637 1.937 -18.871 1.00 96.94 659 VAL A C 1
ATOM 4944 O O . VAL A 1 659 ? 14.089 2.898 -18.254 1.00 96.94 659 VAL A O 1
ATOM 4947 N N . GLY A 1 660 ? 13.822 0.678 -18.485 1.00 96.56 660 GLY A N 1
ATOM 4948 C CA . GLY A 1 660 ? 14.630 0.301 -17.325 1.00 96.56 660 GLY A CA 1
ATOM 4949 C C . GLY A 1 660 ? 15.593 -0.826 -17.656 1.00 96.56 660 GLY A C 1
ATOM 4950 O O . GLY A 1 660 ? 15.463 -1.500 -18.676 1.00 96.56 660 GLY A O 1
ATOM 4951 N N . LYS A 1 661 ? 16.589 -1.032 -16.808 1.00 95.38 661 LYS A N 1
ATOM 4952 C CA . LYS A 1 661 ? 17.627 -2.031 -17.021 1.00 95.38 661 LYS A CA 1
ATOM 4953 C C . LYS A 1 661 ? 17.021 -3.437 -16.993 1.00 95.38 661 LYS A C 1
ATOM 4955 O O . LYS A 1 661 ? 16.208 -3.766 -16.128 1.00 95.38 661 LYS A O 1
ATOM 4960 N N . GLY A 1 662 ? 17.398 -4.260 -17.965 1.00 90.88 662 GLY A N 1
ATOM 4961 C CA . GLY A 1 662 ? 17.063 -5.680 -18.031 1.00 90.88 662 GLY A CA 1
ATOM 4962 C C . GLY A 1 662 ? 18.240 -6.556 -17.604 1.00 90.88 662 GLY A C 1
ATOM 4963 O O . GLY A 1 662 ? 19.253 -6.077 -17.094 1.00 90.88 662 GLY A O 1
ATOM 4964 N N . GLU A 1 663 ? 18.119 -7.862 -17.824 1.00 85.69 663 GLU A N 1
ATOM 4965 C CA . GLU A 1 663 ? 19.207 -8.810 -17.562 1.00 85.69 663 GLU A CA 1
ATOM 4966 C C . GLU A 1 663 ? 20.422 -8.564 -18.473 1.00 85.69 663 GLU A C 1
ATOM 4968 O O . GLU A 1 663 ? 20.299 -8.312 -19.676 1.00 85.69 663 GLU A O 1
ATOM 4973 N N . GLY A 1 664 ? 21.627 -8.697 -17.916 1.00 83.31 664 GLY A N 1
ATOM 4974 C CA . GLY A 1 664 ? 22.870 -8.502 -18.662 1.00 83.31 664 GLY A CA 1
ATOM 4975 C C . GLY A 1 664 ? 22.995 -7.085 -19.233 1.00 83.31 664 GLY A C 1
ATOM 4976 O O . GLY A 1 664 ? 23.105 -6.120 -18.483 1.00 83.31 664 GLY A O 1
ATOM 4977 N N . SER A 1 665 ? 23.034 -6.970 -20.563 1.00 82.88 665 SER A N 1
ATOM 4978 C CA . SER A 1 665 ? 23.099 -5.689 -21.284 1.00 82.88 665 SER A CA 1
ATOM 4979 C C . SER A 1 665 ? 21.763 -5.275 -21.914 1.00 82.88 665 SER A C 1
ATOM 4981 O O . SER A 1 665 ? 21.746 -4.361 -22.737 1.00 82.88 665 SER A O 1
ATOM 4983 N N . ALA A 1 666 ? 20.675 -5.992 -21.616 1.00 88.81 666 ALA A N 1
ATOM 4984 C CA . ALA A 1 666 ? 19.354 -5.703 -22.159 1.00 88.81 666 ALA A CA 1
ATOM 4985 C C . ALA A 1 666 ? 18.675 -4.544 -21.414 1.00 88.81 666 ALA A C 1
ATOM 4987 O O . ALA A 1 666 ? 19.048 -4.194 -20.293 1.00 88.81 666 ALA A O 1
ATOM 4988 N N . TRP A 1 667 ? 17.642 -3.988 -22.043 1.00 93.38 667 TRP A N 1
ATOM 4989 C CA . TRP A 1 667 ? 16.751 -2.991 -21.462 1.00 93.38 667 TRP A CA 1
ATOM 4990 C C . TRP A 1 667 ? 15.309 -3.461 -21.619 1.00 93.38 667 TRP A C 1
ATOM 4992 O O . TRP A 1 667 ? 14.924 -3.978 -22.669 1.00 93.38 667 TRP A O 1
ATOM 5002 N N . ASN A 1 668 ? 14.528 -3.285 -20.561 1.00 95.44 668 ASN A N 1
ATOM 5003 C CA . ASN A 1 668 ? 13.114 -3.603 -20.520 1.00 95.44 668 ASN A CA 1
ATOM 5004 C C . ASN A 1 668 ? 12.291 -2.350 -20.845 1.00 95.44 668 ASN A C 1
ATOM 5006 O O . ASN A 1 668 ? 12.602 -1.250 -20.383 1.00 95.44 668 ASN A O 1
ATOM 5010 N N . LEU A 1 669 ? 11.202 -2.537 -21.585 1.00 96.81 669 LEU A N 1
ATOM 5011 C CA . LEU A 1 669 ? 10.124 -1.567 -21.732 1.00 96.81 669 LEU A CA 1
ATOM 5012 C C . LEU A 1 669 ? 9.027 -1.856 -20.716 1.00 96.81 669 LEU A C 1
ATOM 5014 O O . LEU A 1 669 ? 8.597 -3.001 -20.587 1.00 96.81 669 LEU A O 1
ATOM 5018 N N . TYR A 1 670 ? 8.528 -0.808 -20.072 1.00 97.25 670 TYR A N 1
ATOM 5019 C CA . TYR A 1 670 ? 7.359 -0.842 -19.197 1.00 97.25 670 TYR A CA 1
ATOM 5020 C C . TYR A 1 670 ? 6.311 0.124 -19.741 1.00 97.25 670 TYR A C 1
ATOM 5022 O O . TYR A 1 670 ? 6.637 1.265 -20.069 1.00 97.25 670 TYR A O 1
ATOM 5030 N N . VAL A 1 671 ? 5.062 -0.322 -19.868 1.00 97.56 671 VAL A N 1
ATOM 5031 C CA . VAL A 1 671 ? 3.989 0.447 -20.510 1.00 97.56 671 VAL A CA 1
ATOM 5032 C C . VAL A 1 671 ? 2.688 0.299 -19.741 1.00 97.56 671 VAL A C 1
ATOM 5034 O O . VAL A 1 671 ? 2.196 -0.814 -19.570 1.00 97.56 671 VAL A O 1
ATOM 5037 N N . PHE A 1 672 ? 2.085 1.424 -19.360 1.00 97.56 672 PHE A N 1
ATOM 5038 C CA . PHE A 1 672 ? 0.659 1.454 -19.040 1.00 97.56 672 PHE A CA 1
ATOM 5039 C C . PHE A 1 672 ? -0.130 1.553 -20.341 1.00 97.56 672 PHE A C 1
ATOM 5041 O O . PHE A 1 672 ? -0.005 2.541 -21.064 1.00 97.56 672 PHE A O 1
ATOM 5048 N N . GLY A 1 673 ? -0.932 0.542 -20.658 1.00 95.38 673 GLY A N 1
ATOM 5049 C CA . GLY A 1 673 ? -1.710 0.508 -21.895 1.00 95.38 673 GLY A CA 1
ATOM 5050 C C . GLY A 1 673 ? -2.776 -0.577 -21.880 1.00 95.38 673 GLY A C 1
ATOM 5051 O O . GLY A 1 673 ? -3.004 -1.223 -20.862 1.00 95.38 673 GLY A O 1
ATOM 5052 N N . GLU A 1 674 ? -3.431 -0.775 -23.017 1.00 94.81 674 GLU A N 1
ATOM 5053 C CA . GLU A 1 674 ? -4.511 -1.742 -23.204 1.00 94.81 674 GLU A CA 1
ATOM 5054 C C . GLU A 1 674 ? -4.049 -2.929 -24.049 1.00 94.81 674 GLU A C 1
ATOM 5056 O O . GLU A 1 674 ? -3.617 -2.753 -25.189 1.00 94.81 674 GLU A O 1
ATOM 5061 N N . ALA A 1 675 ? -4.187 -4.143 -23.516 1.00 90.50 675 ALA A N 1
ATOM 5062 C CA . ALA A 1 675 ? -4.001 -5.388 -24.262 1.00 90.50 675 ALA A CA 1
ATOM 5063 C C . ALA A 1 675 ? -5.137 -6.382 -23.951 1.00 90.50 675 ALA A C 1
ATOM 5065 O O . ALA A 1 675 ? -6.182 -5.996 -23.427 1.00 90.50 675 ALA A O 1
ATOM 5066 N N . ALA A 1 676 ? -4.957 -7.664 -24.289 1.00 82.81 676 ALA A N 1
ATOM 5067 C CA . ALA A 1 676 ? -5.990 -8.692 -24.125 1.00 82.81 676 ALA A CA 1
ATOM 5068 C C . ALA A 1 676 ? -6.497 -8.830 -22.677 1.00 82.81 676 ALA A C 1
ATOM 5070 O O . ALA A 1 676 ? -7.684 -9.075 -22.473 1.00 82.81 676 ALA A O 1
ATOM 5071 N N . ASP A 1 677 ? -5.620 -8.619 -21.692 1.00 81.50 677 ASP A N 1
ATOM 5072 C CA . ASP A 1 677 ? -5.943 -8.709 -20.264 1.00 81.50 677 ASP A CA 1
ATOM 5073 C C . ASP A 1 677 ? -6.483 -7.389 -19.677 1.00 81.50 677 ASP A C 1
ATOM 5075 O O . ASP A 1 677 ? -6.736 -7.301 -18.477 1.00 81.50 677 ASP A O 1
ATOM 5079 N N . GLY A 1 678 ? -6.701 -6.366 -20.513 1.00 90.19 678 GLY A N 1
ATOM 5080 C CA . GLY A 1 678 ? -7.267 -5.070 -20.133 1.00 90.19 678 GLY A CA 1
ATOM 5081 C C . GLY A 1 678 ? -6.237 -3.943 -20.035 1.00 90.19 678 GLY A C 1
ATOM 5082 O O . GLY A 1 678 ? -5.124 -4.038 -20.561 1.00 90.19 678 GLY A O 1
ATOM 5083 N N . LYS A 1 679 ? -6.632 -2.848 -19.381 1.00 93.69 679 LYS A N 1
ATOM 5084 C CA . LYS A 1 679 ? -5.790 -1.671 -19.149 1.00 93.69 679 LYS A CA 1
ATOM 5085 C C . LYS A 1 679 ? -4.910 -1.889 -17.912 1.00 93.69 679 LYS A C 1
ATOM 5087 O O . LYS A 1 679 ? -5.432 -1.921 -16.800 1.00 93.69 679 LYS A O 1
ATOM 5092 N N . LYS A 1 680 ? -3.606 -2.112 -18.113 1.00 94.19 680 LYS A N 1
ATOM 5093 C CA . LYS A 1 680 ? -2.656 -2.568 -17.076 1.00 94.19 680 LYS A CA 1
ATOM 5094 C C . LYS A 1 680 ? -1.221 -2.097 -17.331 1.00 94.19 680 LYS A C 1
ATOM 5096 O O . LYS A 1 680 ? -0.930 -1.522 -18.382 1.00 94.19 680 LYS A O 1
ATOM 5101 N N . LEU A 1 681 ? -0.321 -2.388 -16.387 1.00 95.81 681 LEU A N 1
ATOM 5102 C CA . LEU A 1 681 ? 1.128 -2.369 -16.607 1.00 95.81 681 LEU A CA 1
ATOM 5103 C C . LEU A 1 681 ? 1.604 -3.631 -17.333 1.00 95.81 681 LEU A C 1
ATOM 5105 O O . LEU A 1 681 ? 1.554 -4.738 -16.791 1.00 95.81 681 LEU A O 1
ATOM 5109 N N . TYR A 1 682 ? 2.159 -3.437 -18.521 1.00 94.31 682 TYR A N 1
ATOM 5110 C CA . TYR A 1 682 ? 2.816 -4.473 -19.303 1.00 94.31 682 TYR A CA 1
ATOM 5111 C C . TYR A 1 682 ? 4.320 -4.235 -19.365 1.00 94.31 682 TYR A C 1
ATOM 5113 O O . TYR A 1 682 ? 4.778 -3.092 -19.362 1.00 94.31 682 TYR A O 1
ATOM 5121 N N . ALA A 1 683 ? 5.089 -5.316 -19.468 1.00 94.12 683 ALA A N 1
ATOM 5122 C CA . ALA A 1 683 ? 6.535 -5.252 -19.625 1.00 94.12 683 ALA A CA 1
ATOM 5123 C C . ALA A 1 683 ? 7.025 -6.095 -20.806 1.00 94.12 683 ALA A C 1
ATOM 5125 O O . ALA A 1 683 ? 6.416 -7.105 -21.157 1.00 94.12 683 ALA A O 1
ATOM 5126 N N . SER A 1 684 ? 8.138 -5.689 -21.406 1.00 92.56 684 SER A N 1
ATOM 5127 C CA . SER A 1 684 ? 8.807 -6.393 -22.500 1.00 92.56 684 SER A CA 1
ATOM 5128 C C . SER A 1 684 ? 10.322 -6.336 -22.311 1.00 92.56 684 SER A C 1
ATOM 5130 O O . SER A 1 684 ? 10.864 -5.258 -22.100 1.00 92.56 684 SER A O 1
ATOM 5132 N N . ALA A 1 685 ? 11.015 -7.474 -22.407 1.00 90.38 685 ALA A N 1
ATOM 5133 C CA . ALA A 1 685 ? 12.485 -7.545 -22.347 1.00 90.38 685 ALA A CA 1
ATOM 5134 C C . ALA A 1 685 ? 13.154 -7.624 -23.729 1.00 90.38 685 ALA A C 1
ATOM 5136 O O . ALA A 1 685 ? 14.370 -7.763 -23.835 1.00 90.38 685 ALA A O 1
ATOM 5137 N N . ASP A 1 686 ? 12.357 -7.578 -24.796 1.00 84.19 686 ASP A N 1
ATOM 5138 C CA . ASP A 1 686 ? 12.780 -7.736 -26.190 1.00 84.19 686 ASP A CA 1
ATOM 5139 C C . ASP A 1 686 ? 12.340 -6.542 -27.054 1.00 84.19 686 ASP A C 1
ATOM 5141 O O . ASP A 1 686 ? 12.101 -6.677 -28.254 1.00 84.19 686 ASP A O 1
ATOM 5145 N N . LEU A 1 687 ? 12.245 -5.364 -26.423 1.00 82.25 687 LEU A N 1
ATOM 5146 C CA . LEU A 1 687 ? 11.888 -4.084 -27.043 1.00 82.25 687 LEU A CA 1
ATOM 5147 C C . LEU A 1 687 ? 10.553 -4.124 -27.810 1.00 82.25 687 LEU A C 1
ATOM 5149 O O . LEU A 1 687 ? 10.379 -3.477 -28.841 1.00 82.25 687 LEU A O 1
ATOM 5153 N N . GLY A 1 688 ? 9.589 -4.869 -27.269 1.00 83.69 688 GLY A N 1
ATOM 5154 C CA . GLY A 1 688 ? 8.209 -4.908 -27.736 1.00 83.69 688 GLY A CA 1
ATOM 5155 C C . GLY A 1 688 ? 7.874 -6.044 -28.698 1.00 83.69 688 GLY A C 1
ATOM 5156 O O . GLY A 1 688 ? 6.772 -6.053 -29.249 1.00 83.69 688 GLY A O 1
ATOM 5157 N N . ALA A 1 689 ? 8.778 -7.007 -28.901 1.00 81.62 689 ALA A N 1
ATOM 5158 C CA . ALA A 1 689 ? 8.462 -8.209 -29.673 1.00 81.62 689 ALA A CA 1
ATOM 5159 C C . ALA A 1 689 ? 7.494 -9.136 -28.914 1.00 81.62 689 ALA A C 1
ATOM 5161 O O . ALA A 1 689 ? 6.651 -9.794 -29.529 1.00 81.62 689 ALA A O 1
ATOM 5162 N N . SER A 1 690 ? 7.565 -9.158 -27.582 1.00 82.69 690 SER A N 1
ATOM 5163 C CA . SER A 1 690 ? 6.609 -9.834 -26.712 1.00 82.69 690 SER A CA 1
ATOM 5164 C C . SER A 1 690 ? 6.349 -9.057 -25.421 1.00 82.69 690 SER A C 1
ATOM 5166 O O . SER A 1 690 ? 7.179 -8.267 -24.974 1.00 82.69 690 SER A O 1
ATOM 5168 N N . TRP A 1 691 ? 5.171 -9.277 -24.829 1.00 87.50 691 TRP A N 1
ATOM 5169 C CA . TRP A 1 691 ? 4.685 -8.545 -23.658 1.00 87.50 691 TRP A CA 1
ATOM 5170 C C . TRP A 1 691 ? 4.178 -9.496 -22.576 1.00 87.50 691 TRP A C 1
ATOM 5172 O O . TRP A 1 691 ? 3.584 -10.532 -22.884 1.00 87.50 691 TRP A O 1
ATOM 5182 N N . VAL A 1 692 ? 4.382 -9.117 -21.315 1.00 86.88 692 VAL A N 1
ATOM 5183 C CA . VAL A 1 692 ? 3.842 -9.795 -20.130 1.00 86.88 692 VAL A CA 1
ATOM 5184 C C . VAL A 1 692 ? 3.004 -8.823 -19.301 1.00 86.88 692 VAL A C 1
ATOM 5186 O O . VAL A 1 692 ? 3.371 -7.656 -19.178 1.00 86.88 692 VAL A O 1
ATOM 5189 N N . ASP A 1 693 ? 1.894 -9.296 -18.729 1.00 89.19 693 ASP A N 1
ATOM 5190 C CA . ASP A 1 693 ? 1.162 -8.570 -17.682 1.00 89.19 693 ASP A CA 1
ATOM 5191 C C . ASP A 1 693 ? 1.994 -8.595 -16.391 1.00 89.19 693 ASP A C 1
ATOM 5193 O O . ASP A 1 693 ? 2.162 -9.645 -15.763 1.00 89.19 693 ASP A O 1
ATOM 5197 N N . LEU A 1 694 ? 2.551 -7.440 -16.023 1.00 89.88 694 LEU A N 1
ATOM 5198 C CA . LEU A 1 694 ? 3.389 -7.292 -14.832 1.00 89.88 694 LEU A CA 1
ATOM 5199 C C . LEU A 1 694 ? 2.556 -6.959 -13.582 1.00 89.88 694 LEU A C 1
ATOM 5201 O O . LEU A 1 694 ? 2.968 -7.243 -12.457 1.00 89.88 694 LEU A O 1
ATOM 5205 N N . GLN A 1 695 ? 1.378 -6.363 -13.774 1.00 91.56 695 GLN A N 1
ATOM 5206 C CA . GLN A 1 695 ? 0.480 -5.931 -12.704 1.00 91.56 695 GLN A CA 1
ATOM 5207 C C . GLN A 1 695 ? -0.341 -7.095 -12.133 1.00 91.56 695 GLN A C 1
ATOM 5209 O O . GLN A 1 695 ? -0.528 -7.204 -10.920 1.00 91.56 695 GLN A O 1
ATOM 5214 N N . GLY A 1 696 ? -0.859 -7.962 -13.007 1.00 86.62 696 GLY A N 1
ATOM 5215 C CA . GLY A 1 696 ? -1.816 -9.009 -12.665 1.00 86.62 696 GLY A CA 1
ATOM 5216 C C . GLY A 1 696 ? -3.088 -8.457 -12.033 1.00 86.62 696 GLY A C 1
ATOM 5217 O O . GLY A 1 696 ? -3.887 -7.810 -12.710 1.00 86.62 696 GLY A O 1
ATOM 5218 N N . THR A 1 697 ? -3.306 -8.755 -10.751 1.00 85.75 697 THR A N 1
ATOM 5219 C CA . THR A 1 697 ? -4.492 -8.329 -9.985 1.00 85.75 697 THR A CA 1
ATOM 5220 C C . THR A 1 697 ? -4.179 -7.262 -8.936 1.00 85.75 697 THR A C 1
ATOM 5222 O O . THR A 1 697 ? -5.043 -6.964 -8.112 1.00 85.75 697 THR A O 1
ATOM 5225 N N . TYR A 1 698 ? -2.952 -6.735 -8.906 1.00 90.19 698 TYR A N 1
ATOM 5226 C CA . TYR A 1 698 ? -2.589 -5.661 -7.984 1.00 90.19 698 TYR A CA 1
ATOM 5227 C C . TYR A 1 698 ? -3.168 -4.324 -8.469 1.00 90.19 698 TYR A C 1
ATOM 5229 O O . TYR A 1 698 ? -3.292 -4.091 -9.676 1.00 90.19 698 TYR A O 1
ATOM 5237 N N . SER A 1 699 ? -3.550 -3.455 -7.539 1.00 92.25 699 SER A N 1
ATOM 5238 C CA . SER A 1 699 ? -4.110 -2.142 -7.832 1.00 92.25 699 SER A CA 1
ATOM 5239 C C . SER A 1 699 ? -3.044 -1.050 -7.806 1.00 92.25 699 SER A C 1
ATOM 5241 O O . SER A 1 699 ? -2.256 -0.961 -6.868 1.00 92.25 699 SER A O 1
ATOM 5243 N N . PHE A 1 700 ? -3.095 -0.176 -8.811 1.00 94.81 700 PHE A N 1
ATOM 5244 C CA . PHE A 1 700 ? -2.396 1.112 -8.834 1.00 94.81 700 PHE A CA 1
ATOM 5245 C C . PHE A 1 700 ? -3.372 2.299 -8.872 1.00 94.81 700 PHE A C 1
ATOM 5247 O O . PHE A 1 700 ? -2.960 3.430 -9.130 1.00 94.81 700 PHE A O 1
ATOM 5254 N N . GLY A 1 701 ? -4.665 2.050 -8.633 1.00 93.69 701 GLY A N 1
ATOM 5255 C CA . GLY A 1 701 ? -5.721 3.040 -8.812 1.00 93.69 701 GLY A CA 1
ATOM 5256 C C . GLY A 1 701 ? -5.867 3.442 -10.281 1.00 93.69 701 GLY A C 1
ATOM 5257 O O . GLY A 1 701 ? -5.772 2.600 -11.174 1.00 93.69 701 GLY A O 1
ATOM 5258 N N . ALA A 1 702 ? -6.110 4.728 -10.538 1.00 93.25 702 ALA A N 1
ATOM 5259 C CA . ALA A 1 702 ? -6.278 5.257 -11.890 1.00 93.25 702 ALA A CA 1
ATOM 5260 C C . ALA A 1 702 ? -4.922 5.362 -12.608 1.00 93.25 702 ALA A C 1
ATOM 5262 O O . ALA A 1 702 ? -4.103 6.216 -12.263 1.00 93.25 702 ALA A O 1
ATOM 5263 N N . LEU A 1 703 ? -4.699 4.541 -13.641 1.00 92.69 703 LEU A N 1
ATOM 5264 C CA . LEU A 1 703 ? -3.389 4.452 -14.303 1.00 92.69 703 LEU A CA 1
ATOM 5265 C C . LEU A 1 703 ? -3.011 5.728 -15.061 1.00 92.69 703 LEU A C 1
ATOM 5267 O O . LEU A 1 703 ? -1.831 6.026 -15.212 1.00 92.69 703 LEU A O 1
ATOM 5271 N N . ASP A 1 704 ? -3.997 6.508 -15.502 1.00 87.69 704 ASP A N 1
ATOM 5272 C CA . ASP A 1 704 ? -3.768 7.753 -16.253 1.00 87.69 704 ASP A CA 1
ATOM 5273 C C . ASP A 1 704 ? -3.156 8.855 -15.380 1.00 87.69 704 ASP A C 1
ATOM 5275 O O . ASP A 1 704 ? -2.592 9.812 -15.905 1.00 87.69 704 ASP A O 1
ATOM 5279 N N . GLY A 1 705 ? -3.284 8.725 -14.056 1.00 88.25 705 GLY A N 1
ATOM 5280 C CA . GLY A 1 705 ? -2.668 9.609 -13.070 1.00 88.25 705 GLY A CA 1
ATOM 5281 C C . GLY A 1 705 ? -1.445 9.004 -12.380 1.00 88.25 705 GLY A C 1
ATOM 5282 O O . GLY A 1 705 ? -0.937 9.620 -11.447 1.00 88.25 705 GLY A O 1
ATOM 5283 N N . ALA A 1 706 ? -0.996 7.812 -12.787 1.00 95.25 706 ALA A N 1
ATOM 5284 C CA . ALA A 1 706 ? 0.139 7.131 -12.176 1.00 95.25 706 ALA A CA 1
ATOM 5285 C C . ALA A 1 706 ? 1.461 7.493 -12.875 1.00 95.25 706 ALA A C 1
ATOM 5287 O O . ALA A 1 706 ? 1.543 7.561 -14.102 1.00 95.25 706 ALA A O 1
ATOM 5288 N N . ALA A 1 707 ? 2.525 7.672 -12.091 1.00 96.94 707 ALA A N 1
ATOM 5289 C CA . ALA A 1 707 ? 3.883 7.831 -12.604 1.00 96.94 707 ALA A CA 1
ATOM 5290 C C . ALA A 1 707 ? 4.530 6.456 -12.837 1.00 96.94 707 ALA A C 1
ATOM 5292 O O . ALA A 1 707 ? 4.308 5.528 -12.062 1.00 96.94 707 ALA A O 1
ATOM 5293 N N . LEU A 1 708 ? 5.361 6.322 -13.874 1.00 97.88 708 LEU A N 1
ATOM 5294 C CA . LEU A 1 708 ? 6.027 5.064 -14.224 1.00 97.88 708 LEU A CA 1
ATOM 5295 C C . LEU A 1 708 ? 7.507 5.297 -14.519 1.00 97.88 708 LEU A C 1
ATOM 5297 O O . LEU A 1 708 ? 7.839 6.024 -15.456 1.00 97.88 708 LEU A O 1
ATOM 5301 N N . VAL A 1 709 ? 8.395 4.628 -13.781 1.00 98.19 709 VAL A N 1
ATOM 5302 C CA . VAL A 1 709 ? 9.830 4.641 -14.090 1.00 98.19 709 VAL A CA 1
ATOM 5303 C C . VAL A 1 709 ? 10.467 3.265 -13.894 1.00 98.19 709 VAL A C 1
ATOM 5305 O O . VAL A 1 709 ? 10.342 2.647 -12.841 1.00 98.19 709 VAL A O 1
ATOM 5308 N N . GLY A 1 710 ? 11.145 2.759 -14.923 1.00 97.81 710 GLY A N 1
ATOM 5309 C CA . GLY A 1 710 ? 12.043 1.614 -14.796 1.00 97.81 710 GLY A CA 1
ATOM 5310 C C . GLY A 1 710 ? 13.362 2.045 -14.157 1.00 97.81 710 GLY A C 1
ATOM 5311 O O . GLY A 1 710 ? 13.866 3.124 -14.463 1.00 97.81 710 GLY A O 1
ATOM 5312 N N . SER A 1 711 ? 13.938 1.213 -13.289 1.00 97.94 711 SER A N 1
ATOM 5313 C CA . SER A 1 711 ? 15.256 1.506 -12.717 1.00 97.94 711 SER A CA 1
ATOM 5314 C C . SER A 1 711 ? 16.304 1.602 -13.818 1.00 97.94 711 SER A C 1
ATOM 5316 O O . SER A 1 711 ? 16.406 0.720 -14.672 1.00 97.94 711 SER A O 1
ATOM 5318 N N . ALA A 1 712 ? 17.113 2.655 -13.792 1.00 96.38 712 ALA A N 1
ATOM 5319 C CA . ALA A 1 712 ? 18.251 2.784 -14.690 1.00 96.38 712 ALA A CA 1
ATOM 5320 C C . ALA A 1 712 ? 19.496 2.028 -14.182 1.00 96.38 712 ALA A C 1
ATOM 5322 O O . ALA A 1 712 ? 20.455 1.855 -14.941 1.00 96.38 712 ALA A O 1
ATOM 5323 N N . ASN A 1 713 ? 19.491 1.560 -12.926 1.00 95.81 713 ASN A N 1
ATOM 5324 C CA . ASN A 1 713 ? 20.658 0.961 -12.273 1.00 95.81 713 ASN A CA 1
ATOM 5325 C C . ASN A 1 713 ? 20.487 -0.535 -11.976 1.00 95.81 713 ASN A C 1
ATOM 5327 O O . ASN A 1 713 ? 21.451 -1.292 -12.148 1.00 95.81 713 ASN A O 1
ATOM 5331 N N . GLU A 1 714 ? 19.276 -0.974 -11.627 1.00 95.31 714 GLU A N 1
ATOM 5332 C CA . GLU A 1 714 ? 18.962 -2.343 -11.214 1.00 95.31 714 GLU A CA 1
ATOM 5333 C C . GLU A 1 714 ? 18.104 -3.094 -12.234 1.00 95.31 714 GLU A C 1
ATOM 5335 O O . GLU A 1 714 ? 17.116 -2.591 -12.769 1.00 95.31 714 GLU A O 1
ATOM 5340 N N . ALA A 1 715 ? 18.494 -4.340 -12.506 1.00 92.31 715 ALA A N 1
ATOM 5341 C CA . ALA A 1 715 ? 17.828 -5.165 -13.501 1.00 92.31 715 ALA A CA 1
ATOM 5342 C C . ALA A 1 715 ? 16.422 -5.580 -13.044 1.00 92.31 715 ALA A C 1
ATOM 5344 O O . ALA A 1 715 ? 16.234 -6.111 -11.951 1.00 92.31 715 ALA A O 1
ATOM 5345 N N . ASN A 1 716 ? 15.448 -5.416 -13.939 1.00 91.19 716 ASN A N 1
ATOM 5346 C CA . ASN A 1 716 ? 14.045 -5.786 -13.749 1.00 91.19 716 ASN A CA 1
ATOM 5347 C C . ASN A 1 716 ? 13.324 -5.084 -12.588 1.00 91.19 716 ASN A C 1
ATOM 5349 O O . ASN A 1 716 ? 12.320 -5.600 -12.094 1.00 91.19 716 ASN A O 1
ATOM 5353 N N . VAL A 1 717 ? 13.818 -3.923 -12.160 1.00 95.75 717 VAL A N 1
ATOM 5354 C CA . VAL A 1 717 ? 13.129 -3.087 -11.175 1.00 95.75 717 VAL A CA 1
ATOM 5355 C C . VAL A 1 717 ? 12.280 -2.038 -11.889 1.00 95.75 717 VAL A C 1
ATOM 5357 O O . VAL A 1 717 ? 12.739 -1.381 -12.828 1.00 95.75 717 VAL A O 1
ATOM 5360 N N . VAL A 1 718 ? 11.038 -1.875 -11.439 1.00 97.81 718 VAL A N 1
ATOM 5361 C CA . VAL A 1 718 ? 10.123 -0.826 -11.905 1.00 97.81 718 VAL A CA 1
ATOM 5362 C C . VAL A 1 718 ? 9.366 -0.223 -10.729 1.00 97.81 718 VAL A C 1
ATOM 5364 O O . VAL A 1 718 ? 8.945 -0.941 -9.822 1.00 97.81 718 VAL A O 1
ATOM 5367 N N . TYR A 1 719 ? 9.189 1.095 -10.774 1.00 98.56 719 TYR A N 1
ATOM 5368 C CA . TYR A 1 719 ? 8.491 1.897 -9.781 1.00 98.56 719 TYR A CA 1
ATOM 5369 C C . TYR A 1 719 ? 7.226 2.508 -10.390 1.00 98.56 719 TYR A C 1
ATOM 5371 O O . TYR A 1 719 ? 7.244 3.046 -11.502 1.00 98.56 719 TYR A O 1
ATOM 5379 N N . VAL A 1 720 ? 6.136 2.448 -9.631 1.00 98.38 720 VAL A N 1
ATOM 5380 C CA . VAL A 1 720 ? 4.824 3.003 -9.958 1.00 98.38 720 VAL A CA 1
ATOM 5381 C C . VAL A 1 720 ? 4.437 4.003 -8.877 1.00 98.38 720 VAL A C 1
ATOM 5383 O O . VAL A 1 720 ? 4.179 3.629 -7.737 1.00 98.38 720 VAL A O 1
ATOM 5386 N N . GLY A 1 721 ? 4.396 5.282 -9.229 1.00 98.06 721 GLY A N 1
ATOM 5387 C CA . GLY A 1 721 ? 3.880 6.332 -8.360 1.00 98.06 721 GLY A CA 1
ATOM 5388 C C . GLY A 1 721 ? 2.364 6.385 -8.454 1.00 98.06 721 GLY A C 1
ATOM 5389 O O . GLY A 1 721 ? 1.828 6.505 -9.551 1.00 98.06 721 GLY A O 1
ATOM 5390 N N . THR A 1 722 ? 1.676 6.298 -7.324 1.00 97.75 722 THR A N 1
ATOM 5391 C CA . THR A 1 722 ? 0.210 6.237 -7.263 1.00 97.75 722 THR A CA 1
ATOM 5392 C C . THR A 1 722 ? -0.392 7.514 -6.670 1.00 97.75 722 THR A C 1
ATOM 5394 O O . THR A 1 722 ? 0.301 8.342 -6.077 1.00 97.75 722 THR A O 1
ATOM 5397 N N . ASN A 1 723 ? -1.709 7.675 -6.793 1.00 96.69 723 ASN A N 1
ATOM 5398 C CA . ASN A 1 723 ? -2.446 8.730 -6.105 1.00 96.69 723 ASN A CA 1
ATOM 5399 C C . ASN A 1 723 ? -3.076 8.168 -4.821 1.00 96.69 723 ASN A C 1
ATOM 5401 O O . ASN A 1 723 ? -4.202 7.679 -4.866 1.00 96.69 723 ASN A O 1
ATOM 5405 N N . GLY A 1 724 ? -2.324 8.188 -3.714 1.00 95.62 724 GLY A N 1
ATOM 5406 C CA . GLY A 1 724 ? -2.805 7.753 -2.398 1.00 95.62 724 GLY A CA 1
ATOM 5407 C C . GLY A 1 724 ? -2.196 6.460 -1.861 1.00 95.62 724 GLY A C 1
ATOM 5408 O O . GLY A 1 724 ? -2.519 6.063 -0.751 1.00 95.62 724 GLY A O 1
ATOM 5409 N N . ARG A 1 725 ? -1.306 5.791 -2.599 1.00 97.06 725 ARG A N 1
ATOM 5410 C CA . ARG A 1 725 ? -0.570 4.610 -2.116 1.00 97.06 725 ARG A CA 1
ATOM 5411 C C . ARG A 1 725 ? 0.948 4.770 -2.204 1.00 97.06 725 ARG A C 1
ATOM 5413 O O . ARG A 1 725 ? 1.666 3.776 -2.230 1.00 97.06 725 ARG A O 1
ATOM 5420 N N . GLY A 1 726 ? 1.456 6.003 -2.294 1.00 97.44 726 GLY A N 1
ATOM 5421 C CA . GLY A 1 726 ? 2.886 6.279 -2.449 1.00 97.44 726 GLY A CA 1
ATOM 5422 C C . GLY A 1 726 ? 3.480 5.650 -3.715 1.00 97.44 726 GLY A C 1
ATOM 5423 O O . GLY A 1 726 ? 2.811 5.543 -4.749 1.00 97.44 726 GLY A O 1
ATOM 5424 N N . VAL A 1 727 ? 4.746 5.234 -3.644 1.00 98.19 727 VAL A N 1
ATOM 5425 C CA . VAL A 1 727 ? 5.410 4.501 -4.731 1.00 98.19 727 VAL A CA 1
ATOM 5426 C C . VAL A 1 727 ? 5.358 3.011 -4.440 1.00 98.19 727 VAL A C 1
ATOM 5428 O O . VAL A 1 727 ? 5.781 2.572 -3.373 1.00 98.19 727 VAL A O 1
ATOM 5431 N N . MET A 1 728 ? 4.869 2.236 -5.399 1.00 96.75 728 MET A N 1
ATOM 5432 C CA . MET A 1 728 ? 4.934 0.780 -5.399 1.00 96.75 728 MET A CA 1
ATOM 5433 C C . MET A 1 728 ? 6.054 0.304 -6.319 1.00 96.75 728 MET A C 1
ATOM 5435 O O . MET A 1 728 ? 6.341 0.950 -7.324 1.00 96.75 728 MET A O 1
ATOM 5439 N N . TYR A 1 729 ? 6.683 -0.825 -6.016 1.00 96.75 729 TYR A N 1
ATOM 5440 C CA . TYR A 1 729 ? 7.744 -1.378 -6.846 1.00 96.75 729 TYR A CA 1
ATOM 5441 C C . TYR A 1 729 ? 7.772 -2.907 -6.834 1.00 96.75 729 TYR A C 1
ATOM 5443 O O . TYR A 1 729 ? 7.203 -3.565 -5.956 1.00 96.75 729 TYR A O 1
ATOM 5451 N N . THR A 1 730 ? 8.442 -3.472 -7.835 1.00 92.81 730 THR A N 1
ATOM 5452 C CA . THR A 1 730 ? 8.736 -4.905 -7.918 1.00 92.81 730 THR A CA 1
ATOM 5453 C C . THR A 1 730 ? 10.089 -5.152 -8.584 1.00 92.81 730 THR A C 1
ATOM 5455 O O . THR A 1 730 ? 10.593 -4.295 -9.308 1.00 92.81 730 THR A O 1
ATOM 5458 N N . SER A 1 731 ? 10.665 -6.330 -8.334 1.00 87.62 731 SER A N 1
ATOM 5459 C CA . SER A 1 731 ? 11.934 -6.811 -8.890 1.00 87.62 731 SER A CA 1
ATOM 5460 C C . SER A 1 731 ? 11.779 -8.251 -9.398 1.00 87.62 731 SER A C 1
ATOM 5462 O O . SER A 1 731 ? 12.263 -9.223 -8.819 1.00 87.62 731 SER A O 1
ATOM 5464 N N . CYS A 1 732 ? 11.027 -8.422 -10.483 1.00 77.12 732 CYS A N 1
ATOM 5465 C CA . CYS A 1 732 ? 10.733 -9.732 -11.062 1.00 77.12 732 CYS A CA 1
ATOM 5466 C C . CYS A 1 732 ? 11.252 -9.810 -12.504 1.00 77.12 732 CYS A C 1
ATOM 5468 O O . CYS A 1 732 ? 11.061 -8.863 -13.262 1.00 77.12 732 CYS A O 1
ATOM 5470 N N . PRO A 1 733 ? 11.872 -10.926 -12.932 1.00 75.31 733 PRO A N 1
ATOM 5471 C CA . PRO A 1 733 ? 12.360 -11.053 -14.299 1.00 75.31 733 PRO A CA 1
ATOM 5472 C C . PRO A 1 733 ? 11.257 -10.791 -15.325 1.00 75.31 733 PRO A C 1
ATOM 5474 O O . PRO A 1 733 ? 10.235 -11.482 -15.330 1.00 75.31 733 PRO A O 1
ATOM 5477 N N . VAL A 1 734 ? 11.506 -9.865 -16.253 1.00 76.00 734 VAL A N 1
ATOM 5478 C CA . VAL A 1 734 ? 10.645 -9.629 -17.421 1.00 76.00 734 VAL A CA 1
ATOM 5479 C C . VAL A 1 734 ? 10.937 -10.725 -18.450 1.00 76.00 734 VAL A C 1
ATOM 5481 O O . VAL A 1 734 ? 11.469 -10.501 -19.526 1.00 76.00 734 VAL A O 1
ATOM 5484 N N . SER A 1 735 ? 10.690 -11.983 -18.087 1.00 64.19 735 SER A N 1
ATOM 5485 C CA . SER A 1 735 ? 10.918 -13.118 -18.978 1.00 64.19 735 SER A CA 1
ATOM 5486 C C . SER A 1 735 ? 9.588 -13.647 -19.479 1.00 64.19 735 SER A C 1
ATOM 5488 O O . SER A 1 735 ? 8.778 -14.121 -18.681 1.00 64.19 735 SER A O 1
ATOM 5490 N N . ASN A 1 736 ? 9.413 -13.711 -20.798 1.00 53.94 736 ASN A N 1
ATOM 5491 C CA . ASN A 1 736 ? 8.404 -14.571 -21.407 1.00 53.94 736 ASN A CA 1
ATOM 5492 C C . ASN A 1 736 ? 8.904 -16.026 -21.441 1.00 53.94 736 ASN A C 1
ATOM 5494 O O . ASN A 1 736 ? 8.942 -16.696 -22.471 1.00 53.94 736 ASN A O 1
ATOM 5498 N N . SER A 1 737 ? 9.371 -16.516 -20.294 1.00 55.09 737 SER A N 1
ATOM 5499 C CA . SER A 1 737 ? 9.579 -17.939 -20.132 1.00 55.09 737 SER A CA 1
ATOM 5500 C C . SER A 1 737 ? 8.194 -18.565 -20.044 1.00 55.09 737 SER A C 1
ATOM 5502 O O . SER A 1 737 ? 7.492 -18.396 -19.051 1.00 55.09 737 SER A O 1
ATOM 5504 N N . ASN A 1 738 ? 7.805 -19.332 -21.061 1.00 64.12 738 ASN A N 1
ATOM 5505 C CA . ASN A 1 738 ? 6.640 -20.207 -20.958 1.00 64.12 738 ASN A CA 1
ATOM 5506 C C . ASN A 1 738 ? 6.819 -21.293 -19.881 1.00 64.12 738 ASN A C 1
ATOM 5508 O O . ASN A 1 738 ? 5.893 -22.056 -19.621 1.00 64.12 738 ASN A O 1
ATOM 5512 N N . LEU A 1 739 ? 7.995 -21.390 -19.256 1.00 76.81 739 LEU A N 1
ATOM 5513 C CA . LEU A 1 739 ? 8.236 -22.318 -18.164 1.00 76.81 739 LEU A CA 1
ATOM 5514 C C . LEU A 1 739 ? 7.448 -21.908 -16.926 1.00 76.81 739 LEU A C 1
ATOM 5516 O O . LEU A 1 739 ? 7.530 -20.764 -16.489 1.00 76.81 739 LEU A O 1
ATOM 5520 N N . HIS A 1 740 ? 6.729 -22.868 -16.366 1.00 83.19 740 HIS A N 1
ATOM 5521 C CA . HIS A 1 740 ? 5.974 -22.732 -15.129 1.00 83.19 740 HIS A CA 1
ATOM 5522 C C . HIS A 1 740 ? 5.994 -24.056 -14.372 1.00 83.19 740 HIS A C 1
ATOM 5524 O O . HIS A 1 740 ? 6.207 -25.121 -14.971 1.00 83.19 740 HIS A O 1
ATOM 5530 N N . LEU A 1 741 ? 5.746 -23.992 -13.067 1.00 89.50 741 LEU A N 1
ATOM 5531 C CA . LEU A 1 741 ? 5.361 -25.163 -12.295 1.00 89.50 741 LEU A CA 1
ATOM 5532 C C . LEU A 1 741 ? 3.968 -25.663 -12.685 1.00 89.50 741 LEU A C 1
ATOM 5534 O O . LEU A 1 741 ? 3.001 -24.906 -12.724 1.00 89.50 741 LEU A O 1
ATOM 5538 N N . ALA A 1 742 ? 3.871 -26.966 -12.918 1.00 90.88 742 ALA A N 1
ATOM 5539 C CA . ALA A 1 742 ? 2.627 -27.681 -13.148 1.00 90.88 742 ALA A CA 1
ATOM 5540 C C . ALA A 1 742 ? 2.629 -29.021 -12.404 1.00 90.88 742 ALA A C 1
ATOM 5542 O O . ALA A 1 742 ? 3.657 -29.467 -11.888 1.00 90.88 742 ALA A O 1
ATOM 5543 N N . HIS A 1 743 ? 1.482 -29.693 -12.418 1.00 93.81 743 HIS A N 1
ATOM 5544 C CA . HIS A 1 743 ? 1.373 -31.090 -12.012 1.00 93.81 743 HIS A CA 1
ATOM 5545 C C . HIS A 1 743 ? 1.481 -32.006 -13.241 1.00 93.81 743 HIS A C 1
ATOM 5547 O O . HIS A 1 743 ? 0.905 -31.680 -14.291 1.00 93.81 743 HIS A O 1
ATOM 5553 N N . PRO A 1 744 ? 2.230 -33.119 -13.146 1.00 92.25 744 PRO A N 1
ATOM 5554 C CA . PRO A 1 744 ? 2.330 -34.084 -14.230 1.00 92.25 744 PRO A CA 1
ATOM 5555 C C . PRO A 1 744 ? 1.055 -34.923 -14.370 1.00 92.25 744 PRO A C 1
ATOM 5557 O O . PRO A 1 744 ? 0.335 -35.173 -13.402 1.00 92.25 744 PRO A O 1
ATOM 5560 N N . THR A 1 745 ? 0.795 -35.400 -15.582 1.00 90.81 745 THR A N 1
ATOM 5561 C CA . THR A 1 745 ? -0.173 -36.478 -15.844 1.00 90.81 745 THR A CA 1
ATOM 5562 C C . THR A 1 745 ? 0.359 -37.834 -15.347 1.00 90.81 745 THR A C 1
ATOM 5564 O O . THR A 1 745 ? 1.560 -37.977 -15.102 1.00 90.81 745 THR A O 1
ATOM 5567 N N . PRO A 1 746 ? -0.485 -38.881 -15.260 1.00 88.94 746 PRO A N 1
ATOM 5568 C CA . PRO A 1 746 ? -0.013 -40.240 -14.993 1.00 88.94 746 PRO A CA 1
ATOM 5569 C C . PRO A 1 746 ? 1.061 -40.725 -15.979 1.00 88.94 746 PRO A C 1
ATOM 5571 O O . PRO A 1 746 ? 2.017 -41.386 -15.571 1.00 88.94 746 PRO A O 1
ATOM 5574 N N . GLU A 1 747 ? 0.951 -40.383 -17.266 1.00 90.06 747 GLU A N 1
ATOM 5575 C CA . GLU A 1 747 ? 1.957 -40.746 -18.267 1.00 90.06 747 GLU A CA 1
ATOM 5576 C C . GLU A 1 747 ? 3.265 -39.963 -18.082 1.00 90.06 747 GLU A C 1
ATOM 5578 O O . GLU A 1 747 ? 4.342 -40.551 -18.188 1.00 90.06 747 GLU A O 1
ATOM 5583 N N . GLU A 1 748 ? 3.197 -38.669 -17.752 1.00 91.56 748 GLU A N 1
ATOM 5584 C CA . GLU A 1 748 ? 4.370 -37.857 -17.404 1.00 91.56 748 GLU A CA 1
ATOM 5585 C C . GLU A 1 748 ? 5.044 -38.386 -16.126 1.00 91.56 748 GLU A C 1
ATOM 5587 O O . GLU A 1 748 ? 6.269 -38.455 -16.080 1.00 91.56 748 GLU A O 1
ATOM 5592 N N . CYS A 1 749 ? 4.287 -38.859 -15.127 1.00 90.69 749 CYS A N 1
ATOM 5593 C CA . CYS A 1 749 ? 4.843 -39.545 -13.954 1.00 90.69 749 CYS A CA 1
ATOM 5594 C C . CYS A 1 749 ? 5.630 -40.802 -14.345 1.00 90.69 749 CYS A C 1
ATOM 5596 O O . CYS A 1 749 ? 6.766 -40.973 -13.908 1.00 90.69 749 CYS A O 1
ATOM 5598 N N . ILE A 1 750 ? 5.082 -41.653 -15.221 1.00 89.81 750 ILE A N 1
ATOM 5599 C CA . ILE A 1 750 ? 5.799 -42.836 -15.725 1.00 89.81 750 ILE A CA 1
ATOM 5600 C C . ILE A 1 750 ? 7.078 -42.420 -16.458 1.00 89.81 750 ILE A C 1
ATOM 5602 O O . ILE A 1 750 ? 8.115 -43.065 -16.282 1.00 89.81 750 ILE A O 1
ATOM 5606 N N . GLN A 1 751 ? 7.039 -41.346 -17.253 1.00 90.38 751 GLN A N 1
ATOM 5607 C CA . GLN A 1 751 ? 8.229 -40.814 -17.919 1.00 90.38 751 GLN A CA 1
ATOM 5608 C C . GLN A 1 751 ? 9.276 -40.349 -16.905 1.00 90.38 751 GLN A C 1
ATOM 5610 O O . GLN A 1 751 ? 10.429 -40.754 -17.030 1.00 90.38 751 GLN A O 1
ATOM 5615 N N . ILE A 1 752 ? 8.882 -39.568 -15.892 1.00 91.38 752 ILE A N 1
ATOM 5616 C CA . ILE A 1 752 ? 9.754 -39.084 -14.809 1.00 91.38 752 ILE A CA 1
ATOM 5617 C C . ILE A 1 752 ? 10.414 -40.260 -14.088 1.00 91.38 752 ILE A C 1
ATOM 5619 O O . ILE A 1 752 ? 11.638 -40.301 -13.967 1.00 91.38 752 ILE A O 1
ATOM 5623 N N . TRP A 1 753 ? 9.628 -41.253 -13.669 1.00 91.50 753 TRP A N 1
ATOM 5624 C CA . TRP A 1 753 ? 10.158 -42.443 -13.010 1.00 91.50 753 TRP A CA 1
ATOM 5625 C C . TRP A 1 753 ? 11.107 -43.199 -13.937 1.00 91.50 753 TRP A C 1
ATOM 5627 O O . TRP A 1 753 ? 12.201 -43.562 -13.526 1.00 91.50 753 TRP A O 1
ATOM 5637 N N . THR A 1 754 ? 10.764 -43.353 -15.216 1.00 90.44 754 THR A N 1
ATOM 5638 C CA . THR A 1 754 ? 11.622 -44.039 -16.191 1.00 90.44 754 THR A CA 1
ATOM 5639 C C . THR A 1 754 ? 12.977 -43.352 -16.355 1.00 90.44 754 THR A C 1
ATOM 5641 O O . THR A 1 754 ? 14.006 -44.022 -16.296 1.00 90.44 754 THR A O 1
ATOM 5644 N N . ILE A 1 755 ? 13.000 -42.027 -16.538 1.00 88.69 755 ILE A N 1
ATOM 5645 C CA . ILE A 1 755 ? 14.250 -41.280 -16.761 1.00 88.69 755 ILE A CA 1
ATOM 5646 C C . ILE A 1 755 ? 15.099 -41.152 -15.496 1.00 88.69 755 ILE A C 1
ATOM 5648 O O . ILE A 1 755 ? 16.310 -40.984 -15.598 1.00 88.69 755 ILE A O 1
ATOM 5652 N N . ALA A 1 756 ? 14.478 -41.221 -14.320 1.00 86.94 756 ALA A N 1
ATOM 5653 C CA . ALA A 1 756 ? 15.171 -41.121 -13.045 1.00 86.94 756 ALA A CA 1
ATOM 5654 C C . ALA A 1 756 ? 15.530 -42.495 -12.444 1.00 86.94 756 ALA A C 1
ATOM 5656 O O . ALA A 1 756 ? 16.175 -42.569 -11.402 1.00 86.94 756 ALA A O 1
ATOM 5657 N N . ALA A 1 757 ? 15.146 -43.594 -13.101 1.00 87.38 757 ALA A N 1
ATOM 5658 C CA . ALA A 1 757 ? 15.328 -44.952 -12.596 1.00 87.38 757 ALA A CA 1
ATOM 5659 C C . ALA A 1 757 ? 16.790 -45.343 -12.377 1.00 87.38 757 ALA A C 1
ATOM 5661 O O . ALA A 1 757 ? 17.075 -46.098 -11.458 1.00 87.38 757 ALA A O 1
ATOM 5662 N N . ASP A 1 758 ? 17.725 -44.866 -13.196 1.00 83.50 758 ASP A N 1
ATOM 5663 C CA . ASP A 1 758 ? 19.139 -45.212 -13.004 1.00 83.50 758 ASP A CA 1
ATOM 5664 C C . ASP A 1 758 ? 19.746 -44.564 -11.767 1.00 83.50 758 ASP A C 1
ATOM 5666 O O . ASP A 1 758 ? 20.658 -45.138 -11.176 1.00 83.50 758 ASP A O 1
ATOM 5670 N N . GLU A 1 759 ? 19.205 -43.421 -11.348 1.00 78.00 759 GLU A N 1
ATOM 5671 C CA . GLU A 1 759 ? 19.549 -42.858 -10.051 1.00 78.00 759 GLU A CA 1
ATOM 5672 C C . GLU A 1 759 ? 18.866 -43.654 -8.947 1.00 78.00 759 GLU A C 1
ATOM 5674 O O . GLU A 1 759 ? 19.475 -43.859 -7.911 1.00 78.00 759 GLU A O 1
ATOM 5679 N N . TRP A 1 760 ? 17.617 -44.089 -9.162 1.00 81.19 760 TRP A N 1
ATOM 5680 C CA . TRP A 1 760 ? 16.708 -44.335 -8.051 1.00 81.19 760 TRP A CA 1
ATOM 5681 C C . TRP A 1 760 ? 16.057 -45.710 -7.946 1.00 81.19 760 TRP A C 1
ATOM 5683 O O . TRP A 1 760 ? 15.315 -45.940 -7.013 1.00 81.19 760 TRP A O 1
ATOM 5693 N N . LYS A 1 761 ? 16.272 -46.661 -8.849 1.00 84.75 761 LYS A N 1
ATOM 5694 C CA . LYS A 1 761 ? 15.537 -47.944 -8.822 1.00 84.75 761 LYS A CA 1
ATOM 5695 C C . LYS A 1 761 ? 15.967 -48.922 -7.721 1.00 84.75 761 LYS A C 1
ATOM 5697 O O . LYS A 1 761 ? 15.400 -50.014 -7.648 1.00 84.75 761 LYS A O 1
ATOM 5702 N N . ASP A 1 762 ? 16.953 -48.569 -6.894 1.00 86.50 762 ASP A N 1
ATOM 5703 C CA . ASP A 1 762 ? 17.572 -49.483 -5.931 1.00 86.50 762 ASP A CA 1
ATOM 5704 C C . ASP A 1 762 ? 17.960 -50.822 -6.625 1.00 86.50 762 ASP A C 1
ATOM 5706 O O . ASP A 1 762 ? 18.451 -50.844 -7.757 1.00 86.50 762 ASP A O 1
ATOM 5710 N N . SER A 1 763 ? 17.711 -51.963 -5.980 1.00 87.31 763 SER A N 1
ATOM 5711 C CA . SER A 1 763 ? 17.903 -53.312 -6.535 1.00 87.31 763 SER A CA 1
ATOM 5712 C C . SER A 1 763 ? 16.776 -53.801 -7.457 1.00 87.31 763 SER A C 1
ATOM 5714 O O . SER A 1 763 ? 16.836 -54.934 -7.948 1.00 87.31 763 SER A O 1
ATOM 5716 N N . LEU A 1 764 ? 15.737 -52.994 -7.702 1.00 89.44 764 LEU A N 1
ATOM 5717 C CA . LEU A 1 764 ? 14.601 -53.393 -8.529 1.00 89.44 764 LEU A CA 1
ATOM 5718 C C . LEU A 1 764 ? 14.912 -53.280 -10.027 1.00 89.44 764 LEU A C 1
ATOM 5720 O O . LEU A 1 764 ? 15.692 -52.452 -10.498 1.00 89.44 764 LEU A O 1
ATOM 5724 N N . THR A 1 765 ? 14.232 -54.110 -10.820 1.00 90.69 765 THR A N 1
ATOM 5725 C CA . THR A 1 765 ? 14.190 -53.914 -12.275 1.00 90.69 765 THR A CA 1
ATOM 5726 C C . THR A 1 765 ? 13.342 -52.686 -12.609 1.00 90.69 765 THR A C 1
ATOM 5728 O O . THR A 1 765 ? 12.403 -52.372 -11.880 1.00 90.69 765 THR A O 1
ATOM 5731 N N . LEU A 1 766 ? 13.609 -52.020 -13.738 1.00 90.12 766 LEU A N 1
ATOM 5732 C CA . LEU A 1 766 ? 12.849 -50.835 -14.165 1.00 90.12 766 LEU A CA 1
ATOM 5733 C C . LEU A 1 766 ? 11.313 -51.038 -14.129 1.00 90.12 766 LEU A C 1
ATOM 5735 O O . LEU A 1 766 ? 10.632 -50.181 -13.569 1.00 90.12 766 LEU A O 1
ATOM 5739 N N . PRO A 1 767 ? 10.735 -52.154 -14.632 1.00 93.44 767 PRO A N 1
ATOM 5740 C CA . PRO A 1 767 ? 9.291 -52.375 -14.530 1.00 93.44 767 PRO A CA 1
ATOM 5741 C C . PRO A 1 767 ? 8.785 -52.489 -13.088 1.00 93.44 767 PRO A C 1
ATOM 5743 O O . PRO A 1 767 ? 7.715 -51.976 -12.772 1.00 93.44 767 PRO A O 1
ATOM 5746 N N . LEU A 1 768 ? 9.541 -53.152 -12.206 1.00 92.25 768 LEU A N 1
ATOM 5747 C CA . LEU A 1 768 ? 9.169 -53.283 -10.795 1.00 92.25 768 LEU A CA 1
ATOM 5748 C C . LEU A 1 768 ? 9.281 -51.955 -10.056 1.00 92.25 768 LEU A C 1
ATOM 5750 O O . LEU A 1 768 ? 8.433 -51.663 -9.224 1.00 92.25 768 LEU A O 1
ATOM 5754 N N . TYR A 1 769 ? 10.286 -51.154 -10.391 1.00 91.31 769 TYR A N 1
ATOM 5755 C CA . TYR A 1 769 ? 10.465 -49.824 -9.842 1.00 91.31 769 TYR A CA 1
ATOM 5756 C C . TYR A 1 769 ? 9.308 -48.890 -10.225 1.00 91.31 769 TYR A C 1
ATOM 5758 O O . TYR A 1 769 ? 8.719 -48.283 -9.346 1.00 91.31 769 TYR A O 1
ATOM 5766 N N . ILE A 1 770 ? 8.877 -48.864 -11.491 1.00 91.75 770 ILE A N 1
ATOM 5767 C CA . ILE A 1 770 ? 7.695 -48.082 -11.907 1.00 91.75 770 ILE A CA 1
ATOM 5768 C C . ILE A 1 770 ? 6.426 -48.537 -11.158 1.00 91.75 770 ILE A C 1
ATOM 5770 O O . ILE A 1 770 ? 5.591 -47.711 -10.784 1.00 91.75 770 ILE A O 1
ATOM 5774 N N . LEU A 1 771 ? 6.270 -49.846 -10.916 1.00 91.94 771 LEU A N 1
ATOM 5775 C CA . LEU A 1 771 ? 5.149 -50.383 -10.136 1.00 91.94 771 LEU A CA 1
ATOM 5776 C C . LEU A 1 771 ? 5.228 -49.999 -8.654 1.00 91.94 771 LEU A C 1
ATOM 5778 O O . LEU A 1 771 ? 4.201 -49.659 -8.069 1.00 91.94 771 LEU A O 1
ATOM 5782 N N . GLU A 1 772 ? 6.418 -50.051 -8.054 1.00 93.00 772 GLU A N 1
ATOM 5783 C CA . GLU A 1 772 ? 6.653 -49.564 -6.693 1.00 93.00 772 GLU A CA 1
ATOM 5784 C C . GLU A 1 772 ? 6.312 -48.081 -6.610 1.00 93.00 772 GLU A C 1
ATOM 5786 O O . GLU A 1 772 ? 5.590 -47.657 -5.711 1.00 93.00 772 GLU A O 1
ATOM 5791 N N . SER A 1 773 ? 6.769 -47.316 -7.596 1.00 90.81 773 SER A N 1
ATOM 5792 C CA . SER A 1 773 ? 6.544 -45.894 -7.681 1.00 90.81 773 SER A CA 1
ATOM 5793 C C . SER A 1 773 ? 5.041 -45.568 -7.673 1.00 90.81 773 SER A C 1
ATOM 5795 O O . SER A 1 773 ? 4.524 -44.894 -6.781 1.00 90.81 773 SER A O 1
ATOM 5797 N N . ALA A 1 774 ? 4.285 -46.156 -8.598 1.00 89.88 774 ALA A N 1
ATOM 5798 C CA . ALA A 1 774 ? 2.836 -45.996 -8.625 1.00 89.88 774 ALA A CA 1
ATOM 5799 C C . ALA A 1 774 ? 2.157 -46.476 -7.327 1.00 89.88 774 ALA A C 1
ATOM 5801 O O . ALA A 1 774 ? 1.193 -45.863 -6.880 1.00 89.88 774 ALA A O 1
ATOM 5802 N N . TYR A 1 775 ? 2.654 -47.547 -6.701 1.00 92.56 775 TYR A N 1
ATOM 5803 C CA . TYR A 1 775 ? 2.117 -48.055 -5.438 1.00 92.56 775 TYR A CA 1
ATOM 5804 C C . TYR A 1 775 ? 2.325 -47.073 -4.277 1.00 92.56 775 TYR A C 1
ATOM 5806 O O . TYR A 1 775 ? 1.400 -46.850 -3.493 1.00 92.56 775 TYR A O 1
ATOM 5814 N N . LEU A 1 776 ? 3.498 -46.447 -4.176 1.00 91.75 776 LEU A N 1
ATOM 5815 C CA . LEU A 1 776 ? 3.839 -45.527 -3.089 1.00 91.75 776 LEU A CA 1
ATOM 5816 C C . LEU A 1 776 ? 3.028 -44.232 -3.097 1.00 91.75 776 LEU A C 1
ATOM 5818 O O . LEU A 1 776 ? 2.917 -43.601 -2.053 1.00 91.75 776 LEU A O 1
ATOM 5822 N N . THR A 1 777 ? 2.393 -43.866 -4.210 1.00 89.31 777 THR A N 1
ATOM 5823 C CA . THR A 1 777 ? 1.451 -42.731 -4.239 1.00 89.31 777 THR A CA 1
ATOM 5824 C C . THR A 1 777 ? 0.129 -43.039 -3.521 1.00 89.31 777 THR A C 1
ATOM 5826 O O . THR A 1 777 ? -0.638 -42.134 -3.210 1.00 89.31 777 THR A O 1
ATOM 5829 N N . THR A 1 778 ? -0.139 -44.318 -3.226 1.00 91.25 778 THR A N 1
ATOM 5830 C CA . THR A 1 778 ? -1.410 -44.797 -2.651 1.00 91.25 778 THR A CA 1
ATOM 5831 C C . THR A 1 778 ? -1.332 -45.137 -1.161 1.00 91.25 778 THR A C 1
ATOM 5833 O O . THR A 1 778 ? -2.339 -45.492 -0.544 1.00 91.25 778 THR A O 1
ATOM 5836 N N . VAL A 1 779 ? -0.140 -45.064 -0.563 1.00 92.69 779 VAL A N 1
ATOM 5837 C CA . VAL A 1 779 ? 0.085 -45.432 0.844 1.00 92.69 779 VAL A CA 1
ATOM 5838 C C . VAL A 1 779 ? -0.278 -44.264 1.779 1.00 92.69 779 VAL A C 1
ATOM 5840 O O . VAL A 1 779 ? -0.345 -43.130 1.312 1.00 92.69 779 VAL A O 1
ATOM 5843 N N . PRO A 1 780 ? -0.516 -44.498 3.086 1.00 91.44 780 PRO A N 1
ATOM 5844 C CA . PRO A 1 780 ? -1.176 -43.529 3.969 1.00 91.44 780 PRO A CA 1
ATOM 5845 C C . PRO A 1 780 ? -0.617 -42.098 3.981 1.00 91.44 780 PRO A C 1
ATOM 5847 O O . PRO A 1 780 ? -1.408 -41.168 3.891 1.00 91.44 780 PRO A O 1
ATOM 5850 N N . LEU A 1 781 ? 0.709 -41.916 3.996 1.00 90.56 781 LEU A N 1
ATOM 5851 C CA . LEU A 1 781 ? 1.328 -40.580 3.956 1.00 90.56 781 LEU A CA 1
ATOM 5852 C C . LEU A 1 781 ? 1.138 -39.853 2.610 1.00 90.56 781 LEU A C 1
ATOM 5854 O O . LEU A 1 781 ? 1.171 -38.630 2.565 1.00 90.56 781 LEU A O 1
ATOM 5858 N N . ALA A 1 782 ? 0.992 -40.593 1.508 1.00 90.44 782 ALA A N 1
ATOM 5859 C CA . ALA A 1 782 ? 0.986 -40.043 0.151 1.00 90.44 782 ALA A CA 1
ATOM 5860 C C . ALA A 1 782 ? -0.418 -39.905 -0.459 1.00 90.44 782 ALA A C 1
ATOM 5862 O O . ALA A 1 782 ? -0.635 -39.040 -1.310 1.00 90.44 782 ALA A O 1
ATOM 5863 N N . ARG A 1 783 ? -1.365 -40.751 -0.035 1.00 88.88 783 ARG A N 1
ATOM 5864 C CA . ARG A 1 783 ? -2.752 -40.739 -0.520 1.00 88.88 783 ARG A CA 1
ATOM 5865 C C . ARG A 1 783 ? -3.479 -39.448 -0.136 1.00 88.88 783 ARG A C 1
ATOM 5867 O O . ARG A 1 783 ? -3.026 -38.699 0.724 1.00 88.88 783 ARG A O 1
ATOM 5874 N N . ASP A 1 784 ? -4.639 -39.222 -0.748 1.00 86.12 784 ASP A N 1
ATOM 5875 C CA . ASP A 1 784 ? -5.582 -38.157 -0.373 1.00 86.12 784 ASP A CA 1
ATOM 5876 C C . ASP A 1 784 ? -4.938 -36.755 -0.306 1.00 86.12 784 ASP A C 1
ATOM 5878 O O . ASP A 1 784 ? -5.221 -35.953 0.581 1.00 86.12 784 ASP A O 1
ATOM 5882 N N . GLY A 1 785 ? -4.027 -36.473 -1.246 1.00 84.38 785 GLY A N 1
ATOM 5883 C CA . GLY A 1 785 ? -3.295 -35.206 -1.325 1.00 84.38 785 GLY A CA 1
ATOM 5884 C C . GLY A 1 785 ? -2.070 -35.113 -0.410 1.00 84.38 785 GLY A C 1
ATOM 5885 O O . GLY A 1 785 ? -1.371 -34.107 -0.449 1.00 84.38 785 GLY A O 1
ATOM 5886 N N . GLY A 1 786 ? -1.748 -36.143 0.378 1.00 89.31 786 GLY A N 1
ATOM 5887 C CA . GLY A 1 786 ? -0.565 -36.153 1.246 1.00 89.31 786 GLY A CA 1
ATOM 5888 C C . GLY A 1 786 ? 0.765 -36.012 0.492 1.00 89.31 786 GLY A C 1
ATOM 5889 O O . GLY A 1 786 ? 1.726 -35.475 1.042 1.00 89.31 786 GLY A O 1
ATOM 5890 N N . MET A 1 787 ? 0.805 -36.409 -0.784 1.00 92.88 787 MET A N 1
ATOM 5891 C CA . MET A 1 787 ? 1.917 -36.172 -1.703 1.00 92.88 787 MET A CA 1
ATOM 5892 C C . MET A 1 787 ? 1.463 -35.389 -2.940 1.00 92.88 787 MET A C 1
ATOM 5894 O O . MET A 1 787 ? 0.424 -35.677 -3.529 1.00 92.88 787 MET A O 1
ATOM 5898 N N . THR A 1 788 ? 2.279 -34.430 -3.378 1.00 93.88 788 THR A N 1
ATOM 5899 C CA . THR A 1 788 ? 2.094 -33.686 -4.633 1.00 93.88 788 THR A CA 1
ATOM 5900 C C . THR A 1 788 ? 3.346 -33.796 -5.499 1.00 93.88 788 THR A C 1
ATOM 5902 O O . THR A 1 788 ? 4.448 -33.557 -5.011 1.00 93.88 788 THR A O 1
ATOM 5905 N N . THR A 1 789 ? 3.195 -34.136 -6.781 1.00 93.69 789 THR A N 1
ATOM 5906 C CA . THR A 1 789 ? 4.300 -34.123 -7.755 1.00 93.69 789 THR A CA 1
ATOM 5907 C C . THR A 1 789 ? 4.288 -32.815 -8.545 1.00 93.69 789 THR A C 1
ATOM 5909 O O . THR A 1 789 ? 3.231 -32.336 -8.969 1.00 93.69 789 THR A O 1
ATOM 5912 N N . TRP A 1 790 ? 5.473 -32.256 -8.765 1.00 95.81 790 TRP A N 1
ATOM 5913 C CA . TRP A 1 790 ? 5.693 -30.975 -9.427 1.00 95.81 790 TRP A CA 1
ATOM 5914 C C . TRP A 1 790 ? 6.613 -31.147 -10.625 1.00 95.81 790 TRP A C 1
ATOM 5916 O O . TRP A 1 790 ? 7.598 -31.881 -10.552 1.00 95.81 790 TRP A O 1
ATOM 5926 N N . VAL A 1 791 ? 6.339 -30.423 -11.708 1.00 94.88 791 VAL A N 1
ATOM 5927 C CA . VAL A 1 791 ? 7.187 -30.363 -12.903 1.00 94.88 791 VAL A CA 1
ATOM 5928 C C . VAL A 1 791 ? 7.377 -28.924 -13.368 1.00 94.88 791 VAL A C 1
ATOM 5930 O O . VAL A 1 791 ? 6.432 -28.147 -13.367 1.00 94.88 791 VAL A O 1
ATOM 5933 N N . LEU A 1 792 ? 8.591 -28.567 -13.792 1.00 91.69 792 LEU A N 1
ATOM 5934 C CA . LEU A 1 792 ? 8.847 -27.350 -14.561 1.00 91.69 792 LEU A CA 1
ATOM 5935 C C . LEU A 1 792 ? 8.715 -27.685 -16.049 1.00 91.69 792 LEU A C 1
ATOM 5937 O O . LEU A 1 792 ? 9.471 -28.518 -16.557 1.00 91.69 792 LEU A O 1
ATOM 5941 N N . VAL A 1 793 ? 7.765 -27.050 -16.730 1.00 89.81 793 VAL A N 1
ATOM 5942 C CA . VAL A 1 793 ? 7.368 -27.371 -18.112 1.00 89.81 793 VAL A CA 1
ATOM 5943 C C . VAL A 1 793 ? 6.988 -26.117 -18.891 1.00 89.81 793 VAL A C 1
ATOM 5945 O O . VAL A 1 793 ? 6.582 -25.113 -18.311 1.00 89.81 793 VAL A O 1
ATOM 5948 N N . ASP A 1 794 ? 7.063 -26.190 -20.218 1.00 82.38 794 ASP A N 1
ATOM 5949 C CA . ASP A 1 794 ? 6.586 -25.137 -21.118 1.00 82.38 794 ASP A CA 1
ATOM 5950 C C . ASP A 1 794 ? 5.044 -25.149 -21.208 1.00 82.38 794 ASP A C 1
ATOM 5952 O O . ASP A 1 794 ? 4.456 -26.123 -21.681 1.00 82.38 794 ASP A O 1
ATOM 5956 N N . LYS A 1 795 ? 4.385 -24.067 -20.768 1.00 81.31 795 LYS A N 1
ATOM 5957 C CA . LYS A 1 795 ? 2.919 -23.892 -20.763 1.00 81.31 795 LYS A CA 1
ATOM 5958 C C . LYS A 1 795 ? 2.289 -23.864 -22.151 1.00 81.31 795 LYS A C 1
ATOM 5960 O O . LYS A 1 795 ? 1.093 -24.099 -22.271 1.00 81.31 795 LYS A O 1
ATOM 5965 N N . SER A 1 796 ? 3.069 -23.563 -23.190 1.00 76.56 796 SER A N 1
ATOM 5966 C CA . SER A 1 796 ? 2.574 -23.519 -24.569 1.00 76.56 796 SER A CA 1
ATOM 5967 C C . SER A 1 796 ? 2.404 -24.909 -25.185 1.00 76.56 796 SER A C 1
ATOM 5969 O O . SER A 1 796 ? 1.781 -25.042 -26.238 1.00 76.56 796 SER A O 1
ATOM 5971 N N . ARG A 1 797 ? 2.932 -25.954 -24.533 1.00 78.44 797 ARG A N 1
ATOM 5972 C CA . ARG A 1 797 ? 2.844 -27.340 -24.994 1.00 78.44 797 ARG A CA 1
ATOM 5973 C C . ARG A 1 797 ? 1.838 -28.127 -24.142 1.00 78.44 797 ARG A C 1
ATOM 5975 O O . ARG A 1 797 ? 1.866 -28.013 -22.914 1.00 78.44 797 ARG A O 1
ATOM 5982 N N . PRO A 1 798 ? 0.955 -28.934 -24.759 1.00 83.00 798 PRO A N 1
ATOM 5983 C CA . PRO A 1 798 ? -0.039 -29.694 -24.014 1.00 83.00 798 PRO A CA 1
ATOM 5984 C C . PRO A 1 798 ? 0.621 -30.778 -23.140 1.00 83.00 798 PRO A C 1
ATOM 5986 O O . PRO A 1 798 ? 1.737 -31.226 -23.439 1.00 83.00 798 PRO A O 1
ATOM 5989 N N . PRO A 1 799 ? -0.050 -31.218 -22.057 1.00 88.00 799 PRO A N 1
ATOM 5990 C CA . PRO A 1 799 ? 0.419 -32.343 -21.252 1.00 88.00 799 PRO A CA 1
ATOM 5991 C C . PRO A 1 799 ? 0.686 -33.584 -22.111 1.00 88.00 799 PRO A C 1
ATOM 5993 O O . PRO A 1 799 ? 0.004 -33.797 -23.111 1.00 88.00 799 PRO A O 1
ATOM 5996 N N . ASN A 1 800 ? 1.677 -34.389 -21.728 1.00 86.88 800 ASN A N 1
ATOM 5997 C CA . ASN A 1 800 ? 2.216 -35.543 -22.472 1.00 86.88 800 ASN A CA 1
ATOM 5998 C C . ASN A 1 800 ? 3.025 -35.209 -23.736 1.00 86.88 800 ASN A C 1
ATOM 6000 O O . ASN A 1 800 ? 3.724 -36.085 -24.248 1.00 86.88 800 ASN A O 1
ATOM 6004 N N . GLU A 1 801 ? 2.984 -33.968 -24.223 1.00 86.81 801 GLU A N 1
ATOM 6005 C CA . GLU A 1 801 ? 3.798 -33.514 -25.359 1.00 86.81 801 GLU A CA 1
ATOM 6006 C C . GLU A 1 801 ? 4.894 -32.525 -24.947 1.00 86.81 801 GLU A C 1
ATOM 6008 O O . GLU A 1 801 ? 5.797 -32.250 -25.733 1.00 86.81 801 GLU A O 1
ATOM 6013 N N . ARG A 1 802 ? 4.833 -31.977 -23.732 1.00 88.56 802 ARG A N 1
ATOM 6014 C CA . ARG A 1 802 ? 5.796 -31.011 -23.185 1.00 88.56 802 ARG A CA 1
ATOM 6015 C C . ARG A 1 802 ? 7.028 -31.695 -22.583 1.00 88.56 802 ARG A C 1
ATOM 6017 O O . ARG A 1 802 ? 6.945 -32.787 -22.032 1.00 88.56 802 ARG A O 1
ATOM 6024 N N . ASP A 1 803 ? 8.183 -31.037 -22.668 1.00 87.94 803 ASP A N 1
ATOM 6025 C CA . ASP A 1 803 ? 9.395 -31.504 -21.990 1.00 87.94 803 ASP A CA 1
ATOM 6026 C C . ASP A 1 803 ? 9.307 -31.218 -20.483 1.00 87.94 803 ASP A C 1
ATOM 6028 O O . ASP A 1 803 ? 9.030 -30.089 -20.075 1.00 87.94 803 ASP A O 1
ATOM 6032 N N . VAL A 1 804 ? 9.608 -32.226 -19.660 1.00 90.12 804 VAL A N 1
ATOM 6033 C CA . VAL A 1 804 ? 9.802 -32.066 -18.211 1.00 90.12 804 VAL A CA 1
ATOM 6034 C C . VAL A 1 804 ? 11.246 -31.634 -17.948 1.00 90.12 804 VAL A C 1
ATOM 6036 O O . VAL A 1 804 ? 12.176 -32.440 -18.028 1.00 90.12 804 VAL A O 1
ATOM 6039 N N . PHE A 1 805 ? 11.450 -30.346 -17.660 1.00 87.56 805 PHE A N 1
ATOM 6040 C CA . PHE A 1 805 ? 12.785 -29.769 -17.451 1.00 87.56 805 PHE A CA 1
ATOM 6041 C C . PHE A 1 805 ? 13.362 -30.094 -16.069 1.00 87.56 805 PHE A C 1
ATOM 6043 O O . PHE A 1 805 ? 14.571 -30.289 -15.916 1.00 87.56 805 PHE A O 1
ATOM 6050 N N . CYS A 1 806 ? 12.496 -30.139 -15.059 1.00 92.44 806 CYS A N 1
ATOM 6051 C CA . CYS A 1 806 ? 12.821 -30.525 -13.691 1.00 92.44 806 CYS A CA 1
ATOM 6052 C C . CYS A 1 806 ? 11.555 -31.042 -12.998 1.00 92.44 806 CYS A C 1
ATOM 6054 O O . CYS A 1 806 ? 10.465 -30.579 -13.331 1.00 92.44 806 CYS A O 1
ATOM 6056 N N . SER A 1 807 ? 11.681 -31.974 -12.058 1.00 94.44 807 SER A N 1
ATOM 6057 C CA . SER A 1 807 ? 10.564 -32.487 -11.262 1.00 94.44 807 SER A CA 1
ATOM 6058 C C . SER A 1 807 ? 10.944 -32.674 -9.799 1.00 94.44 807 SER A C 1
ATOM 6060 O O . SER A 1 807 ? 12.117 -32.885 -9.503 1.00 94.44 807 SER A O 1
ATOM 6062 N N . CYS A 1 808 ? 9.967 -32.655 -8.898 1.00 94.56 808 CYS A N 1
ATOM 6063 C CA . CYS A 1 808 ? 10.127 -33.106 -7.516 1.00 94.56 808 CYS A CA 1
ATOM 6064 C C . CYS A 1 808 ? 8.788 -33.569 -6.927 1.00 94.56 808 CYS A C 1
ATOM 6066 O O . CYS A 1 808 ? 7.738 -33.461 -7.565 1.00 94.56 808 CYS A O 1
ATOM 6068 N N . GLU A 1 809 ? 8.828 -34.064 -5.697 1.00 94.31 809 GLU A N 1
ATOM 6069 C CA . GLU A 1 809 ? 7.659 -34.445 -4.910 1.00 94.31 809 GLU A CA 1
ATOM 6070 C C . GLU A 1 809 ? 7.665 -33.706 -3.576 1.00 94.31 809 GLU A C 1
ATOM 6072 O O . GLU A 1 809 ? 8.723 -33.468 -2.995 1.00 94.31 809 GLU A O 1
ATOM 6077 N N . THR A 1 810 ? 6.487 -33.366 -3.064 1.00 95.12 810 THR A N 1
ATOM 6078 C CA . THR A 1 810 ? 6.328 -32.747 -1.746 1.00 95.12 810 THR A CA 1
ATOM 6079 C C . THR A 1 810 ? 5.343 -33.532 -0.901 1.00 95.12 810 THR A C 1
ATOM 6081 O O . THR A 1 810 ? 4.240 -33.821 -1.362 1.00 95.12 810 THR A O 1
ATOM 6084 N N . PHE A 1 811 ? 5.721 -33.827 0.339 1.00 93.75 811 PHE A N 1
ATOM 6085 C CA . PHE A 1 811 ? 4.904 -34.529 1.325 1.00 93.75 811 PHE A CA 1
ATOM 6086 C C . PHE A 1 811 ? 4.414 -33.562 2.396 1.00 93.75 811 PHE A C 1
ATOM 6088 O O . PHE A 1 811 ? 5.226 -32.867 3.009 1.00 93.75 811 PHE A O 1
ATOM 6095 N N . ARG A 1 812 ? 3.109 -33.543 2.658 1.00 92.38 812 ARG A N 1
ATOM 6096 C CA . ARG A 1 812 ? 2.517 -32.795 3.771 1.00 92.38 812 ARG A CA 1
ATOM 6097 C C . ARG A 1 812 ? 2.823 -33.519 5.080 1.00 92.38 812 ARG A C 1
ATOM 6099 O O . ARG A 1 812 ? 2.413 -34.665 5.249 1.00 92.38 812 ARG A O 1
ATOM 6106 N N . LYS A 1 813 ? 3.526 -32.868 6.010 1.00 91.56 813 LYS A N 1
ATOM 6107 C CA . LYS A 1 813 ? 3.920 -33.470 7.292 1.00 91.56 813 LYS A CA 1
ATOM 6108 C C . LYS A 1 813 ? 3.454 -32.628 8.472 1.00 91.56 813 LYS A C 1
ATOM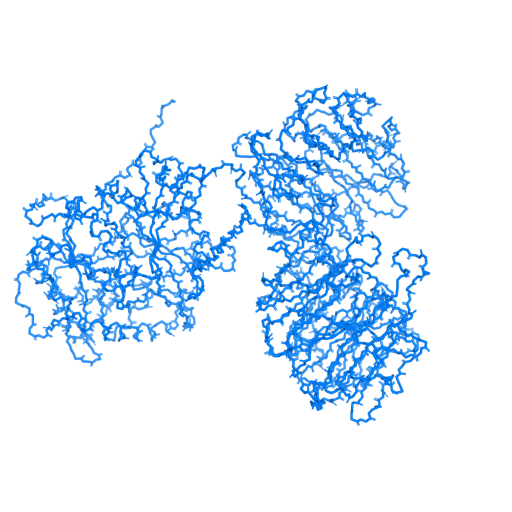 6110 O O . LYS A 1 813 ? 3.578 -31.405 8.452 1.00 91.56 813 LYS A O 1
ATOM 6115 N N . ARG A 1 814 ? 2.965 -33.292 9.522 1.00 91.31 814 ARG A N 1
ATOM 6116 C CA . ARG A 1 814 ? 2.670 -32.649 10.808 1.00 91.31 814 ARG A CA 1
ATOM 6117 C C . ARG A 1 814 ? 3.962 -32.376 11.562 1.00 91.31 814 ARG A C 1
ATOM 6119 O O . ARG A 1 814 ? 4.870 -33.208 11.587 1.00 91.31 814 ARG A O 1
ATOM 6126 N N . CYS A 1 815 ? 4.025 -31.218 12.194 1.00 91.62 815 CYS A N 1
ATOM 6127 C CA . CYS A 1 815 ? 5.218 -30.726 12.853 1.00 91.62 815 CYS A CA 1
ATOM 6128 C C . CYS A 1 815 ? 4.855 -30.011 14.160 1.00 91.62 815 CYS A C 1
ATOM 6130 O O . CYS A 1 815 ? 3.788 -29.410 14.267 1.00 91.62 815 CYS A O 1
ATOM 6132 N N . LEU A 1 816 ? 5.740 -30.083 15.154 1.00 92.19 816 LEU A N 1
ATOM 6133 C CA . LEU A 1 816 ? 5.693 -29.255 16.356 1.00 92.19 816 LEU A CA 1
ATOM 6134 C C . LEU A 1 816 ? 6.817 -28.225 16.312 1.00 92.19 816 LEU A C 1
ATOM 6136 O O . LEU A 1 816 ? 7.976 -28.570 16.075 1.00 92.19 816 LEU A O 1
ATOM 6140 N N . VAL A 1 817 ? 6.467 -26.976 16.602 1.00 91.19 817 VAL A N 1
ATOM 6141 C CA . VAL A 1 817 ? 7.408 -25.866 16.785 1.00 91.19 817 VAL A CA 1
ATOM 6142 C C . VAL A 1 817 ? 7.406 -25.485 18.251 1.00 91.19 817 VAL A C 1
ATOM 6144 O O . VAL A 1 817 ? 6.332 -25.354 18.829 1.00 91.19 817 VAL A O 1
ATOM 6147 N N . SER A 1 818 ? 8.585 -25.278 18.831 1.00 90.19 818 SER A N 1
ATOM 6148 C CA . SER A 1 818 ? 8.757 -24.698 20.165 1.00 90.19 818 SER A CA 1
ATOM 6149 C C . SER A 1 818 ? 9.592 -23.432 20.066 1.00 90.19 818 SER A C 1
ATOM 6151 O O . SER A 1 818 ? 10.687 -23.458 19.497 1.00 90.19 818 SER A O 1
ATOM 6153 N N . ASP A 1 819 ? 9.122 -22.349 20.680 1.00 87.06 819 ASP A N 1
ATOM 6154 C CA . ASP A 1 819 ? 9.951 -21.165 20.914 1.00 87.06 819 ASP A CA 1
ATOM 6155 C C . ASP A 1 819 ? 10.958 -21.391 22.063 1.00 87.06 819 ASP A C 1
ATOM 6157 O O . ASP A 1 819 ? 11.012 -22.468 22.670 1.00 87.06 819 ASP A O 1
ATOM 6161 N N . SER A 1 820 ? 11.777 -20.378 22.362 1.00 82.38 820 SER A N 1
ATOM 6162 C CA . SER A 1 820 ? 12.776 -20.425 23.439 1.00 82.38 820 SER A CA 1
ATOM 6163 C C . SER A 1 820 ? 12.162 -20.521 24.843 1.00 82.38 820 SER A C 1
ATOM 6165 O O . SER A 1 820 ? 12.832 -20.978 25.770 1.00 82.38 820 SER A O 1
ATOM 6167 N N . MET A 1 821 ? 10.889 -20.149 25.003 1.00 85.06 821 MET A N 1
ATOM 6168 C CA . MET A 1 821 ? 10.139 -20.237 26.258 1.00 85.06 821 MET A CA 1
ATOM 6169 C C . MET A 1 821 ? 9.428 -21.586 26.440 1.00 85.06 821 MET A C 1
ATOM 6171 O O . MET A 1 821 ? 8.861 -21.819 27.504 1.00 85.06 821 MET A O 1
ATOM 6175 N N . GLY A 1 822 ? 9.474 -22.479 25.446 1.00 85.44 822 GLY A N 1
ATOM 6176 C CA . GLY A 1 822 ? 8.769 -23.762 25.483 1.00 85.44 822 GLY A CA 1
ATOM 6177 C C . GLY A 1 822 ? 7.301 -23.673 25.054 1.00 85.44 822 GLY A C 1
ATOM 6178 O O . GLY A 1 822 ? 6.542 -24.617 25.270 1.00 85.44 822 GLY A O 1
ATOM 6179 N N . ASN A 1 823 ? 6.867 -22.566 24.439 1.00 89.62 823 ASN A N 1
ATOM 6180 C CA . ASN A 1 823 ? 5.521 -22.488 23.879 1.00 89.62 823 ASN A CA 1
ATOM 6181 C C . ASN A 1 823 ? 5.469 -23.287 22.581 1.00 89.62 823 ASN A C 1
ATOM 6183 O O . ASN A 1 823 ? 6.227 -23.023 21.644 1.00 89.62 823 ASN A O 1
ATOM 6187 N N . MET A 1 824 ? 4.553 -24.253 22.531 1.00 91.12 824 MET A N 1
ATOM 6188 C CA . MET A 1 824 ? 4.426 -25.166 21.404 1.00 91.12 824 MET A CA 1
ATOM 6189 C C . MET A 1 824 ? 3.255 -24.822 20.496 1.00 91.12 824 MET A C 1
ATOM 6191 O O . MET A 1 824 ? 2.174 -24.473 20.964 1.00 91.12 824 MET A O 1
ATOM 6195 N N . THR A 1 825 ? 3.442 -25.010 19.193 1.00 90.88 825 THR A N 1
ATOM 6196 C CA . THR A 1 825 ? 2.361 -24.968 18.200 1.00 90.88 825 THR A CA 1
ATOM 6197 C C . THR A 1 825 ? 2.480 -26.158 17.254 1.00 90.88 825 THR A C 1
ATOM 6199 O O . THR A 1 825 ? 3.579 -26.490 16.807 1.00 90.88 825 THR A O 1
ATOM 6202 N N . GLU A 1 826 ? 1.353 -26.804 16.951 1.00 91.44 826 GLU A N 1
ATOM 6203 C CA . GLU A 1 826 ? 1.283 -27.836 15.916 1.00 91.44 826 GLU A CA 1
ATOM 6204 C C . GLU A 1 826 ? 0.966 -27.196 14.559 1.00 91.44 826 GLU A C 1
ATOM 6206 O O . GLU A 1 826 ? 0.044 -26.390 14.447 1.00 91.44 826 GLU A O 1
ATOM 6211 N N . VAL A 1 827 ? 1.759 -27.526 13.543 1.00 91.50 827 VAL A N 1
ATOM 6212 C CA . VAL A 1 827 ? 1.781 -26.862 12.231 1.00 91.50 827 VAL A CA 1
ATOM 6213 C C . VAL A 1 827 ? 2.107 -27.859 11.115 1.00 91.50 827 VAL A C 1
ATOM 6215 O O . VAL A 1 827 ? 2.389 -29.033 11.376 1.00 91.50 827 VAL A O 1
ATOM 6218 N N . ILE A 1 828 ? 2.098 -27.395 9.863 1.00 91.88 828 ILE A N 1
ATOM 6219 C CA . ILE A 1 828 ? 2.476 -28.194 8.693 1.00 91.88 828 ILE A CA 1
ATOM 6220 C C . ILE A 1 828 ? 3.853 -27.777 8.180 1.00 91.88 828 ILE A C 1
ATOM 6222 O O . ILE A 1 828 ? 4.163 -26.592 8.075 1.00 91.88 828 ILE A O 1
ATOM 6226 N N . ILE A 1 829 ? 4.655 -28.766 7.790 1.00 92.44 829 ILE A N 1
ATOM 6227 C CA . ILE A 1 829 ? 5.889 -28.580 7.026 1.00 92.44 829 ILE A CA 1
ATOM 6228 C C . ILE A 1 829 ? 5.865 -29.472 5.779 1.00 92.44 829 ILE A C 1
ATOM 6230 O O . ILE A 1 829 ? 5.402 -30.614 5.835 1.00 92.44 829 ILE A O 1
ATOM 6234 N N . HIS A 1 830 ? 6.373 -28.981 4.647 1.00 94.44 830 HIS A N 1
ATOM 6235 C CA . HIS A 1 830 ? 6.448 -29.777 3.417 1.00 94.44 830 HIS A CA 1
ATOM 6236 C C . HIS A 1 830 ? 7.812 -30.449 3.266 1.00 94.44 830 HIS A C 1
ATOM 6238 O O . HIS A 1 830 ? 8.848 -29.795 3.176 1.00 94.44 830 HIS A O 1
ATOM 6244 N N . GLY A 1 831 ? 7.825 -31.776 3.207 1.00 94.38 831 GLY A N 1
ATOM 6245 C CA . GLY A 1 831 ? 9.021 -32.550 2.898 1.00 94.38 831 GLY A CA 1
ATOM 6246 C C . GLY A 1 831 ? 9.250 -32.651 1.393 1.00 94.38 831 GLY A C 1
ATOM 6247 O O . GLY A 1 831 ? 8.447 -33.287 0.721 1.00 94.38 831 GLY A O 1
ATOM 6248 N N . ILE A 1 832 ? 10.329 -32.076 0.864 1.00 95.06 832 ILE A N 1
ATOM 6249 C CA . ILE A 1 832 ? 10.669 -32.139 -0.564 1.00 95.06 832 ILE A CA 1
ATOM 6250 C C . ILE A 1 832 ? 11.546 -33.364 -0.826 1.00 95.06 832 ILE A C 1
ATOM 6252 O O . ILE A 1 832 ? 12.554 -33.583 -0.148 1.00 95.06 832 ILE A O 1
ATOM 6256 N N . ALA A 1 833 ? 11.173 -34.143 -1.835 1.00 90.31 833 ALA A N 1
ATOM 6257 C CA . ALA A 1 833 ? 11.865 -35.346 -2.253 1.00 90.31 833 ALA A CA 1
ATOM 6258 C C . ALA A 1 833 ? 12.068 -35.393 -3.773 1.00 90.31 833 ALA A C 1
ATOM 6260 O O . ALA A 1 833 ? 11.391 -34.706 -4.537 1.00 90.31 833 ALA A O 1
ATOM 6261 N N . SER A 1 834 ? 13.012 -36.231 -4.209 1.00 87.19 834 SER A N 1
ATOM 6262 C CA . SER A 1 834 ? 13.201 -36.611 -5.618 1.00 87.19 834 SER A CA 1
ATOM 6263 C C . SER A 1 834 ? 13.317 -35.429 -6.592 1.00 87.19 834 SER A C 1
ATOM 6265 O O . SER A 1 834 ? 12.771 -35.461 -7.693 1.00 87.19 834 SER A O 1
ATOM 6267 N N . VAL A 1 835 ? 14.073 -34.394 -6.207 1.00 90.69 835 VAL A N 1
ATOM 6268 C CA . VAL A 1 835 ? 14.423 -33.283 -7.105 1.00 90.69 835 VAL A CA 1
ATOM 6269 C C . VAL A 1 835 ? 15.285 -33.823 -8.249 1.00 90.69 835 VAL A C 1
ATOM 6271 O O . VAL A 1 835 ? 16.448 -34.178 -8.055 1.00 90.69 835 VAL A O 1
ATOM 6274 N N . PHE A 1 836 ? 14.715 -33.896 -9.449 1.00 89.12 836 PHE A N 1
ATOM 6275 C CA . PHE A 1 836 ? 15.349 -34.459 -10.634 1.00 89.12 836 PHE A CA 1
ATOM 6276 C C . PHE A 1 836 ? 15.440 -33.436 -11.757 1.00 89.12 836 PHE A C 1
ATOM 6278 O O . PHE A 1 836 ? 14.459 -32.790 -12.121 1.00 89.12 836 PHE A O 1
ATOM 6285 N N . CYS A 1 837 ? 16.611 -33.341 -12.377 1.00 87.00 837 CYS A N 1
ATOM 6286 C CA . CYS A 1 837 ? 16.814 -32.625 -13.630 1.00 87.00 837 CYS A CA 1
ATOM 6287 C C . CYS A 1 837 ? 17.548 -33.570 -14.584 1.00 87.00 837 CYS A C 1
ATOM 6289 O O . CYS A 1 837 ? 18.654 -34.030 -14.275 1.00 87.00 837 CYS A O 1
ATOM 6291 N N . SER A 1 838 ? 16.920 -33.885 -15.721 1.00 80.94 838 SER A N 1
ATOM 6292 C CA . SER A 1 838 ? 17.499 -34.777 -16.732 1.00 80.94 838 SER A CA 1
ATOM 6293 C C . SER A 1 838 ? 18.842 -34.235 -17.219 1.00 80.94 838 SER A C 1
ATOM 6295 O O . SER A 1 838 ? 18.999 -33.025 -17.378 1.00 80.94 838 SER A O 1
ATOM 6297 N N . GLU A 1 839 ? 19.805 -35.118 -17.495 1.00 80.44 839 GLU A N 1
ATOM 6298 C CA . GLU A 1 839 ? 21.171 -34.746 -17.885 1.00 80.44 839 GLU A CA 1
ATOM 6299 C C . GLU A 1 839 ? 21.215 -33.732 -19.039 1.00 80.44 839 GLU A C 1
ATOM 6301 O O . GLU A 1 839 ? 21.947 -32.747 -18.962 1.00 80.44 839 GLU A O 1
ATOM 6306 N N . LYS A 1 840 ? 20.334 -33.881 -20.041 1.00 82.12 840 LYS A N 1
ATOM 6307 C CA . LYS A 1 840 ? 20.220 -32.957 -21.188 1.00 82.12 840 LYS A CA 1
ATOM 6308 C C . LYS A 1 840 ? 19.880 -31.503 -20.808 1.00 82.12 840 LYS A C 1
ATOM 6310 O O . LYS A 1 840 ? 20.086 -30.593 -21.614 1.00 82.12 840 LYS A O 1
ATOM 6315 N N . PHE A 1 841 ? 19.355 -31.279 -19.604 1.00 79.50 841 PHE A N 1
ATOM 6316 C CA . PHE A 1 841 ? 18.885 -29.990 -19.093 1.00 79.50 841 PHE A CA 1
ATOM 6317 C C . PHE A 1 841 ? 19.724 -29.437 -17.929 1.00 79.50 841 PHE A C 1
ATOM 6319 O O . PHE A 1 841 ? 19.546 -28.276 -17.544 1.00 79.50 841 PHE A O 1
ATOM 6326 N N . ARG A 1 842 ? 20.661 -30.224 -17.386 1.00 80.38 842 ARG A N 1
ATOM 6327 C CA . ARG A 1 842 ? 21.544 -29.795 -16.290 1.00 80.38 842 ARG A CA 1
ATOM 6328 C C . ARG A 1 842 ? 22.425 -28.613 -16.730 1.00 80.38 842 ARG A C 1
ATOM 6330 O O . ARG A 1 842 ? 22.734 -28.443 -17.906 1.00 80.38 842 ARG A O 1
ATOM 6337 N N . GLY A 1 843 ? 22.795 -27.753 -15.776 1.00 68.62 843 GLY A N 1
ATOM 6338 C CA . GLY A 1 843 ? 23.629 -26.563 -16.020 1.00 68.62 843 GLY A CA 1
ATOM 6339 C C . GLY A 1 843 ? 22.911 -25.357 -16.648 1.00 68.62 843 GLY A C 1
ATOM 6340 O O . GLY A 1 843 ? 23.531 -24.316 -16.822 1.00 68.62 843 GLY A O 1
ATOM 6341 N N . ARG A 1 844 ? 21.607 -25.459 -16.948 1.00 75.00 844 ARG A N 1
ATOM 6342 C CA . ARG A 1 844 ? 20.814 -24.393 -17.600 1.00 75.00 844 ARG A CA 1
ATOM 6343 C C . ARG A 1 844 ? 19.908 -23.601 -16.650 1.00 75.00 844 ARG A C 1
ATOM 6345 O O . ARG A 1 844 ? 19.014 -22.894 -17.090 1.00 75.00 844 ARG A O 1
ATOM 6352 N N . GLY A 1 845 ? 20.081 -23.770 -15.339 1.00 76.88 845 GLY A N 1
ATOM 6353 C CA . GLY A 1 845 ? 19.298 -23.058 -14.321 1.00 76.88 845 GLY A CA 1
ATOM 6354 C C . GLY A 1 845 ? 17.890 -23.607 -14.038 1.00 76.88 845 GLY A C 1
ATOM 6355 O O . GLY A 1 845 ? 17.262 -23.139 -13.094 1.00 76.88 845 GLY A O 1
ATOM 6356 N N . TYR A 1 846 ? 17.401 -24.626 -14.758 1.00 82.62 846 TYR A N 1
ATOM 6357 C CA . TYR A 1 846 ? 16.032 -25.144 -14.577 1.00 82.62 846 TYR A CA 1
ATOM 6358 C C . TYR A 1 846 ? 15.737 -25.693 -13.180 1.00 82.62 846 TYR A C 1
ATOM 6360 O O . TYR A 1 846 ? 14.684 -25.396 -12.633 1.00 82.62 846 TYR A O 1
ATOM 6368 N N . ALA A 1 847 ? 16.664 -26.439 -12.574 1.00 82.44 847 ALA A N 1
ATOM 6369 C CA . ALA A 1 847 ? 16.482 -26.928 -11.206 1.00 82.44 847 ALA A CA 1
ATOM 6370 C C . ALA A 1 847 ? 16.417 -25.774 -10.190 1.00 82.44 847 ALA A C 1
ATOM 6372 O O . ALA A 1 847 ? 15.558 -25.768 -9.315 1.00 82.44 847 ALA A O 1
ATOM 6373 N N . ALA A 1 848 ? 17.248 -24.741 -10.364 1.00 78.81 848 ALA A N 1
ATOM 6374 C CA . ALA A 1 848 ? 17.204 -23.553 -9.517 1.00 78.81 848 ALA A CA 1
ATOM 6375 C C . ALA A 1 848 ? 15.895 -22.774 -9.687 1.00 78.81 848 ALA A C 1
ATOM 6377 O O . ALA A 1 848 ? 15.309 -22.333 -8.703 1.00 78.81 848 ALA A O 1
ATOM 6378 N N . ARG A 1 849 ? 15.411 -22.633 -10.926 1.00 81.94 849 ARG A N 1
ATOM 6379 C CA . ARG A 1 849 ? 14.118 -22.007 -11.216 1.00 81.94 849 ARG A CA 1
ATOM 6380 C C . ARG A 1 849 ? 12.961 -22.794 -10.597 1.00 81.94 849 ARG A C 1
ATOM 6382 O O . ARG A 1 849 ? 12.141 -22.194 -9.915 1.00 81.94 849 ARG A O 1
ATOM 6389 N N . HIS A 1 850 ? 12.941 -24.114 -10.789 1.00 88.88 850 HIS A N 1
ATOM 6390 C CA . HIS A 1 850 ? 11.942 -25.019 -10.221 1.00 88.88 850 HIS A CA 1
ATOM 6391 C C . HIS A 1 850 ? 11.870 -24.883 -8.696 1.00 88.88 850 HIS A C 1
ATOM 6393 O O . HIS A 1 850 ? 10.797 -24.635 -8.161 1.00 88.88 850 HIS A O 1
ATOM 6399 N N . MET A 1 851 ? 13.012 -24.960 -8.003 1.00 90.75 851 MET A N 1
ATOM 6400 C CA . MET A 1 851 ? 13.055 -24.849 -6.540 1.00 90.75 851 MET A CA 1
ATOM 6401 C C . MET A 1 851 ? 12.638 -23.460 -6.036 1.00 90.75 851 MET A C 1
ATOM 6403 O O . MET A 1 851 ? 11.937 -23.373 -5.032 1.00 90.75 851 MET A O 1
ATOM 6407 N N . LYS A 1 852 ? 13.014 -22.376 -6.731 1.00 83.50 852 LYS A N 1
ATOM 6408 C CA . LYS A 1 852 ? 12.590 -21.010 -6.375 1.00 83.50 852 LYS A CA 1
ATOM 6409 C C . LYS A 1 852 ? 11.079 -20.815 -6.513 1.00 83.50 852 LYS A C 1
ATOM 6411 O O . LYS A 1 852 ? 10.459 -20.284 -5.601 1.00 83.50 852 LYS A O 1
ATOM 6416 N N . GLU A 1 853 ? 10.484 -21.255 -7.623 1.00 85.38 853 GLU A N 1
ATOM 6417 C CA . GLU A 1 853 ? 9.025 -21.188 -7.793 1.00 85.38 853 GLU A CA 1
ATOM 6418 C C . GLU A 1 853 ? 8.305 -22.073 -6.769 1.00 85.38 853 GLU A C 1
ATOM 6420 O O . GLU A 1 853 ? 7.296 -21.662 -6.198 1.00 85.38 853 GLU A O 1
ATOM 6425 N N . LEU A 1 854 ? 8.854 -23.258 -6.488 1.00 88.44 854 LEU A N 1
ATOM 6426 C CA . LEU A 1 854 ? 8.265 -24.205 -5.547 1.00 88.44 854 LEU A CA 1
ATOM 6427 C C . LEU A 1 854 ? 8.246 -23.621 -4.134 1.00 88.44 854 LEU A C 1
ATOM 6429 O O . LEU A 1 854 ? 7.216 -23.681 -3.471 1.00 88.44 854 LEU A O 1
ATOM 6433 N N . ALA A 1 855 ? 9.343 -22.996 -3.695 1.00 86.31 855 ALA A N 1
ATOM 6434 C CA . ALA A 1 855 ? 9.408 -22.301 -2.410 1.00 86.31 855 ALA A CA 1
ATOM 6435 C C . ALA A 1 855 ? 8.304 -21.245 -2.262 1.00 86.31 855 ALA A C 1
ATOM 6437 O O . ALA A 1 855 ? 7.705 -21.133 -1.195 1.00 86.31 855 ALA A O 1
ATOM 6438 N N . THR A 1 856 ? 8.014 -20.490 -3.324 1.00 84.00 856 THR A N 1
ATOM 6439 C CA . THR A 1 856 ? 6.936 -19.493 -3.323 1.00 84.00 856 THR A CA 1
ATOM 6440 C C . THR A 1 856 ? 5.562 -20.149 -3.205 1.00 84.00 856 THR A C 1
ATOM 6442 O O . THR A 1 856 ? 4.735 -19.688 -2.421 1.00 84.00 856 THR A O 1
ATOM 6445 N N . VAL A 1 857 ? 5.315 -21.234 -3.946 1.00 87.50 857 VAL A N 1
ATOM 6446 C CA . VAL A 1 857 ? 4.026 -21.944 -3.921 1.00 87.50 857 VAL A CA 1
ATOM 6447 C C . VAL A 1 857 ? 3.770 -22.595 -2.559 1.00 87.50 857 VAL A C 1
ATOM 6449 O O . VAL A 1 857 ? 2.665 -22.476 -2.030 1.00 87.50 857 VAL A O 1
ATOM 6452 N N . LEU A 1 858 ? 4.783 -23.226 -1.957 1.00 89.06 858 LEU A N 1
ATOM 6453 C CA . LEU A 1 858 ? 4.635 -23.976 -0.705 1.00 89.06 858 LEU A CA 1
ATOM 6454 C C . LEU A 1 858 ? 4.235 -23.118 0.504 1.00 89.06 858 LEU A C 1
ATOM 6456 O O . LEU A 1 858 ? 3.646 -23.653 1.437 1.00 89.06 858 LEU A O 1
ATOM 6460 N N . ARG A 1 859 ? 4.467 -21.797 0.480 1.00 86.81 859 ARG A N 1
ATOM 6461 C CA . ARG A 1 859 ? 4.053 -20.880 1.563 1.00 86.81 859 ARG A CA 1
ATOM 6462 C C . ARG A 1 859 ? 2.544 -20.872 1.815 1.00 86.81 859 ARG A C 1
ATOM 6464 O O . ARG A 1 859 ? 2.122 -20.654 2.942 1.00 86.81 859 ARG A O 1
ATOM 6471 N N . GLY A 1 860 ? 1.746 -21.104 0.773 1.00 81.38 860 GLY A N 1
ATOM 6472 C CA . GLY A 1 860 ? 0.284 -21.178 0.861 1.00 81.38 860 GLY A CA 1
ATOM 6473 C C . GLY A 1 860 ? -0.294 -22.508 0.383 1.00 81.38 860 GLY A C 1
ATOM 6474 O O . GLY A 1 860 ? -1.499 -22.605 0.181 1.00 81.38 860 GLY A O 1
ATOM 6475 N N . TRP A 1 861 ? 0.541 -23.519 0.128 1.00 88.38 861 TRP A N 1
ATOM 6476 C CA . TRP A 1 861 ? 0.074 -24.806 -0.383 1.00 88.38 861 TRP A CA 1
ATOM 6477 C C . TRP A 1 861 ? -0.522 -25.648 0.746 1.00 88.38 861 TRP A C 1
ATOM 6479 O O . TRP A 1 861 ? 0.145 -25.872 1.755 1.00 88.38 861 TRP A O 1
ATOM 6489 N N . GLN A 1 862 ? -1.745 -26.153 0.554 1.00 87.25 862 GLN A N 1
ATOM 6490 C CA . GLN A 1 862 ? -2.479 -26.956 1.546 1.00 87.25 862 GLN A CA 1
ATOM 6491 C C . GLN A 1 862 ? -2.728 -26.220 2.870 1.00 87.25 862 GLN A C 1
ATOM 6493 O O . GLN A 1 862 ? -2.754 -26.825 3.944 1.00 87.25 862 GLN A O 1
ATOM 6498 N N . SER A 1 863 ? -2.887 -24.895 2.802 1.00 80.12 863 SER A N 1
ATOM 6499 C CA . SER A 1 863 ? -3.146 -24.053 3.973 1.00 80.12 863 SER A CA 1
ATOM 6500 C C . SER A 1 863 ? -4.497 -24.339 4.636 1.00 80.12 863 SER A C 1
ATOM 6502 O O . SER A 1 863 ? -4.682 -24.029 5.810 1.00 80.12 863 SER A O 1
ATOM 6504 N N . GLU A 1 864 ? -5.436 -24.948 3.908 1.00 79.94 864 GLU A N 1
ATOM 6505 C CA . GLU A 1 864 ? -6.720 -25.423 4.430 1.00 79.94 864 GLU A CA 1
ATOM 6506 C C . GLU A 1 864 ? -6.570 -26.467 5.548 1.00 79.94 864 GLU A C 1
ATOM 6508 O O . GLU A 1 864 ? -7.471 -26.611 6.373 1.00 79.94 864 GLU A O 1
ATOM 6513 N N . ASP A 1 865 ? -5.423 -27.151 5.618 1.00 70.50 865 ASP A N 1
ATOM 6514 C CA . ASP A 1 865 ? -5.134 -28.179 6.619 1.00 70.50 865 ASP A CA 1
ATOM 6515 C C . ASP A 1 865 ? -4.288 -27.661 7.800 1.00 70.50 865 ASP A C 1
ATOM 6517 O O . ASP A 1 865 ? -3.986 -28.417 8.726 1.00 70.50 865 ASP A O 1
ATOM 6521 N N . GLY A 1 866 ? -3.889 -26.383 7.783 1.00 79.12 866 GLY A N 1
ATOM 6522 C CA . GLY A 1 866 ? -3.067 -25.743 8.815 1.00 79.12 866 GLY A CA 1
ATOM 6523 C C . GLY A 1 866 ? -2.015 -24.779 8.251 1.00 79.12 866 GLY A C 1
ATOM 6524 O O . GLY A 1 866 ? -1.741 -24.753 7.054 1.00 79.12 866 GLY A O 1
ATOM 6525 N N . LYS A 1 867 ? -1.381 -23.979 9.123 1.00 82.50 867 LYS A N 1
ATOM 6526 C CA . LYS A 1 867 ? -0.317 -23.043 8.711 1.00 82.50 867 LYS A CA 1
ATOM 6527 C C . LYS A 1 867 ? 0.914 -23.821 8.229 1.00 82.50 867 LYS A C 1
ATOM 6529 O O . LYS A 1 867 ? 1.524 -24.555 9.012 1.00 82.50 867 LYS A O 1
ATOM 6534 N N . ALA A 1 868 ? 1.292 -23.628 6.965 1.00 87.75 868 ALA A N 1
ATOM 6535 C CA . ALA A 1 868 ? 2.565 -24.086 6.421 1.00 87.75 868 ALA A CA 1
ATOM 6536 C C . ALA A 1 868 ? 3.689 -23.155 6.900 1.00 87.75 868 ALA A C 1
ATOM 6538 O O . ALA A 1 868 ? 3.697 -21.965 6.602 1.00 87.75 868 ALA A O 1
ATOM 6539 N N . ILE A 1 869 ? 4.631 -23.693 7.667 1.00 87.94 869 ILE A N 1
ATOM 6540 C CA . ILE A 1 869 ? 5.708 -22.922 8.324 1.00 87.94 869 ILE A CA 1
ATOM 6541 C C . ILE A 1 869 ? 7.071 -23.062 7.647 1.00 87.94 869 ILE A C 1
ATOM 6543 O O . ILE A 1 869 ? 8.025 -22.379 8.013 1.00 87.94 869 ILE A O 1
ATOM 6547 N N . GLY A 1 870 ? 7.203 -23.970 6.685 1.00 91.00 870 GLY A N 1
ATOM 6548 C CA . GLY A 1 870 ? 8.473 -24.209 6.019 1.00 91.00 870 GLY A CA 1
ATOM 6549 C C . GLY A 1 870 ? 8.470 -25.436 5.125 1.00 91.00 870 GLY A C 1
ATOM 6550 O O . GLY A 1 870 ? 7.464 -26.130 4.959 1.00 91.00 870 GLY A O 1
ATOM 6551 N N . SER A 1 871 ? 9.649 -25.740 4.593 1.00 93.38 871 SER A N 1
ATOM 6552 C CA . SER A 1 871 ? 9.917 -26.983 3.879 1.00 93.38 871 SER A CA 1
ATOM 6553 C C . SER A 1 871 ? 11.276 -27.565 4.252 1.00 93.38 871 SER A C 1
ATOM 6555 O O . SER A 1 871 ? 12.223 -26.837 4.546 1.00 93.38 871 SER A O 1
ATOM 6557 N N . VAL A 1 872 ? 11.380 -28.890 4.219 1.00 93.75 872 VAL A N 1
ATOM 6558 C CA . VAL A 1 872 ? 12.599 -29.634 4.554 1.00 93.75 872 VAL A CA 1
ATOM 6559 C C . VAL A 1 872 ? 12.993 -30.548 3.404 1.00 93.75 872 VAL A C 1
ATOM 6561 O O . VAL A 1 872 ? 12.146 -31.213 2.809 1.00 93.75 872 VAL A O 1
ATOM 6564 N N . LEU A 1 873 ? 14.285 -30.605 3.098 1.00 93.19 873 LEU A N 1
ATOM 6565 C CA . LEU A 1 873 ? 14.857 -31.531 2.122 1.00 93.19 873 LEU A CA 1
ATOM 6566 C C . LEU A 1 873 ? 16.131 -32.169 2.665 1.00 93.19 873 LEU A C 1
ATOM 6568 O O . LEU A 1 873 ? 16.730 -31.669 3.615 1.00 93.19 873 LEU A O 1
ATOM 6572 N N . TYR A 1 874 ? 16.559 -33.262 2.041 1.00 91.31 874 TYR A N 1
ATOM 6573 C CA . TYR A 1 874 ? 17.798 -33.954 2.386 1.00 91.31 874 TYR A CA 1
ATOM 6574 C C . TYR A 1 874 ? 18.710 -33.987 1.161 1.00 91.31 874 TYR A C 1
ATOM 6576 O O . TYR A 1 874 ? 18.472 -34.736 0.219 1.00 91.31 874 TYR A O 1
ATOM 6584 N N . SER A 1 875 ? 19.725 -33.124 1.150 1.00 88.69 875 SER A N 1
ATOM 6585 C CA . SER A 1 875 ? 20.581 -32.897 -0.015 1.00 88.69 875 SER A CA 1
ATOM 6586 C C . SER A 1 875 ? 21.610 -34.011 -0.198 1.00 88.69 875 SER A C 1
ATOM 6588 O O . SER A 1 875 ? 22.469 -34.210 0.663 1.00 88.69 875 SER A O 1
ATOM 6590 N N . ASP A 1 876 ? 21.572 -34.669 -1.359 1.00 81.94 876 ASP A N 1
ATOM 6591 C CA . ASP A 1 876 ? 22.592 -35.630 -1.812 1.00 81.94 876 ASP A CA 1
ATOM 6592 C C . ASP A 1 876 ? 23.730 -34.982 -2.630 1.00 81.94 876 ASP A C 1
ATOM 6594 O O . ASP A 1 876 ? 24.608 -35.668 -3.153 1.00 81.94 876 ASP A O 1
ATOM 6598 N N . ILE A 1 877 ? 23.727 -33.648 -2.734 1.00 81.75 877 ILE A N 1
ATOM 6599 C CA . ILE A 1 877 ? 24.721 -32.846 -3.471 1.00 81.75 877 ILE A CA 1
ATOM 6600 C C . ILE A 1 877 ? 25.460 -31.852 -2.558 1.00 81.75 877 ILE A C 1
ATOM 6602 O O . ILE A 1 877 ? 26.012 -30.851 -3.017 1.00 81.75 877 ILE A O 1
ATOM 6606 N N . GLY A 1 878 ? 25.469 -32.125 -1.251 1.00 83.88 878 GLY A N 1
ATOM 6607 C CA . GLY A 1 878 ? 26.149 -31.327 -0.233 1.00 83.88 878 GLY A CA 1
ATOM 6608 C C . GLY A 1 878 ? 25.380 -30.092 0.244 1.00 83.88 878 GLY A C 1
ATOM 6609 O O . GLY A 1 878 ? 24.199 -29.899 -0.049 1.00 83.88 878 GLY A O 1
ATOM 6610 N N . LYS A 1 879 ? 26.073 -29.261 1.029 1.00 85.88 879 LYS A N 1
ATOM 6611 C CA . LYS A 1 879 ? 25.504 -28.124 1.774 1.00 85.88 879 LYS A CA 1
ATOM 6612 C C . LYS A 1 879 ? 25.244 -26.884 0.912 1.00 85.88 879 LYS A C 1
ATOM 6614 O O . LYS A 1 879 ? 24.342 -26.113 1.205 1.00 85.88 879 LYS A O 1
ATOM 6619 N N . GLU A 1 880 ? 26.007 -26.668 -0.157 1.00 86.31 880 GLU A N 1
ATOM 6620 C CA . GLU A 1 880 ? 26.038 -25.358 -0.825 1.00 86.31 880 GLU A CA 1
ATOM 6621 C C . GLU A 1 880 ? 24.857 -25.080 -1.761 1.00 86.31 880 GLU A C 1
ATOM 6623 O O . GLU A 1 880 ? 24.382 -23.948 -1.830 1.00 86.31 880 GLU A O 1
ATOM 6628 N N . TYR A 1 881 ? 24.404 -26.079 -2.524 1.00 84.81 881 TYR A N 1
ATOM 6629 C CA . TYR A 1 881 ? 23.488 -25.844 -3.644 1.00 84.81 881 TYR A CA 1
ATOM 6630 C C . TYR A 1 881 ? 22.144 -25.259 -3.196 1.00 84.81 881 TYR A C 1
ATOM 6632 O O . TYR A 1 881 ? 21.729 -24.218 -3.702 1.00 84.81 881 TYR A O 1
ATOM 6640 N N . TYR A 1 882 ? 21.491 -25.900 -2.224 1.00 87.69 882 TYR A N 1
ATOM 6641 C CA . TYR A 1 882 ? 20.191 -25.457 -1.718 1.00 87.69 882 TYR A CA 1
ATOM 6642 C C . TYR A 1 882 ? 20.300 -24.278 -0.743 1.00 87.69 882 TYR A C 1
ATOM 6644 O O . TYR A 1 882 ? 19.371 -23.475 -0.674 1.00 87.69 882 TYR A O 1
ATOM 6652 N N . THR A 1 883 ? 21.459 -24.087 -0.096 1.00 87.06 883 THR A N 1
ATOM 6653 C CA . THR A 1 883 ? 21.741 -22.877 0.700 1.00 87.06 883 THR A CA 1
ATOM 6654 C C . THR A 1 883 ? 21.621 -21.618 -0.157 1.00 87.06 883 THR A C 1
ATOM 6656 O O . THR A 1 883 ? 21.001 -20.646 0.261 1.00 87.06 883 THR A O 1
ATOM 6659 N N . LYS A 1 884 ? 22.102 -21.648 -1.411 1.00 81.88 884 LYS A N 1
ATOM 6660 C CA . LYS A 1 884 ? 21.948 -20.532 -2.374 1.00 81.88 884 LYS A CA 1
ATOM 6661 C C . LYS A 1 884 ? 20.486 -20.218 -2.730 1.00 81.88 884 LYS A C 1
ATOM 6663 O O . LYS A 1 884 ? 20.226 -19.225 -3.404 1.00 81.88 884 LYS A O 1
ATOM 6668 N N . MET A 1 885 ? 19.548 -21.076 -2.333 1.00 82.00 885 MET A N 1
ATOM 6669 C CA . MET A 1 885 ? 18.109 -20.932 -2.562 1.00 82.00 885 MET A CA 1
ATOM 6670 C C . MET A 1 885 ? 17.316 -20.774 -1.254 1.00 82.00 885 MET A C 1
ATOM 6672 O O . MET A 1 885 ? 16.092 -20.725 -1.308 1.00 82.00 885 MET A O 1
ATOM 6676 N N . GLY A 1 886 ? 17.993 -20.684 -0.102 1.00 85.44 886 GLY A N 1
ATOM 6677 C CA . GLY A 1 886 ? 17.386 -20.416 1.206 1.00 85.44 886 GLY A CA 1
ATOM 6678 C C . GLY A 1 886 ? 17.172 -21.631 2.117 1.00 85.44 886 GLY A C 1
ATOM 6679 O O . GLY A 1 886 ? 16.744 -21.443 3.249 1.00 85.44 886 GLY A O 1
ATOM 6680 N N . TRP A 1 887 ? 17.471 -22.862 1.683 1.00 90.12 887 TRP A N 1
ATOM 6681 C CA . TRP A 1 887 ? 17.432 -24.021 2.586 1.00 90.12 887 TRP A CA 1
ATOM 6682 C C . TRP A 1 887 ? 18.738 -24.116 3.371 1.00 90.12 887 TRP A C 1
ATOM 6684 O O . TRP A 1 887 ? 19.773 -24.498 2.822 1.00 90.12 887 TRP A O 1
ATOM 6694 N N . THR A 1 888 ? 18.673 -23.807 4.660 1.00 89.62 888 THR A N 1
ATOM 6695 C CA . THR A 1 888 ? 19.817 -23.817 5.572 1.00 89.62 888 THR A CA 1
ATOM 6696 C C . THR A 1 888 ? 20.088 -25.237 6.075 1.00 89.62 888 THR A C 1
ATOM 6698 O O . THR A 1 888 ? 19.174 -25.874 6.603 1.00 89.62 888 THR A O 1
ATOM 6701 N N . PRO A 1 889 ? 21.318 -25.765 5.941 1.00 90.06 889 PRO A N 1
ATOM 6702 C CA . PRO A 1 889 ? 21.680 -27.068 6.480 1.00 90.06 889 PRO A CA 1
ATOM 6703 C C . PRO A 1 889 ? 21.522 -27.121 8.000 1.00 90.06 889 PRO A C 1
ATOM 6705 O O . PRO A 1 889 ? 21.968 -26.216 8.702 1.00 90.06 889 PRO A O 1
ATOM 6708 N N . ASN A 1 890 ? 20.962 -28.217 8.513 1.00 87.94 890 ASN A N 1
ATOM 6709 C CA . ASN A 1 890 ? 20.942 -28.471 9.949 1.00 87.94 890 ASN A CA 1
ATOM 6710 C C . ASN A 1 890 ? 22.390 -28.519 10.480 1.00 87.94 890 ASN A C 1
ATOM 6712 O O . ASN A 1 890 ? 23.250 -29.087 9.793 1.00 87.94 890 ASN A O 1
ATOM 6716 N N . PRO A 1 891 ? 22.689 -27.986 11.680 1.00 83.25 891 PRO A N 1
ATOM 6717 C CA . PRO A 1 891 ? 24.064 -27.911 12.178 1.00 83.25 891 PRO A CA 1
ATOM 6718 C C . PRO A 1 891 ? 24.770 -29.270 12.252 1.00 83.25 891 PRO A C 1
ATOM 6720 O O . PRO A 1 891 ? 25.965 -29.365 11.972 1.00 83.25 891 PRO A O 1
ATOM 6723 N N . ILE A 1 892 ? 24.020 -30.328 12.582 1.00 81.38 892 ILE A N 1
ATOM 6724 C CA . ILE A 1 892 ? 24.524 -31.695 12.743 1.00 81.38 892 ILE A CA 1
ATOM 6725 C C . ILE A 1 892 ? 23.749 -32.638 11.822 1.00 81.38 892 ILE A C 1
ATOM 6727 O O . ILE A 1 892 ? 22.517 -32.614 11.756 1.00 81.38 892 ILE A O 1
ATOM 6731 N N . ASN A 1 893 ? 24.491 -33.473 11.095 1.00 87.69 893 ASN A N 1
ATOM 6732 C CA . ASN A 1 893 ? 23.982 -34.497 10.188 1.00 87.69 893 ASN A CA 1
ATOM 6733 C C . ASN A 1 893 ? 24.723 -35.828 10.409 1.00 87.69 893 ASN A C 1
ATOM 6735 O O . ASN A 1 893 ? 25.179 -36.474 9.461 1.00 87.69 893 ASN A O 1
ATOM 6739 N N . GLY A 1 894 ? 24.828 -36.263 11.662 1.00 88.56 894 GLY A N 1
ATOM 6740 C CA . GLY A 1 894 ? 25.500 -37.503 12.047 1.00 88.56 894 GLY A CA 1
ATOM 6741 C C . GLY A 1 894 ? 24.652 -38.768 11.933 1.00 88.56 894 GLY A C 1
ATOM 6742 O O . GLY A 1 894 ? 23.422 -38.715 11.952 1.00 88.56 894 GLY A O 1
ATOM 6743 N N . HIS A 1 895 ? 25.312 -39.922 11.858 1.00 92.19 895 HIS A N 1
ATOM 6744 C CA . HIS A 1 895 ? 24.706 -41.232 12.104 1.00 92.19 895 HIS A CA 1
ATOM 6745 C C . HIS A 1 895 ? 25.725 -42.221 12.688 1.00 92.19 895 HIS A C 1
ATOM 6747 O O . HIS A 1 895 ? 26.928 -42.081 12.479 1.00 92.19 895 HIS A O 1
ATOM 6753 N N . LEU A 1 896 ? 25.242 -43.229 13.412 1.00 93.38 896 LEU A N 1
ATOM 6754 C CA . LEU A 1 896 ? 26.026 -44.387 13.841 1.00 93.38 896 LEU A CA 1
ATOM 6755 C C . LEU A 1 896 ? 25.846 -45.537 12.851 1.00 93.38 896 LEU A C 1
ATOM 6757 O O . LEU A 1 896 ? 24.733 -45.787 12.385 1.00 93.38 896 LEU A O 1
ATOM 6761 N N . VAL A 1 897 ? 26.935 -46.246 12.569 1.00 94.50 897 VAL A N 1
ATOM 6762 C CA . VAL A 1 897 ? 26.970 -47.452 11.739 1.00 94.50 897 VAL A CA 1
ATOM 6763 C C . VAL A 1 897 ? 27.364 -48.637 12.610 1.00 94.50 897 VAL A C 1
ATOM 6765 O O . VAL A 1 897 ? 28.404 -48.584 13.261 1.00 94.50 897 VAL A O 1
ATOM 6768 N N . LEU A 1 898 ? 26.564 -49.704 12.601 1.00 95.00 898 LEU A N 1
ATOM 6769 C CA . LEU A 1 898 ? 26.878 -50.970 13.268 1.00 95.00 898 LEU A CA 1
ATOM 6770 C C . LEU A 1 898 ? 26.930 -52.109 12.238 1.00 95.00 898 LEU A C 1
ATOM 6772 O O . LEU A 1 898 ? 26.122 -52.117 11.302 1.00 95.00 898 LEU A O 1
ATOM 6776 N N . PRO A 1 899 ? 27.830 -53.095 12.391 1.00 95.00 899 PRO A N 1
ATOM 6777 C CA . PRO A 1 899 ? 27.870 -54.245 11.503 1.00 95.00 899 PRO A CA 1
ATOM 6778 C C . PRO A 1 899 ? 26.700 -55.204 11.791 1.00 95.00 899 PRO A C 1
ATOM 6780 O O . PRO A 1 899 ? 26.226 -55.277 12.931 1.00 95.00 899 PRO A O 1
ATOM 6783 N N . PRO A 1 900 ? 26.244 -55.981 10.794 1.00 94.38 900 PRO A N 1
ATOM 6784 C CA . PRO A 1 900 ? 25.352 -57.112 11.016 1.00 94.38 900 PRO A CA 1
ATOM 6785 C C . PRO A 1 900 ? 26.088 -58.187 11.824 1.00 94.38 900 PRO A C 1
ATOM 6787 O O . PRO A 1 900 ? 27.259 -58.479 11.574 1.00 94.38 900 PRO A O 1
ATOM 6790 N N . VAL A 1 901 ? 25.409 -58.807 12.787 1.00 94.50 901 VAL A N 1
ATOM 6791 C CA . VAL A 1 901 ? 26.016 -59.842 13.636 1.00 94.50 901 VAL A CA 1
ATOM 6792 C C . VAL A 1 901 ? 25.044 -61.004 13.796 1.00 94.50 901 VAL A C 1
ATOM 6794 O O . VAL A 1 901 ? 23.917 -60.837 14.255 1.00 94.50 901 VAL A O 1
ATOM 6797 N N . MET A 1 902 ? 25.493 -62.211 13.449 1.00 91.12 902 MET A N 1
ATOM 6798 C CA . MET A 1 902 ? 24.732 -63.440 13.682 1.00 91.12 902 MET A CA 1
ATOM 6799 C C . MET A 1 902 ? 24.772 -63.793 15.172 1.00 91.12 902 MET A C 1
ATOM 6801 O O . MET A 1 902 ? 25.723 -64.410 15.650 1.00 91.12 902 MET A O 1
ATOM 6805 N N . LEU A 1 903 ? 23.739 -63.400 15.915 1.00 91.69 903 LEU A N 1
ATOM 6806 C CA . LEU A 1 903 ? 23.620 -63.660 17.350 1.00 91.69 903 LEU A CA 1
ATOM 6807 C C . LEU A 1 903 ? 22.201 -64.091 17.733 1.00 91.69 903 LEU A C 1
ATOM 6809 O O . LEU A 1 903 ? 21.229 -63.827 17.027 1.00 91.69 903 LEU A O 1
ATOM 6813 N N . LYS A 1 904 ? 22.068 -64.758 18.884 1.00 88.06 904 LYS A N 1
ATOM 6814 C CA . LYS A 1 904 ? 20.754 -65.072 19.453 1.00 88.06 904 LYS A CA 1
ATOM 6815 C C . LYS A 1 904 ? 20.183 -63.815 20.106 1.00 88.06 904 LYS A C 1
ATOM 6817 O O . LYS A 1 904 ? 20.755 -63.353 21.091 1.00 88.06 904 LYS A O 1
ATOM 6822 N N . ILE A 1 905 ? 19.060 -63.311 19.588 1.00 87.12 905 ILE A N 1
ATOM 6823 C CA . ILE A 1 905 ? 18.374 -62.122 20.118 1.00 87.12 905 ILE A CA 1
ATOM 6824 C C . ILE A 1 905 ? 18.202 -62.260 21.645 1.00 87.12 905 ILE A C 1
ATOM 6826 O O . ILE A 1 905 ? 17.727 -63.310 22.104 1.00 87.12 905 ILE A O 1
ATOM 6830 N N . PRO A 1 906 ? 18.602 -61.250 22.442 1.00 87.00 906 PRO A N 1
ATOM 6831 C CA . PRO A 1 906 ? 18.460 -61.289 23.893 1.00 87.00 906 PRO A CA 1
ATOM 6832 C C . PRO A 1 906 ? 17.015 -61.564 24.314 1.00 87.00 906 PRO A C 1
ATOM 6834 O O . PRO A 1 906 ? 16.091 -60.944 23.799 1.00 87.00 906 PRO A O 1
ATOM 6837 N N . ALA A 1 907 ? 16.809 -62.449 25.295 1.00 86.12 907 ALA A N 1
ATOM 6838 C CA . ALA A 1 907 ? 15.467 -62.812 25.773 1.00 86.12 907 ALA A CA 1
ATOM 6839 C C . ALA A 1 907 ? 14.692 -61.637 26.404 1.00 86.12 907 ALA A C 1
ATOM 6841 O O . ALA A 1 907 ? 13.488 -61.730 26.615 1.00 86.12 907 ALA A O 1
ATOM 6842 N N . THR A 1 908 ? 15.387 -60.546 26.725 1.00 88.12 908 THR A N 1
ATOM 6843 C CA . THR A 1 908 ? 14.827 -59.291 27.239 1.00 88.12 908 THR A CA 1
ATOM 6844 C C . THR A 1 908 ? 14.266 -58.382 26.140 1.00 88.12 908 THR A C 1
ATOM 6846 O O . THR A 1 908 ? 13.584 -57.409 26.459 1.00 88.12 908 THR A O 1
ATOM 6849 N N . SER A 1 909 ? 14.541 -58.688 24.867 1.00 92.75 909 SER A N 1
ATOM 6850 C CA . SER A 1 909 ? 14.085 -57.944 23.693 1.00 92.75 909 SER A CA 1
ATOM 6851 C C . SER A 1 909 ? 12.899 -58.651 23.039 1.00 92.75 909 SER A C 1
ATOM 6853 O O . SER A 1 909 ? 12.950 -59.851 22.764 1.00 92.75 909 SER A O 1
ATOM 6855 N N . HIS A 1 910 ? 11.824 -57.907 22.791 1.00 96.31 910 HIS A N 1
ATOM 6856 C CA . HIS A 1 910 ? 10.586 -58.409 22.204 1.00 96.31 910 HIS A CA 1
ATOM 6857 C C . HIS A 1 910 ? 10.353 -57.768 20.830 1.00 96.31 910 HIS A C 1
ATOM 6859 O O . HIS A 1 910 ? 10.586 -56.568 20.676 1.00 96.31 910 HIS A O 1
ATOM 6865 N N . PRO A 1 911 ? 9.876 -58.525 19.827 1.00 96.94 911 PRO A N 1
ATOM 6866 C CA . PRO A 1 911 ? 9.659 -57.993 18.487 1.00 96.94 911 PRO A CA 1
ATOM 6867 C C . PRO A 1 911 ? 8.492 -56.999 18.446 1.00 96.94 911 PRO A C 1
ATOM 6869 O O . PRO A 1 911 ? 7.442 -57.204 19.059 1.00 96.94 911 PRO A O 1
ATOM 6872 N N . ILE A 1 912 ? 8.657 -55.942 17.654 1.00 98.06 912 ILE A N 1
ATOM 6873 C CA . ILE A 1 912 ? 7.589 -55.008 17.295 1.00 98.06 912 ILE A CA 1
ATOM 6874 C C . ILE A 1 912 ? 6.967 -55.468 15.980 1.00 98.06 912 ILE A C 1
ATOM 6876 O O . ILE A 1 912 ? 7.658 -55.647 14.976 1.00 98.06 912 ILE A O 1
ATOM 6880 N N . PHE A 1 913 ? 5.648 -55.632 15.991 1.00 97.44 913 PHE A N 1
ATOM 6881 C CA . PHE A 1 913 ? 4.837 -55.896 14.810 1.00 97.44 913 PHE A CA 1
ATOM 6882 C C . PHE A 1 913 ? 4.108 -54.624 14.383 1.00 97.44 913 PHE A C 1
ATOM 6884 O O . PHE A 1 913 ? 3.966 -53.685 15.166 1.00 97.44 913 PHE A O 1
ATOM 6891 N N . GLU A 1 914 ? 3.591 -54.611 13.156 1.00 95.44 914 GLU A N 1
ATOM 6892 C CA . GLU A 1 914 ? 2.841 -53.470 12.620 1.00 95.44 914 GLU A CA 1
ATOM 6893 C C . GLU A 1 914 ? 1.668 -53.047 13.523 1.00 95.44 914 GLU A C 1
ATOM 6895 O O . GLU A 1 914 ? 1.453 -51.858 13.734 1.00 95.44 914 GLU A O 1
ATOM 6900 N N . SER A 1 915 ? 0.977 -54.008 14.149 1.00 96.31 915 SER A N 1
ATOM 6901 C CA . SER A 1 915 ? -0.127 -53.757 15.088 1.00 96.31 915 SER A CA 1
ATOM 6902 C C . SER A 1 915 ? 0.270 -52.976 16.344 1.00 96.31 915 SER A C 1
ATOM 6904 O O . SER A 1 915 ? -0.603 -52.497 17.058 1.00 96.31 915 SER A O 1
ATOM 6906 N N . HIS A 1 916 ? 1.565 -52.872 16.652 1.00 97.25 916 HIS A N 1
ATOM 6907 C CA . HIS A 1 916 ? 2.056 -52.109 17.799 1.00 97.25 916 HIS A CA 1
ATOM 6908 C C . HIS A 1 916 ? 2.387 -50.653 17.439 1.00 97.25 916 HIS A C 1
ATOM 6910 O O . HIS A 1 916 ? 2.457 -49.819 18.341 1.00 97.25 916 HIS A O 1
ATOM 6916 N N . LEU A 1 917 ? 2.590 -50.336 16.152 1.00 96.50 917 LEU A N 1
ATOM 6917 C CA . LEU A 1 917 ? 3.155 -49.053 15.717 1.00 96.50 917 LEU A CA 1
ATOM 6918 C C . LEU A 1 917 ? 2.307 -47.862 16.145 1.00 96.50 917 LEU A C 1
ATOM 6920 O O . LEU A 1 917 ? 2.853 -46.919 16.697 1.00 96.50 917 LEU A O 1
ATOM 6924 N N . GLU A 1 918 ? 0.985 -47.928 15.974 1.00 96.12 918 GLU A N 1
ATOM 6925 C CA . GLU A 1 918 ? 0.088 -46.828 16.346 1.00 96.12 918 GLU A CA 1
ATOM 6926 C C . GLU A 1 918 ? 0.242 -46.454 17.826 1.00 96.12 918 GLU A C 1
ATOM 6928 O O . GLU A 1 918 ? 0.472 -45.295 18.166 1.00 96.12 918 GLU A O 1
ATOM 6933 N N . SER A 1 919 ? 0.215 -47.458 18.708 1.00 96.06 919 SER A N 1
ATOM 6934 C CA . SER A 1 919 ? 0.371 -47.245 20.150 1.00 96.06 919 SER A CA 1
ATOM 6935 C C . SER A 1 919 ? 1.749 -46.692 20.530 1.00 96.06 919 SER A C 1
ATOM 6937 O O . SER A 1 919 ? 1.854 -45.901 21.464 1.00 96.06 919 SER A O 1
ATOM 6939 N N . LEU A 1 920 ? 2.804 -47.083 19.809 1.00 96.25 920 LEU A N 1
ATOM 6940 C CA . LEU A 1 920 ? 4.163 -46.605 20.057 1.00 96.25 920 LEU A CA 1
ATOM 6941 C C . LEU A 1 920 ? 4.364 -45.179 19.533 1.00 96.25 920 LEU A C 1
ATOM 6943 O O . LEU A 1 920 ? 4.964 -44.373 20.234 1.00 96.25 920 LEU A O 1
ATOM 6947 N N . CYS A 1 921 ? 3.816 -44.846 18.362 1.00 95.44 921 CYS A N 1
ATOM 6948 C CA . CYS A 1 921 ? 3.823 -43.490 17.809 1.00 95.44 921 CYS A CA 1
ATOM 6949 C C . CYS A 1 921 ? 3.070 -42.506 18.713 1.00 95.44 921 CYS A C 1
ATOM 6951 O O . CYS A 1 921 ? 3.532 -41.387 18.911 1.00 95.44 921 CYS A O 1
ATOM 6953 N N . LEU A 1 922 ? 1.936 -42.916 19.294 1.00 95.31 922 LEU A N 1
ATOM 6954 C CA . LEU A 1 922 ? 1.200 -42.086 20.255 1.00 95.31 922 LEU A CA 1
ATOM 6955 C C . LEU A 1 922 ? 2.019 -41.833 21.528 1.00 95.31 922 LEU A C 1
ATOM 6957 O O . LEU A 1 922 ? 2.137 -40.689 21.954 1.00 95.31 922 LEU A O 1
ATOM 6961 N N . ARG A 1 923 ? 2.654 -42.873 22.084 1.00 94.56 923 ARG A N 1
ATOM 6962 C CA . ARG A 1 923 ? 3.542 -42.731 23.251 1.00 94.56 923 ARG A CA 1
ATOM 6963 C C . ARG A 1 923 ? 4.741 -41.826 22.968 1.00 94.56 923 ARG A C 1
ATOM 6965 O O . ARG A 1 923 ? 5.088 -41.000 23.804 1.00 94.56 923 ARG A O 1
ATOM 6972 N N . ASP A 1 924 ? 5.361 -41.974 21.800 1.00 93.31 924 ASP A N 1
ATOM 6973 C CA . ASP A 1 924 ? 6.477 -41.125 21.373 1.00 93.31 924 ASP A CA 1
ATOM 6974 C C . ASP A 1 924 ? 6.027 -39.667 21.192 1.00 93.31 924 ASP A C 1
ATOM 6976 O O . ASP A 1 924 ? 6.690 -38.751 21.669 1.00 93.31 924 ASP A O 1
ATOM 6980 N N . LYS A 1 925 ? 4.847 -39.436 20.595 1.00 92.56 925 LYS A N 1
ATOM 6981 C CA . LYS A 1 925 ? 4.264 -38.092 20.472 1.00 92.56 925 LYS A CA 1
ATOM 6982 C C . LYS A 1 925 ? 4.116 -37.415 21.836 1.00 92.56 925 LYS A C 1
ATOM 6984 O O . LYS A 1 925 ? 4.515 -36.259 21.965 1.00 92.56 925 LYS A O 1
ATOM 6989 N N . ASP A 1 926 ? 3.578 -38.116 22.832 1.00 92.19 926 ASP A N 1
ATOM 6990 C CA . ASP A 1 926 ? 3.394 -37.563 24.179 1.00 92.19 926 ASP A CA 1
ATOM 6991 C C . ASP A 1 926 ? 4.743 -37.180 24.818 1.00 92.19 926 ASP A C 1
ATOM 6993 O O . ASP A 1 926 ? 4.872 -36.117 25.428 1.00 92.19 926 ASP A O 1
ATOM 6997 N N . MET A 1 927 ? 5.778 -38.009 24.636 1.00 91.38 927 MET A N 1
ATOM 6998 C CA . MET A 1 927 ? 7.136 -37.712 25.109 1.00 91.38 927 MET A CA 1
ATOM 6999 C C . MET A 1 927 ? 7.733 -36.489 24.401 1.00 91.38 927 MET A C 1
ATOM 7001 O O . MET A 1 927 ? 8.215 -35.573 25.062 1.00 91.38 927 MET A O 1
ATOM 7005 N N . ILE A 1 928 ? 7.627 -36.427 23.070 1.00 91.50 928 ILE A N 1
ATOM 7006 C CA . ILE A 1 928 ? 8.093 -35.288 22.270 1.00 91.50 928 ILE A CA 1
ATOM 7007 C C . ILE A 1 928 ? 7.400 -33.995 22.707 1.00 91.50 928 ILE A C 1
ATOM 7009 O O . ILE A 1 928 ? 8.058 -32.964 22.806 1.00 91.50 928 ILE A O 1
ATOM 7013 N N . GLN A 1 929 ? 6.094 -34.026 22.983 1.00 91.75 929 GLN A N 1
ATOM 7014 C CA . GLN A 1 929 ? 5.359 -32.851 23.459 1.00 91.75 929 GLN A CA 1
ATOM 7015 C C . GLN A 1 929 ? 5.866 -32.370 24.822 1.00 91.75 929 GLN A C 1
ATOM 7017 O O . GLN A 1 929 ? 6.089 -31.176 25.001 1.00 91.75 929 GLN A O 1
ATOM 7022 N N . ASN A 1 930 ? 6.096 -33.278 25.771 1.00 89.06 930 ASN A N 1
ATOM 7023 C CA . ASN A 1 930 ? 6.641 -32.903 27.079 1.00 89.06 930 ASN A CA 1
ATOM 7024 C C . ASN A 1 930 ? 8.033 -32.267 26.954 1.00 89.06 930 ASN A C 1
ATOM 7026 O O . ASN A 1 930 ? 8.329 -31.253 27.587 1.00 89.06 930 ASN A O 1
ATOM 7030 N N . ASP A 1 931 ? 8.870 -32.821 26.087 1.00 85.94 931 ASP A N 1
ATOM 7031 C CA . ASP A 1 931 ? 10.226 -32.331 25.895 1.00 85.94 931 ASP A CA 1
ATOM 7032 C C . ASP A 1 931 ? 10.276 -30.994 25.134 1.00 85.94 931 ASP A C 1
ATOM 7034 O O . ASP A 1 931 ? 11.064 -30.098 25.461 1.00 85.94 931 ASP A O 1
ATOM 7038 N N . MET A 1 932 ? 9.407 -30.826 24.136 1.00 87.50 932 MET A N 1
ATOM 7039 C CA . MET A 1 932 ? 9.255 -29.580 23.384 1.00 87.50 932 MET A CA 1
ATOM 70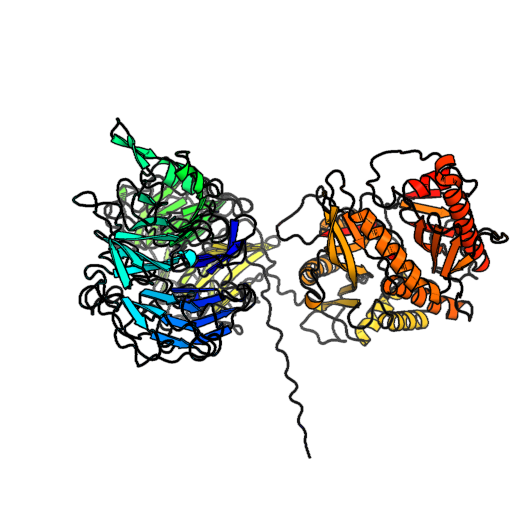40 C C . MET A 1 932 ? 8.634 -28.463 24.231 1.00 87.50 932 MET A C 1
ATOM 7042 O O . MET A 1 932 ? 8.889 -27.296 23.957 1.00 87.50 932 MET A O 1
ATOM 7046 N N . ALA A 1 933 ? 7.911 -28.787 25.307 1.00 88.81 933 ALA A N 1
ATOM 7047 C CA . ALA A 1 933 ? 7.419 -27.803 26.272 1.00 88.81 933 ALA A CA 1
ATOM 7048 C C . ALA A 1 933 ? 8.518 -27.243 27.199 1.00 88.81 933 ALA A C 1
ATOM 7050 O O . ALA A 1 933 ? 8.297 -26.268 27.918 1.00 88.81 933 ALA A O 1
ATOM 7051 N N . THR A 1 934 ? 9.706 -27.857 27.225 1.00 84.06 934 THR A N 1
ATOM 7052 C CA . THR A 1 934 ? 10.805 -27.425 28.100 1.00 84.06 934 THR A CA 1
ATOM 7053 C C . THR A 1 934 ? 11.553 -26.234 27.478 1.00 84.06 934 THR A C 1
ATOM 7055 O O . THR A 1 934 ? 12.010 -26.372 26.341 1.00 84.06 934 THR A O 1
ATOM 7058 N N . PRO A 1 935 ? 11.735 -25.094 28.183 1.00 82.44 935 PRO A N 1
ATOM 7059 C CA . PRO A 1 935 ? 12.469 -23.930 27.671 1.00 82.44 935 PRO A CA 1
ATOM 7060 C C . PRO A 1 935 ? 13.905 -24.255 27.228 1.00 82.44 935 PRO A C 1
ATOM 7062 O O . PRO A 1 935 ? 14.553 -25.138 27.796 1.00 82.44 935 PRO A O 1
ATOM 7065 N N . SER A 1 936 ? 14.435 -23.514 26.249 1.00 73.81 936 SER A N 1
ATOM 7066 C CA . SER A 1 936 ? 15.786 -23.729 25.702 1.00 73.81 936 SER A CA 1
ATOM 7067 C C . SER A 1 936 ? 16.603 -22.429 25.606 1.00 73.81 936 SER A C 1
ATOM 7069 O O . SER A 1 936 ? 16.055 -21.329 25.662 1.00 73.81 936 SER A O 1
ATOM 7071 N N . LEU A 1 937 ? 17.934 -22.541 25.486 1.00 59.75 937 LEU A N 1
ATOM 7072 C CA . LEU A 1 937 ? 18.900 -21.426 25.503 1.00 59.75 937 LEU A CA 1
ATOM 7073 C C . LEU A 1 937 ? 18.884 -20.580 24.208 1.00 59.75 937 LEU A C 1
ATOM 7075 O O . LEU A 1 937 ? 19.909 -20.436 23.558 1.00 59.75 937 LEU A O 1
ATOM 7079 N N . SER A 1 938 ? 17.742 -19.971 23.875 1.00 58.09 938 SER A N 1
ATOM 7080 C CA . SER A 1 938 ? 17.510 -18.972 22.805 1.00 58.09 938 SER A CA 1
ATOM 7081 C C . SER A 1 938 ? 17.285 -19.444 21.356 1.00 58.09 938 SER A C 1
ATOM 7083 O O . SER A 1 938 ? 17.049 -18.593 20.506 1.00 58.09 938 SER A O 1
ATOM 7085 N N . CYS A 1 939 ? 17.224 -20.749 21.053 1.00 70.06 939 CYS A N 1
ATOM 7086 C CA . CYS A 1 939 ? 16.911 -21.227 19.693 1.00 70.06 939 CYS A CA 1
ATOM 7087 C C . CYS A 1 939 ? 15.463 -21.738 19.550 1.00 70.06 939 CYS A C 1
ATOM 7089 O O . CYS A 1 939 ? 14.936 -22.427 20.429 1.00 70.06 939 CYS A O 1
ATOM 7091 N N . LYS A 1 940 ? 14.812 -21.421 18.420 1.00 84.94 940 LYS A N 1
ATOM 7092 C CA . LYS A 1 940 ? 13.555 -22.073 18.012 1.00 84.94 940 LYS A CA 1
ATOM 7093 C C . LYS A 1 940 ? 13.856 -23.520 17.606 1.00 84.94 940 LYS A C 1
ATOM 7095 O O . LYS A 1 940 ? 14.877 -23.796 16.975 1.00 84.94 940 LYS A O 1
ATOM 7100 N N . ARG A 1 941 ? 12.961 -24.446 17.947 1.00 87.94 941 ARG A N 1
ATOM 7101 C CA . ARG A 1 941 ? 13.113 -25.879 17.649 1.00 87.94 941 ARG A CA 1
ATOM 7102 C C . ARG A 1 941 ? 11.952 -26.382 16.816 1.00 87.94 941 ARG A C 1
ATOM 7104 O O . ARG A 1 941 ? 10.814 -25.958 17.027 1.00 87.94 941 ARG A O 1
ATOM 7111 N N . VAL A 1 942 ? 12.237 -27.325 15.923 1.00 90.25 942 VAL A N 1
ATOM 7112 C CA . VAL A 1 942 ? 11.232 -27.971 15.080 1.00 90.25 942 VAL A CA 1
ATOM 7113 C C . VAL A 1 942 ? 11.376 -29.491 15.107 1.00 90.25 942 VAL A C 1
ATOM 7115 O O . VAL A 1 942 ? 12.486 -30.014 15.022 1.00 90.25 942 VAL A O 1
ATOM 7118 N N . VAL A 1 943 ? 10.246 -30.196 15.208 1.00 91.19 943 VAL A N 1
ATOM 7119 C CA . VAL A 1 943 ? 10.158 -31.667 15.164 1.00 91.19 943 VAL A CA 1
ATOM 7120 C C . VAL A 1 943 ? 9.107 -32.080 14.151 1.00 91.19 943 VAL A C 1
ATOM 7122 O O . VAL A 1 943 ? 7.951 -31.677 14.263 1.00 91.19 943 VAL A O 1
ATOM 7125 N N . ILE A 1 944 ? 9.469 -32.927 13.192 1.00 92.62 944 ILE A N 1
ATOM 7126 C CA . ILE A 1 944 ? 8.480 -33.639 12.372 1.00 92.62 944 ILE A CA 1
ATOM 7127 C C . ILE A 1 944 ? 7.887 -34.748 13.235 1.00 92.62 944 ILE A C 1
ATOM 7129 O O . ILE A 1 944 ? 8.628 -35.493 13.859 1.00 92.62 944 ILE A O 1
ATOM 7133 N N . LEU A 1 945 ? 6.566 -34.875 13.315 1.00 92.25 945 LEU A N 1
ATOM 7134 C CA . LEU A 1 945 ? 5.977 -35.880 14.199 1.00 92.25 945 LEU A CA 1
ATOM 7135 C C . LEU A 1 945 ? 6.164 -37.305 13.631 1.00 92.25 945 LEU A C 1
ATOM 7137 O O . LEU A 1 945 ? 5.774 -37.546 12.487 1.00 92.25 945 LEU A O 1
ATOM 7141 N N . PRO A 1 946 ? 6.709 -38.267 14.407 1.00 91.88 946 PRO A N 1
ATOM 7142 C CA . PRO A 1 946 ? 6.873 -39.662 13.991 1.00 91.88 946 PRO A CA 1
ATOM 7143 C C . PRO A 1 946 ? 5.548 -40.435 14.099 1.00 91.88 946 PRO A C 1
ATOM 7145 O O . PRO A 1 946 ? 5.398 -41.352 14.907 1.00 91.88 946 PRO A O 1
ATOM 7148 N N . ASP A 1 947 ? 4.552 -40.044 13.304 1.00 92.19 947 ASP A N 1
ATOM 7149 C CA . ASP A 1 947 ? 3.236 -40.684 13.300 1.00 92.19 947 ASP A CA 1
ATOM 7150 C C . ASP A 1 947 ? 3.202 -42.013 12.521 1.00 92.19 947 ASP A C 1
ATOM 7152 O O . ASP A 1 947 ? 4.160 -42.427 11.857 1.00 92.19 947 ASP A O 1
ATOM 7156 N N . LEU A 1 948 ? 2.067 -42.711 12.629 1.00 94.50 948 LEU A N 1
ATOM 7157 C CA . LEU A 1 948 ? 1.864 -44.001 11.980 1.00 94.50 948 LEU A CA 1
ATOM 7158 C C . LEU A 1 948 ? 2.016 -43.908 10.455 1.00 94.50 948 LEU A C 1
ATOM 7160 O O . LEU A 1 948 ? 2.587 -44.813 9.850 1.00 94.50 948 LEU A O 1
ATOM 7164 N N . ASP A 1 949 ? 1.541 -42.830 9.832 1.00 92.44 949 ASP A N 1
ATOM 7165 C CA . ASP A 1 949 ? 1.555 -42.683 8.377 1.00 92.44 949 ASP A CA 1
ATOM 7166 C C . ASP A 1 949 ? 2.988 -42.555 7.848 1.00 92.44 949 ASP A C 1
ATOM 7168 O O . ASP A 1 949 ? 3.328 -43.195 6.846 1.00 92.44 949 ASP A O 1
ATOM 7172 N N . HIS A 1 950 ? 3.857 -41.835 8.567 1.00 89.38 950 HIS A N 1
ATOM 7173 C CA . HIS A 1 950 ? 5.293 -41.783 8.280 1.00 89.38 950 HIS A CA 1
ATOM 7174 C C . HIS A 1 950 ? 5.935 -43.170 8.335 1.00 89.38 950 HIS A C 1
ATOM 7176 O O . HIS A 1 950 ? 6.623 -43.576 7.393 1.00 89.38 950 HIS A O 1
ATOM 7182 N N . MET A 1 951 ? 5.685 -43.928 9.407 1.00 92.94 951 MET A N 1
ATOM 7183 C CA . MET A 1 951 ? 6.245 -45.276 9.559 1.00 92.94 951 MET A CA 1
ATOM 7184 C C . MET A 1 951 ? 5.744 -46.212 8.459 1.00 92.94 951 MET A C 1
ATOM 7186 O O . MET A 1 951 ? 6.523 -46.952 7.851 1.00 92.94 951 MET A O 1
ATOM 7190 N N . LEU A 1 952 ? 4.443 -46.159 8.162 1.00 94.19 952 LEU A N 1
ATOM 7191 C CA . LEU A 1 952 ? 3.827 -46.994 7.142 1.00 94.19 952 LEU A CA 1
ATOM 7192 C C . LEU A 1 952 ? 4.354 -46.677 5.747 1.00 94.19 952 LEU A C 1
ATOM 7194 O O . LEU A 1 952 ? 4.521 -47.612 4.971 1.00 94.19 952 LEU A O 1
ATOM 7198 N N . TRP A 1 953 ? 4.673 -45.423 5.419 1.00 92.69 953 TRP A N 1
ATOM 7199 C CA . TRP A 1 953 ? 5.266 -45.093 4.121 1.00 92.69 953 TRP A CA 1
ATOM 7200 C C . TRP A 1 953 ? 6.580 -45.859 3.884 1.00 92.69 953 TRP A C 1
ATOM 7202 O O . TRP A 1 953 ? 6.713 -46.579 2.889 1.00 92.69 953 TRP A O 1
ATOM 7212 N N . HIS A 1 954 ? 7.507 -45.807 4.849 1.00 93.00 954 HIS A N 1
ATOM 7213 C CA . HIS A 1 954 ? 8.784 -46.532 4.778 1.00 93.00 954 HIS A CA 1
ATOM 7214 C C . HIS A 1 954 ? 8.582 -48.053 4.764 1.00 93.00 954 HIS A C 1
ATOM 7216 O O . HIS A 1 954 ? 9.222 -48.767 3.988 1.00 93.00 954 HIS A O 1
ATOM 7222 N N . ILE A 1 955 ? 7.656 -48.557 5.584 1.00 94.38 955 ILE A N 1
ATOM 7223 C CA . ILE A 1 955 ? 7.333 -49.987 5.670 1.00 94.38 955 ILE A CA 1
ATOM 7224 C C . ILE A 1 955 ? 6.702 -50.507 4.377 1.00 94.38 955 ILE A C 1
ATOM 7226 O O . ILE A 1 955 ? 7.020 -51.615 3.954 1.00 94.38 955 ILE A O 1
ATOM 7230 N N . ARG A 1 956 ? 5.810 -49.749 3.726 1.00 94.56 956 ARG A N 1
ATOM 7231 C CA . ARG A 1 956 ? 5.191 -50.173 2.459 1.00 94.56 956 ARG A CA 1
ATOM 7232 C C . ARG A 1 956 ? 6.212 -50.266 1.335 1.00 94.56 956 ARG A C 1
ATOM 7234 O O . ARG A 1 956 ? 6.118 -51.192 0.531 1.00 94.56 956 ARG A O 1
ATOM 7241 N N . LYS A 1 957 ? 7.200 -49.372 1.324 1.00 92.25 957 LYS A N 1
ATOM 7242 C CA . LYS A 1 957 ? 8.334 -49.440 0.399 1.00 92.25 957 LYS A CA 1
ATOM 7243 C C . LYS A 1 957 ? 9.164 -50.706 0.612 1.00 92.25 957 LYS A C 1
ATOM 7245 O O . LYS A 1 957 ? 9.343 -51.494 -0.311 1.00 92.25 957 LYS A O 1
ATOM 7250 N N . GLU A 1 958 ? 9.567 -50.978 1.854 1.00 93.12 958 GLU A N 1
ATOM 7251 C CA . GLU A 1 958 ? 10.253 -52.229 2.211 1.00 93.12 958 GLU A CA 1
ATOM 7252 C C . GLU A 1 958 ? 9.430 -53.469 1.832 1.00 93.12 958 GLU A C 1
ATOM 7254 O O . GLU A 1 958 ? 9.951 -54.413 1.237 1.00 93.12 958 GLU A O 1
ATOM 7259 N N . ASP A 1 959 ? 8.148 -53.496 2.191 1.00 94.69 959 ASP A N 1
ATOM 7260 C CA . ASP A 1 959 ? 7.245 -54.615 1.931 1.00 94.69 959 ASP A CA 1
ATOM 7261 C C . ASP A 1 959 ? 7.149 -54.930 0.436 1.00 94.69 959 ASP A C 1
ATOM 7263 O O . ASP A 1 959 ? 7.021 -56.099 0.063 1.00 94.69 959 ASP A O 1
ATOM 7267 N N . PHE A 1 960 ? 7.167 -53.899 -0.414 1.00 94.62 960 PHE A N 1
ATOM 7268 C CA . PHE A 1 960 ? 7.168 -54.068 -1.859 1.00 94.62 960 PHE A CA 1
ATOM 7269 C C . PHE A 1 960 ? 8.480 -54.713 -2.308 1.00 94.62 960 PHE A C 1
ATOM 7271 O O . PHE A 1 960 ? 8.449 -55.814 -2.864 1.00 94.62 960 PHE A O 1
ATOM 7278 N N . ALA A 1 961 ? 9.620 -54.090 -2.000 1.00 91.56 961 ALA A N 1
ATOM 7279 C CA . ALA A 1 961 ? 10.934 -54.570 -2.416 1.00 91.56 961 ALA A CA 1
ATOM 7280 C C . ALA A 1 961 ? 11.239 -55.986 -1.895 1.00 91.56 961 ALA A C 1
ATOM 7282 O O . ALA A 1 961 ? 11.567 -56.884 -2.671 1.00 91.56 961 ALA A O 1
ATOM 7283 N N . THR A 1 962 ? 11.050 -56.239 -0.598 1.00 93.12 962 THR A N 1
ATOM 7284 C CA . THR A 1 962 ? 11.322 -57.550 0.021 1.00 93.12 962 THR A CA 1
ATOM 7285 C C . THR A 1 962 ? 10.425 -58.657 -0.523 1.00 93.12 962 THR A C 1
ATOM 7287 O O . THR A 1 962 ? 10.892 -59.781 -0.716 1.00 93.12 962 THR A O 1
ATOM 7290 N N . LYS A 1 963 ? 9.164 -58.353 -0.859 1.00 94.00 963 LYS A N 1
ATOM 7291 C CA . LYS A 1 963 ? 8.278 -59.317 -1.518 1.00 94.00 963 LYS A CA 1
ATOM 7292 C C . LYS A 1 963 ? 8.785 -59.693 -2.911 1.00 94.00 963 LYS A C 1
ATOM 7294 O O . LYS A 1 963 ? 8.647 -60.856 -3.278 1.00 94.00 963 LYS A O 1
ATOM 7299 N N . GLN A 1 964 ? 9.367 -58.759 -3.664 1.00 92.31 964 GLN A N 1
ATOM 7300 C CA . GLN A 1 964 ? 9.944 -59.064 -4.978 1.00 92.31 964 GLN A CA 1
ATOM 7301 C C . GLN A 1 964 ? 11.271 -59.827 -4.868 1.00 92.31 964 GLN A C 1
ATOM 7303 O O . GLN A 1 964 ? 11.477 -60.785 -5.604 1.00 92.31 964 GLN A O 1
ATOM 7308 N N . ILE A 1 965 ? 12.142 -59.439 -3.932 1.00 89.88 965 ILE A N 1
ATOM 7309 C CA . ILE A 1 965 ? 13.483 -60.025 -3.770 1.00 89.88 965 ILE A CA 1
ATOM 7310 C C . ILE A 1 965 ? 13.417 -61.412 -3.108 1.00 89.88 965 ILE A C 1
ATOM 7312 O O . ILE A 1 965 ? 14.060 -62.354 -3.559 1.00 89.88 965 ILE A O 1
ATOM 7316 N N . PHE A 1 966 ? 12.626 -61.561 -2.041 1.00 92.44 966 PHE A N 1
ATOM 7317 C CA . PHE A 1 966 ? 12.606 -62.767 -1.199 1.00 92.44 966 PHE A CA 1
ATOM 7318 C C . PHE A 1 966 ? 11.289 -63.552 -1.250 1.00 92.44 966 PHE A C 1
ATOM 7320 O O . PHE A 1 966 ? 11.168 -64.582 -0.586 1.00 92.44 966 PHE A O 1
ATOM 7327 N N . GLY A 1 967 ? 10.266 -63.065 -1.961 1.00 93.06 967 GLY A N 1
ATOM 7328 C CA . GLY A 1 967 ? 8.939 -63.697 -1.997 1.00 93.06 967 GLY A CA 1
ATOM 7329 C C . GLY A 1 967 ? 8.132 -63.568 -0.697 1.00 93.06 967 GLY A C 1
ATOM 7330 O O . GLY A 1 967 ? 7.042 -64.131 -0.594 1.00 93.06 967 GLY A O 1
ATOM 7331 N N . LYS A 1 968 ? 8.638 -62.834 0.303 1.00 93.56 968 LYS A N 1
ATOM 7332 C CA . LYS A 1 968 ? 8.017 -62.648 1.624 1.00 93.56 968 LYS A CA 1
ATOM 7333 C C . LYS A 1 968 ? 8.182 -61.211 2.113 1.00 93.56 968 LYS A C 1
ATOM 7335 O O . LYS A 1 968 ? 9.133 -60.535 1.743 1.00 93.56 968 LYS A O 1
ATOM 7340 N N . LYS A 1 969 ? 7.272 -60.773 2.983 1.00 94.06 969 LYS A N 1
ATOM 7341 C CA . LYS A 1 969 ? 7.370 -59.491 3.693 1.00 94.06 969 LYS A CA 1
ATOM 7342 C C . LYS A 1 969 ? 8.077 -59.671 5.030 1.00 94.06 969 LYS A C 1
ATOM 7344 O O . LYS A 1 969 ? 7.958 -60.727 5.656 1.00 94.06 969 LYS A O 1
ATOM 7349 N N . ALA A 1 970 ? 8.750 -58.628 5.497 1.00 92.44 970 ALA A N 1
ATOM 7350 C CA . ALA A 1 970 ? 9.272 -58.608 6.852 1.00 92.44 970 ALA A CA 1
ATOM 7351 C C . ALA A 1 970 ? 8.147 -58.400 7.873 1.00 92.44 970 ALA A C 1
ATOM 7353 O O . ALA A 1 970 ? 7.443 -57.397 7.826 1.00 92.44 970 ALA A O 1
ATOM 7354 N N . VAL A 1 971 ? 7.976 -59.341 8.802 1.00 94.06 971 VAL A N 1
ATOM 7355 C CA . VAL A 1 971 ? 6.931 -59.258 9.840 1.00 94.06 971 VAL A CA 1
ATOM 7356 C C . VAL A 1 971 ? 7.407 -58.439 11.046 1.00 94.06 971 VAL A C 1
ATOM 7358 O O . VAL A 1 971 ? 6.617 -57.718 11.649 1.00 94.06 971 VAL A O 1
ATOM 7361 N N . ILE A 1 972 ? 8.701 -58.518 11.370 1.00 95.38 972 ILE A N 1
ATOM 7362 C CA . ILE A 1 972 ? 9.329 -57.770 12.464 1.00 95.38 972 ILE A CA 1
ATOM 7363 C C . ILE A 1 972 ? 9.713 -56.378 11.954 1.00 95.38 972 ILE A C 1
ATOM 7365 O O . ILE A 1 972 ? 10.506 -56.249 11.013 1.00 95.38 972 ILE A O 1
ATOM 7369 N N . LYS A 1 973 ? 9.130 -55.351 12.579 1.00 96.75 973 LYS A N 1
ATOM 7370 C CA . LYS A 1 973 ? 9.299 -53.926 12.250 1.00 96.75 973 LYS A CA 1
ATOM 7371 C C . LYS A 1 973 ? 10.171 -53.171 13.260 1.00 96.75 973 LYS A C 1
ATOM 7373 O O . LYS A 1 973 ? 10.376 -51.971 13.116 1.00 96.75 973 LYS A O 1
ATOM 7378 N N . GLY A 1 974 ? 10.656 -53.858 14.289 1.00 97.56 974 GLY A N 1
ATOM 7379 C CA . GLY A 1 974 ? 11.416 -53.256 15.374 1.00 97.56 974 GLY A CA 1
ATOM 7380 C C . GLY A 1 974 ? 11.613 -54.200 16.552 1.00 97.56 974 GLY A C 1
ATOM 7381 O O . GLY A 1 974 ? 11.188 -55.359 16.510 1.00 97.56 974 GLY A O 1
ATOM 7382 N N . ALA A 1 975 ? 12.176 -53.676 17.635 1.00 98.00 975 ALA A N 1
ATOM 7383 C CA . ALA A 1 975 ? 12.247 -54.357 18.922 1.00 98.00 975 ALA A CA 1
ATOM 7384 C C . ALA A 1 975 ? 12.058 -53.387 20.092 1.00 98.00 975 ALA A C 1
ATOM 7386 O O . ALA A 1 975 ? 12.397 -52.209 19.990 1.00 98.00 975 ALA A O 1
ATOM 7387 N N . ILE A 1 976 ? 11.534 -53.907 21.204 1.00 97.75 976 ILE A N 1
ATOM 7388 C CA . ILE A 1 976 ? 11.342 -53.202 22.475 1.00 97.75 976 ILE A CA 1
ATOM 7389 C C . ILE A 1 976 ? 11.909 -54.025 23.636 1.00 97.75 976 ILE A C 1
ATOM 7391 O O . ILE A 1 976 ? 11.700 -55.237 23.714 1.00 97.75 976 ILE A O 1
ATOM 7395 N N . ALA A 1 977 ? 12.612 -53.371 24.556 1.00 96.94 977 ALA A N 1
ATOM 7396 C CA . ALA A 1 977 ? 13.183 -53.982 25.752 1.00 96.94 977 ALA A CA 1
ATOM 7397 C C . ALA A 1 977 ? 13.019 -53.065 26.975 1.00 96.94 977 ALA A C 1
ATOM 7399 O O . ALA A 1 977 ? 12.849 -51.856 26.840 1.00 96.94 977 ALA A O 1
ATOM 7400 N N . GLY A 1 978 ? 13.099 -53.643 28.175 1.00 94.00 978 GLY A N 1
ATOM 7401 C CA . GLY A 1 978 ? 13.003 -52.905 29.441 1.00 94.00 978 GLY A CA 1
ATOM 7402 C C . GLY A 1 978 ? 11.588 -52.822 30.023 1.00 94.00 978 GLY A C 1
ATOM 7403 O O . GLY A 1 978 ? 10.606 -53.290 29.435 1.00 94.00 978 GLY A O 1
ATOM 7404 N N . VAL A 1 979 ? 11.498 -52.242 31.221 1.00 90.06 979 VAL A N 1
ATOM 7405 C CA . VAL A 1 979 ? 10.250 -52.072 31.984 1.00 90.06 979 VAL A CA 1
ATOM 7406 C C . VAL A 1 979 ? 9.597 -50.715 31.681 1.00 90.06 979 VAL A C 1
ATOM 7408 O O . VAL A 1 979 ? 10.331 -49.755 31.458 1.00 90.06 979 VAL A O 1
ATOM 7411 N N . PRO A 1 980 ? 8.251 -50.602 31.664 1.00 89.06 980 PRO A N 1
ATOM 7412 C CA . PRO A 1 980 ? 7.547 -49.326 31.468 1.00 89.06 980 PRO A CA 1
ATOM 7413 C C . PRO A 1 980 ? 8.091 -48.191 32.350 1.00 89.06 980 PRO A C 1
ATOM 7415 O O . PRO A 1 980 ? 8.271 -48.380 33.552 1.00 89.06 980 PRO A O 1
ATOM 7418 N N . GLY A 1 981 ? 8.348 -47.028 31.752 1.00 85.44 981 GLY A N 1
ATOM 7419 C CA . GLY A 1 981 ? 9.025 -45.877 32.361 1.00 85.44 981 GLY A CA 1
ATOM 7420 C C . GLY A 1 981 ? 10.542 -45.839 32.123 1.00 85.44 981 GLY A C 1
ATOM 7421 O O . GLY A 1 981 ? 11.162 -44.808 32.365 1.00 85.44 981 GLY A O 1
ATOM 7422 N N . LYS A 1 982 ? 11.139 -46.943 31.653 1.00 90.25 982 LYS A N 1
ATOM 7423 C CA . LYS A 1 982 ? 12.557 -47.079 31.270 1.00 90.25 982 LYS A CA 1
ATOM 7424 C C . LYS A 1 982 ? 12.733 -47.947 30.012 1.00 90.25 982 LYS A C 1
ATOM 7426 O O . LYS A 1 982 ? 13.790 -48.549 29.810 1.00 90.25 982 LYS A O 1
ATOM 7431 N N . GLN A 1 983 ? 11.689 -48.103 29.197 1.00 95.06 983 GLN A N 1
ATOM 7432 C CA . GLN A 1 983 ? 11.762 -48.919 27.988 1.00 95.06 983 GLN A CA 1
ATOM 7433 C C . GLN A 1 983 ? 12.615 -48.247 26.922 1.00 95.06 983 GLN A C 1
ATOM 7435 O O . GLN A 1 983 ? 12.670 -47.025 26.809 1.00 95.06 983 GLN A O 1
ATOM 7440 N N . VAL A 1 984 ? 13.227 -49.083 26.093 1.00 97.00 984 VAL A N 1
ATOM 7441 C CA . VAL A 1 984 ? 13.862 -48.662 24.851 1.00 97.00 984 VAL A CA 1
ATOM 7442 C C . VAL A 1 984 ? 13.196 -49.406 23.714 1.00 97.00 984 VAL A C 1
ATOM 7444 O O . VAL A 1 984 ? 13.043 -50.628 23.786 1.00 97.00 984 VAL A O 1
ATOM 7447 N N . TRP A 1 985 ? 12.810 -48.692 22.661 1.00 97.50 985 TRP A N 1
ATOM 7448 C CA . TRP A 1 985 ? 12.346 -49.320 21.433 1.00 97.50 985 TRP A CA 1
ATOM 7449 C C . TRP A 1 985 ? 12.904 -48.652 20.193 1.00 97.50 985 TRP A C 1
ATOM 7451 O O . TRP A 1 985 ? 13.090 -47.443 20.146 1.00 97.50 985 TRP A O 1
ATOM 7461 N N . ALA A 1 986 ? 13.131 -49.462 19.166 1.00 97.69 986 ALA A N 1
ATOM 7462 C CA . ALA A 1 986 ? 13.508 -48.993 17.847 1.00 97.69 986 ALA A CA 1
ATOM 7463 C C . ALA A 1 986 ? 12.586 -49.607 16.802 1.00 97.69 986 ALA A C 1
ATOM 7465 O O . ALA A 1 986 ? 12.285 -50.801 16.860 1.00 97.69 986 ALA A O 1
ATOM 7466 N N . THR A 1 987 ? 12.178 -48.800 15.829 1.00 97.69 987 THR A N 1
ATOM 7467 C CA . THR A 1 987 ? 11.544 -49.269 14.591 1.00 97.69 987 THR A CA 1
ATOM 7468 C C . THR A 1 987 ? 12.528 -49.136 13.439 1.00 97.69 987 THR A C 1
ATOM 7470 O O . THR A 1 987 ? 13.384 -48.252 13.456 1.00 97.69 987 THR A O 1
ATOM 7473 N N . TRP A 1 988 ? 12.454 -50.017 12.445 1.00 97.31 988 TRP A N 1
ATOM 7474 C CA . TRP A 1 988 ? 13.423 -50.033 11.350 1.00 97.31 988 TRP A CA 1
ATOM 7475 C C . TRP A 1 988 ? 12.859 -50.564 10.036 1.00 97.31 988 TRP A C 1
ATOM 7477 O O . TRP A 1 988 ? 11.841 -51.259 10.006 1.00 97.31 988 TRP A O 1
ATOM 7487 N N . VAL A 1 989 ? 13.579 -50.272 8.953 1.00 96.12 989 VAL A N 1
ATOM 7488 C CA . VAL A 1 989 ? 13.326 -50.786 7.600 1.00 96.12 989 VAL A CA 1
ATOM 7489 C C . VAL A 1 989 ? 14.614 -51.201 6.904 1.00 96.12 989 VAL A C 1
ATOM 7491 O O . VAL A 1 989 ? 15.702 -50.717 7.210 1.00 96.12 989 VAL A O 1
ATOM 7494 N N . ARG A 1 990 ? 14.480 -52.098 5.934 1.00 94.25 990 ARG A N 1
ATOM 7495 C CA . ARG A 1 990 ? 15.568 -52.715 5.176 1.00 94.25 990 ARG A CA 1
ATOM 7496 C C . ARG A 1 990 ? 15.593 -52.130 3.769 1.00 94.25 990 ARG A C 1
ATOM 7498 O O . ARG A 1 990 ? 14.587 -52.191 3.061 1.00 94.25 990 ARG A O 1
ATOM 7505 N N . ARG A 1 991 ? 16.726 -51.568 3.350 1.00 91.81 991 ARG A N 1
ATOM 7506 C CA . ARG A 1 991 ? 16.904 -50.956 2.026 1.00 91.81 991 ARG A CA 1
ATOM 7507 C C . ARG A 1 991 ? 17.986 -51.673 1.234 1.00 91.81 991 ARG A C 1
ATOM 7509 O O . ARG A 1 991 ? 19.110 -51.819 1.711 1.00 91.81 991 ARG A O 1
ATOM 7516 N N . TYR A 1 992 ? 17.627 -52.099 0.023 1.00 90.88 992 TYR A N 1
ATOM 7517 C CA . TYR A 1 992 ? 18.505 -52.856 -0.865 1.00 90.88 992 TYR A CA 1
ATOM 7518 C C . TYR A 1 992 ? 18.884 -52.026 -2.088 1.00 90.88 992 TYR A C 1
ATOM 7520 O O . TYR A 1 992 ? 18.207 -52.115 -3.109 1.00 90.88 992 TYR A O 1
ATOM 7528 N N . TYR A 1 993 ? 19.959 -51.247 -1.992 1.00 86.56 993 TYR A N 1
ATOM 7529 C CA . TYR A 1 993 ? 20.533 -50.501 -3.117 1.00 86.56 993 TYR A CA 1
ATOM 7530 C C . TYR A 1 993 ? 21.152 -51.438 -4.166 1.00 86.56 993 TYR A C 1
ATOM 7532 O O . TYR A 1 993 ? 21.201 -51.108 -5.346 1.00 86.56 993 TYR A O 1
ATOM 7540 N N . SER A 1 994 ? 21.581 -52.632 -3.751 1.00 84.62 994 SER A N 1
ATOM 7541 C CA . SER A 1 994 ? 22.063 -53.707 -4.617 1.00 84.62 994 SER A CA 1
ATOM 7542 C C . SER A 1 994 ? 21.354 -55.021 -4.281 1.00 84.62 994 SER A C 1
ATOM 7544 O O . SER A 1 994 ? 20.943 -55.260 -3.143 1.00 84.62 994 SER A O 1
ATOM 7546 N N . HIS A 1 995 ? 21.136 -55.875 -5.286 1.00 86.19 995 HIS A N 1
ATOM 7547 C CA . HIS A 1 995 ? 20.475 -57.161 -5.059 1.00 86.19 995 HIS A CA 1
ATOM 7548 C C . HIS A 1 995 ? 21.341 -58.028 -4.121 1.00 86.19 995 HIS A C 1
ATOM 7550 O O . HIS A 1 995 ? 22.541 -58.131 -4.364 1.00 86.19 995 HIS A O 1
ATOM 7556 N N . PRO A 1 996 ? 20.779 -58.695 -3.095 1.00 84.38 996 PRO A N 1
ATOM 7557 C CA . PRO A 1 996 ? 21.556 -59.385 -2.052 1.00 84.38 996 PRO A CA 1
ATOM 7558 C C . PRO A 1 996 ? 22.417 -60.561 -2.547 1.00 84.38 996 PRO A C 1
ATOM 7560 O O . PRO A 1 996 ? 23.292 -61.027 -1.825 1.00 84.38 996 PRO A O 1
ATOM 7563 N N . ASP A 1 997 ? 22.172 -61.051 -3.764 1.00 81.56 997 ASP A N 1
ATOM 7564 C CA . ASP A 1 997 ? 22.991 -62.089 -4.411 1.00 81.56 997 ASP A CA 1
ATOM 7565 C C . ASP A 1 997 ? 24.169 -61.516 -5.229 1.00 81.56 997 ASP A C 1
ATOM 7567 O O . ASP A 1 997 ? 25.017 -62.266 -5.713 1.00 81.56 997 ASP A O 1
ATOM 7571 N N . HIS A 1 998 ? 24.242 -60.194 -5.403 1.00 74.31 998 HIS A N 1
ATOM 7572 C CA . HIS A 1 998 ? 25.395 -59.527 -5.997 1.00 74.31 998 HIS A CA 1
ATOM 7573 C C . HIS A 1 998 ? 26.383 -59.179 -4.883 1.00 74.31 998 HIS A C 1
ATOM 7575 O O . HIS A 1 998 ? 26.093 -58.353 -4.023 1.00 74.31 998 HIS A O 1
ATOM 7581 N N . HIS A 1 999 ? 27.562 -59.803 -4.892 1.00 56.31 999 HIS A N 1
ATOM 7582 C CA . HIS A 1 999 ? 28.616 -59.460 -3.941 1.00 56.31 999 HIS A CA 1
ATOM 7583 C C . HIS A 1 999 ? 29.082 -58.019 -4.173 1.00 56.31 999 HIS A C 1
ATOM 7585 O O . HIS A 1 999 ? 29.581 -57.688 -5.252 1.00 56.31 999 HIS A O 1
ATOM 7591 N N . SER A 1 1000 ? 28.925 -57.172 -3.158 1.00 53.03 1000 SER A N 1
ATOM 7592 C CA . SER A 1 1000 ? 29.541 -55.853 -3.120 1.00 53.03 1000 SER A CA 1
ATOM 7593 C C . SER A 1 1000 ? 31.064 -56.017 -3.202 1.00 53.03 1000 SER A C 1
ATOM 7595 O O . SER A 1 1000 ? 31.671 -56.834 -2.509 1.00 53.03 1000 SER A O 1
ATOM 7597 N N . ILE A 1 1001 ? 31.698 -55.277 -4.113 1.00 55.16 1001 ILE A N 1
ATOM 7598 C CA . ILE A 1 1001 ? 33.159 -55.171 -4.158 1.00 55.16 1001 ILE A CA 1
ATOM 7599 C C . ILE A 1 1001 ? 33.577 -54.369 -2.919 1.00 55.16 1001 ILE A C 1
ATOM 7601 O O . ILE A 1 1001 ? 32.939 -53.362 -2.603 1.00 55.16 1001 ILE A O 1
ATOM 7605 N N . GLU A 1 1002 ? 34.631 -54.787 -2.212 1.00 46.62 1002 GLU A N 1
ATOM 7606 C CA . GLU A 1 1002 ? 35.207 -54.000 -1.110 1.00 46.62 1002 GLU A CA 1
ATOM 7607 C C . GLU A 1 1002 ? 35.482 -52.559 -1.575 1.00 46.62 1002 GLU A C 1
ATOM 7609 O O . GLU A 1 1002 ? 36.222 -52.334 -2.532 1.00 46.62 1002 GLU A O 1
ATOM 7614 N N . GLY A 1 1003 ? 34.854 -51.583 -0.913 1.00 49.62 1003 GLY A N 1
ATOM 7615 C CA . GLY A 1 1003 ? 34.951 -50.162 -1.267 1.00 49.62 1003 GLY A CA 1
ATOM 7616 C C . GLY A 1 1003 ? 33.875 -49.639 -2.228 1.00 49.62 1003 GLY A C 1
ATOM 7617 O O . GLY A 1 1003 ? 33.938 -48.472 -2.605 1.00 49.62 1003 GLY A O 1
ATOM 7618 N N . ALA A 1 1004 ? 32.886 -50.450 -2.621 1.00 52.25 1004 ALA A N 1
ATOM 7619 C CA . ALA A 1 1004 ? 31.714 -49.954 -3.338 1.00 52.25 1004 ALA A CA 1
ATOM 7620 C C . ALA A 1 1004 ? 30.825 -49.104 -2.411 1.00 52.25 1004 ALA A C 1
ATOM 7622 O O . ALA A 1 1004 ? 30.523 -49.509 -1.287 1.00 52.25 1004 ALA A O 1
ATOM 7623 N N . ASP A 1 1005 ? 30.348 -47.961 -2.912 1.00 54.53 1005 ASP A N 1
ATOM 7624 C CA . ASP A 1 1005 ? 29.420 -47.084 -2.186 1.00 54.53 1005 ASP A CA 1
ATOM 7625 C C . ASP A 1 1005 ? 28.047 -47.751 -1.939 1.00 54.53 1005 ASP A C 1
ATOM 7627 O O . ASP A 1 1005 ? 27.277 -47.254 -1.122 1.00 54.53 1005 ASP A O 1
ATOM 7631 N N . ASP A 1 1006 ? 27.757 -48.905 -2.568 1.00 65.81 1006 ASP A N 1
ATOM 7632 C CA . ASP A 1 1006 ? 26.431 -49.536 -2.676 1.00 65.81 1006 ASP A CA 1
ATOM 7633 C C . ASP A 1 1006 ? 25.994 -50.514 -1.571 1.00 65.81 1006 ASP A C 1
ATOM 7635 O O . ASP A 1 1006 ? 25.396 -51.556 -1.847 1.00 65.81 1006 ASP A O 1
ATOM 7639 N N . LYS A 1 1007 ? 26.251 -50.169 -0.306 1.00 84.88 1007 LYS A N 1
ATOM 7640 C CA . LYS A 1 1007 ? 25.861 -51.003 0.847 1.00 84.88 1007 LYS A CA 1
ATOM 7641 C C . LYS A 1 1007 ? 24.347 -51.035 1.070 1.00 84.88 1007 LYS A C 1
ATOM 7643 O O . LYS A 1 1007 ? 23.724 -49.977 1.133 1.00 84.88 1007 LYS A O 1
ATOM 7648 N N . ASN A 1 1008 ? 23.787 -52.223 1.283 1.00 92.06 1008 ASN A N 1
ATOM 7649 C CA . ASN A 1 1008 ? 22.424 -52.465 1.754 1.00 92.06 1008 ASN A CA 1
ATOM 7650 C C . ASN A 1 1008 ? 22.319 -52.194 3.259 1.00 92.06 1008 ASN A C 1
ATOM 7652 O O . ASN A 1 1008 ? 23.174 -52.613 4.039 1.00 92.06 1008 ASN A O 1
ATOM 7656 N N . VAL A 1 1009 ? 21.270 -51.492 3.686 1.00 93.69 1009 VAL A N 1
ATOM 7657 C CA . VAL A 1 1009 ? 21.213 -50.893 5.028 1.00 93.69 1009 VAL A CA 1
ATOM 7658 C C . VAL A 1 1009 ? 19.917 -51.240 5.750 1.00 93.69 1009 VAL A C 1
ATOM 7660 O O . VAL A 1 1009 ? 18.832 -51.138 5.177 1.00 93.69 1009 VAL A O 1
ATOM 7663 N N . LEU A 1 1010 ? 20.023 -51.598 7.031 1.00 97.19 1010 LEU A N 1
ATOM 7664 C CA . LEU A 1 1010 ? 18.912 -51.535 7.976 1.00 97.19 1010 LEU A CA 1
ATOM 7665 C C . LEU A 1 1010 ? 18.896 -50.140 8.599 1.00 97.19 1010 LEU A C 1
ATOM 7667 O O . LEU A 1 1010 ? 19.757 -49.811 9.413 1.00 97.19 1010 LEU A O 1
ATOM 7671 N N . TYR A 1 1011 ? 17.940 -49.307 8.208 1.00 96.06 1011 TYR A N 1
ATOM 7672 C CA . TYR A 1 1011 ? 17.768 -47.984 8.795 1.00 96.06 1011 TYR A CA 1
ATOM 7673 C C . TYR A 1 1011 ? 16.871 -48.081 10.015 1.00 96.06 1011 TYR A C 1
ATOM 7675 O O . TYR A 1 1011 ? 15.717 -48.498 9.903 1.00 96.06 1011 TYR A O 1
ATOM 7683 N N . ILE A 1 1012 ? 17.382 -47.652 11.164 1.00 97.38 1012 ILE A N 1
ATOM 7684 C CA . ILE A 1 1012 ? 16.540 -47.357 12.315 1.00 97.38 1012 ILE A CA 1
ATOM 7685 C C . ILE A 1 1012 ? 15.753 -46.092 11.977 1.00 97.38 1012 ILE A C 1
ATOM 7687 O O . ILE A 1 1012 ? 16.331 -45.023 11.785 1.00 97.38 1012 ILE A O 1
ATOM 7691 N N . LEU A 1 1013 ? 14.436 -46.247 11.837 1.00 94.81 1013 LEU A N 1
ATOM 7692 C CA . LEU A 1 1013 ? 13.521 -45.157 11.521 1.00 94.81 1013 LEU A CA 1
ATOM 7693 C C . LEU A 1 1013 ? 13.390 -44.214 12.704 1.00 94.81 1013 LEU A C 1
ATOM 7695 O O . LEU A 1 1013 ? 13.545 -43.011 12.521 1.00 94.81 1013 LEU A O 1
ATOM 7699 N N . ARG A 1 1014 ? 13.100 -44.780 13.879 1.00 94.56 1014 ARG A N 1
ATOM 7700 C CA . ARG A 1 1014 ? 12.940 -44.059 15.138 1.00 94.56 1014 ARG A CA 1
ATOM 7701 C C . ARG A 1 1014 ? 13.429 -44.909 16.305 1.00 94.56 1014 ARG A C 1
ATOM 7703 O O . ARG A 1 1014 ? 12.950 -46.038 16.459 1.00 94.56 1014 ARG A O 1
ATOM 7710 N N . LEU A 1 1015 ? 14.342 -44.371 17.111 1.00 95.94 1015 LEU A N 1
ATOM 7711 C CA . LEU A 1 1015 ? 14.756 -44.902 18.411 1.00 95.94 1015 LEU A CA 1
ATOM 7712 C C . LEU A 1 1015 ? 14.169 -44.040 19.535 1.00 95.94 1015 LEU A C 1
ATOM 7714 O O . LEU A 1 1015 ? 14.322 -42.824 19.535 1.00 95.94 1015 LEU A O 1
ATOM 7718 N N . VAL A 1 1016 ? 13.549 -44.676 20.525 1.00 95.06 1016 VAL A N 1
ATOM 7719 C CA . VAL A 1 1016 ? 13.022 -44.002 21.715 1.00 95.06 1016 VAL A CA 1
ATOM 7720 C C . VAL A 1 1016 ? 13.590 -44.651 22.967 1.00 95.06 1016 VAL A C 1
ATOM 7722 O O . VAL A 1 1016 ? 13.605 -45.878 23.087 1.00 95.06 1016 VAL A O 1
ATOM 7725 N N . VAL A 1 1017 ? 14.039 -43.815 23.901 1.00 94.50 1017 VAL A N 1
ATOM 7726 C CA . VAL A 1 1017 ? 14.522 -44.199 25.229 1.00 94.50 1017 VAL A CA 1
ATOM 7727 C C . VAL A 1 1017 ? 13.681 -43.450 26.260 1.00 94.50 1017 VAL A C 1
ATOM 7729 O O . VAL A 1 1017 ? 13.724 -42.223 26.331 1.00 94.50 1017 VAL A O 1
ATOM 7732 N N . GLU A 1 1018 ? 12.889 -44.167 27.056 1.00 93.12 1018 GLU A N 1
ATOM 7733 C CA . GLU A 1 1018 ? 12.095 -43.538 28.115 1.00 93.12 1018 GLU A CA 1
ATOM 7734 C C . GLU A 1 1018 ? 13.000 -42.941 29.199 1.00 93.12 1018 GLU A C 1
ATOM 7736 O O . GLU A 1 1018 ? 13.899 -43.605 29.731 1.00 93.12 1018 GLU A O 1
ATOM 7741 N N . GLY A 1 1019 ? 12.736 -41.675 29.530 1.00 85.81 1019 GLY A N 1
ATOM 7742 C CA . GLY A 1 1019 ? 13.540 -40.902 30.476 1.00 85.81 1019 GLY A CA 1
ATOM 7743 C C . GLY A 1 1019 ? 14.809 -40.289 29.878 1.00 85.81 1019 GLY A C 1
ATOM 7744 O O . GLY A 1 1019 ? 15.661 -39.835 30.637 1.00 85.81 1019 GLY A O 1
ATOM 7745 N N . ASP A 1 1020 ? 14.964 -40.264 28.549 1.00 87.19 1020 ASP A N 1
ATOM 7746 C CA . ASP A 1 1020 ? 16.062 -39.534 27.909 1.00 87.19 1020 ASP A CA 1
ATOM 7747 C C . ASP A 1 1020 ? 15.824 -38.018 27.930 1.00 87.19 1020 ASP A C 1
ATOM 7749 O O . ASP A 1 1020 ? 15.327 -37.417 26.981 1.00 87.19 1020 ASP A O 1
ATOM 7753 N N . GLU A 1 1021 ? 16.271 -37.376 29.006 1.00 78.19 1021 GLU A N 1
ATOM 7754 C CA . GLU A 1 1021 ? 16.209 -35.920 29.167 1.00 78.19 1021 GLU A CA 1
ATOM 7755 C C . GLU A 1 1021 ? 17.107 -35.138 28.185 1.00 78.19 1021 GLU A C 1
ATOM 7757 O O . GLU A 1 1021 ? 17.178 -33.906 28.258 1.00 78.19 1021 GLU A O 1
ATOM 7762 N N . THR A 1 1022 ? 17.872 -35.815 27.321 1.00 78.44 1022 THR A N 1
ATOM 7763 C CA . THR A 1 1022 ? 18.759 -35.194 26.324 1.00 78.44 1022 THR A CA 1
ATOM 7764 C C . THR A 1 1022 ? 18.207 -35.241 24.908 1.00 78.44 1022 THR A C 1
ATOM 7766 O O . THR A 1 1022 ? 18.747 -34.549 24.044 1.00 78.44 1022 THR A O 1
ATOM 7769 N N . ALA A 1 1023 ? 17.128 -35.994 24.670 1.00 74.38 1023 ALA A N 1
ATOM 7770 C CA . ALA A 1 1023 ? 16.552 -36.214 23.345 1.00 74.38 1023 ALA A CA 1
ATOM 7771 C C . ALA A 1 1023 ? 16.228 -34.907 22.595 1.00 74.38 1023 ALA A C 1
ATOM 7773 O O . ALA A 1 1023 ? 16.355 -34.853 21.376 1.00 74.38 1023 ALA A O 1
ATOM 7774 N N . ASN A 1 1024 ? 15.897 -33.833 23.323 1.00 67.69 1024 ASN A N 1
ATOM 7775 C CA . ASN A 1 1024 ? 15.471 -32.547 22.756 1.00 67.69 1024 ASN A CA 1
ATOM 7776 C C . ASN A 1 1024 ? 16.324 -31.334 23.198 1.00 67.69 1024 ASN A C 1
ATOM 7778 O O . ASN A 1 1024 ? 15.870 -30.186 23.106 1.00 67.69 1024 ASN A O 1
ATOM 7782 N N . LYS A 1 1025 ? 17.552 -31.565 23.694 1.00 67.38 1025 LYS A N 1
ATOM 7783 C CA . LYS A 1 1025 ? 18.511 -30.509 24.088 1.00 67.38 1025 LYS A CA 1
ATOM 7784 C C . LYS A 1 1025 ? 19.503 -30.194 22.957 1.00 67.38 1025 LYS A C 1
ATOM 7786 O O . LYS A 1 1025 ? 19.866 -31.081 22.186 1.00 67.38 1025 LYS A O 1
ATOM 7791 N N . SER A 1 1026 ? 19.969 -28.938 22.879 1.00 61.56 1026 SER A N 1
ATOM 7792 C CA . SER A 1 1026 ? 21.064 -28.551 21.967 1.00 61.56 1026 SER A CA 1
ATOM 7793 C C . SER A 1 1026 ? 22.336 -29.340 22.292 1.00 61.56 1026 SER A C 1
ATOM 7795 O O . SER A 1 1026 ? 22.614 -29.622 23.459 1.00 61.56 1026 SER A O 1
ATOM 7797 N N . ARG A 1 1027 ? 23.123 -29.686 21.268 1.00 65.62 1027 ARG A N 1
ATOM 7798 C CA . ARG A 1 1027 ? 24.343 -30.508 21.395 1.00 65.62 1027 ARG A CA 1
ATOM 7799 C C . ARG A 1 1027 ? 25.604 -29.692 21.700 1.00 65.62 1027 ARG A C 1
ATOM 7801 O O . ARG A 1 1027 ? 26.716 -30.152 21.444 1.00 65.62 1027 ARG A O 1
ATOM 7808 N N . ASP A 1 1028 ? 25.441 -28.502 22.271 1.00 54.19 1028 ASP A N 1
ATOM 7809 C CA . ASP A 1 1028 ? 26.537 -27.602 22.630 1.00 54.19 1028 ASP A CA 1
ATOM 7810 C C . ASP A 1 1028 ? 27.253 -28.098 23.898 1.00 54.19 1028 ASP A C 1
ATOM 7812 O O . ASP A 1 1028 ? 27.020 -27.626 25.009 1.00 54.19 1028 ASP A O 1
ATOM 7816 N N . GLY A 1 1029 ? 28.119 -29.101 23.740 1.00 54.19 1029 GLY A N 1
ATOM 7817 C CA . GLY A 1 1029 ? 29.007 -29.587 24.798 1.00 54.19 1029 GLY A CA 1
ATOM 7818 C C . GLY A 1 1029 ? 29.185 -31.105 24.826 1.00 54.19 1029 GLY A C 1
ATOM 7819 O O . GLY A 1 1029 ? 28.251 -31.873 24.611 1.00 54.19 1029 GLY A O 1
ATOM 7820 N N . ASN A 1 1030 ? 30.402 -31.552 25.150 1.00 56.16 1030 ASN A N 1
ATOM 7821 C CA . ASN A 1 1030 ? 30.688 -32.957 25.450 1.00 56.16 1030 ASN A CA 1
ATOM 7822 C C . ASN A 1 1030 ? 30.225 -33.273 26.880 1.00 56.16 1030 ASN A C 1
ATOM 7824 O O . ASN A 1 1030 ? 30.988 -33.118 27.835 1.00 56.16 1030 ASN A O 1
ATOM 7828 N N . ILE A 1 1031 ? 28.973 -33.701 27.033 1.00 65.19 1031 ILE A N 1
ATOM 7829 C CA . ILE A 1 1031 ? 28.451 -34.213 28.305 1.00 65.19 1031 ILE A CA 1
ATOM 7830 C C . ILE A 1 1031 ? 28.646 -35.731 28.320 1.00 65.19 1031 ILE A C 1
ATOM 7832 O O . ILE A 1 1031 ? 28.109 -36.435 27.470 1.00 65.19 1031 ILE A O 1
ATOM 7836 N N . MET A 1 1032 ? 29.412 -36.235 29.288 1.00 68.94 1032 MET A N 1
ATOM 7837 C CA . MET A 1 1032 ? 29.491 -37.671 29.570 1.00 68.94 1032 MET A CA 1
ATOM 7838 C C . MET A 1 1032 ? 28.405 -38.042 30.574 1.00 68.94 1032 MET A C 1
ATOM 7840 O O . MET A 1 1032 ? 28.370 -37.476 31.667 1.00 68.94 1032 MET A O 1
ATOM 7844 N N . ILE A 1 1033 ? 27.532 -38.981 30.206 1.00 77.31 1033 ILE A N 1
ATOM 7845 C CA . ILE A 1 1033 ? 26.461 -39.468 31.078 1.00 77.31 1033 ILE A CA 1
ATOM 7846 C C . ILE A 1 1033 ? 26.945 -40.752 31.771 1.00 77.31 1033 ILE A C 1
ATOM 7848 O O . ILE A 1 1033 ? 27.290 -41.712 31.073 1.00 77.31 1033 ILE A O 1
ATOM 7852 N N . PRO A 1 1034 ? 26.998 -40.804 33.118 1.00 75.25 1034 PRO A N 1
ATOM 7853 C CA . PRO A 1 1034 ? 27.398 -42.009 33.839 1.00 75.25 1034 PRO A CA 1
ATOM 7854 C C . PRO A 1 1034 ? 26.441 -43.173 33.552 1.00 75.25 1034 PRO A C 1
ATOM 7856 O O . PRO A 1 1034 ? 25.238 -43.075 33.788 1.00 75.25 1034 PRO A O 1
ATOM 7859 N N . MET A 1 1035 ? 26.975 -44.300 33.071 1.00 75.62 1035 MET A N 1
ATOM 7860 C CA . MET A 1 1035 ? 26.170 -45.484 32.734 1.00 75.62 1035 MET A CA 1
ATOM 7861 C C . MET A 1 1035 ? 25.418 -46.067 33.945 1.00 75.62 1035 MET A C 1
ATOM 7863 O O . MET A 1 1035 ? 24.380 -46.701 33.772 1.00 75.62 1035 MET A O 1
ATOM 7867 N N . GLU A 1 1036 ? 25.919 -45.841 35.165 1.00 79.88 1036 GLU A N 1
ATOM 7868 C CA . GLU A 1 1036 ? 25.317 -46.320 36.418 1.00 79.88 1036 GLU A CA 1
ATOM 7869 C C . GLU A 1 1036 ? 23.924 -45.721 36.673 1.00 79.88 1036 GLU A C 1
ATOM 7871 O O . GLU A 1 1036 ? 23.027 -46.438 37.118 1.00 79.88 1036 GLU A O 1
ATOM 7876 N N . ASP A 1 1037 ? 23.710 -44.454 36.306 1.00 80.75 1037 ASP A N 1
ATOM 7877 C CA . ASP A 1 1037 ? 22.439 -43.746 36.516 1.00 80.75 1037 ASP A CA 1
ATOM 7878 C C . ASP A 1 1037 ? 21.329 -44.237 35.564 1.00 80.75 1037 ASP A C 1
ATOM 7880 O O . ASP A 1 1037 ? 20.139 -44.116 35.859 1.00 80.75 1037 ASP A O 1
ATOM 7884 N N . TYR A 1 1038 ? 21.719 -44.860 34.444 1.00 87.00 1038 TYR A N 1
ATOM 7885 C CA . TYR A 1 1038 ? 20.834 -45.328 33.370 1.00 87.00 1038 TYR A CA 1
ATOM 7886 C C . TYR A 1 1038 ? 21.050 -46.809 33.030 1.00 87.00 1038 TYR A C 1
ATOM 7888 O O . TYR A 1 1038 ? 20.809 -47.237 31.901 1.00 87.00 1038 TYR A O 1
ATOM 7896 N N . ALA A 1 1039 ? 21.508 -47.617 33.992 1.00 86.75 1039 ALA A N 1
ATOM 7897 C CA . ALA A 1 1039 ? 21.933 -48.998 33.746 1.00 86.75 1039 ALA A CA 1
ATOM 7898 C C . ALA A 1 1039 ? 20.838 -49.880 33.104 1.00 86.75 1039 ALA A C 1
ATOM 7900 O O . ALA A 1 1039 ? 21.132 -50.718 32.248 1.00 86.75 1039 ALA A O 1
ATOM 7901 N N . GLU A 1 1040 ? 19.570 -49.678 33.482 1.00 88.38 1040 GLU A N 1
ATOM 7902 C CA . GLU A 1 1040 ? 18.429 -50.397 32.897 1.00 88.38 1040 GLU A CA 1
ATOM 7903 C C . GLU A 1 1040 ? 18.192 -50.002 31.432 1.00 88.38 1040 GLU A C 1
ATOM 7905 O O . GLU A 1 1040 ? 18.084 -50.881 30.572 1.00 88.38 1040 GLU A O 1
ATOM 7910 N N . GLN A 1 1041 ? 18.175 -48.699 31.127 1.00 92.81 1041 GLN A N 1
ATOM 7911 C CA . GLN A 1 1041 ? 18.055 -48.194 29.758 1.00 92.81 1041 GLN A CA 1
ATOM 7912 C C . GLN A 1 1041 ? 19.258 -48.596 28.902 1.00 92.81 1041 GLN A C 1
ATOM 7914 O O . GLN A 1 1041 ? 19.081 -48.958 27.745 1.00 92.81 1041 GLN A O 1
ATOM 7919 N N . ALA A 1 1042 ? 20.469 -48.611 29.461 1.00 91.31 1042 ALA A N 1
ATOM 7920 C CA . ALA A 1 1042 ? 21.675 -49.039 28.760 1.00 91.31 1042 ALA A CA 1
ATOM 7921 C C . ALA A 1 1042 ? 21.609 -50.524 28.363 1.00 91.31 1042 ALA A C 1
ATOM 7923 O O . ALA A 1 1042 ? 21.909 -50.887 27.223 1.00 91.31 1042 ALA A O 1
ATOM 7924 N N . ALA A 1 1043 ? 21.148 -51.390 29.274 1.00 92.06 1043 ALA A N 1
ATOM 7925 C CA . ALA A 1 1043 ? 20.930 -52.806 28.983 1.00 92.06 1043 ALA A CA 1
ATOM 7926 C C . ALA A 1 1043 ? 19.815 -53.020 27.942 1.00 92.06 1043 ALA A C 1
ATOM 7928 O O . ALA A 1 1043 ? 19.962 -53.856 27.045 1.00 92.06 1043 ALA A O 1
ATOM 7929 N N . ALA A 1 1044 ? 18.720 -52.257 28.031 1.00 95.38 1044 ALA A N 1
ATOM 7930 C CA . ALA A 1 1044 ? 17.626 -52.300 27.064 1.00 95.38 1044 ALA A CA 1
ATOM 7931 C C . ALA A 1 1044 ? 18.064 -51.801 25.675 1.00 95.38 1044 ALA A C 1
ATOM 7933 O O . ALA A 1 1044 ? 17.815 -52.481 24.681 1.00 95.38 1044 ALA A O 1
ATOM 7934 N N . LEU A 1 1045 ? 18.789 -50.681 25.602 1.00 95.75 1045 LEU A N 1
ATOM 7935 C CA . LEU A 1 1045 ? 19.354 -50.122 24.373 1.00 95.75 1045 LEU A CA 1
ATOM 7936 C C . LEU A 1 1045 ? 20.288 -51.119 23.694 1.00 95.75 1045 LEU A C 1
ATOM 7938 O O . LEU A 1 1045 ? 20.123 -51.398 22.506 1.00 95.75 1045 LEU A O 1
ATOM 7942 N N . LYS A 1 1046 ? 21.204 -51.733 24.453 1.00 94.50 1046 LYS A N 1
ATOM 7943 C CA . LYS A 1 1046 ? 22.070 -52.798 23.936 1.00 94.50 1046 LYS A CA 1
ATOM 7944 C C . LYS A 1 1046 ? 21.250 -53.953 23.359 1.00 94.50 1046 LYS A C 1
ATOM 7946 O O . LYS A 1 1046 ? 21.540 -54.413 22.258 1.00 94.50 1046 LYS A O 1
ATOM 7951 N N . ALA A 1 1047 ? 20.208 -54.400 24.061 1.00 95.69 1047 ALA A N 1
ATOM 7952 C CA . ALA A 1 1047 ? 19.364 -55.499 23.599 1.00 95.69 1047 ALA A CA 1
ATOM 7953 C C . ALA A 1 1047 ? 18.579 -55.164 22.315 1.00 95.69 1047 ALA A C 1
ATOM 7955 O O . ALA A 1 1047 ? 18.424 -56.027 21.448 1.00 95.69 1047 ALA A O 1
ATOM 7956 N N . VAL A 1 1048 ? 18.112 -53.919 22.170 1.00 97.69 1048 VAL A N 1
ATOM 7957 C CA . VAL A 1 1048 ? 17.430 -53.431 20.959 1.00 97.69 1048 VAL A CA 1
ATOM 7958 C C . VAL A 1 1048 ? 18.410 -53.296 19.789 1.00 97.69 1048 VAL A C 1
ATOM 7960 O O . VAL A 1 1048 ? 18.099 -53.755 18.692 1.00 97.69 1048 VAL A O 1
ATOM 7963 N N . MET A 1 1049 ? 19.614 -52.757 20.008 1.00 97.06 1049 MET A N 1
ATOM 7964 C CA . MET A 1 1049 ? 20.645 -52.672 18.963 1.00 97.06 1049 MET A CA 1
ATOM 7965 C C . MET A 1 1049 ? 21.120 -54.059 18.511 1.00 97.06 1049 MET A C 1
ATOM 7967 O O . MET A 1 1049 ? 21.238 -54.306 17.315 1.00 97.06 1049 MET A O 1
ATOM 7971 N N . GLN A 1 1050 ? 21.312 -55.002 19.437 1.00 96.25 1050 GLN A N 1
ATOM 7972 C CA . GLN A 1 1050 ? 21.645 -56.391 19.103 1.00 96.25 1050 GLN A CA 1
ATOM 7973 C C . GLN A 1 1050 ? 20.530 -57.083 18.311 1.00 96.25 1050 GLN A C 1
ATOM 7975 O O . GLN A 1 1050 ? 20.820 -57.865 17.407 1.00 96.25 1050 GLN A O 1
ATOM 7980 N N . ALA A 1 1051 ? 19.260 -56.787 18.611 1.00 97.12 1051 ALA A N 1
ATOM 7981 C CA . ALA A 1 1051 ? 18.141 -57.261 17.803 1.00 97.12 1051 ALA A CA 1
ATOM 7982 C C . ALA A 1 1051 ? 18.198 -56.685 16.378 1.00 97.12 1051 ALA A C 1
ATOM 7984 O O . ALA A 1 1051 ? 18.021 -57.437 15.425 1.00 97.12 1051 ALA A O 1
ATOM 7985 N N . ALA A 1 1052 ? 18.534 -55.401 16.218 1.00 97.25 1052 ALA A N 1
ATOM 7986 C CA . ALA A 1 1052 ? 18.729 -54.789 14.904 1.00 97.25 1052 ALA A CA 1
ATOM 7987 C C . ALA A 1 1052 ? 19.921 -55.400 14.134 1.00 97.25 1052 ALA A C 1
ATOM 7989 O O . ALA A 1 1052 ? 19.796 -55.670 12.942 1.00 97.25 1052 ALA A O 1
ATOM 7990 N N . GLN A 1 1053 ? 21.053 -55.685 14.796 1.00 97.12 1053 GLN A N 1
ATOM 7991 C CA . GLN A 1 1053 ? 22.208 -56.358 14.175 1.00 97.12 1053 GLN A CA 1
ATOM 7992 C C . GLN A 1 1053 ? 21.887 -57.793 13.739 1.00 97.12 1053 GLN A C 1
ATOM 7994 O O . GLN A 1 1053 ? 22.315 -58.215 12.662 1.00 97.12 1053 GLN A O 1
ATOM 7999 N N . ALA A 1 1054 ? 21.129 -58.530 14.558 1.00 95.88 1054 ALA A N 1
ATOM 8000 C CA . ALA A 1 1054 ? 20.658 -59.873 14.233 1.00 95.88 1054 ALA A CA 1
ATOM 8001 C C . ALA A 1 1054 ? 19.677 -59.852 13.055 1.00 95.88 1054 ALA A C 1
ATOM 8003 O O . ALA A 1 1054 ? 19.790 -60.668 12.144 1.00 95.88 1054 ALA A O 1
ATOM 8004 N N . GLU A 1 1055 ? 18.753 -58.888 13.043 1.00 96.06 1055 GLU A N 1
ATOM 8005 C CA . GLU A 1 1055 ? 17.796 -58.706 11.954 1.00 96.06 1055 GLU A CA 1
ATOM 8006 C C . GLU A 1 1055 ? 18.505 -58.330 10.647 1.00 96.06 1055 GLU A C 1
ATOM 8008 O O . GLU A 1 1055 ? 18.191 -58.879 9.593 1.00 96.06 1055 GLU A O 1
ATOM 8013 N N . ALA A 1 1056 ? 19.499 -57.440 10.707 1.00 96.00 1056 ALA A N 1
ATOM 8014 C CA . ALA A 1 1056 ? 20.312 -57.089 9.549 1.00 96.00 1056 ALA A CA 1
ATOM 8015 C C . ALA A 1 1056 ? 21.051 -58.309 8.983 1.00 96.00 1056 ALA A C 1
ATOM 8017 O O . ALA A 1 1056 ? 21.070 -58.503 7.768 1.00 96.00 1056 ALA A O 1
ATOM 8018 N N . ALA A 1 1057 ? 21.596 -59.162 9.853 1.00 94.56 1057 ALA A N 1
ATOM 8019 C CA . ALA A 1 1057 ? 22.271 -60.386 9.441 1.00 94.56 1057 ALA A CA 1
ATOM 8020 C C . ALA A 1 1057 ? 21.302 -61.413 8.817 1.00 94.56 1057 ALA A C 1
ATOM 8022 O O . ALA A 1 1057 ? 21.597 -61.952 7.749 1.00 94.56 1057 ALA A O 1
ATOM 8023 N N . ASP A 1 1058 ? 20.125 -61.635 9.418 1.00 93.69 1058 ASP A N 1
ATOM 8024 C CA . ASP A 1 1058 ? 19.102 -62.563 8.897 1.00 93.69 1058 ASP A CA 1
ATOM 8025 C C . ASP A 1 1058 ? 18.582 -62.136 7.513 1.00 93.69 1058 ASP A C 1
ATOM 8027 O O . ASP A 1 1058 ? 18.336 -62.963 6.631 1.00 93.69 1058 ASP A O 1
ATOM 8031 N N . TRP A 1 1059 ? 18.493 -60.823 7.285 1.00 94.31 1059 TRP A N 1
ATOM 8032 C CA . TRP A 1 1059 ? 18.057 -60.234 6.019 1.00 94.31 1059 TRP A CA 1
ATOM 8033 C C . TRP A 1 1059 ? 19.191 -59.911 5.039 1.00 94.31 1059 TRP A C 1
ATOM 8035 O O . TRP A 1 1059 ? 18.929 -59.321 3.989 1.00 94.31 1059 TRP A O 1
ATOM 8045 N N . ARG A 1 1060 ? 20.427 -60.348 5.311 1.00 93.81 1060 ARG A N 1
ATOM 8046 C CA . ARG A 1 1060 ? 21.592 -60.165 4.422 1.00 93.81 1060 ARG A CA 1
ATOM 8047 C C . ARG A 1 1060 ? 21.877 -58.692 4.081 1.00 93.81 1060 ARG A C 1
ATOM 8049 O O . ARG A 1 1060 ? 22.102 -58.351 2.921 1.00 93.81 1060 ARG A O 1
ATOM 8056 N N . LEU A 1 1061 ? 21.814 -57.817 5.079 1.00 94.06 1061 LEU A N 1
ATOM 8057 C CA . LEU A 1 1061 ? 22.174 -56.402 4.958 1.00 94.06 1061 LEU A CA 1
ATOM 8058 C C . LEU A 1 1061 ? 23.630 -56.195 5.374 1.00 94.06 1061 LEU A C 1
ATOM 8060 O O . LEU A 1 1061 ? 24.150 -56.944 6.196 1.00 94.06 1061 LEU A O 1
ATOM 8064 N N . ASP A 1 1062 ? 24.273 -55.165 4.829 1.00 92.94 1062 ASP A N 1
ATOM 8065 C CA . ASP A 1 1062 ? 25.696 -54.897 5.057 1.00 92.94 1062 ASP A CA 1
ATOM 8066 C C . ASP A 1 1062 ? 25.949 -54.115 6.350 1.00 92.94 1062 ASP A C 1
ATOM 8068 O O . ASP A 1 1062 ? 27.054 -54.158 6.889 1.00 92.94 1062 ASP A O 1
ATOM 8072 N N . GLN A 1 1063 ? 24.954 -53.362 6.834 1.00 95.06 1063 GLN A N 1
ATOM 8073 C CA . GLN A 1 1063 ? 25.079 -52.516 8.025 1.00 95.06 1063 GLN A CA 1
ATOM 8074 C C . GLN A 1 1063 ? 23.723 -52.082 8.599 1.00 95.06 1063 GLN A C 1
ATOM 8076 O O . GLN A 1 1063 ? 22.707 -52.064 7.903 1.00 95.06 1063 GLN A O 1
ATOM 8081 N N . VAL A 1 1064 ? 23.737 -51.663 9.864 1.00 96.75 1064 VAL A N 1
ATOM 8082 C CA . VAL A 1 1064 ? 22.657 -50.945 10.553 1.00 96.75 1064 VAL A CA 1
ATOM 8083 C C . VAL A 1 1064 ? 23.040 -49.470 10.656 1.00 96.75 1064 VAL A C 1
ATOM 8085 O O . VAL A 1 1064 ? 24.176 -49.167 11.017 1.00 96.75 1064 VAL A O 1
ATOM 8088 N N . GLN A 1 1065 ? 22.112 -48.557 10.365 1.00 95.56 1065 GLN A N 1
ATOM 8089 C CA . GLN A 1 1065 ? 22.311 -47.118 10.546 1.00 95.56 1065 GLN A CA 1
ATOM 8090 C C . GLN A 1 1065 ? 21.287 -46.507 11.502 1.00 95.56 1065 GLN A C 1
ATOM 8092 O O . GLN A 1 1065 ? 20.082 -46.676 11.318 1.00 95.56 1065 GLN A O 1
ATOM 8097 N N . LEU A 1 1066 ? 21.779 -45.736 12.473 1.00 94.88 1066 LEU A N 1
ATOM 8098 C CA . LEU A 1 1066 ? 20.985 -44.913 13.386 1.00 94.88 1066 LEU A CA 1
ATOM 8099 C C . LEU A 1 1066 ? 21.317 -43.442 13.152 1.00 94.88 1066 LEU A C 1
ATOM 8101 O O . LEU A 1 1066 ? 22.433 -43.006 13.434 1.00 94.88 1066 LEU A O 1
ATOM 8105 N N . TRP A 1 1067 ? 20.368 -42.690 12.606 1.00 92.50 1067 TRP A N 1
ATOM 8106 C CA . TRP A 1 1067 ? 20.560 -41.270 12.324 1.00 92.50 1067 TRP A CA 1
ATOM 8107 C C . TRP A 1 1067 ? 20.402 -40.436 13.587 1.00 92.50 1067 TRP A C 1
ATOM 8109 O O . TRP A 1 1067 ? 19.560 -40.730 14.421 1.00 92.50 1067 TRP A O 1
ATOM 8119 N N . ASP A 1 1068 ? 21.243 -39.413 13.699 1.00 88.00 1068 ASP A N 1
ATOM 8120 C CA . ASP A 1 1068 ? 21.183 -38.358 14.706 1.00 88.00 1068 ASP A CA 1
ATOM 8121 C C . ASP A 1 1068 ? 20.853 -38.808 16.152 1.00 88.00 1068 ASP A C 1
ATOM 8123 O O . ASP A 1 1068 ? 19.996 -38.202 16.794 1.00 88.00 1068 ASP A O 1
ATOM 8127 N N . PRO A 1 1069 ? 21.544 -39.819 16.724 1.00 89.75 1069 PRO A N 1
ATOM 8128 C CA . PRO A 1 1069 ? 21.254 -40.303 18.078 1.00 89.75 1069 PRO A CA 1
ATOM 8129 C C . PRO A 1 1069 ? 21.424 -39.193 19.123 1.00 89.75 1069 PRO A C 1
ATOM 8131 O O . PRO A 1 1069 ? 22.333 -38.365 18.988 1.00 89.75 1069 PRO A O 1
ATOM 8134 N N . SER A 1 1070 ? 20.593 -39.202 20.172 1.00 87.75 1070 SER A N 1
ATOM 8135 C CA . SER A 1 1070 ? 20.694 -38.267 21.303 1.00 87.75 1070 SER A CA 1
ATOM 8136 C C . SER A 1 1070 ? 22.049 -38.366 22.018 1.00 87.75 1070 SER A C 1
ATOM 8138 O O . SER A 1 1070 ? 22.784 -39.350 21.868 1.00 87.75 1070 SER A O 1
ATOM 8140 N N . LEU A 1 1071 ? 22.391 -37.352 22.823 1.00 85.50 1071 LEU A N 1
ATOM 8141 C CA . LEU A 1 1071 ? 23.638 -37.360 23.600 1.00 85.50 1071 LEU A CA 1
ATOM 8142 C C . LEU A 1 1071 ? 23.691 -38.552 24.564 1.00 85.50 1071 LEU A C 1
ATOM 8144 O O . LEU A 1 1071 ? 24.742 -39.183 24.686 1.00 85.50 1071 LEU A O 1
ATOM 8148 N N . MET A 1 1072 ? 22.562 -38.900 25.192 1.00 88.25 1072 MET A N 1
ATOM 8149 C CA . MET A 1 1072 ? 22.458 -40.088 26.035 1.00 88.25 1072 MET A CA 1
ATOM 8150 C C . MET A 1 1072 ? 22.694 -41.366 25.243 1.00 88.25 1072 MET A C 1
ATOM 8152 O O . MET A 1 1072 ? 23.547 -42.160 25.630 1.00 88.25 1072 MET A O 1
ATOM 8156 N N . VAL A 1 1073 ? 21.996 -41.560 24.122 1.00 90.56 1073 VAL A N 1
ATOM 8157 C CA . VAL A 1 1073 ? 22.162 -42.763 23.294 1.00 90.56 1073 VAL A CA 1
ATOM 8158 C C . VAL A 1 1073 ? 23.610 -42.906 22.837 1.00 90.56 1073 VAL A C 1
ATOM 8160 O O . VAL A 1 1073 ? 24.187 -43.983 22.975 1.00 90.56 1073 VAL A O 1
ATOM 8163 N N . LYS A 1 1074 ? 24.227 -41.822 22.356 1.00 88.88 1074 LYS A N 1
ATOM 8164 C CA . LYS A 1 1074 ? 25.634 -41.823 21.947 1.00 88.88 1074 LYS A CA 1
ATOM 8165 C C . LYS A 1 1074 ? 26.554 -42.199 23.112 1.00 88.88 1074 LYS A C 1
ATOM 8167 O O . LYS A 1 1074 ? 27.352 -43.117 22.975 1.00 88.88 1074 LYS A O 1
ATOM 8172 N N . SER A 1 1075 ? 26.388 -41.562 24.273 1.00 87.81 1075 SER A N 1
ATOM 8173 C CA . SER A 1 1075 ? 27.210 -41.827 25.460 1.00 87.81 1075 SER A CA 1
ATOM 8174 C C . SER A 1 1075 ? 27.065 -43.264 25.978 1.00 87.81 1075 SER A C 1
ATOM 8176 O O . SER A 1 1075 ? 28.057 -43.866 26.387 1.00 87.81 1075 SER A O 1
ATOM 8178 N N . LEU A 1 1076 ? 25.856 -43.834 25.944 1.00 89.56 1076 LEU A N 1
ATOM 8179 C CA . LEU A 1 1076 ? 25.604 -45.215 26.366 1.00 89.56 1076 LEU A CA 1
ATOM 8180 C C . LEU A 1 1076 ? 26.164 -46.242 25.374 1.00 89.56 1076 LEU A C 1
ATOM 8182 O O . LEU A 1 1076 ? 26.654 -47.287 25.801 1.00 89.56 1076 LEU A O 1
ATOM 8186 N N . LEU A 1 1077 ? 26.112 -45.959 24.069 1.00 89.38 1077 LEU A N 1
ATOM 8187 C CA . LEU A 1 1077 ? 26.694 -46.828 23.043 1.00 89.38 1077 LEU A CA 1
ATOM 8188 C C . LEU A 1 1077 ? 28.225 -46.772 23.050 1.00 89.38 1077 LEU A C 1
ATOM 8190 O O . LEU A 1 1077 ? 28.845 -47.831 22.978 1.00 89.38 1077 LEU A O 1
ATOM 8194 N N . ASP A 1 1078 ? 28.824 -45.592 23.239 1.00 86.94 1078 ASP A N 1
ATOM 8195 C CA . ASP A 1 1078 ? 30.280 -45.416 23.370 1.00 86.94 1078 ASP A CA 1
ATOM 8196 C C . ASP A 1 1078 ? 30.852 -46.177 24.585 1.00 86.94 1078 ASP A C 1
ATOM 8198 O O . ASP A 1 1078 ? 31.998 -46.624 24.567 1.00 86.94 1078 ASP A O 1
ATOM 8202 N N . GLN A 1 1079 ? 30.053 -46.341 25.647 1.00 86.12 1079 GLN A N 1
ATOM 8203 C CA . GLN A 1 1079 ? 30.400 -47.116 26.849 1.00 86.12 1079 GLN A CA 1
ATOM 8204 C C . GLN A 1 1079 ? 30.034 -48.609 26.741 1.00 86.12 1079 GLN A C 1
ATOM 8206 O O . GLN A 1 1079 ? 30.311 -49.384 27.660 1.00 86.12 1079 GLN A O 1
ATOM 8211 N N . SER A 1 1080 ? 29.403 -49.027 25.641 1.00 87.50 1080 SER A N 1
ATOM 8212 C CA . SER A 1 1080 ? 29.033 -50.421 25.395 1.00 87.50 1080 SER A CA 1
ATOM 8213 C C . SER A 1 1080 ? 30.147 -51.198 24.681 1.00 87.50 1080 SER A C 1
ATOM 8215 O O . SER A 1 1080 ? 31.131 -50.646 24.206 1.00 87.50 1080 SER A O 1
ATOM 8217 N N . ASP A 1 1081 ? 29.985 -52.514 24.588 1.00 88.12 1081 ASP A N 1
ATOM 8218 C CA . ASP A 1 1081 ? 30.823 -53.427 23.799 1.00 88.12 1081 ASP A CA 1
ATOM 8219 C C . ASP A 1 1081 ? 30.317 -53.602 22.351 1.00 88.12 1081 ASP A C 1
ATOM 8221 O O . ASP A 1 1081 ? 30.741 -54.531 21.661 1.00 88.12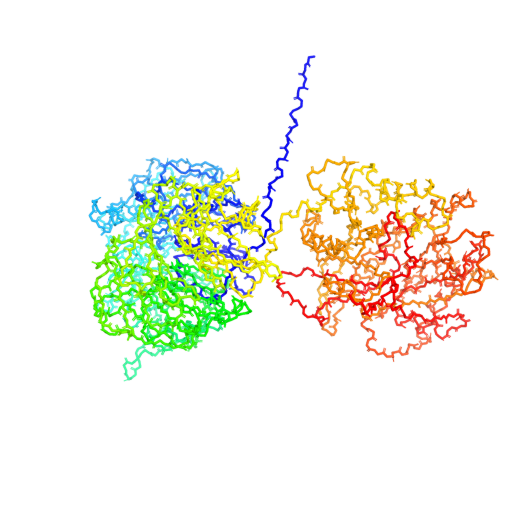 1081 ASP A O 1
ATOM 8225 N N . LEU A 1 1082 ? 29.383 -52.759 21.891 1.00 89.38 1082 LEU A N 1
ATOM 8226 C CA . LEU A 1 1082 ? 28.894 -52.784 20.514 1.00 89.38 1082 LEU A CA 1
ATOM 8227 C C . LEU A 1 1082 ? 29.886 -52.077 19.590 1.00 89.38 1082 LEU A C 1
ATOM 8229 O O . LEU A 1 1082 ? 30.206 -50.907 19.780 1.00 89.38 1082 LEU A O 1
ATOM 8233 N N . ASP A 1 1083 ? 30.326 -52.784 18.552 1.00 88.06 1083 ASP A N 1
ATOM 8234 C CA . ASP A 1 1083 ? 31.153 -52.209 17.494 1.00 88.06 1083 ASP A CA 1
ATOM 8235 C C . ASP A 1 1083 ? 30.316 -51.201 16.692 1.00 88.06 1083 ASP A C 1
ATOM 8237 O O . ASP A 1 1083 ? 29.417 -51.582 15.937 1.00 88.06 1083 ASP A O 1
ATOM 8241 N N . SER A 1 1084 ? 30.543 -49.907 16.920 1.00 90.00 1084 SER A N 1
ATOM 8242 C CA . SER A 1 1084 ? 29.817 -48.830 16.251 1.00 90.00 1084 SER A CA 1
ATOM 8243 C C . SER A 1 1084 ? 30.753 -47.700 15.838 1.00 90.00 1084 SER A C 1
ATOM 8245 O O . SER A 1 1084 ? 31.711 -47.368 16.537 1.00 90.00 1084 SER A O 1
ATOM 8247 N N . VAL A 1 1085 ? 30.478 -47.104 14.677 1.00 90.88 1085 VAL A N 1
ATOM 8248 C CA . VAL A 1 1085 ? 31.266 -46.001 14.116 1.00 90.88 1085 VAL A CA 1
ATOM 8249 C C . VAL A 1 1085 ? 30.361 -44.800 13.883 1.00 90.88 1085 VAL A C 1
ATOM 8251 O O . VAL A 1 1085 ? 29.358 -44.903 13.178 1.00 90.88 1085 VAL A O 1
ATOM 8254 N N . TYR A 1 1086 ? 30.725 -43.648 14.447 1.00 89.44 1086 TYR A N 1
ATOM 8255 C CA . TYR A 1 1086 ? 30.042 -42.383 14.181 1.00 89.44 1086 TYR A CA 1
ATOM 8256 C C . TYR A 1 1086 ? 30.545 -41.751 12.880 1.00 89.44 1086 TYR A C 1
ATOM 8258 O O . TYR A 1 1086 ? 31.748 -41.576 12.684 1.00 89.44 1086 TYR A O 1
ATOM 8266 N N . VAL A 1 1087 ? 29.614 -41.368 12.009 1.00 89.25 1087 VAL A N 1
ATOM 8267 C CA . VAL A 1 1087 ? 29.877 -40.744 10.712 1.00 89.25 1087 VAL A CA 1
ATOM 8268 C C . VAL A 1 1087 ? 29.118 -39.422 10.624 1.00 89.25 1087 VAL A C 1
ATOM 8270 O O . VAL A 1 1087 ? 27.889 -39.395 10.658 1.00 89.25 1087 VAL A O 1
ATOM 8273 N N . GLU A 1 1088 ? 29.846 -38.318 10.455 1.00 87.44 1088 GLU A N 1
ATOM 8274 C CA . GLU A 1 1088 ? 29.259 -37.007 10.161 1.00 87.44 1088 GLU A CA 1
ATOM 8275 C C . GLU A 1 1088 ? 29.109 -36.829 8.644 1.00 87.44 1088 GLU A C 1
ATOM 8277 O O . GLU A 1 1088 ? 30.099 -36.848 7.907 1.00 87.44 1088 GLU A O 1
ATOM 8282 N N . ARG A 1 1089 ? 27.878 -36.641 8.155 1.00 87.19 1089 ARG A N 1
ATOM 8283 C CA . ARG A 1 1089 ? 27.619 -36.498 6.716 1.00 87.19 1089 ARG A CA 1
ATOM 8284 C C . ARG A 1 1089 ? 27.999 -35.098 6.233 1.00 87.19 1089 ARG A C 1
ATOM 8286 O O . ARG A 1 1089 ? 27.582 -34.096 6.808 1.00 87.19 1089 ARG A O 1
ATOM 8293 N N . GLN A 1 1090 ? 28.762 -35.026 5.141 1.00 81.38 1090 GLN A N 1
ATOM 8294 C CA . GLN A 1 1090 ? 29.154 -33.752 4.511 1.00 81.38 1090 GLN A CA 1
ATOM 8295 C C . GLN A 1 1090 ? 28.563 -33.555 3.110 1.00 81.38 1090 GLN A C 1
ATOM 8297 O O . GLN A 1 1090 ? 28.343 -32.419 2.692 1.00 81.38 1090 GLN A O 1
ATOM 8302 N N . SER A 1 1091 ? 28.290 -34.646 2.394 1.00 77.12 1091 SER A N 1
ATOM 8303 C CA . SER A 1 1091 ? 27.879 -34.618 0.986 1.00 77.12 1091 SER A CA 1
ATOM 8304 C C . SER A 1 1091 ? 26.512 -35.244 0.717 1.00 77.12 1091 SER A C 1
ATOM 8306 O O . SER A 1 1091 ? 25.861 -34.837 -0.240 1.00 77.12 1091 SER A O 1
ATOM 8308 N N . GLN A 1 1092 ? 26.070 -36.200 1.537 1.00 81.50 1092 GLN A N 1
ATOM 8309 C CA . GLN A 1 1092 ? 24.864 -36.992 1.282 1.00 81.50 1092 GLN A CA 1
ATOM 8310 C C . GLN A 1 1092 ? 23.830 -36.852 2.391 1.00 81.50 1092 GLN A C 1
ATOM 8312 O O . GLN A 1 1092 ? 24.189 -36.802 3.569 1.00 81.50 1092 GLN A O 1
ATOM 8317 N N . SER A 1 1093 ? 22.553 -36.831 2.006 1.00 86.00 1093 SER A N 1
ATOM 8318 C CA . SER A 1 1093 ? 21.396 -36.743 2.899 1.00 86.00 1093 SER A CA 1
ATOM 8319 C C . SER A 1 1093 ? 21.517 -35.653 3.973 1.00 86.00 1093 SER A C 1
ATOM 8321 O O . SER A 1 1093 ? 21.206 -35.877 5.144 1.00 86.00 1093 SER A O 1
ATOM 8323 N N . ILE A 1 1094 ? 21.989 -34.470 3.574 1.00 90.25 1094 ILE A N 1
ATOM 8324 C CA . ILE A 1 1094 ? 22.119 -33.308 4.457 1.00 90.25 1094 ILE A CA 1
ATOM 8325 C C . ILE A 1 1094 ? 20.741 -32.685 4.663 1.00 90.25 1094 ILE A C 1
ATOM 8327 O O . ILE A 1 1094 ? 20.198 -32.088 3.733 1.00 90.25 1094 ILE A O 1
ATOM 8331 N N . ALA A 1 1095 ? 20.184 -32.800 5.867 1.00 91.56 1095 ALA A N 1
ATOM 8332 C CA . ALA A 1 1095 ? 18.927 -32.149 6.211 1.00 91.56 1095 ALA A CA 1
ATOM 8333 C C . ALA A 1 1095 ? 19.086 -30.636 6.070 1.00 91.56 1095 ALA A C 1
ATOM 8335 O O . ALA A 1 1095 ? 20.040 -30.058 6.591 1.00 91.56 1095 ALA A O 1
ATOM 8336 N N . SER A 1 1096 ? 18.192 -29.997 5.327 1.00 91.44 1096 SER A N 1
ATOM 8337 C CA . SER A 1 1096 ? 18.198 -28.553 5.111 1.00 91.44 1096 SER A CA 1
ATOM 8338 C C . SER A 1 1096 ? 16.778 -28.011 5.185 1.00 91.44 1096 SER A C 1
ATOM 8340 O O . SER A 1 1096 ? 15.856 -28.582 4.599 1.00 91.44 1096 SER A O 1
ATOM 8342 N N . LEU A 1 1097 ? 16.615 -26.920 5.924 1.00 90.88 1097 LEU A N 1
ATOM 8343 C CA . LEU A 1 1097 ? 15.335 -26.324 6.272 1.00 90.88 1097 LEU A CA 1
ATOM 8344 C C . LEU A 1 1097 ? 15.207 -24.950 5.617 1.00 90.88 1097 LEU A C 1
ATOM 8346 O O . LEU A 1 1097 ? 16.089 -24.108 5.757 1.00 90.88 1097 LEU A O 1
ATOM 8350 N N . LEU A 1 1098 ? 14.092 -24.721 4.935 1.00 90.38 1098 LEU A N 1
ATOM 8351 C CA . LEU A 1 1098 ? 13.641 -23.395 4.532 1.00 90.38 1098 LEU A CA 1
ATOM 8352 C C . LEU A 1 1098 ? 12.457 -23.017 5.417 1.00 90.38 1098 LEU A C 1
ATOM 8354 O O . LEU A 1 1098 ? 11.457 -23.732 5.448 1.00 90.38 1098 LEU A O 1
ATOM 8358 N N . TRP A 1 1099 ? 12.572 -21.899 6.123 1.00 88.75 1099 TRP A N 1
ATOM 8359 C CA . TRP A 1 1099 ? 11.582 -21.432 7.087 1.00 88.75 1099 TRP A CA 1
ATOM 8360 C C . TRP A 1 1099 ? 10.749 -20.278 6.507 1.00 88.75 1099 TRP A C 1
ATOM 8362 O O . TRP A 1 1099 ? 11.291 -19.377 5.863 1.00 88.75 1099 TRP A O 1
ATOM 8372 N N . PHE A 1 1100 ? 9.427 -20.322 6.683 1.00 84.06 1100 PHE A N 1
ATOM 8373 C CA . PHE A 1 1100 ? 8.479 -19.327 6.177 1.00 84.06 1100 PHE A CA 1
ATOM 8374 C C . PHE A 1 1100 ? 8.054 -18.404 7.333 1.00 84.06 1100 PHE A C 1
ATOM 8376 O O . PHE A 1 1100 ? 7.068 -18.685 8.007 1.00 84.06 1100 PHE A O 1
ATOM 8383 N N . GLU A 1 1101 ? 8.791 -17.320 7.598 1.00 68.44 1101 GLU A N 1
ATOM 8384 C CA . GLU A 1 1101 ? 8.287 -16.256 8.489 1.00 68.44 1101 GLU A CA 1
ATOM 8385 C C . GLU A 1 1101 ? 7.522 -15.184 7.713 1.00 68.44 1101 GLU A C 1
ATOM 8387 O O . GLU A 1 1101 ? 7.734 -14.978 6.511 1.00 68.44 1101 GLU A O 1
ATOM 8392 N N . ASP A 1 1102 ? 6.635 -14.515 8.446 1.00 48.12 1102 ASP A N 1
ATOM 8393 C CA . ASP A 1 1102 ? 5.906 -13.322 8.040 1.00 48.12 1102 ASP A CA 1
ATOM 8394 C C . ASP A 1 1102 ? 6.872 -12.121 8.148 1.00 48.12 1102 ASP A C 1
ATOM 8396 O O . ASP A 1 1102 ? 6.913 -11.434 9.162 1.00 48.12 1102 ASP A O 1
ATOM 8400 N N . GLY A 1 1103 ? 7.741 -11.935 7.148 1.00 40.09 1103 GLY A N 1
ATOM 8401 C CA . GLY A 1 1103 ? 8.764 -10.879 7.141 1.00 40.09 1103 GLY A CA 1
ATOM 8402 C C . GLY A 1 1103 ? 10.024 -11.277 6.368 1.00 40.09 1103 GLY A C 1
ATOM 8403 O O . GLY A 1 1103 ? 10.345 -12.455 6.220 1.00 40.09 1103 GLY A O 1
ATOM 8404 N N . GLU A 1 1104 ? 10.719 -10.301 5.799 1.00 34.97 1104 GLU A N 1
ATOM 8405 C CA . GLU A 1 1104 ? 11.874 -10.519 4.928 1.00 34.97 1104 GLU A CA 1
ATOM 8406 C C . GLU A 1 1104 ? 13.113 -11.050 5.665 1.00 34.97 1104 GLU A C 1
ATOM 8408 O O . GLU A 1 1104 ? 13.509 -10.513 6.689 1.00 34.97 1104 GLU A O 1
ATOM 8413 N N . GLY A 1 1105 ? 13.753 -12.067 5.073 1.00 35.62 1105 GLY A N 1
ATOM 8414 C CA . GLY A 1 1105 ? 15.193 -12.344 5.156 1.00 35.62 1105 GLY A CA 1
ATOM 8415 C C . GLY A 1 1105 ? 15.813 -12.554 6.540 1.00 35.62 1105 GLY A C 1
ATOM 8416 O O . GLY A 1 1105 ? 16.311 -11.613 7.145 1.00 35.62 1105 GLY A O 1
ATOM 8417 N N . PHE A 1 1106 ? 15.979 -13.812 6.955 1.00 39.53 1106 PHE A N 1
ATOM 8418 C CA . PHE A 1 1106 ? 16.978 -14.126 7.977 1.00 39.53 1106 PHE A CA 1
ATOM 8419 C C . PHE A 1 1106 ? 18.366 -14.331 7.376 1.00 39.53 1106 PHE A C 1
ATOM 8421 O O . PHE A 1 1106 ? 18.540 -14.992 6.347 1.00 39.53 1106 PHE A O 1
ATOM 8428 N N . GLY A 1 1107 ? 19.364 -13.809 8.089 1.00 45.47 1107 GLY A N 1
ATOM 8429 C CA . GLY A 1 1107 ? 20.708 -14.369 8.075 1.00 45.47 1107 GLY A CA 1
ATOM 8430 C C . GLY A 1 1107 ? 20.700 -15.779 8.676 1.00 45.47 1107 GLY A C 1
ATOM 8431 O O . GLY A 1 1107 ? 19.802 -16.158 9.417 1.00 45.47 1107 GLY A O 1
ATOM 8432 N N . LEU A 1 1108 ? 21.717 -16.573 8.356 1.00 48.91 1108 LEU A N 1
ATOM 8433 C CA . LEU A 1 1108 ? 21.846 -17.991 8.730 1.00 48.91 1108 LEU A CA 1
ATOM 8434 C C . LEU A 1 1108 ? 21.745 -18.300 10.247 1.00 48.91 1108 LEU A C 1
ATOM 8436 O O . LEU A 1 1108 ? 21.678 -19.475 10.599 1.00 48.91 1108 LEU A O 1
ATOM 8440 N N . GLU A 1 1109 ? 21.754 -17.295 11.128 1.00 52.22 1109 GLU A N 1
ATOM 8441 C CA . GLU A 1 1109 ? 21.889 -17.441 12.587 1.00 52.22 1109 GLU A CA 1
ATOM 8442 C C . GLU A 1 1109 ? 20.558 -17.631 13.347 1.00 52.22 1109 GLU A C 1
ATOM 8444 O O . GLU A 1 1109 ? 20.585 -18.126 14.470 1.00 52.22 1109 GLU A O 1
ATOM 8449 N N . ASP A 1 1110 ? 19.403 -17.345 12.731 1.00 61.25 1110 ASP A N 1
ATOM 8450 C CA . ASP A 1 1110 ? 18.085 -17.360 13.404 1.00 61.25 1110 ASP A CA 1
ATOM 8451 C C . ASP A 1 1110 ? 17.149 -18.510 12.965 1.00 61.25 1110 ASP A C 1
ATOM 8453 O O . ASP A 1 1110 ? 16.013 -18.629 13.437 1.00 61.25 1110 ASP A O 1
ATOM 8457 N N . ALA A 1 1111 ? 17.596 -19.375 12.046 1.00 69.31 1111 ALA A N 1
ATOM 8458 C CA . ALA A 1 1111 ? 16.786 -20.492 11.561 1.00 69.31 1111 ALA A CA 1
ATOM 8459 C C . ALA A 1 1111 ? 16.534 -21.533 12.675 1.00 69.31 1111 ALA A C 1
ATOM 8461 O O . ALA A 1 1111 ? 17.458 -21.870 13.423 1.00 69.31 1111 ALA A O 1
ATOM 8462 N N . PRO A 1 1112 ? 15.314 -22.098 12.786 1.00 83.12 1112 PRO A N 1
ATOM 8463 C CA . PRO A 1 1112 ? 15.044 -23.117 13.789 1.00 83.12 1112 PRO A CA 1
ATOM 8464 C C . PRO A 1 1112 ? 15.859 -24.383 13.542 1.00 83.12 1112 PRO A C 1
ATOM 8466 O O . PRO A 1 1112 ? 16.103 -24.790 12.405 1.00 83.12 1112 PRO A O 1
ATOM 8469 N N . ILE A 1 1113 ? 16.229 -25.043 14.634 1.00 85.12 1113 ILE A N 1
ATOM 8470 C CA . ILE A 1 1113 ? 16.982 -26.295 14.592 1.00 85.12 1113 ILE A CA 1
ATOM 8471 C C . ILE A 1 1113 ? 16.004 -27.461 14.441 1.00 85.12 1113 ILE A C 1
ATOM 8473 O O . ILE A 1 1113 ? 15.040 -27.578 15.206 1.00 85.12 1113 ILE A O 1
ATOM 8477 N N . LEU A 1 1114 ? 16.274 -28.345 13.477 1.00 86.94 1114 LEU A N 1
ATOM 8478 C CA . LEU A 1 1114 ? 15.551 -29.604 13.326 1.00 86.94 1114 LEU A CA 1
ATOM 8479 C C . LEU A 1 1114 ? 16.102 -30.621 14.327 1.00 86.94 1114 LEU A C 1
ATOM 8481 O O . LEU A 1 1114 ? 17.259 -31.035 14.227 1.00 86.94 1114 LEU A O 1
ATOM 8485 N N . ILE A 1 1115 ? 15.262 -31.030 15.276 1.00 85.62 1115 ILE A N 1
ATOM 8486 C CA . ILE A 1 1115 ? 15.582 -32.063 16.268 1.00 85.62 1115 ILE A CA 1
ATOM 8487 C C . ILE A 1 1115 ? 14.819 -33.355 15.944 1.00 85.62 1115 ILE A C 1
ATOM 8489 O O . ILE A 1 1115 ? 13.865 -33.348 15.162 1.00 85.62 1115 ILE A O 1
ATOM 8493 N N . ASN A 1 1116 ? 15.262 -34.483 16.508 1.00 86.69 1116 ASN A N 1
ATOM 8494 C CA . ASN A 1 1116 ? 14.828 -35.826 16.098 1.00 86.69 1116 ASN A CA 1
ATOM 8495 C C . ASN A 1 1116 ? 14.945 -36.033 14.578 1.00 86.69 1116 ASN A C 1
ATOM 8497 O O . ASN A 1 1116 ? 14.043 -36.596 13.949 1.00 86.69 1116 ASN A O 1
ATOM 8501 N N . ASN A 1 1117 ? 16.055 -35.573 13.985 1.00 88.00 1117 ASN A N 1
ATOM 8502 C CA . ASN A 1 1117 ? 16.367 -35.706 12.559 1.00 88.00 1117 ASN A CA 1
ATOM 8503 C C . ASN A 1 1117 ? 16.805 -37.144 12.201 1.00 88.00 1117 ASN A C 1
ATOM 8505 O O . ASN A 1 1117 ? 17.863 -37.386 11.611 1.00 88.00 1117 ASN A O 1
ATOM 8509 N N . GLU A 1 1118 ? 15.988 -38.113 12.606 1.00 91.31 1118 GLU A N 1
ATOM 8510 C CA . GLU A 1 1118 ? 16.187 -39.536 12.357 1.00 91.31 1118 GLU A CA 1
ATOM 8511 C C . GLU A 1 1118 ? 15.622 -39.944 10.988 1.00 91.31 1118 GLU A C 1
ATOM 8513 O O . GLU A 1 1118 ? 15.007 -39.153 10.269 1.00 91.31 1118 GLU A O 1
ATOM 8518 N N . HIS A 1 1119 ? 15.818 -41.201 10.592 1.00 91.12 1119 HIS A N 1
ATOM 8519 C CA . HIS A 1 1119 ? 15.495 -41.636 9.235 1.00 91.12 1119 HIS A CA 1
ATOM 8520 C C . HIS A 1 1119 ? 13.982 -41.622 8.921 1.00 91.12 1119 HIS A C 1
ATOM 8522 O O . HIS A 1 1119 ? 13.613 -41.556 7.751 1.00 91.12 1119 HIS A O 1
ATOM 8528 N N . TYR A 1 1120 ? 13.075 -41.627 9.909 1.00 90.94 1120 TYR A N 1
ATOM 8529 C CA . TYR A 1 1120 ? 11.636 -41.456 9.632 1.00 90.94 1120 TYR A CA 1
ATOM 8530 C C . TYR A 1 1120 ? 11.320 -40.085 9.003 1.00 90.94 1120 TYR A C 1
ATOM 8532 O O . TYR A 1 1120 ? 10.437 -39.987 8.147 1.00 90.94 1120 TYR A O 1
ATOM 8540 N N . ALA A 1 1121 ? 12.055 -39.040 9.408 1.00 88.44 1121 ALA A N 1
ATOM 8541 C CA . ALA A 1 1121 ? 11.882 -37.670 8.934 1.00 88.44 1121 ALA A CA 1
ATOM 8542 C C . ALA A 1 1121 ? 12.366 -37.504 7.486 1.00 88.44 1121 ALA A C 1
ATOM 8544 O O . ALA A 1 1121 ? 11.878 -36.627 6.763 1.00 88.44 1121 ALA A O 1
ATOM 8545 N N . TRP A 1 1122 ? 13.257 -38.396 7.043 1.00 84.62 1122 TRP A N 1
ATOM 8546 C CA . TRP A 1 1122 ? 13.793 -38.424 5.693 1.00 84.62 1122 TRP A CA 1
ATOM 8547 C C . TRP A 1 1122 ? 12.695 -38.555 4.637 1.00 84.62 1122 TRP A C 1
ATOM 8549 O O . TRP A 1 1122 ? 11.869 -39.470 4.655 1.00 84.62 1122 TRP A O 1
ATOM 8559 N N . CYS A 1 1123 ? 12.699 -37.617 3.695 1.00 63.31 1123 CYS A N 1
ATOM 8560 C CA . CYS A 1 1123 ? 11.777 -37.583 2.570 1.00 63.31 1123 CYS A CA 1
ATOM 8561 C C . CYS A 1 1123 ? 12.428 -38.307 1.392 1.00 63.31 1123 CYS A C 1
ATOM 8563 O O . CYS A 1 1123 ? 13.128 -37.685 0.595 1.00 63.31 1123 CYS A O 1
ATOM 8565 N N . GLN A 1 1124 ? 12.218 -39.615 1.269 1.00 58.16 1124 GLN A N 1
ATOM 8566 C CA . GLN A 1 1124 ? 12.470 -40.262 -0.012 1.00 58.16 1124 GLN A CA 1
ATOM 8567 C C . GLN A 1 1124 ? 11.187 -40.210 -0.825 1.00 58.16 1124 GLN A C 1
ATOM 8569 O O . GLN A 1 1124 ? 10.110 -40.456 -0.298 1.00 58.16 1124 GLN A O 1
ATOM 8574 N N . GLY A 1 1125 ? 11.292 -39.875 -2.101 1.00 51.88 1125 GLY A N 1
ATOM 8575 C CA . GLY A 1 1125 ? 10.128 -39.877 -2.953 1.00 51.88 1125 GLY A CA 1
ATOM 8576 C C . GLY A 1 1125 ? 9.738 -41.290 -3.348 1.00 51.88 1125 GLY A C 1
ATOM 8577 O O . GLY A 1 1125 ? 10.327 -42.310 -2.951 1.00 51.88 1125 GLY A O 1
ATOM 8578 N N . VAL A 1 1126 ? 8.776 -41.318 -4.247 1.00 41.31 1126 VAL A N 1
ATOM 8579 C CA . VAL A 1 1126 ? 8.398 -42.438 -5.098 1.00 41.31 1126 VAL A CA 1
ATOM 8580 C C . VAL A 1 1126 ? 9.605 -42.972 -5.901 1.00 41.31 1126 VAL A C 1
ATOM 8582 O O . VAL A 1 1126 ? 9.581 -44.095 -6.409 1.00 41.31 1126 VAL A O 1
ATOM 8585 N N . CYS A 1 1127 ? 10.702 -42.210 -5.918 1.00 38.94 1127 CYS A N 1
ATOM 8586 C CA . CYS A 1 1127 ? 11.994 -42.552 -6.481 1.00 38.94 1127 CYS A CA 1
ATOM 8587 C C . CYS A 1 1127 ? 13.134 -42.593 -5.430 1.00 38.94 1127 CYS A C 1
ATOM 8589 O O . CYS A 1 1127 ? 13.501 -41.545 -4.886 1.00 38.94 1127 CYS A O 1
ATOM 8591 N N . PRO A 1 1128 ? 13.705 -43.773 -5.111 1.00 36.44 1128 PRO A N 1
ATOM 8592 C CA . PRO A 1 1128 ? 14.786 -43.905 -4.131 1.00 36.44 1128 PRO A CA 1
ATOM 8593 C C . PRO A 1 1128 ? 16.269 -43.634 -4.523 1.00 36.44 1128 PRO A C 1
ATOM 8595 O O . PRO A 1 1128 ? 16.938 -44.526 -5.000 1.00 36.44 1128 PRO A O 1
ATOM 8598 N N . GLY A 1 1129 ? 16.846 -42.489 -4.103 1.00 36.25 1129 GLY A N 1
ATOM 8599 C CA . GLY A 1 1129 ? 18.258 -42.311 -3.636 1.00 36.25 1129 GLY A CA 1
ATOM 8600 C C . GLY A 1 1129 ? 19.422 -42.196 -4.652 1.00 36.25 1129 GLY A C 1
ATOM 8601 O O . GLY A 1 1129 ? 19.747 -43.163 -5.311 1.00 36.25 1129 GLY A O 1
ATOM 8602 N N . MET A 1 1130 ? 20.112 -41.046 -4.746 1.00 35.47 1130 MET A N 1
ATOM 8603 C CA . MET A 1 1130 ? 21.158 -40.775 -5.761 1.00 35.47 1130 MET A CA 1
ATOM 8604 C C . MET A 1 1130 ? 22.560 -41.303 -5.380 1.00 35.47 1130 MET A C 1
ATOM 8606 O O . MET A 1 1130 ? 23.060 -41.024 -4.289 1.00 35.47 1130 MET A O 1
ATOM 8610 N N . ARG A 1 1131 ? 23.260 -41.944 -6.330 1.00 45.19 1131 ARG A N 1
ATOM 8611 C CA . ARG A 1 1131 ? 24.716 -42.205 -6.291 1.00 45.19 1131 ARG A CA 1
ATOM 8612 C C . ARG A 1 1131 ? 25.339 -42.074 -7.687 1.00 45.19 1131 ARG A C 1
ATOM 8614 O O . ARG A 1 1131 ? 25.490 -43.075 -8.380 1.00 45.19 1131 ARG A O 1
ATOM 8621 N N . LYS A 1 1132 ? 25.771 -40.861 -8.071 1.00 31.38 1132 LYS A N 1
ATOM 8622 C CA . LYS A 1 1132 ? 27.062 -40.584 -8.758 1.00 31.38 1132 LYS A CA 1
ATOM 8623 C C . LYS A 1 1132 ? 27.241 -39.109 -9.170 1.00 31.38 1132 LYS A C 1
ATOM 8625 O O . LYS A 1 1132 ? 26.509 -38.565 -9.983 1.00 31.38 1132 LYS A O 1
ATOM 8630 N N . ALA A 1 1133 ? 28.308 -38.524 -8.620 1.00 30.30 1133 ALA A N 1
ATOM 8631 C CA . ALA A 1 1133 ? 29.208 -37.502 -9.168 1.00 30.30 1133 ALA A CA 1
ATOM 8632 C C . ALA A 1 1133 ? 28.631 -36.313 -9.977 1.00 30.30 1133 ALA A C 1
ATOM 8634 O O . ALA A 1 1133 ? 28.673 -36.291 -11.204 1.00 30.30 1133 ALA A O 1
ATOM 8635 N N . LEU A 1 1134 ? 28.313 -35.220 -9.274 1.00 32.72 1134 LEU A N 1
ATOM 8636 C CA . LEU A 1 1134 ? 28.560 -33.857 -9.762 1.00 32.72 1134 LEU A CA 1
ATOM 8637 C C . LEU A 1 1134 ? 29.957 -33.423 -9.290 1.00 32.72 1134 LEU A C 1
ATOM 8639 O O . LEU A 1 1134 ? 30.095 -32.745 -8.277 1.00 32.72 1134 LEU A O 1
ATOM 8643 N N . ASN A 1 1135 ? 31.006 -33.825 -10.011 1.00 26.47 1135 ASN A N 1
ATOM 8644 C CA . ASN A 1 1135 ? 32.304 -33.166 -9.868 1.00 26.47 1135 ASN A CA 1
ATOM 8645 C C . ASN A 1 1135 ? 32.312 -31.908 -10.740 1.00 26.47 1135 ASN A C 1
ATOM 8647 O O . ASN A 1 1135 ? 32.378 -31.971 -11.966 1.00 26.47 1135 ASN A O 1
ATOM 8651 N N . LEU A 1 1136 ? 32.246 -30.759 -10.072 1.00 34.12 1136 LEU A N 1
ATOM 8652 C CA . LEU A 1 1136 ? 32.634 -29.459 -10.603 1.00 34.12 1136 LEU A CA 1
ATOM 8653 C C . LEU A 1 1136 ? 34.118 -29.486 -10.984 1.00 34.12 1136 LEU A C 1
ATOM 8655 O O . LEU A 1 1136 ? 34.954 -29.822 -10.156 1.00 34.12 1136 LEU A O 1
ATOM 8659 N N . THR A 1 1137 ? 34.463 -29.045 -12.190 1.00 26.33 1137 THR A N 1
ATOM 8660 C CA . THR A 1 1137 ? 35.557 -28.078 -12.381 1.00 26.33 1137 THR A CA 1
ATOM 8661 C C . THR A 1 1137 ? 35.366 -27.356 -13.708 1.00 26.33 1137 THR A C 1
ATOM 8663 O O . THR A 1 1137 ? 35.348 -27.956 -14.780 1.00 26.33 1137 THR A O 1
ATOM 8666 N N . ALA A 1 1138 ? 35.229 -26.036 -13.620 1.00 27.78 1138 ALA A N 1
ATOM 8667 C CA . ALA A 1 1138 ? 35.465 -25.141 -14.733 1.00 27.78 1138 ALA A CA 1
ATOM 8668 C C . ALA A 1 1138 ? 36.958 -25.211 -15.086 1.00 27.78 1138 ALA A C 1
ATOM 8670 O O . ALA A 1 1138 ? 37.795 -24.743 -14.315 1.00 27.78 1138 ALA A O 1
ATOM 8671 N N . SER A 1 1139 ? 37.306 -25.788 -16.237 1.00 24.61 1139 SER A N 1
ATOM 8672 C CA . SER A 1 1139 ? 38.574 -25.462 -16.883 1.00 24.61 1139 SER A CA 1
ATOM 8673 C C . SER A 1 1139 ? 38.336 -24.261 -17.786 1.00 24.61 1139 SER A C 1
ATOM 8675 O O . SER A 1 1139 ? 37.634 -24.349 -18.794 1.00 24.61 1139 SER A O 1
ATOM 8677 N N . SER A 1 1140 ? 38.932 -23.136 -17.419 1.00 36.00 1140 SER A N 1
ATOM 8678 C CA . SER A 1 1140 ? 39.181 -22.033 -18.331 1.00 36.00 1140 SER A CA 1
ATOM 8679 C C . SER A 1 1140 ? 39.937 -22.549 -19.558 1.00 36.00 1140 SER A C 1
ATOM 8681 O O . SER A 1 1140 ? 41.053 -23.049 -19.439 1.00 36.00 1140 SER A O 1
ATOM 8683 N N . THR A 1 1141 ? 39.344 -22.453 -20.749 1.00 28.86 1141 THR A N 1
ATOM 8684 C CA . THR A 1 1141 ? 40.076 -22.263 -22.015 1.00 28.86 1141 THR A CA 1
ATOM 8685 C C . THR A 1 1141 ? 39.122 -21.930 -23.169 1.00 28.86 1141 THR A C 1
ATOM 8687 O O . THR A 1 1141 ? 38.475 -22.816 -23.710 1.00 28.86 1141 THR A O 1
ATOM 8690 N N . ARG A 1 1142 ? 39.177 -20.642 -23.549 1.00 31.11 1142 ARG A N 1
ATOM 8691 C CA . ARG A 1 1142 ? 38.734 -19.956 -24.782 1.00 31.11 1142 ARG A CA 1
ATOM 8692 C C . ARG A 1 1142 ? 37.249 -19.829 -25.093 1.00 31.11 1142 ARG A C 1
ATOM 8694 O O . ARG A 1 1142 ? 36.598 -20.849 -25.382 1.00 31.11 1142 ARG A O 1
#

Secondary structure (DSSP, 8-state):
----------------SS--EE---SSB-S---EEEE-SSSTT-EEEE-SSS-EEEE-TTS-EEESSSSTTTT-GGGGGGG-EEEEEEETTEEEEEEEEE-S-SSTTS-S--EEEEESSTTSS-EEEE-SS---TTSTTTTS---EEEETTEEEEEEEEETTTTEEEEESSTTSS-EE-TT--------SS-TT-TTTTS---EEEEEE-TTSPEETTEES-EEEEES-SSS-SEEEESSTTSS-EEPTT---SSEEEEEEEETTTTEEEEEEESS-SSS--SSEEEEEEETTTTEEEE--S--GGG--SEEEEEEE-SSSTT-EEEEEE---SS---EEEESSTTSS-EESEEE-TTSSEEESEEEE-TT-HHHIIIIITT-S--S-S----EEEETTEEEEEEEE-SS-EEEES-GGGTTTTPPEEEEE--TT-B-PBEEEEE--TTS-SEEEEESSSBEEEESSGGGTTS--S----SS--SEEEEEEE-TTSTT-EEEEEE-SSS--EEEESSSSSS-EE-GGGTTT--SSEEEE-TTS-EEEEE-SSS-EEEEETT---EE-SSPTT-EEEE-SS-TT-EEEEETTEEEEESSSSS--EEE---S-S-EEEEEE-SSSTT-EEEEETTEEEEESSSSSS-EEESS-EEEEEEEEEE-STT-EEEEEEEEETTEEEEEEESSTTSS-EESSTT---S-GGG-EEEE-SSSTTEEEEE-BSS-EEEEE-------EEEEPPPHHHHHHHHHHHHHHH-TTS-HHHHHHHHHHHTTSTTTTTTTEEEEEEEETTS-TTTS-EEEEEEEEEEEEEEE-TT--EEEEEEEEEEEEE--GGGTTSSHHHHHHHHHHHHHTTTTGGGS-EEEEEEEESS-SHHHHTTT-EEPS--EEEEE-----PPPTTEEEEPHHHHHHHHHHHHHHHHHHHTS--SS--EEEE---HHHHHHHHHHHHHHHHHHHSS-----EEEES-TTS-EEEEEEEE-SS-TTSPPPTT-S---EEEEEEEEETT-TTTTS---S-PPPPGGGGHHHHHHHHHHHHHHHHHHHHTT-SEEEEES--HHHHHHHHTSS---EEEE-SSSSEEEEEE--SSS---TTSPPEE-S--TTT----SS----S----------

Sequence (1142 aa):
MRSAGLILAAAASVRAACSWKNVHTGGGGGFVPSIVFHPTEKGVAYARTDIGGLYRLNADDSWTPITDANGFADDANWNRWGIDALAVDAQDANKVYIATGMYTNDWDPKNGTFARSSDKGETWETTTLPFKVGGNMPGRGMGERLAVDPKNSEIIFFGARSGNGLWKSTDAGATFSKVSTFEAVGTFRPGAASDAYNGDLQGLTFVTFDETSDVVNGATSRIFVGTADNTTASVYVSTDAGATWGPVDGQPKKFFPHKAVLQPAEKVIYFTYSDGTGPYDGTQGGVWKYDLTTSKWTDITPTTGSDLYYGFGGLGVDMQKPGTIVVATLNSWYPDAILFRSTDSGATWKRIWGYGADGKVAPQYTISAPNAPWIETNFLDIDTKKLGWMIESLSIDPTNSDKFFYGTGLTLYGSNDLTNWDKNKTITIQSLASGIEEMAVGALASAAEGPELFFATLDNNGFTYKTAADVDKAPQSAWTNPWWASSVDVDFAGNSPNKVARIGKATDSPQLALSTDGGETWSVVNSTGNTITDGSVAYSADGDVILWSSKSEGVQVIRNAGKPENSTLPASSVIASDKKKNDVFYAGSKATFYVSTDGAATFTESPLGNVTEIRFIAAHPATAGELFVSTNSGVFHSTDFGKTFTSISGPSNAHAVSVGKGEGSAWNLYVFGEAADGKKLYASADLGASWVDLQGTYSFGALDGAALVGSANEANVVYVGTNGRGVMYTSCPVSNSNLHLAHPTPEECIQIWTIAADEWKDSLTLPLYILESAYLTTVPLARDGGMTTWVLVDKSRPPNERDVFCSCETFRKRCLVSDSMGNMTEVIIHGIASVFCSEKFRGRGYAARHMKELATVLRGWQSEDGKAIGSVLYSDIGKEYYTKMGWTPNPINGHLVLPPVMLKIPATSHPIFESHLESLCLRDKDMIQNDMATPSLSCKRVVILPDLDHMLWHIRKEDFATKQIFGKKAVIKGAIAGVPGKQVWATWVRRYYSHPDHHSIEGADDKNVLYILRLVVEGDETANKSRDGNIMIPMEDYAEQAAALKAVMQAAQAEAADWRLDQVQLWDPSLMVKSLLDQSDLDSVYVERQSQSIASLLWFEDGEGFGLEDAPILINNEHYAWCQGVCPGMRKALNLTASSTR

Organism: NCBI:txid1209932

Radius of gyration: 35.55 Å; chains: 1; bounding box: 80×100×76 Å

InterPro domains:
  IPR015943 WD40/YVTN repeat-like-containing domain superfamily [G3DSA:2.130.10.10] (19-729)
  IPR015943 WD40/YVTN repeat-like-containing domain superfamily [G3DSA:2.130.10.10] (29-441)
  IPR016181 Acyl-CoA N-acyltransferase [SSF55729] (827-900)
  IPR052025 Xyloglucan-specific glycosyl hydrolase [PTHR43739] (7-730)
  IPR055100 LYC1, C-terminal domain [PF22998] (907-1123)

pLDDT: mean 90.8, std 13.61, range [23.42, 98.94]

Foldseek 3Di:
DDDDDDPPPPPDFPFFLFDWDFLFQFFFFFFFLAKDFQLPDPQWIKTAGQQAAIWTADPVLETAHLQFFQQNFAQVNLQQSLWLAKEAANVASQKIKTKTGRAQFVVTVFAIWIWMGNGSRNDIDIDGDPGHAHSNAQLSSQENQKYAFNQAQQWIWGWGWQLQGIWIGNGNPPDIDHLVQGNQQADDFQDPCPDRGRNTGRGKRYKDALPLADDAPRGRQKIKIAHNALAPAGIWIGRGRSNHIDGQPPDHRHWGWRDWDDQNVQQKIKTWTFNGSDLQDGQATFIWMARNVVSDIDTLGADDDPVGGFTKAAKADANVQPFWIKIWTRFPVPPAIWIWITNHNSPHIDIQWDADPVRATDGLADEEEPQNLQCCVVPVVPGSHRVAGSFNYKYANNVANQWIWTIHRGAIKIFNGNCCVVVSHYTYIYRSHRNNHFWFWQAWDAAFVFFFIWTWTAQQGTDTHTDPVCSNGNDNHGQVQPDARGWREKEAQLLQRQWIWTAGADAFAAGIWIGNGNRPHIYGLRLAGHQFHHAYWEAFNVRFWIWGQGPGQGIWIQGNSHHTDDAPDGHRWAWYYANHQRQWIWTDDFQWIWIGNGNRPHIDTADDPPAGGWAHKEHDSPAGLWIWIQGQQGIWITNHSRNDTDHAPDFHHWLDWEWAAAPDRWIKIWTQGQDPVGGAIWMDRPRRPDIDGNCSRTHQRNQNSKYKYYGHYDHQKIWIRHNTRGIMITRRHRDPQLWDKDAADPVVQLVLLQLCCVFFVQADDSVLLSVLLVVLCPALQNPPPQKTKIFTWRNVADHPGIDGQWIKMKGWFWKWKFFLQLDIDIFIEIEIADTDGHPVNPPVCRSVVRLLNVQVCQQCPPCVVGGHWWYKYFFLAFQPPCVVNFWHFFPFWKKKKFFQDADDQDPQKDFDFLVCQQVVLVVVQVVVSVLSSDHADGFMAMEGRLHSRLLRSQQSSQQSVCCVQPVGHDGGQWMWGFDPQFIKIWGWGKGRSHRLPDDDDVPDPGFTEIFGQDIDTRPPSQQRYDPPDLDQDDCVVNVRNLVNLVSRVNVSSNVCVVVNGGIYMWIPDTSVSVNSVVVDPGDMDMDTDGNGRGMTMRTDDPDDDDDSPHDHHYGPPGNSSHDYHSGRRGDDDPDDDDDDDD